Protein 2NX9 (pdb70)

Secondary structure (DSSP, 8-state):
---PPEEEE-IIIIIHHHHSTT---GGGTGGGHHHHHTS--SEEEEEETTHHHHIIIII---HHHHHHHHHHH-SSS-EEEEE-GGGTTSSS---HHHHHHHHHHHHHTT--EEEE--TT--THHHHHHHHHHHHTT-EEEEEEE----TT--HHHHHHHHHHHHHTT-SEEEEEETTS---HHHHHHHHHHHHHH--S-EEEEE--TTS-HHHHHHHHHHTT-SEEEEB-GGG-STTS--BHHHHHHHHTTSTT-----HHHHHHHHHHHHHHHHHTGGG--S--S--THHHHH---HHHHHHHHHHHHTTS-GGGHHHHHHHHHHHHHHTTT--S-TTHHHHHHHHHHHHHHTSSTTSS--HHHHHHHTTTT---SSPPPHHHHHHHHTT-PPP-S-GGGSS---HHHHHHHHHHHHHHTT-PPPSSHHHHHHHHHHHHHHHHHHHHH-/-PPP-PPEEEE-TTTHHHHHHSTT---HHHHTTTHHHHHTS--SEEEEEETTHHHHIIIII---HHHHHHHHHHH-TTS-EEEEE-GGGTTSSS---HHHHHHHHHHHHHHT--EEEE--TT--HHHHHHHHHHHHHHT-EEEEEEE----TT--HHHHHHHHHHHHHTT-SEEEEEESSS---HHHHHHHHHHHHHHS-S-EEEEE--TTS-HHHHHHHHHHTT-SEEEEB-GGG-STTS--BHHHHHHHHTTSTT-----HHHHHHHHHHHHHHHHTTGGG-----S--THHHHH---HHHHHHHHHHHHTTS-GGGHHHHHHHHHHHHHHTT---S-TTHHHHHHHHHHHHHHHSSTTSS--HHHHHHHHTSS---SS---TTTHHHHHSS-PPP-S-GGGSSPP-HHHHHHHHHHHHHHTT-PPPSSTHHHHHHHHHHTHHHHHHHHH-

Foldseek 3Di:
DFAAAAEEEAAQDQLCVQFFVLQDALVLDLVCLLLVQVFRHQAYEHDADCNCVCQLQPHLHHRLVSLLSSCVSHVRHAYEYEAAFQLGNFDAGDALVLLLLVLLSSVVSPHAEYEYEHLQLQCVSRQSNQVNCVVNVHAYEYEDADDDDPLDDLVNLLVSLAVCVVSVHQAYEYADLQQQQAQVNLLVSLLSNVVRPDHAYEYHGACQANRAVSNVVSNSVSPHRYYYAHQVLSHHHSGHHHPLVVQVVCPPHNHRNVGDSVSSVVSSVSVNVVVVVSVVRGDDDDHHDNVCNVPVLGPVLLVLLCVVCVVVPPSVCSVQLVVQLVVLCVLLQNRGCDPPVVVQSSVQSSVCRVVVHNPPDHDPSSLCSLLQQSEDHSGHHHPVVNCVSPVHPHGDHDDNSVVDDDDQVVLVVVQVVVCVVLVFDADPPNSSLSSLCVRPPPSSVVSRSVD/DADFAAAAEEAAAQAQLCVQFFVLQDDLVLCQVCLLLVLPFRHQEYAHDADCNCVCCLQPNLHHRLVSLLSSCVRRVRHAYEYEAAQQQGNFDAGAALVLLLLVLLSSVVSPHAAYAYEHQQLFCLSNLSNQLSCVVNVGAFAYEDEDDDDPLDDQVLVLVSLVVVVVSVHQAYEYEDLQQACAQVNLLVNLLSNVVRPPHAYEYEGFCQAPHAVSNVVSNSVSPHRYYYAHDALSHHHSGHHHPLVVQVVCPPPSRNNVGDSVSSVVSNVSVNVVVVVSPVRGDDDDDHDNVCVPDNQGPVLLVVLCVVCVVQHDNVCSVVLVVQLVVQCQLLQVRGCDPPVVCQSSVLSSCCSSVVHRPPDHDPSSLCSLQCVSHDHSGHHDPPVSCVRVVNDDGDHDSNSVPDDHCQVVLVVVCVVVCVVLVFDADPPNVSLSSLCVRPPPSSVVSSSVD

B-factor: mean 21.68, std 10.82, range [2.0, 74.32]

Organism: Vibrio cholerae (NCBI:txid666)

Nearest PDB structures (foldseek):
  2nx9-assembly1_A  TM=9.985E-01  e=8.413E-79  Vibrio cholerae
  5ks8-assembly1_C  TM=9.791E-01  e=1.226E-55  Methylobacillus flagellatus KT
  5ks8-assembly1_D  TM=9.120E-01  e=2.156E-54  Methylobacillus flagellatus KT
  5ks8-assembly1_E  TM=9.421E-01  e=3.683E-45  Methylobacillus flagellatus KT
  5ks8-assembly1_F  TM=9.724E-01  e=5.466E-42  Methylobacillus flagellatus KT

InterPro domains:
  IPR000089 Biotin/lipoyl attachment [PF00364] (539-598)
  IPR000089 Biotin/lipoyl attachment [PS50968] (521-599)
  IPR000891 Pyruvate carboxyltransferase [PF00682] (9-271)
  IPR000891 Pyruvate carboxyltransferase [PS50991] (8-268)
  IPR001882 Biotin-binding site [PS00188] (555-572)
  IPR003379 Carboxylase, conserved domain [PF02436] (295-506)
  IPR005776 Oxaloacetate decarboxylase, alpha subunit [TIGR01108] (10-595)
  IPR011053 Single hybrid motif [SSF51230] (524-598)
  IPR013785 Aldolase-type TIM barrel [G3DSA:3.20.20.70] (1-467)
  IPR055268 Pyruvate carboxylase-like [PTHR43778] (5-598)

Radius of gyration: 30.49 Å; Cα contacts (8 Å, |Δi|>4): 1829; chains: 2; bounding box: 54×101×72 Å

Solvent-accessible surface area: 35027 Å² total; per-residue (Å²): 145,117,110,160,4,13,5,0,0,0,0,1,8,8,0,0,54,29,2,0,45,8,49,0,104,13,100,14,1,60,88,5,1,131,83,0,4,110,18,48,9,70,0,0,1,0,1,0,20,36,1,0,28,3,0,10,128,79,14,63,21,11,1,2,90,3,0,104,56,0,63,134,25,0,98,94,6,49,0,0,0,14,0,41,0,0,8,0,22,13,141,81,22,0,1,43,39,0,0,54,25,0,0,77,33,0,31,114,8,8,3,35,5,0,1,0,10,8,6,11,16,13,11,72,0,0,71,28,0,1,76,8,0,87,161,51,73,17,44,0,0,0,0,0,0,22,7,67,17,114,46,27,72,63,111,39,12,14,75,23,0,59,92,0,29,134,57,32,13,64,0,0,0,0,6,0,54,8,0,20,0,36,0,43,34,0,58,98,5,0,30,25,4,79,169,116,7,147,22,80,2,0,0,6,0,14,12,14,0,10,0,0,26,4,0,0,0,10,0,0,48,19,31,4,6,13,0,1,0,0,0,1,1,0,2,22,35,67,0,0,5,5,0,0,3,2,0,13,3,0,80,80,38,51,26,48,6,60,11,64,18,43,117,0,27,99,0,6,45,53,0,44,98,8,10,114,132,20,133,86,86,34,39,144,24,74,18,7,6,2,84,2,14,70,65,58,16,14,14,60,5,13,87,48,0,43,53,44,0,137,160,110,120,24,82,123,66,36,95,94,0,59,97,6,3,75,108,0,26,102,27,0,0,26,0,0,18,5,83,45,5,14,107,15,0,0,33,0,0,3,38,6,20,40,71,65,97,105,3,109,72,42,23,172,72,0,16,2,2,2,63,8,69,66,7,133,10,35,18,128,21,57,98,148,14,32,55,131,35,28,89,82,68,161,38,46,117,46,33,10,6,89,118,62,85,72,28,16,87,92,26,48,97,112,0,80,112,47,2,171,108,104,169,22,120,34,36,184,62,28,40,2,0,0,0,1,2,5,3,36,67,103,54,0,10,143,11,4,63,129,114,167,63,81,111,122,157,4,17,4,0,0,0,0,0,5,8,0,0,56,28,3,0,50,9,44,0,99,16,99,17,0,61,88,4,2,137,79,0,7,114,17,54,10,66,0,0,0,0,1,0,21,38,1,1,42,5,0,14,131,94,13,64,21,16,0,0,89,3,0,92,55,0,60,141,28,0,90,111,4,52,0,0,0,16,0,53,0,2,10,1,23,12,138,72,28,0,2,43,36,0,0,59,30,0,0,82,30,0,33,142,13,6,1,42,4,0,2,0,10,11,4,8,15,10,13,70,2,0,61,36,0,2,86,10,0,83,174,58,71,15,37,0,0,0,0,0,0,22,6,72,17,107,50,28,66,62,127,36,10,14,78,21,1,61,89,0,27,142,41,30,12,64,0,0,0,2,5,1,60,12,0,18,0,38,0,42,33,0,56,104,4,0,49,22,2,30,167,105,3,148,24,70,3,0,0,6,1,13,14,15,0,9,0,1,28,2,0,0,0,10,0,1,37,6,12,8,15,12,0,1,0,0,0,1,2,0,3,17,38,68,0,0,7,7,0,1,4,4,2,14,3,0,105,72,34,47,24,38,8,51,15,69,18,52,111,0,27,105,0,1,39,53,0,49,89,9,14,108,138,15,137,88,78,24,33,134,17,75,14,13,8,4,93,2,12,72,65,65,21,15,16,56,4,17,76,36,0,56,53,30,0,154,146,102,110,32,85,124,86,44,98,84,0,59,97,2,4,78,102,0,25,96,34,2,0,27,0,0,21,8,79,46,3,6,91,12,0,0,38,0,0,2,38,4,22,56,91,70,104,106,12,136,66,38,25,183,74,0,20,1,4,2,49,10,85,65,6,142,12,44,16,123,23,50,113,139,19,47,51,141,24,30,98,67,61,145,19,58,112,45,32,12,6,86,125,55,84,70,29,16,84,91,33,71,96,178,2,83,106,58,3,174,124,100,172,21,119,36,26,189,81,30,39,2,0,1,0,1,17,8,1,29,82,99,28,0,37,130,13,6,59,127,115

Sequence (904 aa):
AIKRVGVTDVVLRDAHQSLFATRLRIDDMLPIAQQLDQIGYWSLECWGGATFDSCIRFLGEDPWQRLRLLKQAMPNTPLQMLLRGQNLLGYRHYADDVVDTFVERAVKNGMDVFRVFDAMNDVRNMQQALQAVKKMGAHAQGTLCYTTSPVHNLQTWVDVAQQLAELGVDSIALKDMAGILTPYAAEELVSTLKKQVDVELHLHCCHSTAGLADMTLLKAIEAGVDRVDTAISSMSGTYGHPATESLVATLQGTGYDTGLDIAKLEQIAAYFRDVRKKYHAFEGMMKGSDARILVAQVPGGMLTNMESQLKQQNALDKLDLVLEEIPRVREELGFLPLVTPTSQIVGTQAVINVVLGERYKTITKETSGVLKGEYGKTPAPVNTELQARVLAGAEAITCRPADLIAAEMPTLQDRVLQQAKEQHITLAENAIDDVLTIALFDQVGWKFLANRTQAIKRVGVTDVVLRDAHQSLFATRLRIDDMLPIAQQLDQIGYWSLECWGGATFDSCIRFLGEDPWQRLRLLKQAMPNTPLQMLLRGQNLLGYRHYADDVVDTFVERAVKNGMDVFRVFDAMNDVRNMQQALQAVKKMGAHAQGTLCYTTSPVHNLQTWVDVAQQLAELGVDSIALKDMAGILTPYAAEELVSTLKKQVDVELHLHCCHSTAGLADMTLLKAIEAGVDRVDTAISSMSGTYGHPATESLVATLQGTGYDTGLDIAKLEQIAAYFRDVRKKYHAFEGMMKGSDARILVAQVPGGMLTNMESQLKQQNALDKLDLVLEEIPRVREELGFLPLVTPTSQIVGTQAVINVVLGERYKTITKETSGVLKGEYGKTPAPVNTELQARVLAGAEAITCRPADLIAAEMPTLQDRVLQQAKEQHITLAENAIDDVLTIALFDQVGWKFLANR

Structure (mmCIF, N/CA/C/O backbone):
data_2NX9
#
_entry.id   2NX9
#
_cell.length_a   90.825
_cell.length_b   91.655
_cell.length_c   116.422
_cell.angle_alpha   90.00
_cell.angle_beta   90.00
_cell.angle_gamma   90.00
#
_symmetry.space_group_name_H-M   'P 21 21 21'
#
loop_
_entity.id
_entity.type
_entity.pdbx_description
1 polymer 'Oxaloacetate decarboxylase 2, subunit alpha'
2 non-polymer 'ZINC ION'
3 water water
#
loop_
_atom_site.group_PDB
_atom_site.id
_atom_site.type_symbol
_atom_site.label_atom_id
_atom_site.label_alt_id
_atom_site.label_comp_id
_atom_site.label_asym_id
_atom_site.label_entity_id
_atom_site.label_seq_id
_atom_site.pdbx_PDB_ins_code
_atom_site.Cartn_x
_atom_site.Cartn_y
_atom_site.Cartn_z
_atom_site.occupancy
_atom_site.B_iso_or_equiv
_atom_site.auth_seq_id
_atom_site.auth_comp_id
_atom_site.auth_asym_id
_atom_site.auth_atom_id
_atom_site.pdbx_PDB_model_num
ATOM 1 N N . ALA A 1 4 ? -21.844 28.704 19.413 1.00 29.96 4 ALA A N 1
ATOM 2 C CA . ALA A 1 4 ? -21.513 29.733 20.440 1.00 32.22 4 ALA A CA 1
ATOM 3 C C . ALA A 1 4 ? -20.018 30.067 20.437 1.00 32.31 4 ALA A C 1
ATOM 4 O O . ALA A 1 4 ? -19.191 29.261 20.866 1.00 32.32 4 ALA A O 1
ATOM 6 N N . ILE A 1 5 ? -19.704 31.270 19.953 1.00 31.05 5 ILE A N 1
ATOM 7 C CA . ILE A 1 5 ? -18.335 31.747 19.749 1.00 28.42 5 ILE A CA 1
ATOM 8 C C . ILE A 1 5 ? -17.559 31.847 21.054 1.00 26.98 5 ILE A C 1
ATOM 9 O O . ILE A 1 5 ? -18.029 32.461 22.022 1.00 25.53 5 ILE A O 1
ATOM 14 N N . LYS A 1 6 ? -16.372 31.236 21.088 1.00 22.74 6 LYS A N 1
ATOM 15 C CA . LYS A 1 6 ? -15.510 31.324 22.270 1.00 20.18 6 LYS A CA 1
ATOM 16 C C . LYS A 1 6 ? -14.050 31.260 21.871 1.00 17.49 6 LYS A C 1
ATOM 17 O O . LYS A 1 6 ? -13.721 30.843 20.766 1.00 9.73 6 LYS A O 1
ATOM 23 N N . ARG A 1 7 ? -13.174 31.632 22.795 1.00 14.66 7 ARG A N 1
ATOM 24 C CA . ARG A 1 7 ? -11.737 31.559 22.567 1.00 17.54 7 ARG A CA 1
ATOM 25 C C . ARG A 1 7 ? -11.296 30.224 21.962 1.00 17.51 7 ARG A C 1
ATOM 26 O O . ARG A 1 7 ? -11.566 29.158 22.515 1.00 18.49 7 ARG A O 1
ATOM 34 N N . VAL A 1 8 ? -10.618 30.311 20.823 1.00 15.92 8 VAL A N 1
ATOM 35 C CA . VAL A 1 8 ? -10.074 29.146 20.127 1.00 13.88 8 VAL A CA 1
ATOM 36 C C . VAL A 1 8 ? -8.694 28.756 20.668 1.00 16.56 8 VAL A C 1
ATOM 37 O O . VAL A 1 8 ? -7.796 29.601 20.776 1.00 14.38 8 VAL A O 1
ATOM 41 N N . GLY A 1 9 ? -8.540 27.476 21.011 1.00 14.82 9 GLY A N 1
ATOM 42 C CA . GLY A 1 9 ? -7.305 26.960 21.561 1.00 12.45 9 GLY A CA 1
ATOM 43 C C . GLY A 1 9 ? -6.308 26.559 20.503 1.00 12.44 9 GLY A C 1
ATOM 44 O O . GLY A 1 9 ? -6.690 26.040 19.446 1.00 11.75 9 GLY A O 1
ATOM 45 N N . VAL A 1 10 ? -5.027 26.821 20.777 1.00 12.64 10 VAL A N 1
ATOM 46 C CA . VAL A 1 10 ? -3.940 26.458 19.863 1.00 4.88 10 VAL A CA 1
ATOM 47 C C . VAL A 1 10 ? -2.878 25.497 20.380 1.00 3.02 10 VAL A C 1
ATOM 48 O O . VAL A 1 10 ? -2.318 25.680 21.487 1.00 7.02 10 VAL A O 1
ATOM 52 N N . THR A 1 11 ? -2.645 24.434 19.617 1.00 6.25 11 THR A N 1
ATOM 53 C CA . THR A 1 11 ? -1.537 23.495 19.819 1.00 6.09 11 THR A CA 1
ATOM 54 C C . THR A 1 11 ? -0.532 23.835 18.766 1.00 13.87 11 THR A C 1
ATOM 55 O O . THR A 1 11 ? -0.896 23.803 17.612 1.00 9.12 11 THR A O 1
ATOM 59 N N . ASP A 1 12 ? 0.726 24.099 19.118 1.00 11.96 12 ASP A N 1
ATOM 60 C CA . ASP A 1 12 ? 1.749 24.274 18.063 1.00 13.10 12 ASP A CA 1
ATOM 61 C C . ASP A 1 12 ? 2.415 22.945 17.683 1.00 10.15 12 ASP A C 1
ATOM 62 O O . ASP A 1 12 ? 2.806 22.172 18.539 1.00 8.59 12 ASP A O 1
ATOM 67 N N . VAL A 1 13 ? 2.536 22.668 16.380 1.00 7.01 13 VAL A N 1
ATOM 68 C CA . VAL A 1 13 ? 3.212 21.444 15.940 1.00 8.52 13 VAL A CA 1
ATOM 69 C C . VAL A 1 13 ? 4.732 21.578 15.613 1.00 3.93 13 VAL A C 1
ATOM 70 O O . VAL A 1 13 ? 5.378 20.593 15.325 1.00 4.18 13 VAL A O 1
ATOM 74 N N . VAL A 1 14 ? 5.274 22.786 15.669 1.00 7.45 14 VAL A N 1
ATOM 75 C CA . VAL A 1 14 ? 6.688 23.057 15.379 1.00 8.31 14 VAL A CA 1
ATOM 76 C C . VAL A 1 14 ? 7.662 21.964 15.867 1.00 11.38 14 VAL A C 1
ATOM 77 O O . VAL A 1 14 ? 8.548 21.558 15.132 1.00 14.78 14 VAL A O 1
ATOM 81 N N . LEU A 1 15 ? 7.483 21.457 17.081 1.00 5.87 15 LEU A N 1
ATOM 82 C CA . LEU A 1 15 ? 8.431 20.487 17.583 1.00 8.02 15 LEU A CA 1
ATOM 83 C C . LEU A 1 15 ? 8.164 19.032 17.201 1.00 9.98 15 LEU A C 1
ATOM 84 O O . LEU A 1 15 ? 8.845 18.140 17.741 1.00 10.41 15 LEU A O 1
ATOM 89 N N . ARG A 1 16 ? 7.235 18.776 16.279 1.00 10.11 16 ARG A N 1
ATOM 90 C CA . ARG A 1 16 ? 6.989 17.446 15.781 1.00 6.88 16 ARG A CA 1
ATOM 91 C C . ARG A 1 16 ? 6.601 17.384 14.315 1.00 8.34 16 ARG A C 1
ATOM 92 O O . ARG A 1 16 ? 7.386 16.992 13.524 1.00 9.01 16 ARG A O 1
ATOM 100 N N . ASP A 1 17 ? 5.373 17.767 14.003 1.00 9.37 17 ASP A N 1
ATOM 101 C CA . ASP A 1 17 ? 4.878 17.476 12.668 1.00 7.21 17 ASP A CA 1
ATOM 102 C C . ASP A 1 17 ? 5.448 18.497 11.685 1.00 6.15 17 ASP A C 1
ATOM 103 O O . ASP A 1 17 ? 5.494 18.279 10.414 1.00 5.39 17 ASP A O 1
ATOM 108 N N . ALA A 1 18 ? 5.911 19.622 12.153 1.00 20.00 18 ALA A N 1
ATOM 109 C CA . ALA A 1 18 ? 6.398 20.624 11.212 1.00 20.00 18 ALA A CA 1
ATOM 110 C C . ALA A 1 18 ? 7.698 20.175 10.554 1.00 20.00 18 ALA A C 1
ATOM 111 O O . ALA A 1 18 ? 7.856 20.266 9.305 1.00 4.60 18 ALA A O 1
ATOM 113 N N . HIS A 1 19 ? 8.591 19.808 11.391 1.00 8.80 19 HIS A N 1
ATOM 114 C CA . HIS A 1 19 ? 9.887 19.220 11.006 1.00 10.95 19 HIS A CA 1
ATOM 115 C C . HIS A 1 19 ? 9.763 17.856 10.345 1.00 10.94 19 HIS A C 1
ATOM 116 O O . HIS A 1 19 ? 10.451 17.567 9.379 1.00 8.52 19 HIS A O 1
ATOM 123 N N . GLN A 1 20 ? 8.816 17.045 10.800 1.00 7.71 20 GLN A N 1
ATOM 124 C CA . GLN A 1 20 ? 8.577 15.754 10.179 1.00 9.62 20 GLN A CA 1
ATOM 125 C C . GLN A 1 20 ? 8.173 16.010 8.741 1.00 7.43 20 GLN A C 1
ATOM 126 O O . GLN A 1 20 ? 8.595 15.296 7.835 1.00 7.57 20 GLN A O 1
ATOM 132 N N . SER A 1 21 ? 7.331 17.029 8.556 1.00 11.38 21 SER A N 1
ATOM 133 C CA . SER A 1 21 ? 6.778 17.370 7.249 1.00 9.16 21 SER A CA 1
ATOM 134 C C . SER A 1 21 ? 7.698 18.203 6.422 1.00 9.07 21 SER A C 1
ATOM 135 O O . SER A 1 21 ? 7.735 18.044 5.196 1.00 2.00 21 SER A O 1
ATOM 138 N N . LEU A 1 22 ? 8.466 19.068 7.070 1.00 3.52 22 LEU A N 1
ATOM 139 C CA . LEU A 1 22 ? 9.302 20.073 6.388 1.00 11.27 22 LEU A CA 1
ATOM 140 C C . LEU A 1 22 ? 10.749 19.642 6.025 1.00 10.43 22 LEU A C 1
ATOM 141 O O . LEU A 1 22 ? 11.290 19.962 4.940 1.00 9.21 22 LEU A O 1
ATOM 146 N N . PHE A 1 23 ? 11.352 18.863 6.894 1.00 7.76 23 PHE A N 1
ATOM 147 C CA . PHE A 1 23 ? 12.734 18.441 6.710 1.00 7.04 23 PHE A CA 1
ATOM 148 C C . PHE A 1 23 ? 13.037 17.138 7.472 1.00 10.74 23 PHE A C 1
ATOM 149 O O . PHE A 1 23 ? 13.902 17.069 8.329 1.00 15.47 23 PHE A O 1
ATOM 157 N N . ALA A 1 24 ? 12.311 16.106 7.054 1.00 14.53 24 ALA A N 1
ATOM 158 C CA . ALA A 1 24 ? 12.589 14.702 7.378 1.00 12.90 24 ALA A CA 1
ATOM 159 C C . ALA A 1 24 ? 12.757 14.353 8.816 1.00 11.10 24 ALA A C 1
ATOM 160 O O . ALA A 1 24 ? 13.530 13.433 9.111 1.00 9.95 24 ALA A O 1
ATOM 162 N N . THR A 1 25 ? 12.068 15.068 9.708 1.00 11.59 25 THR A N 1
ATOM 163 C CA . THR A 1 25 ? 12.102 14.783 11.161 1.00 7.58 25 THR A CA 1
ATOM 164 C C . THR A 1 25 ? 13.493 14.885 11.795 1.00 8.92 25 THR A C 1
ATOM 165 O O . THR A 1 25 ? 13.749 14.249 12.872 1.00 8.24 25 THR A O 1
ATOM 169 N N . ARG A 1 26 ? 14.361 15.700 11.189 1.00 8.91 26 ARG A N 1
ATOM 170 C CA . ARG A 1 26 ? 15.774 15.830 11.605 1.00 7.87 26 ARG A CA 1
ATOM 171 C C . ARG A 1 26 ? 16.045 16.863 12.691 1.00 8.39 26 ARG A C 1
ATOM 172 O O . ARG A 1 26 ? 17.200 17.025 13.138 1.00 10.81 26 ARG A O 1
ATOM 180 N N . LEU A 1 27 ? 15.000 17.537 13.171 1.00 9.21 27 LEU A N 1
ATOM 181 C CA . LEU A 1 27 ? 15.230 18.490 14.259 1.00 7.95 27 LEU A CA 1
ATOM 182 C C . LEU A 1 27 ? 15.778 17.788 15.495 1.00 12.29 27 LEU A C 1
ATOM 183 O O . LEU A 1 27 ? 15.141 16.882 16.056 1.00 13.58 27 LEU A O 1
ATOM 188 N N . ARG A 1 28 ? 16.985 18.200 15.903 1.00 12.99 28 ARG A N 1
ATOM 189 C CA . ARG A 1 28 ? 17.685 17.621 17.063 1.00 13.63 28 ARG A CA 1
ATOM 190 C C . ARG A 1 28 ? 17.239 18.366 18.298 1.00 12.44 28 ARG A C 1
ATOM 191 O O . ARG A 1 28 ? 16.887 19.537 18.183 1.00 14.64 28 ARG A O 1
ATOM 199 N N . ILE A 1 29 ? 17.258 17.680 19.459 1.00 13.68 29 ILE A N 1
ATOM 200 C CA . ILE A 1 29 ? 16.893 18.208 20.771 1.00 14.59 29 ILE A CA 1
ATOM 201 C C . ILE A 1 29 ? 17.635 19.484 21.194 1.00 15.53 29 ILE A C 1
ATOM 202 O O . ILE A 1 29 ? 17.092 20.300 21.920 1.00 11.80 29 ILE A O 1
ATOM 207 N N . ASP A 1 30 ? 18.865 19.657 20.719 1.00 16.91 30 ASP A N 1
ATOM 208 C CA . ASP A 1 30 ? 19.694 20.806 21.069 1.00 15.92 30 ASP A CA 1
ATOM 209 C C . ASP A 1 30 ? 19.326 22.025 20.235 1.00 16.74 30 ASP A C 1
ATOM 210 O O . ASP A 1 30 ? 19.786 23.137 20.504 1.00 18.02 30 ASP A O 1
ATOM 215 N N . ASP A 1 31 ? 18.509 21.800 19.219 1.00 15.06 31 ASP A N 1
ATOM 216 C CA . ASP A 1 31 ? 17.931 22.891 18.450 1.00 16.37 31 ASP A CA 1
ATOM 217 C C . ASP A 1 31 ? 16.583 23.339 19.009 1.00 16.06 31 ASP A C 1
ATOM 218 O O . ASP A 1 31 ? 16.071 24.382 18.608 1.00 17.04 31 ASP A O 1
ATOM 223 N N . MET A 1 32 ? 16.043 22.550 19.937 1.00 14.86 32 MET A N 1
ATOM 224 C CA . MET A 1 32 ? 14.731 22.760 20.577 1.00 15.09 32 MET A CA 1
ATOM 225 C C . MET A 1 32 ? 14.881 23.486 21.910 1.00 15.32 32 MET A C 1
ATOM 226 O O . MET A 1 32 ? 14.246 24.515 22.154 1.00 14.45 32 MET A O 1
ATOM 231 N N . LEU A 1 33 ? 15.748 22.947 22.766 1.00 16.70 33 LEU A N 1
ATOM 232 C CA . LEU A 1 33 ? 15.893 23.416 24.149 1.00 17.09 33 LEU A CA 1
ATOM 233 C C . LEU A 1 33 ? 16.222 24.892 24.382 1.00 16.82 33 LEU A C 1
ATOM 234 O O . LEU A 1 33 ? 15.773 25.463 25.385 1.00 15.14 33 LEU A O 1
ATOM 239 N N . PRO A 1 34 ? 17.003 25.519 23.487 1.00 15.74 34 PRO A N 1
ATOM 240 C CA . PRO A 1 34 ? 17.256 26.950 23.684 1.00 16.15 34 PRO A CA 1
ATOM 241 C C . PRO A 1 34 ? 16.016 27.844 23.493 1.00 16.76 34 PRO A C 1
ATOM 242 O O . PRO A 1 34 ? 16.008 28.975 23.983 1.00 13.76 34 PRO A O 1
ATOM 246 N N . ILE A 1 35 ? 15.010 27.365 22.749 1.00 15.55 35 ILE A N 1
ATOM 247 C CA . ILE A 1 35 ? 13.749 28.119 22.558 1.00 14.33 35 ILE A CA 1
ATOM 248 C C . ILE A 1 35 ? 12.562 27.563 23.346 1.00 10.77 35 ILE A C 1
ATOM 249 O O . ILE A 1 35 ? 11.450 28.038 23.179 1.00 13.49 35 ILE A O 1
ATOM 254 N N . ALA A 1 36 ? 12.818 26.581 24.209 1.00 12.44 36 ALA A N 1
ATOM 255 C CA . ALA A 1 36 ? 11.797 25.875 24.982 1.00 10.85 36 ALA A CA 1
ATOM 256 C C . ALA A 1 36 ? 11.098 26.725 26.031 1.00 13.11 36 ALA A C 1
ATOM 257 O O . ALA A 1 36 ? 9.882 26.626 26.211 1.00 15.15 36 ALA A O 1
ATOM 259 N N . GLN A 1 37 ? 11.848 27.542 26.757 1.00 15.36 37 GLN A N 1
ATOM 260 C CA . GLN A 1 37 ? 11.206 28.383 27.748 1.00 14.80 37 GLN A CA 1
ATOM 261 C C . GLN A 1 37 ? 10.235 29.371 27.082 1.00 14.16 37 GLN A C 1
ATOM 262 O O . GLN A 1 37 ? 9.215 29.708 27.676 1.00 10.12 37 GLN A O 1
ATOM 268 N N . GLN A 1 38 ? 10.508 29.777 25.830 1.00 11.09 38 GLN A N 1
ATOM 269 C CA . GLN A 1 38 ? 9.704 30.808 25.215 1.00 9.58 38 GLN A CA 1
ATOM 270 C C . GLN A 1 38 ? 8.413 30.208 24.662 1.00 12.28 38 GLN A C 1
ATOM 271 O O . GLN A 1 38 ? 7.341 30.800 24.820 1.00 10.18 38 GLN A O 1
ATOM 277 N N . LEU A 1 39 ? 8.533 29.035 24.037 1.00 10.57 39 LEU A N 1
ATOM 278 C CA . LEU A 1 39 ? 7.390 28.189 23.710 1.00 11.72 39 LEU A CA 1
ATOM 279 C C . LEU A 1 39 ? 6.449 27.893 24.888 1.00 11.13 39 LEU A C 1
ATOM 280 O O . LEU A 1 39 ? 5.239 27.754 24.706 1.00 9.57 39 LEU A O 1
ATOM 285 N N . ASP A 1 40 ? 6.984 27.785 26.100 1.00 11.84 40 ASP A N 1
ATOM 286 C CA . ASP A 1 40 ? 6.162 27.339 27.194 1.00 15.12 40 ASP A CA 1
ATOM 287 C C . ASP A 1 40 ? 5.372 28.498 27.751 1.00 17.16 40 ASP A C 1
ATOM 288 O O . ASP A 1 40 ? 4.358 28.297 28.415 1.00 17.30 40 ASP A O 1
ATOM 293 N N . GLN A 1 41 ? 5.824 29.716 27.477 1.00 17.97 41 GLN A N 1
ATOM 294 C CA . GLN A 1 41 ? 5.182 30.876 28.094 1.00 22.88 41 GLN A CA 1
ATOM 295 C C . GLN A 1 41 ? 4.089 31.481 27.201 1.00 22.06 41 GLN A C 1
ATOM 296 O O . GLN A 1 41 ? 3.412 32.427 27.622 1.00 25.43 41 GLN A O 1
ATOM 302 N N . ILE A 1 42 ? 3.912 30.918 26.001 1.00 19.81 42 ILE A N 1
ATOM 303 C CA . ILE A 1 42 ? 2.962 31.428 24.992 1.00 15.68 42 ILE A CA 1
ATOM 304 C C . ILE A 1 42 ? 1.494 31.290 25.412 1.00 13.99 42 ILE A C 1
ATOM 305 O O . ILE A 1 42 ? 0.720 32.236 25.244 1.00 14.72 42 ILE A O 1
ATOM 310 N N . GLY A 1 43 ? 1.122 30.133 25.962 1.00 9.71 43 GLY A N 1
ATOM 311 C CA . GLY A 1 43 ? -0.286 29.863 26.305 1.00 13.06 43 GLY A CA 1
ATOM 312 C C . GLY A 1 43 ? -0.991 28.942 25.320 1.00 15.99 43 GLY A C 1
ATOM 313 O O . GLY A 1 43 ? -2.229 28.956 25.200 1.00 16.05 43 GLY A O 1
ATOM 314 N N . TYR A 1 44 ? -0.195 28.139 24.616 1.00 14.12 44 TYR A N 1
ATOM 315 C CA . TYR A 1 44 ? -0.701 27.114 23.698 1.00 13.12 44 TYR A CA 1
ATOM 316 C C . TYR A 1 44 ? -1.493 26.098 24.468 1.00 14.74 44 TYR A C 1
ATOM 317 O O . TYR A 1 44 ? -1.162 25.807 25.596 1.00 9.25 44 TYR A O 1
ATOM 326 N N . TRP A 1 45 ? -2.493 25.502 23.832 1.00 13.34 45 TRP A N 1
ATOM 327 C CA . TRP A 1 45 ? -3.317 24.497 24.510 1.00 14.53 45 TRP A CA 1
ATOM 328 C C . TRP A 1 45 ? -2.428 23.300 24.831 1.00 12.66 45 TRP A C 1
ATOM 329 O O . TRP A 1 45 ? -2.423 22.778 25.941 1.00 9.39 45 TRP A O 1
ATOM 340 N N . SER A 1 46 ? -1.669 22.891 23.824 1.00 9.90 46 SER A N 1
ATOM 341 C CA . SER A 1 46 ? -0.650 21.865 23.992 1.00 14.51 46 SER A CA 1
ATOM 342 C C . SER A 1 46 ? 0.488 22.065 23.015 1.00 15.47 46 SER A C 1
ATOM 343 O O . SER A 1 46 ? 0.339 22.732 21.977 1.00 16.11 46 SER A O 1
ATOM 346 N N . LEU A 1 47 ? 1.647 21.494 23.335 1.00 18.43 47 LEU A N 1
ATOM 347 C CA . LEU A 1 47 ? 2.729 21.474 22.345 1.00 13.53 47 LEU A CA 1
ATOM 348 C C . LEU A 1 47 ? 2.945 20.054 21.852 1.00 13.79 47 LEU A C 1
ATOM 349 O O . LEU A 1 47 ? 3.248 19.173 22.619 1.00 8.37 47 LEU A O 1
ATOM 354 N N . GLU A 1 48 ? 2.769 19.833 20.560 1.00 6.27 48 GLU A N 1
ATOM 355 C CA . GLU A 1 48 ? 2.954 18.486 19.987 1.00 9.38 48 GLU A CA 1
ATOM 356 C C . GLU A 1 48 ? 4.453 18.303 19.897 1.00 12.49 48 GLU A C 1
ATOM 357 O O . GLU A 1 48 ? 5.133 19.071 19.200 1.00 11.02 48 GLU A O 1
ATOM 363 N N . CYS A 1 49 ? 5.000 17.316 20.594 1.00 10.45 49 CYS A N 1
ATOM 364 C CA . CYS A 1 49 ? 6.461 17.191 20.515 1.00 12.89 49 CYS A CA 1
ATOM 365 C C . CYS A 1 49 ? 6.982 15.769 20.594 1.00 6.45 49 CYS A C 1
ATOM 366 O O . CYS A 1 49 ? 8.153 15.555 20.816 1.00 9.77 49 CYS A O 1
ATOM 369 N N . TRP A 1 50 ? 6.112 14.801 20.324 1.00 7.34 50 TRP A N 1
ATOM 370 C CA . TRP A 1 50 ? 6.548 13.423 20.316 1.00 9.80 50 TRP A CA 1
ATOM 371 C C . TRP A 1 50 ? 5.690 12.518 19.457 1.00 8.88 50 TRP A C 1
ATOM 372 O O . TRP A 1 50 ? 4.575 12.875 19.070 1.00 9.93 50 TRP A O 1
ATOM 383 N N . GLY A 1 51 ? 6.192 11.346 19.213 1.00 5.61 51 GLY A N 1
ATOM 384 C CA . GLY A 1 51 ? 5.483 10.324 18.568 1.00 2.00 51 GLY A CA 1
ATOM 385 C C . GLY A 1 51 ? 5.591 10.604 17.093 1.00 3.69 51 GLY A C 1
ATOM 386 O O . GLY A 1 51 ? 6.474 11.273 16.696 1.00 8.06 51 GLY A O 1
ATOM 387 N N . GLY A 1 52 ? 4.683 10.072 16.321 1.00 8.68 52 GLY A N 1
ATOM 388 C CA . GLY A 1 52 ? 4.853 10.187 14.877 1.00 2.70 52 GLY A CA 1
ATOM 389 C C . GLY A 1 52 ? 6.213 9.582 14.575 1.00 5.22 52 GLY A C 1
ATOM 390 O O . GLY A 1 52 ? 6.632 8.613 15.228 1.00 11.80 52 GLY A O 1
ATOM 391 N N . ALA A 1 53 ? 6.924 10.154 13.610 1.00 8.97 53 ALA A N 1
ATOM 392 C CA . ALA A 1 53 ? 8.195 9.640 13.165 1.00 6.80 53 ALA A CA 1
ATOM 393 C C . ALA A 1 53 ? 9.377 10.065 13.998 1.00 11.99 53 ALA A C 1
ATOM 394 O O . ALA A 1 53 ? 10.459 9.791 13.670 1.00 13.09 53 ALA A O 1
ATOM 396 N N . THR A 1 54 ? 9.142 10.713 15.105 1.00 12.83 54 THR A N 1
ATOM 397 C CA . THR A 1 54 ? 10.237 11.207 15.910 1.00 13.66 54 THR A CA 1
ATOM 398 C C . THR A 1 54 ? 10.970 10.086 16.639 1.00 12.28 54 THR A C 1
ATOM 399 O O . THR A 1 54 ? 12.129 10.243 16.997 1.00 17.80 54 THR A O 1
ATOM 403 N N . PHE A 1 55 ? 10.305 8.958 16.884 1.00 14.13 55 PHE A N 1
ATOM 404 C CA . PHE A 1 55 ? 10.948 7.840 17.606 1.00 9.91 55 PHE A CA 1
ATOM 405 C C . PHE A 1 55 ? 11.941 7.191 16.654 1.00 10.06 55 PHE A C 1
ATOM 406 O O . PHE A 1 55 ? 13.130 7.111 16.961 1.00 13.60 55 PHE A O 1
ATOM 414 N N . ASP A 1 56 ? 11.460 6.788 15.470 1.00 11.05 56 ASP A N 1
ATOM 415 C CA . ASP A 1 56 ? 12.318 6.251 14.415 1.00 10.18 56 ASP A CA 1
ATOM 416 C C . ASP A 1 56 ? 13.491 7.162 14.013 1.00 15.69 56 ASP A C 1
ATOM 417 O O . ASP A 1 56 ? 14.595 6.666 13.812 1.00 14.45 56 ASP A O 1
ATOM 422 N N . SER A 1 57 ? 13.241 8.470 13.867 1.00 13.47 57 SER A N 1
ATOM 423 C CA . SER A 1 57 ? 14.300 9.449 13.612 1.00 15.86 57 SER A CA 1
ATOM 424 C C . SER A 1 57 ? 15.331 9.505 14.747 1.00 14.28 57 SER A C 1
ATOM 425 O O . SER A 1 57 ? 16.521 9.418 14.496 1.00 17.23 57 SER A O 1
ATOM 428 N N . CYS A 1 58 ? 14.866 9.683 15.978 1.00 14.74 58 CYS A N 1
ATOM 429 C CA . CYS A 1 58 ? 15.747 9.695 17.141 1.00 13.49 58 CYS A CA 1
ATOM 430 C C . CYS A 1 58 ? 16.771 8.556 17.153 1.00 14.68 58 CYS A C 1
ATOM 431 O O . CYS A 1 58 ? 17.959 8.787 17.439 1.00 14.20 58 CYS A O 1
ATOM 434 N N . ILE A 1 59 ? 16.318 7.331 16.881 1.00 13.58 59 ILE A N 1
ATOM 435 C CA . ILE A 1 59 ? 17.180 6.145 17.040 1.00 12.01 59 ILE A CA 1
ATOM 436 C C . ILE A 1 59 ? 17.935 5.756 15.795 1.00 11.88 59 ILE A C 1
ATOM 437 O O . ILE A 1 59 ? 18.951 5.035 15.861 1.00 9.93 59 ILE A O 1
ATOM 442 N N . ARG A 1 60 ? 17.448 6.239 14.661 1.00 12.38 60 ARG A N 1
ATOM 443 C CA . ARG A 1 60 ? 17.966 5.803 13.390 1.00 11.56 60 ARG A CA 1
ATOM 444 C C . ARG A 1 60 ? 18.916 6.843 12.758 1.00 8.20 60 ARG A C 1
ATOM 445 O O . ARG A 1 60 ? 19.887 6.471 12.119 1.00 10.49 60 ARG A O 1
ATOM 453 N N . PHE A 1 61 ? 18.675 8.126 13.024 1.00 8.12 61 PHE A N 1
ATOM 454 C CA . PHE A 1 61 ? 19.436 9.201 12.378 1.00 10.28 61 PHE A CA 1
ATOM 455 C C . PHE A 1 61 ? 20.102 10.128 13.382 1.00 10.30 61 PHE A C 1
ATOM 456 O O . PHE A 1 61 ? 21.154 10.697 13.080 1.00 13.77 61 PHE A O 1
ATOM 464 N N . LEU A 1 62 ? 19.509 10.296 14.560 1.00 10.76 62 LEU A N 1
ATOM 465 C CA . LEU A 1 62 ? 19.891 11.399 15.454 1.00 10.54 62 LEU A CA 1
ATOM 466 C C . LEU A 1 62 ? 20.787 11.000 16.632 1.00 11.43 62 LEU A C 1
ATOM 467 O O . LEU A 1 62 ? 21.416 11.859 17.260 1.00 11.96 62 LEU A O 1
ATOM 472 N N . GLY A 1 63 ? 20.833 9.704 16.920 1.00 11.03 63 GLY A N 1
ATOM 473 C CA . GLY A 1 63 ? 21.574 9.182 18.070 1.00 12.10 63 GLY A CA 1
ATOM 474 C C . GLY A 1 63 ? 21.006 9.636 19.403 1.00 13.17 63 GLY A C 1
ATOM 475 O O . GLY A 1 63 ? 21.740 9.734 20.395 1.00 12.50 63 GLY A O 1
ATOM 476 N N . GLU A 1 64 ? 19.693 9.897 19.434 1.00 12.05 64 GLU A N 1
ATOM 477 C CA . GLU A 1 64 ? 19.007 10.360 20.630 1.00 14.94 64 GLU A CA 1
ATOM 478 C C . GLU A 1 64 ? 18.143 9.222 21.149 1.00 14.95 64 GLU A C 1
ATOM 479 O O . GLU A 1 64 ? 17.561 8.478 20.347 1.00 15.47 64 GLU A O 1
ATOM 485 N N . ASP A 1 65 ? 18.061 9.085 22.474 1.00 17.11 65 ASP A N 1
ATOM 486 C CA . ASP A 1 65 ? 17.057 8.230 23.086 1.00 16.75 65 ASP A CA 1
ATOM 487 C C . ASP A 1 65 ? 15.745 9.012 23.065 1.00 15.40 65 ASP A C 1
ATOM 488 O O . ASP A 1 65 ? 15.673 10.110 23.615 1.00 17.10 65 ASP A O 1
ATOM 493 N N . PRO A 1 66 ? 14.700 8.449 22.438 1.00 14.06 66 PRO A N 1
ATOM 494 C CA . PRO A 1 66 ? 13.395 9.145 22.367 1.00 11.40 66 PRO A CA 1
ATOM 495 C C . PRO A 1 66 ? 12.758 9.462 23.721 1.00 11.69 66 PRO A C 1
ATOM 496 O O . PRO A 1 66 ? 12.088 10.496 23.867 1.00 9.93 66 PRO A O 1
ATOM 500 N N . TRP A 1 67 ? 12.995 8.578 24.686 1.00 9.58 67 TRP A N 1
ATOM 501 C CA . TRP A 1 67 ? 12.496 8.702 26.076 1.00 8.61 67 TRP A CA 1
ATOM 502 C C . TRP A 1 67 ? 13.258 9.760 26.896 1.00 3.65 67 TRP A C 1
ATOM 503 O O . TRP A 1 67 ? 12.668 10.506 27.656 1.00 3.56 67 TRP A O 1
ATOM 514 N N . GLN A 1 68 ? 14.563 9.844 26.700 1.00 5.48 68 GLN A N 1
ATOM 515 C CA . GLN A 1 68 ? 15.378 10.922 27.278 1.00 6.09 68 GLN A CA 1
ATOM 516 C C . GLN A 1 68 ? 15.003 12.320 26.727 1.00 12.71 68 GLN A C 1
ATOM 517 O O . GLN A 1 68 ? 15.018 13.322 27.458 1.00 13.83 68 GLN A O 1
ATOM 523 N N . ARG A 1 69 ? 14.700 12.359 25.438 1.00 8.99 69 ARG A N 1
ATOM 524 C CA . ARG A 1 69 ? 14.158 13.550 24.735 1.00 15.98 69 ARG A CA 1
ATOM 525 C C . ARG A 1 69 ? 12.881 14.080 25.383 1.00 13.59 69 ARG A C 1
ATOM 526 O O . ARG A 1 69 ? 12.785 15.262 25.747 1.00 16.27 69 ARG A O 1
ATOM 534 N N . LEU A 1 70 ? 11.900 13.198 25.489 1.00 11.78 70 LEU A N 1
ATOM 535 C CA . LEU A 1 70 ? 10.678 13.454 26.263 1.00 8.64 70 LEU A CA 1
ATOM 536 C C . LEU A 1 70 ? 10.974 14.103 27.619 1.00 8.36 70 LEU A C 1
ATOM 537 O O . LEU A 1 70 ? 10.429 15.161 27.923 1.00 6.40 70 LEU A O 1
ATOM 542 N N . ARG A 1 71 ? 11.823 13.473 28.434 1.00 14.45 71 ARG A N 1
ATOM 543 C CA . ARG A 1 71 ? 12.123 14.000 29.766 1.00 11.63 71 ARG A CA 1
ATOM 544 C C . ARG A 1 71 ? 12.834 15.339 29.704 1.00 13.44 71 ARG A C 1
ATOM 545 O O . ARG A 1 71 ? 12.678 16.178 30.591 1.00 15.50 71 ARG A O 1
ATOM 553 N N . LEU A 1 72 ? 13.623 15.538 28.660 1.00 13.51 72 LEU A N 1
ATOM 554 C CA . LEU A 1 72 ? 14.316 16.798 28.505 1.00 14.27 72 LEU A CA 1
ATOM 555 C C . LEU A 1 72 ? 13.329 17.919 28.158 1.00 13.47 72 LEU A C 1
ATOM 556 O O . LEU A 1 72 ? 13.417 19.011 28.725 1.00 11.03 72 LEU A O 1
ATOM 561 N N . LEU A 1 73 ? 12.394 17.644 27.245 1.00 14.62 73 LEU A N 1
ATOM 562 C CA . LEU A 1 73 ? 11.316 18.590 26.898 1.00 15.88 73 LEU A CA 1
ATOM 563 C C . LEU A 1 73 ? 10.399 19.016 28.053 1.00 14.76 73 LEU A C 1
ATOM 564 O O . LEU A 1 73 ? 10.041 20.189 28.190 1.00 12.23 73 LEU A O 1
ATOM 569 N N . LYS A 1 74 ? 10.005 18.032 28.851 1.00 14.44 74 LYS A N 1
ATOM 570 C CA . LYS A 1 74 ? 9.115 18.195 29.983 1.00 13.66 74 LYS A CA 1
ATOM 571 C C . LYS A 1 74 ? 9.743 19.028 31.117 1.00 14.81 74 LYS A C 1
ATOM 572 O O . LYS A 1 74 ? 9.057 19.739 31.879 1.00 11.48 74 LYS A O 1
ATOM 578 N N . GLN A 1 75 ? 11.061 18.914 31.227 1.00 15.24 75 GLN A N 1
ATOM 579 C CA . GLN A 1 75 ? 11.827 19.722 32.139 1.00 14.64 75 GLN A CA 1
ATOM 580 C C . GLN A 1 75 ? 11.994 21.114 31.544 1.00 11.13 75 GLN A C 1
ATOM 581 O O . GLN A 1 75 ? 11.850 22.106 32.238 1.00 14.43 75 GLN A O 1
ATOM 587 N N . ALA A 1 76 ? 12.227 21.196 30.238 1.00 12.39 76 ALA A N 1
ATOM 588 C CA . ALA A 1 76 ? 12.299 22.500 29.598 1.00 14.08 76 ALA A CA 1
ATOM 589 C C . ALA A 1 76 ? 10.958 23.246 29.672 1.00 17.49 76 ALA A C 1
ATOM 590 O O . ALA A 1 76 ? 10.929 24.490 29.707 1.00 18.19 76 ALA A O 1
ATOM 592 N N . MET A 1 77 ? 9.856 22.491 29.688 1.00 15.86 77 MET A N 1
ATOM 593 C CA . MET A 1 77 ? 8.518 23.084 29.510 1.00 13.17 77 MET A CA 1
ATOM 594 C C . MET A 1 77 ? 7.476 22.577 30.506 1.00 13.44 77 MET A C 1
ATOM 595 O O . MET A 1 77 ? 6.673 21.693 30.217 1.00 13.24 77 MET A O 1
ATOM 600 N N . PRO A 1 78 ? 7.519 23.140 31.724 1.00 13.23 78 PRO A N 1
ATOM 601 C CA . PRO A 1 78 ? 6.657 22.798 32.843 1.00 14.15 78 PRO A CA 1
ATOM 602 C C . PRO A 1 78 ? 5.184 23.213 32.693 1.00 16.53 78 PRO A C 1
ATOM 603 O O . PRO A 1 78 ? 4.343 22.643 33.390 1.00 19.95 78 PRO A O 1
ATOM 607 N N . ASN A 1 79 ? 4.864 24.192 31.841 1.00 15.23 79 ASN A N 1
ATOM 608 C CA . ASN A 1 79 ? 3.499 24.765 31.865 1.00 15.35 79 ASN A CA 1
ATOM 609 C C . ASN A 1 79 ? 2.537 24.251 30.813 1.00 16.69 79 ASN A C 1
ATOM 610 O O . ASN A 1 79 ? 1.320 24.266 31.026 1.00 21.34 79 ASN A O 1
ATOM 615 N N . THR A 1 80 ? 3.067 23.844 29.668 1.00 10.76 80 THR A N 1
ATOM 616 C CA . THR A 1 80 ? 2.249 23.505 28.528 1.00 13.30 80 THR A CA 1
ATOM 617 C C . THR A 1 80 ? 2.250 22.027 28.372 1.00 11.19 80 THR A C 1
ATOM 618 O O . THR A 1 80 ? 3.280 21.382 28.204 1.00 10.52 80 THR A O 1
ATOM 622 N N . PRO A 1 81 ? 1.049 21.377 28.440 1.00 11.30 81 PRO A N 1
ATOM 623 C CA . PRO A 1 81 ? 0.899 19.950 28.185 1.00 10.76 81 PRO A CA 1
ATOM 624 C C . PRO A 1 81 ? 1.491 19.570 26.860 1.00 11.94 81 PRO A C 1
ATOM 625 O O . PRO A 1 81 ? 1.444 20.261 25.848 1.00 8.55 81 PRO A O 1
ATOM 629 N N . LEU A 1 82 ? 2.195 18.407 26.869 1.00 20.00 82 LEU A N 1
ATOM 630 C CA . LEU A 1 82 ? 2.879 17.853 25.718 1.00 20.00 82 LEU A CA 1
ATOM 631 C C . LEU A 1 82 ? 1.934 16.932 25.028 1.00 20.00 82 LEU A C 1
ATOM 632 O O . LEU A 1 82 ? 1.147 16.195 25.617 1.00 12.23 82 LEU A O 1
ATOM 637 N N . GLN A 1 83 ? 1.924 16.971 23.665 1.00 5.60 83 GLN A N 1
ATOM 638 C CA . GLN A 1 83 ? 1.061 16.085 22.899 1.00 4.96 83 GLN A CA 1
ATOM 639 C C . GLN A 1 83 ? 1.890 15.169 22.075 1.00 2.79 83 GLN A C 1
ATOM 640 O O . GLN A 1 83 ? 2.946 15.530 21.556 1.00 2.00 83 GLN A O 1
ATOM 646 N N . MET A 1 84 ? 1.400 13.902 21.910 1.00 5.22 84 MET A N 1
ATOM 647 C CA . MET A 1 84 ? 1.998 12.997 20.937 1.00 3.56 84 MET A CA 1
ATOM 648 C C . MET A 1 84 ? 0.955 12.457 19.966 1.00 7.16 84 MET A C 1
ATOM 649 O O . MET A 1 84 ? -0.275 12.544 20.196 1.00 5.16 84 MET A O 1
ATOM 654 N N . LEU A 1 85 ? 1.449 11.971 18.826 1.00 6.08 85 LEU A N 1
ATOM 655 C CA . LEU A 1 85 ? 0.655 11.196 17.910 1.00 4.16 85 LEU A CA 1
ATOM 656 C C . LEU A 1 85 ? 1.019 9.718 17.924 1.00 3.80 85 LEU A C 1
ATOM 657 O O . LEU A 1 85 ? 2.171 9.326 17.626 1.00 3.40 85 LEU A O 1
ATOM 662 N N . LEU A 1 86 ? 0.017 8.908 18.269 1.00 7.58 86 LEU A N 1
ATOM 663 C CA . LEU A 1 86 ? 0.191 7.497 18.486 1.00 8.89 86 LEU A CA 1
ATOM 664 C C . LEU A 1 86 ? -0.787 6.736 17.628 1.00 4.40 86 LEU A C 1
ATOM 665 O O . LEU A 1 86 ? -1.983 7.007 17.658 1.00 9.43 86 LEU A O 1
ATOM 670 N N . ARG A 1 87 ? -0.281 5.772 16.876 1.00 3.43 87 ARG A N 1
ATOM 671 C CA . ARG A 1 87 ? -1.101 5.073 15.899 1.00 7.19 87 ARG A CA 1
ATOM 672 C C . ARG A 1 87 ? -1.835 3.874 16.428 1.00 12.21 87 ARG A C 1
ATOM 673 O O . ARG A 1 87 ? -1.767 2.792 15.819 1.00 11.82 87 ARG A O 1
ATOM 681 N N . GLY A 1 88 ? -2.500 4.068 17.570 1.00 10.47 88 GLY A N 1
ATOM 682 C CA . GLY A 1 88 ? -3.396 3.095 18.163 1.00 10.81 88 GLY A CA 1
ATOM 683 C C . GLY A 1 88 ? -2.652 1.836 18.530 1.00 12.32 88 GLY A C 1
ATOM 684 O O . GLY A 1 88 ? -1.597 1.893 19.174 1.00 10.51 88 GLY A O 1
ATOM 685 N N . GLN A 1 89 ? -3.201 0.707 18.077 1.00 12.68 89 GLN A N 1
ATOM 686 C CA . GLN A 1 89 ? -2.678 -0.619 18.393 1.00 13.97 89 GLN A CA 1
ATOM 687 C C . GLN A 1 89 ? -1.304 -0.858 17.785 1.00 12.87 89 GLN A C 1
ATOM 688 O O . GLN A 1 89 ? -0.612 -1.800 18.166 1.00 8.93 89 GLN A O 1
ATOM 694 N N . ASN A 1 90 ? -0.931 -0.031 16.811 1.00 11.40 90 ASN A N 1
ATOM 695 C CA . ASN A 1 90 ? 0.370 -0.141 16.156 1.00 15.07 90 ASN A CA 1
ATOM 696 C C . ASN A 1 90 ? 1.422 0.642 16.913 1.00 11.99 90 ASN A C 1
ATOM 697 O O . ASN A 1 90 ? 2.589 0.531 16.619 1.00 15.74 90 ASN A O 1
ATOM 702 N N . LEU A 1 91 ? 0.983 1.453 17.872 1.00 12.44 91 LEU A N 1
ATOM 703 C CA . LEU A 1 91 ? 1.867 2.332 18.647 1.00 12.70 91 LEU A CA 1
ATOM 704 C C . LEU A 1 91 ? 2.720 3.230 17.756 1.00 12.32 91 LEU A C 1
ATOM 705 O O . LEU A 1 91 ? 2.152 4.057 17.070 1.00 11.67 91 LEU A O 1
ATOM 710 N N . LEU A 1 92 ? 4.053 3.104 17.797 1.00 10.59 92 LEU A N 1
ATOM 711 C CA . LEU A 1 92 ? 4.932 3.839 16.877 1.00 11.91 92 LEU A CA 1
ATOM 712 C C . LEU A 1 92 ? 5.655 2.850 15.973 1.00 12.89 92 LEU A C 1
ATOM 713 O O . LEU A 1 92 ? 6.589 3.207 15.249 1.00 17.52 92 LEU A O 1
ATOM 718 N N . GLY A 1 93 ? 5.161 1.612 15.995 1.00 12.57 93 GLY A N 1
ATOM 719 C CA . GLY A 1 93 ? 5.774 0.472 15.337 1.00 12.60 93 GLY A CA 1
ATOM 720 C C . GLY A 1 93 ? 5.171 0.097 14.005 1.00 14.50 93 GLY A C 1
ATOM 721 O O . GLY A 1 93 ? 4.444 0.878 13.415 1.00 15.82 93 GLY A O 1
ATOM 722 N N . TYR A 1 94 ? 5.475 -1.120 13.556 1.00 16.90 94 TYR A N 1
ATOM 723 C CA . TYR A 1 94 ? 5.209 -1.593 12.200 1.00 19.85 94 TYR A CA 1
ATOM 724 C C . TYR A 1 94 ? 4.033 -2.569 12.075 1.00 21.11 94 TYR A C 1
ATOM 725 O O . TYR A 1 94 ? 3.598 -2.881 10.961 1.00 23.96 94 TYR A O 1
ATOM 734 N N . ARG A 1 95 ? 3.544 -3.066 13.206 1.00 18.86 95 ARG A N 1
ATOM 735 C CA . ARG A 1 95 ? 2.483 -4.070 13.244 1.00 17.32 95 ARG A CA 1
ATOM 736 C C . ARG A 1 95 ? 1.590 -3.851 14.462 1.00 17.56 95 ARG A C 1
ATOM 737 O O . ARG A 1 95 ? 1.930 -3.082 15.359 1.00 19.90 95 ARG A O 1
ATOM 745 N N . HIS A 1 96 ? 0.455 -4.543 14.503 1.00 16.44 96 HIS A N 1
ATOM 746 C CA . HIS A 1 96 ? -0.373 -4.601 15.695 1.00 14.94 96 HIS A CA 1
ATOM 747 C C . HIS A 1 96 ? 0.369 -5.315 16.818 1.00 13.82 96 HIS A C 1
ATOM 748 O O . HIS A 1 96 ? 0.956 -6.366 16.601 1.00 14.81 96 HIS A O 1
ATOM 755 N N . TYR A 1 97 ? 0.335 -4.730 18.011 1.00 14.22 97 TYR A N 1
ATOM 756 C CA . TYR A 1 97 ? 0.936 -5.334 19.201 1.00 14.15 97 TYR A CA 1
ATOM 757 C C . TYR A 1 97 ? -0.114 -5.789 20.191 1.00 16.66 97 TYR A C 1
ATOM 758 O O . TYR A 1 97 ? -1.210 -5.241 20.237 1.00 13.39 97 TYR A O 1
ATOM 767 N N . ALA A 1 98 ? 0.259 -6.782 20.994 1.00 15.81 98 ALA A N 1
ATOM 768 C CA . ALA A 1 98 ? -0.540 -7.243 22.113 1.00 17.15 98 ALA A CA 1
ATOM 769 C C . ALA A 1 98 ? -0.911 -6.087 23.052 1.00 16.96 98 ALA A C 1
ATOM 770 O O . ALA A 1 98 ? -0.214 -5.061 23.103 1.00 14.54 98 ALA A O 1
ATOM 772 N N . ASP A 1 99 ? -2.007 -6.271 23.783 1.00 16.65 99 ASP A N 1
ATOM 773 C CA . ASP A 1 99 ? -2.541 -5.252 24.673 1.00 17.16 99 ASP A CA 1
ATOM 774 C C . ASP A 1 99 ? -1.558 -4.854 25.761 1.00 16.21 99 ASP A C 1
ATOM 775 O O . ASP A 1 99 ? -1.487 -3.689 26.125 1.00 16.54 99 ASP A O 1
ATOM 780 N N . ASP A 1 100 ? -0.816 -5.818 26.305 1.00 15.49 100 ASP A N 1
ATOM 781 C CA . ASP A 1 100 ? 0.134 -5.483 27.369 1.00 15.99 100 ASP A CA 1
ATOM 782 C C . ASP A 1 100 ? 1.215 -4.520 26.886 1.00 14.23 100 ASP A C 1
ATOM 783 O O . ASP A 1 100 ? 1.628 -3.630 27.629 1.00 17.70 100 ASP A O 1
ATOM 788 N N . VAL A 1 101 ? 1.636 -4.671 25.633 1.00 15.34 101 VAL A N 1
ATOM 789 C CA . VAL A 1 101 ? 2.618 -3.758 25.014 1.00 12.53 101 VAL A CA 1
ATOM 790 C C . VAL A 1 101 ? 2.053 -2.330 24.929 1.00 11.52 101 VAL A C 1
ATOM 791 O O . VAL A 1 101 ? 2.717 -1.356 25.333 1.00 11.08 101 VAL A O 1
ATOM 795 N N . VAL A 1 102 ? 0.818 -2.229 24.425 1.00 11.80 102 VAL A N 1
ATOM 796 C CA . VAL A 1 102 ? 0.067 -0.974 24.391 1.00 10.61 102 VAL A CA 1
ATOM 797 C C . VAL A 1 102 ? 0.025 -0.339 25.784 1.00 12.48 102 VAL A C 1
ATOM 798 O O . VAL A 1 102 ? 0.382 0.828 25.941 1.00 12.38 102 VAL A O 1
ATOM 802 N N . ASP A 1 103 ? -0.365 -1.131 26.794 1.00 11.47 103 ASP A N 1
ATOM 803 C CA . ASP A 1 103 ? -0.557 -0.625 28.160 1.00 13.52 103 ASP A CA 1
ATOM 804 C C . ASP A 1 103 ? 0.740 -0.150 28.789 1.00 12.98 103 ASP A C 1
ATOM 805 O O . ASP A 1 103 ? 0.765 0.844 29.521 1.00 15.83 103 ASP A O 1
ATOM 810 N N . THR A 1 104 ? 1.812 -0.889 28.520 1.00 15.54 104 THR A N 1
ATOM 811 C CA . THR A 1 104 ? 3.131 -0.581 29.058 1.00 10.70 104 THR A CA 1
ATOM 812 C C . THR A 1 104 ? 3.637 0.723 28.480 1.00 11.01 104 THR A C 1
ATOM 813 O O . THR A 1 104 ? 4.213 1.555 29.193 1.00 6.96 104 THR A O 1
ATOM 817 N N . PHE A 1 105 ? 3.399 0.892 27.180 1.00 7.39 105 PHE A N 1
ATOM 818 C CA . PHE A 1 105 ? 3.854 2.048 26.436 1.00 11.02 105 PHE A CA 1
ATOM 819 C C . PHE A 1 105 ? 3.241 3.373 26.903 1.00 11.97 105 PHE A C 1
ATOM 820 O O . PHE A 1 105 ? 3.923 4.400 26.915 1.00 9.94 105 PHE A O 1
ATOM 828 N N . VAL A 1 106 ? 1.974 3.329 27.319 1.00 11.70 106 VAL A N 1
ATOM 829 C CA . VAL A 1 106 ? 1.251 4.518 27.716 1.00 10.04 106 VAL A CA 1
ATOM 830 C C . VAL A 1 106 ? 1.707 4.966 29.066 1.00 10.60 106 VAL A C 1
ATOM 831 O O . VAL A 1 106 ? 1.994 6.143 29.279 1.00 12.43 106 VAL A O 1
ATOM 835 N N . GLU A 1 107 ? 1.735 4.009 29.994 1.00 8.07 107 GLU A N 1
ATOM 836 C CA . GLU A 1 107 ? 2.326 4.208 31.304 1.00 11.00 107 GLU A CA 1
ATOM 837 C C . GLU A 1 107 ? 3.671 4.906 31.196 1.00 8.54 107 GLU A C 1
ATOM 838 O O . GLU A 1 107 ? 3.833 6.054 31.632 1.00 6.73 107 GLU A O 1
ATOM 844 N N . ARG A 1 108 ? 4.630 4.228 30.576 1.00 7.20 108 ARG A N 1
ATOM 845 C CA . ARG A 1 108 ? 5.953 4.792 30.370 1.00 9.92 108 ARG A CA 1
ATOM 846 C C . ARG A 1 108 ? 5.923 6.148 29.643 1.00 5.88 108 ARG A C 1
ATOM 847 O O . ARG A 1 108 ? 6.679 7.044 30.027 1.00 10.82 108 ARG A O 1
ATOM 855 N N . ALA A 1 109 ? 5.065 6.331 28.658 1.00 14.29 109 ALA A N 1
ATOM 856 C CA . ALA A 1 109 ? 5.036 7.634 28.015 1.00 5.98 109 ALA A CA 1
ATOM 857 C C . ALA A 1 109 ? 4.578 8.733 28.957 1.00 13.10 109 ALA A C 1
ATOM 858 O O . ALA A 1 109 ? 5.038 9.824 28.928 1.00 14.31 109 ALA A O 1
ATOM 860 N N . VAL A 1 110 ? 3.650 8.400 29.839 1.00 13.17 110 VAL A N 1
ATOM 861 C CA . VAL A 1 110 ? 3.044 9.354 30.787 1.00 11.06 110 VAL A CA 1
ATOM 862 C C . VAL A 1 110 ? 4.026 9.682 31.928 1.00 16.75 110 VAL A C 1
ATOM 863 O O . VAL A 1 110 ? 4.087 10.813 32.441 1.00 19.18 110 VAL A O 1
ATOM 867 N N . LYS A 1 111 ? 4.776 8.660 32.329 1.00 15.65 111 LYS A N 1
ATOM 868 C CA . LYS A 1 111 ? 5.785 8.750 33.374 1.00 16.32 111 LYS A CA 1
ATOM 869 C C . LYS A 1 111 ? 6.933 9.627 32.952 1.00 16.32 111 LYS A C 1
ATOM 870 O O . LYS A 1 111 ? 7.452 10.413 33.742 1.00 14.68 111 LYS A O 1
ATOM 876 N N . ASN A 1 112 ? 7.345 9.448 31.701 1.00 13.09 112 ASN A N 1
ATOM 877 C CA . ASN A 1 112 ? 8.420 10.232 31.134 1.00 14.79 112 ASN A CA 1
ATOM 878 C C . ASN A 1 112 ? 8.014 11.677 30.829 1.00 15.72 112 ASN A C 1
ATOM 879 O O . ASN A 1 112 ? 8.864 12.516 30.511 1.00 12.79 112 ASN A O 1
ATOM 884 N N . GLY A 1 113 ? 6.713 11.962 30.946 1.00 18.23 113 GLY A N 1
ATOM 885 C CA . GLY A 1 113 ? 6.228 13.343 30.954 1.00 16.44 113 GLY A CA 1
ATOM 886 C C . GLY A 1 113 ? 5.144 13.687 29.955 1.00 13.52 113 GLY A C 1
ATOM 887 O O . GLY A 1 113 ? 4.947 14.853 29.649 1.00 13.41 113 GLY A O 1
ATOM 888 N N . MET A 1 114 ? 4.431 12.680 29.463 1.00 12.90 114 MET A N 1
ATOM 889 C CA . MET A 1 114 ? 3.441 12.909 28.416 1.00 14.65 114 MET A CA 1
ATOM 890 C C . MET A 1 114 ? 1.987 13.068 28.873 1.00 11.51 114 MET A C 1
ATOM 891 O O . MET A 1 114 ? 1.449 12.261 29.618 1.00 12.44 114 MET A O 1
ATOM 896 N N . ASP A 1 115 ? 1.365 14.113 28.350 1.00 9.67 115 ASP A N 1
ATOM 897 C CA . ASP A 1 115 ? 0.086 14.615 28.817 1.00 10.24 115 ASP A CA 1
ATOM 898 C C . ASP A 1 115 ? -1.105 14.244 27.958 1.00 12.58 115 ASP A C 1
ATOM 899 O O . ASP A 1 115 ? -2.052 13.584 28.411 1.00 15.67 115 ASP A O 1
ATOM 904 N N . VAL A 1 116 ? -1.055 14.698 26.719 1.00 8.24 116 VAL A N 1
ATOM 905 C CA . VAL A 1 116 ? -2.102 14.518 25.739 1.00 10.12 116 VAL A CA 1
ATOM 906 C C . VAL A 1 116 ? -1.627 13.530 24.664 1.00 5.42 116 VAL A C 1
ATOM 907 O O . VAL A 1 116 ? -0.471 13.562 24.266 1.00 6.60 116 VAL A O 1
ATOM 911 N N . PHE A 1 117 ? -2.538 12.637 24.270 1.00 5.28 117 PHE A N 1
ATOM 912 C CA . PHE A 1 117 ? -2.310 11.483 23.440 1.00 7.25 117 PHE A CA 1
ATOM 913 C C . PHE A 1 117 ? -3.360 11.542 22.335 1.00 14.51 117 PHE A C 1
ATOM 914 O O . PHE A 1 117 ? -4.578 11.409 22.589 1.00 13.47 117 PHE A O 1
ATOM 922 N N . ARG A 1 118 ? -2.896 11.769 21.118 1.00 13.61 118 ARG A N 1
ATOM 923 C CA . ARG A 1 118 ? -3.740 11.746 19.915 1.00 11.43 118 ARG A CA 1
ATOM 924 C C . ARG A 1 118 ? -3.568 10.414 19.293 1.00 11.54 118 ARG A C 1
ATOM 925 O O . ARG A 1 118 ? -2.521 10.031 18.768 1.00 5.75 118 ARG A O 1
ATOM 933 N N . VAL A 1 119 ? -4.660 9.607 19.398 1.00 7.18 119 VAL A N 1
ATOM 934 C CA . VAL A 1 119 ? -4.608 8.194 19.069 1.00 5.87 119 VAL A CA 1
ATOM 935 C C . VAL A 1 119 ? -5.422 7.996 17.849 1.00 9.86 119 VAL A C 1
ATOM 936 O O . VAL A 1 119 ? -6.602 8.333 17.767 1.00 9.05 119 VAL A O 1
ATOM 940 N N . PHE A 1 120 ? -4.777 7.446 16.782 1.00 9.64 120 PHE A N 1
ATOM 941 C CA . PHE A 1 120 ? -5.495 7.241 15.527 1.00 11.01 120 PHE A CA 1
ATOM 942 C C . PHE A 1 120 ? -5.382 5.841 15.034 1.00 11.43 120 PHE A C 1
ATOM 943 O O . PHE A 1 120 ? -4.568 5.028 15.461 1.00 12.37 120 PHE A O 1
ATOM 951 N N . ASP A 1 121 ? -6.239 5.526 14.018 1.00 10.44 121 ASP A N 1
ATOM 952 C CA . ASP A 1 121 ? -6.176 4.297 13.241 1.00 12.82 121 ASP A CA 1
ATOM 953 C C . ASP A 1 121 ? -6.441 4.695 11.840 1.00 11.34 121 ASP A C 1
ATOM 954 O O . ASP A 1 121 ? -7.392 5.407 11.531 1.00 17.81 121 ASP A O 1
ATOM 959 N N . ALA A 1 122 ? -5.586 4.215 10.890 1.00 15.10 122 ALA A N 1
ATOM 960 C CA . ALA A 1 122 ? -5.656 4.586 9.477 1.00 16.41 122 ALA A CA 1
ATOM 961 C C . ALA A 1 122 ? -6.960 4.218 8.842 1.00 18.39 122 ALA A C 1
ATOM 962 O O . ALA A 1 122 ? -7.371 4.821 7.854 1.00 21.02 122 ALA A O 1
ATOM 964 N N . MET A 1 123 ? -7.722 3.207 9.373 1.00 18.90 123 MET A N 1
ATOM 965 C CA . MET A 1 123 ? -8.969 2.798 8.718 1.00 21.58 123 MET A CA 1
ATOM 966 C C . MET A 1 123 ? -10.171 3.381 9.443 1.00 18.14 123 MET A C 1
ATOM 967 O O . MET A 1 123 ? -11.313 3.200 9.019 1.00 21.44 123 MET A O 1
ATOM 972 N N . ASN A 1 124 ? -9.889 4.107 10.521 1.00 15.09 124 ASN A N 1
ATOM 973 C CA . ASN A 1 124 ? -10.876 4.605 11.466 1.00 14.32 124 ASN A CA 1
ATOM 974 C C . ASN A 1 124 ? -11.688 3.501 12.092 1.00 15.74 124 ASN A C 1
ATOM 975 O O . ASN A 1 124 ? -12.865 3.691 12.411 1.00 15.68 124 ASN A O 1
ATOM 980 N N . ASP A 1 125 ? -11.059 2.333 12.231 1.00 13.96 125 ASP A N 1
ATOM 981 C CA . ASP A 1 125 ? -11.687 1.227 12.902 1.00 17.27 125 ASP A CA 1
ATOM 982 C C . ASP A 1 125 ? -11.415 1.500 14.364 1.00 18.21 125 ASP A C 1
ATOM 983 O O . ASP A 1 125 ? -10.286 1.319 14.836 1.00 21.58 125 ASP A O 1
ATOM 988 N N . VAL A 1 126 ? -12.455 1.931 15.077 1.00 18.80 126 VAL A N 1
ATOM 989 C CA . VAL A 1 126 ? -12.321 2.399 16.460 1.00 14.27 126 VAL A CA 1
ATOM 990 C C . VAL A 1 126 ? -11.751 1.351 17.384 1.00 14.06 126 VAL A C 1
ATOM 991 O O . VAL A 1 126 ? -11.170 1.690 18.410 1.00 15.81 126 VAL A O 1
ATOM 995 N N . ARG A 1 127 ? -11.879 0.080 17.015 1.00 14.52 127 ARG A N 1
ATOM 996 C CA . ARG A 1 127 ? -11.395 -1.001 17.898 1.00 15.59 127 ARG A CA 1
ATOM 997 C C . ARG A 1 127 ? -9.873 -0.980 18.094 1.00 15.99 127 ARG A C 1
ATOM 998 O O . ARG A 1 127 ? -9.370 -1.292 19.177 1.00 16.66 127 ARG A O 1
ATOM 1006 N N . ASN A 1 128 ? -9.150 -0.589 17.046 1.00 14.98 128 ASN A N 1
ATOM 1007 C CA . ASN A 1 128 ? -7.698 -0.471 17.087 1.00 13.28 128 ASN A CA 1
ATOM 1008 C C . ASN A 1 128 ? -7.220 0.711 17.957 1.00 14.02 128 ASN A C 1
ATOM 1009 O O . ASN A 1 128 ? -6.043 0.777 18.311 1.00 15.33 128 ASN A O 1
ATOM 1014 N N . MET A 1 129 ? -8.149 1.594 18.348 1.00 11.67 129 MET A N 1
ATOM 1015 C CA . MET A 1 129 ? -7.857 2.812 19.138 1.00 15.40 129 MET A CA 1
ATOM 1016 C C . MET A 1 129 ? -8.200 2.633 20.616 1.00 16.07 129 MET A C 1
ATOM 1017 O O . MET A 1 129 ? -7.775 3.414 21.479 1.00 12.07 129 MET A O 1
ATOM 1022 N N . GLN A 1 130 ? -9.003 1.603 20.875 1.00 15.97 130 GLN A N 1
ATOM 1023 C CA . GLN A 1 130 ? -9.710 1.398 22.120 1.00 18.61 130 GLN A CA 1
ATOM 1024 C C . GLN A 1 130 ? -8.769 1.185 23.308 1.00 14.73 130 GLN A C 1
ATOM 1025 O O . GLN A 1 130 ? -8.828 1.915 24.309 1.00 15.15 130 GLN A O 1
ATOM 1031 N N . GLN A 1 131 ? -7.894 0.197 23.183 1.00 14.65 131 GLN A N 1
ATOM 1032 C CA . GLN A 1 131 ? -6.953 -0.141 24.260 1.00 13.60 131 GLN A CA 1
ATOM 1033 C C . GLN A 1 131 ? -6.040 1.029 24.692 1.00 13.05 131 GLN A C 1
ATOM 1034 O O . GLN A 1 131 ? -5.851 1.295 25.896 1.00 7.03 131 GLN A O 1
ATOM 1040 N N . ALA A 1 132 ? -5.471 1.712 23.704 1.00 8.72 132 ALA A N 1
ATOM 1041 C CA . ALA A 1 132 ? -4.613 2.860 23.963 1.00 10.46 132 ALA A CA 1
ATOM 1042 C C . ALA A 1 132 ? -5.342 4.050 24.604 1.00 9.29 132 ALA A C 1
ATOM 1043 O O . ALA A 1 132 ? -4.775 4.734 25.448 1.00 6.78 132 ALA A O 1
ATOM 1045 N N . LEU A 1 133 ? -6.551 4.340 24.125 1.00 6.45 133 LEU A N 1
ATOM 1046 C CA . LEU A 1 133 ? -7.423 5.352 24.715 1.00 5.70 133 LEU A CA 1
ATOM 1047 C C . LEU A 1 133 ? -7.742 4.944 26.137 1.00 9.07 133 LEU A C 1
ATOM 1048 O O . LEU A 1 133 ? -7.577 5.728 27.080 1.00 13.37 133 LEU A O 1
ATOM 1053 N N . GLN A 1 134 ? -8.150 3.692 26.300 1.00 12.22 134 GLN A N 1
ATOM 1054 C CA . GLN A 1 134 ? -8.385 3.153 27.637 1.00 14.54 134 GLN A CA 1
ATOM 1055 C C . GLN A 1 134 ? -7.218 3.377 28.587 1.00 13.99 134 GLN A C 1
ATOM 1056 O O . GLN A 1 134 ? -7.417 3.767 29.771 1.00 14.69 134 GLN A O 1
ATOM 1062 N N . ALA A 1 135 ? -6.009 3.071 28.115 1.00 7.89 135 ALA A N 1
ATOM 1063 C CA . ALA A 1 135 ? -4.851 3.170 28.982 1.00 5.41 135 ALA A CA 1
ATOM 1064 C C . ALA A 1 135 ? -4.438 4.605 29.214 1.00 6.15 135 ALA A C 1
ATOM 1065 O O . ALA A 1 135 ? -4.004 4.948 30.322 1.00 11.52 135 ALA A O 1
ATOM 1067 N N . VAL A 1 136 ? -4.620 5.453 28.194 1.00 10.75 136 VAL A N 1
ATOM 1068 C CA . VAL A 1 136 ? -4.381 6.876 28.368 1.00 12.58 136 VAL A CA 1
ATOM 1069 C C . VAL A 1 136 ? -5.281 7.439 29.471 1.00 15.52 136 VAL A C 1
ATOM 1070 O O . VAL A 1 136 ? -4.842 8.247 30.302 1.00 19.42 136 VAL A O 1
ATOM 1074 N N . LYS A 1 137 ? -6.543 7.001 29.468 1.00 15.82 137 LYS A N 1
ATOM 1075 C CA . LYS A 1 137 ? -7.527 7.444 30.442 1.00 16.05 137 LYS A CA 1
ATOM 1076 C C . LYS A 1 137 ? -7.178 6.851 31.791 1.00 13.51 137 LYS A C 1
ATOM 1077 O O . LYS A 1 137 ? -7.369 7.493 32.833 1.00 18.86 137 LYS A O 1
ATOM 1083 N N . LYS A 1 138 ? -6.658 5.622 31.757 1.00 10.06 138 LYS A N 1
ATOM 1084 C CA . LYS A 1 138 ? -6.324 4.886 32.998 1.00 8.50 138 LYS A CA 1
ATOM 1085 C C . LYS A 1 138 ? -5.105 5.554 33.633 1.00 10.39 138 LYS A C 1
ATOM 1086 O O . LYS A 1 138 ? -4.963 5.568 34.829 1.00 10.14 138 LYS A O 1
ATOM 1092 N N . MET A 1 139 ? -4.238 6.140 32.815 1.00 5.38 139 MET A N 1
ATOM 1093 C CA . MET A 1 139 ? -3.043 6.806 33.321 1.00 8.84 139 MET A CA 1
ATOM 1094 C C . MET A 1 139 ? -3.247 8.281 33.679 1.00 9.30 139 MET A C 1
ATOM 1095 O O . MET A 1 139 ? -2.266 9.041 33.771 1.00 11.05 139 MET A O 1
ATOM 1100 N N . GLY A 1 140 ? -4.499 8.693 33.845 1.00 11.30 140 GLY A N 1
ATOM 1101 C CA . GLY A 1 140 ? -4.839 10.075 34.205 1.00 13.56 140 GLY A CA 1
ATOM 1102 C C . GLY A 1 140 ? -4.551 11.057 33.074 1.00 14.56 140 GLY A C 1
ATOM 1103 O O . GLY A 1 140 ? -4.765 12.263 33.221 1.00 16.76 140 GLY A O 1
ATOM 1104 N N . ALA A 1 141 ? -4.080 10.556 31.936 1.00 17.88 141 ALA A N 1
ATOM 1105 C CA . ALA A 1 141 ? -3.702 11.445 30.849 1.00 14.23 141 ALA A CA 1
ATOM 1106 C C . ALA A 1 141 ? -4.946 11.884 30.088 1.00 18.47 141 ALA A C 1
ATOM 1107 O O . ALA A 1 141 ? -6.052 11.462 30.448 1.00 20.05 141 ALA A O 1
ATOM 1109 N N . HIS A 1 142 ? -4.759 12.749 29.083 1.00 15.42 142 HIS A N 1
ATOM 1110 C CA . HIS A 1 142 ? -5.838 13.233 28.193 1.00 13.99 142 HIS A CA 1
ATOM 1111 C C . HIS A 1 142 ? -5.947 12.511 26.844 1.00 10.04 142 HIS A C 1
ATOM 1112 O O . HIS A 1 142 ? -5.116 12.722 25.937 1.00 8.00 142 HIS A O 1
ATOM 1119 N N . ALA A 1 143 ? -7.013 11.728 26.672 1.00 6.90 143 ALA A N 1
ATOM 1120 C CA . ALA A 1 143 ? -7.214 10.957 25.415 1.00 9.39 143 ALA A CA 1
ATOM 1121 C C . ALA A 1 143 ? -7.930 11.690 24.256 1.00 6.67 143 ALA A C 1
ATOM 1122 O O . ALA A 1 143 ? -9.114 12.081 24.365 1.00 7.41 143 ALA A O 1
ATOM 1124 N N . GLN A 1 144 ? -7.241 11.862 23.130 1.00 7.99 144 GLN A N 1
ATOM 1125 C CA . GLN A 1 144 ? -7.863 12.414 21.945 1.00 10.12 144 GLN A CA 1
ATOM 1126 C C . GLN A 1 144 ? -7.969 11.392 20.844 1.00 11.72 144 GLN A C 1
ATOM 1127 O O . GLN A 1 144 ? -7.003 10.920 20.228 1.00 11.73 144 GLN A O 1
ATOM 1133 N N . GLY A 1 145 ? -9.253 10.995 20.554 1.00 20.00 145 GLY A N 1
ATOM 1134 C CA . GLY A 1 145 ? -9.541 9.913 19.606 1.00 20.00 145 GLY A CA 1
ATOM 1135 C C . GLY A 1 145 ? -9.546 10.546 18.257 1.00 20.00 145 GLY A C 1
ATOM 1136 O O . GLY A 1 145 ? -9.752 11.747 18.130 1.00 7.46 145 GLY A O 1
ATOM 1137 N N . THR A 1 146 ? -9.263 9.797 17.146 1.00 4.04 146 THR A N 1
ATOM 1138 C CA . THR A 1 146 ? -9.018 10.531 15.893 1.00 3.65 146 THR A CA 1
ATOM 1139 C C . THR A 1 146 ? -9.884 10.011 14.798 1.00 10.01 146 THR A C 1
ATOM 1140 O O . THR A 1 146 ? -10.138 8.820 14.655 1.00 10.60 146 THR A O 1
ATOM 1144 N N . LEU A 1 147 ? -10.358 10.943 13.911 1.00 11.04 147 LEU A N 1
ATOM 1145 C CA . LEU A 1 147 ? -10.949 10.569 12.631 1.00 14.05 147 LEU A CA 1
ATOM 1146 C C . LEU A 1 147 ? -9.953 10.976 11.587 1.00 13.37 147 LEU A C 1
ATOM 1147 O O . LEU A 1 147 ? -9.543 12.133 11.490 1.00 18.55 147 LEU A O 1
ATOM 1152 N N . CYS A 1 148 ? -9.475 10.014 10.740 1.00 13.93 148 CYS A N 1
ATOM 1153 C CA . CYS A 1 148 ? -8.564 10.362 9.647 1.00 14.13 148 CYS A CA 1
ATOM 1154 C C . CYS A 1 148 ? -9.404 10.701 8.414 1.00 14.93 148 CYS A C 1
ATOM 1155 O O . CYS A 1 148 ? -10.047 9.824 7.819 1.00 13.52 148 CYS A O 1
ATOM 1158 N N . TYR A 1 149 ? -9.392 11.974 8.023 1.00 12.50 149 TYR A N 1
ATOM 1159 C CA . TYR A 1 149 ? -10.334 12.424 7.046 1.00 11.80 149 TYR A CA 1
ATOM 1160 C C . TYR A 1 149 ? -9.948 11.807 5.756 1.00 12.65 149 TYR A C 1
ATOM 1161 O O . TYR A 1 149 ? -8.757 11.656 5.471 1.00 15.34 149 TYR A O 1
ATOM 1170 N N . THR A 1 150 ? -10.984 11.421 5.017 1.00 10.91 150 THR A N 1
ATOM 1171 C CA . THR A 1 150 ? -10.898 10.992 3.619 1.00 10.22 150 THR A CA 1
ATOM 1172 C C . THR A 1 150 ? -12.192 11.356 2.871 1.00 10.41 150 THR A C 1
ATOM 1173 O O . THR A 1 150 ? -13.166 11.803 3.475 1.00 11.92 150 THR A O 1
ATOM 1177 N N . THR A 1 151 ? -12.183 11.157 1.552 1.00 10.58 151 THR A N 1
ATOM 1178 C CA . THR A 1 151 ? -13.345 11.352 0.670 1.00 14.00 151 THR A CA 1
ATOM 1179 C C . THR A 1 151 ? -13.559 10.056 -0.109 1.00 12.87 151 THR A C 1
ATOM 1180 O O . THR A 1 151 ? -12.588 9.439 -0.559 1.00 12.98 151 THR A O 1
ATOM 1184 N N . SER A 1 152 ? -14.814 9.621 -0.231 1.00 10.57 152 SER A N 1
ATOM 1185 C CA . SER A 1 152 ? -15.163 8.391 -0.976 1.00 13.11 152 SER A CA 1
ATOM 1186 C C . SER A 1 152 ? -16.676 8.194 -1.068 1.00 15.40 152 SER A C 1
ATOM 1187 O O . SER A 1 152 ? -17.428 8.806 -0.300 1.00 12.52 152 SER A O 1
ATOM 1190 N N . PRO A 1 153 ? -17.116 7.367 -2.035 1.00 15.95 153 PRO A N 1
ATOM 1191 C CA . PRO A 1 153 ? -18.510 6.996 -2.253 1.00 17.97 153 PRO A CA 1
ATOM 1192 C C . PRO A 1 153 ? -19.191 6.399 -1.029 1.00 18.66 153 PRO A C 1
ATOM 1193 O O . PRO A 1 153 ? -20.421 6.395 -0.984 1.00 19.48 153 PRO A O 1
ATOM 1197 N N . VAL A 1 154 ? -18.398 5.926 -0.052 1.00 19.09 154 VAL A N 1
ATOM 1198 C CA . VAL A 1 154 ? -18.900 5.334 1.209 1.00 15.79 154 VAL A CA 1
ATOM 1199 C C . VAL A 1 154 ? -18.572 6.093 2.522 1.00 15.63 154 VAL A C 1
ATOM 1200 O O . VAL A 1 154 ? -18.836 5.584 3.621 1.00 15.90 154 VAL A O 1
ATOM 1204 N N . HIS A 1 155 ? -17.967 7.274 2.411 1.00 11.96 155 HIS A N 1
ATOM 1205 C CA . HIS A 1 155 ? -17.780 8.135 3.577 1.00 9.62 155 HIS A CA 1
ATOM 1206 C C . HIS A 1 155 ? -18.730 9.309 3.409 1.00 13.34 155 HIS A C 1
ATOM 1207 O O . HIS A 1 155 ? -18.725 9.980 2.374 1.00 13.91 155 HIS A O 1
ATOM 1214 N N . ASN A 1 156 ? -19.551 9.581 4.413 1.00 11.72 156 ASN A N 1
ATOM 1215 C CA . ASN A 1 156 ? -20.444 10.728 4.323 1.00 13.45 156 ASN A CA 1
ATOM 1216 C C . ASN A 1 156 ? -20.694 11.206 5.721 1.00 14.09 156 ASN A C 1
ATOM 1217 O O . ASN A 1 156 ? -20.122 10.660 6.624 1.00 11.62 156 ASN A O 1
ATOM 1222 N N . LEU A 1 157 ? -21.571 12.192 5.896 1.00 14.13 157 LEU A N 1
ATOM 1223 C CA . LEU A 1 157 ? -21.894 12.734 7.213 1.00 11.88 157 LEU A CA 1
ATOM 1224 C C . LEU A 1 157 ? -22.368 11.678 8.198 1.00 11.29 157 LEU A C 1
ATOM 1225 O O . LEU A 1 157 ? -22.023 11.729 9.397 1.00 14.06 157 LEU A O 1
ATOM 1230 N N . GLN A 1 158 ? -23.155 10.724 7.702 1.00 9.86 158 GLN A N 1
ATOM 1231 C CA . GLN A 1 158 ? -23.699 9.665 8.574 1.00 10.52 158 GLN A CA 1
ATOM 1232 C C . GLN A 1 158 ? -22.572 8.784 9.099 1.00 12.35 158 GLN A C 1
ATOM 1233 O O . GLN A 1 158 ? -22.518 8.539 10.288 1.00 10.79 158 GLN A O 1
ATOM 1239 N N . THR A 1 159 ? -21.674 8.318 8.226 1.00 13.37 159 THR A N 1
ATOM 1240 C CA . THR A 1 159 ? -20.516 7.528 8.691 1.00 13.23 159 THR A CA 1
ATOM 1241 C C . THR A 1 159 ? -19.601 8.284 9.686 1.00 12.63 159 THR A C 1
ATOM 1242 O O . THR A 1 159 ? -19.235 7.751 10.732 1.00 11.67 159 THR A O 1
ATOM 1246 N N . TRP A 1 160 ? -19.239 9.527 9.376 1.00 12.30 160 TRP A N 1
ATOM 1247 C CA . TRP A 1 160 ? -18.394 10.329 10.268 1.00 11.94 160 TRP A CA 1
ATOM 1248 C C . TRP A 1 160 ? -19.034 10.509 11.634 1.00 13.23 160 TRP A C 1
ATOM 1249 O O . TRP A 1 160 ? -18.380 10.349 12.651 1.00 10.44 160 TRP A O 1
ATOM 1260 N N . VAL A 1 161 ? -20.328 10.813 11.668 1.00 14.53 161 VAL A N 1
ATOM 1261 C CA . VAL A 1 161 ? -20.994 10.976 12.967 1.00 12.12 161 VAL A CA 1
ATOM 1262 C C . VAL A 1 161 ? -20.979 9.716 13.827 1.00 12.78 161 VAL A C 1
ATOM 1263 O O . VAL A 1 161 ? -20.757 9.799 15.037 1.00 10.03 161 VAL A O 1
ATOM 1267 N N . ASP A 1 162 ? -21.203 8.555 13.224 1.00 10.12 162 ASP A N 1
ATOM 1268 C CA . ASP A 1 162 ? -21.236 7.300 13.989 1.00 13.79 162 ASP A CA 1
ATOM 1269 C C . ASP A 1 162 ? -19.868 6.850 14.553 1.00 13.46 162 ASP A C 1
ATOM 1270 O O . ASP A 1 162 ? -19.823 6.188 15.589 1.00 16.47 162 ASP A O 1
ATOM 1275 N N . VAL A 1 163 ? -18.776 7.174 13.858 1.00 15.66 163 VAL A N 1
ATOM 1276 C CA . VAL A 1 163 ? -17.414 6.940 14.369 1.00 16.15 163 VAL A CA 1
ATOM 1277 C C . VAL A 1 163 ? -17.174 7.881 15.539 1.00 14.16 163 VAL A C 1
ATOM 1278 O O . VAL A 1 163 ? -16.692 7.489 16.606 1.00 17.05 163 VAL A O 1
ATOM 1282 N N . ALA A 1 164 ? -17.499 9.143 15.316 1.00 14.43 164 ALA A N 1
ATOM 1283 C CA . ALA A 1 164 ? -17.301 10.161 16.323 1.00 13.60 164 ALA A CA 1
ATOM 1284 C C . ALA A 1 164 ? -18.065 9.769 17.585 1.00 16.12 164 ALA A C 1
ATOM 1285 O O . ALA A 1 164 ? -17.502 9.841 18.689 1.00 10.91 164 ALA A O 1
ATOM 1287 N N . GLN A 1 165 ? -19.313 9.307 17.405 1.00 15.07 165 GLN A N 1
ATOM 1288 C CA . GLN A 1 165 ? -20.137 8.775 18.520 1.00 16.48 165 GLN A CA 1
ATOM 1289 C C . GLN A 1 165 ? -19.525 7.601 19.286 1.00 13.77 165 GLN A C 1
ATOM 1290 O O . GLN A 1 165 ? -19.586 7.576 20.516 1.00 17.01 165 GLN A O 1
ATOM 1296 N N . GLN A 1 166 ? -19.001 6.613 18.560 1.00 14.00 166 GLN A N 1
ATOM 1297 C CA . GLN A 1 166 ? -18.317 5.462 19.162 1.00 15.26 166 GLN A CA 1
ATOM 1298 C C . GLN A 1 166 ? -17.175 5.908 20.052 1.00 15.82 166 GLN A C 1
ATOM 1299 O O . GLN A 1 166 ? -16.952 5.328 21.111 1.00 17.62 166 GLN A O 1
ATOM 1305 N N . LEU A 1 167 ? -16.422 6.910 19.595 1.00 15.74 167 LEU A N 1
ATOM 1306 C CA . LEU A 1 167 ? -15.317 7.464 20.386 1.00 12.29 167 LEU A CA 1
ATOM 1307 C C . LEU A 1 167 ? -15.807 8.226 21.605 1.00 12.09 167 LEU A C 1
ATOM 1308 O O . LEU A 1 167 ? -15.258 8.050 22.700 1.00 12.80 167 LEU A O 1
ATOM 1313 N N . ALA A 1 168 ? -16.820 9.080 21.447 1.00 12.45 168 ALA A N 1
ATOM 1314 C CA . ALA A 1 168 ? -17.418 9.723 22.632 1.00 15.12 168 ALA A CA 1
ATOM 1315 C C . ALA A 1 168 ? -17.863 8.684 23.656 1.00 16.29 168 ALA A C 1
ATOM 1316 O O . ALA A 1 168 ? -17.733 8.907 24.862 1.00 19.41 168 ALA A O 1
ATOM 1318 N N . GLU A 1 169 ? -18.338 7.537 23.167 1.00 18.31 169 GLU A N 1
ATOM 1319 C CA . GLU A 1 169 ? -18.856 6.456 24.012 1.00 21.68 169 GLU A CA 1
ATOM 1320 C C . GLU A 1 169 ? -17.767 5.731 24.786 1.00 19.11 169 GLU A C 1
ATOM 1321 O O . GLU A 1 169 ? -18.027 5.098 25.827 1.00 17.63 169 GLU A O 1
ATOM 1327 N N . LEU A 1 170 ? -16.546 5.828 24.271 1.00 16.83 170 LEU A N 1
ATOM 1328 C CA . LEU A 1 170 ? -15.365 5.234 24.886 1.00 15.50 170 LEU A CA 1
ATOM 1329 C C . LEU A 1 170 ? -14.817 6.104 26.002 1.00 13.08 170 LEU A C 1
ATOM 1330 O O . LEU A 1 170 ? -13.852 5.742 26.657 1.00 19.99 170 LEU A O 1
ATOM 1335 N N . GLY A 1 171 ? -15.454 7.246 26.220 1.00 14.44 171 GLY A N 1
ATOM 1336 C CA . GLY A 1 171 ? -14.990 8.240 27.173 1.00 15.04 171 GLY A CA 1
ATOM 1337 C C . GLY A 1 171 ? -13.890 9.201 26.715 1.00 14.89 171 GLY A C 1
ATOM 1338 O O . GLY A 1 171 ? -13.286 9.866 27.544 1.00 15.08 171 GLY A O 1
ATOM 1339 N N . VAL A 1 172 ? -13.642 9.346 25.414 1.00 15.18 172 VAL A N 1
ATOM 1340 C CA . VAL A 1 172 ? -12.522 10.195 25.026 1.00 11.07 172 VAL A CA 1
ATOM 1341 C C . VAL A 1 172 ? -12.678 11.607 25.536 1.00 12.54 172 VAL A C 1
ATOM 1342 O O . VAL A 1 172 ? -13.752 12.075 25.930 1.00 11.46 172 VAL A O 1
ATOM 1346 N N . ASP A 1 173 ? -11.529 12.330 25.640 1.00 15.11 173 ASP A N 1
ATOM 1347 C CA . ASP A 1 173 ? -11.480 13.615 26.316 1.00 12.10 173 ASP A CA 1
ATOM 1348 C C . ASP A 1 173 ? -11.745 14.635 25.268 1.00 12.11 173 ASP A C 1
ATOM 1349 O O . ASP A 1 173 ? -12.317 15.696 25.499 1.00 15.07 173 ASP A O 1
ATOM 1354 N N . SER A 1 174 ? -11.336 14.301 24.000 1.00 6.73 174 SER A N 1
ATOM 1355 C CA . SER A 1 174 ? -11.724 15.080 22.820 1.00 12.89 174 SER A CA 1
ATOM 1356 C C . SER A 1 174 ? -11.603 14.265 21.578 1.00 4.35 174 SER A C 1
ATOM 1357 O O . SER A 1 174 ? -11.096 13.146 21.557 1.00 7.13 174 SER A O 1
ATOM 1360 N N . ILE A 1 175 ? -12.076 14.830 20.416 1.00 11.31 175 ILE A N 1
ATOM 1361 C CA . ILE A 1 175 ? -11.887 14.150 19.128 1.00 10.05 175 ILE A CA 1
ATOM 1362 C C . ILE A 1 175 ? -11.120 15.025 18.179 1.00 11.81 175 ILE A C 1
ATOM 1363 O O . ILE A 1 175 ? -11.360 16.217 18.005 1.00 12.29 175 ILE A O 1
ATOM 1368 N N . ALA A 1 176 ? -10.112 14.409 17.490 1.00 10.58 176 ALA A N 1
ATOM 1369 C CA . ALA A 1 176 ? -9.327 15.099 16.482 1.00 9.18 176 ALA A CA 1
ATOM 1370 C C . ALA A 1 176 ? -9.796 14.723 15.120 1.00 9.88 176 ALA A C 1
ATOM 1371 O O . ALA A 1 176 ? -10.044 13.572 14.781 1.00 10.74 176 ALA A O 1
ATOM 1373 N N . LEU A 1 177 ? -9.858 15.750 14.222 1.00 3.43 177 LEU A N 1
ATOM 1374 C CA . LEU A 1 177 ? -10.141 15.530 12.803 1.00 7.70 177 LEU A CA 1
ATOM 1375 C C . LEU A 1 177 ? -8.865 15.820 12.069 1.00 9.68 177 LEU A C 1
ATOM 1376 O O . LEU A 1 177 ? -8.325 16.922 12.106 1.00 13.07 177 LEU A O 1
ATOM 1381 N N . LYS A 1 178 ? -8.249 14.772 11.433 1.00 9.30 178 LYS A N 1
ATOM 1382 C CA . LYS A 1 178 ? -6.889 14.907 10.873 1.00 11.43 178 LYS A CA 1
ATOM 1383 C C . LYS A 1 178 ? -6.891 14.662 9.392 1.00 13.41 178 LYS A C 1
ATOM 1384 O O . LYS A 1 178 ? -7.323 13.598 9.019 1.00 12.93 178 LYS A O 1
ATOM 1390 N N . ASP A 1 179 ? -6.425 15.632 8.577 1.00 10.40 179 ASP A N 1
ATOM 1391 C CA . ASP A 1 179 ? -6.358 15.548 7.099 1.00 15.74 179 ASP A CA 1
ATOM 1392 C C . ASP A 1 179 ? -4.887 15.601 6.682 1.00 17.24 179 ASP A C 1
ATOM 1393 O O . ASP A 1 179 ? -4.320 16.662 6.373 1.00 12.60 179 ASP A O 1
ATOM 1398 N N . MET A 1 180 ? -4.276 14.424 6.710 1.00 17.77 180 MET A N 1
ATOM 1399 C CA . MET A 1 180 ? -2.859 14.223 6.462 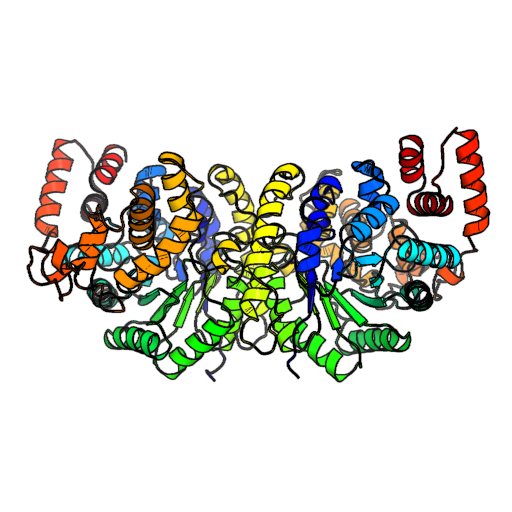1.00 19.74 180 MET A CA 1
ATOM 1400 C C . MET A 1 180 ? -2.478 14.713 5.070 1.00 17.16 180 MET A C 1
ATOM 1401 O O . MET A 1 180 ? -1.385 15.223 4.867 1.00 17.83 180 MET A O 1
ATOM 1406 N N . ALA A 1 181 ? -3.399 14.573 4.127 1.00 13.92 181 ALA A N 1
ATOM 1407 C CA . ALA A 1 181 ? -3.115 14.886 2.733 1.00 13.70 181 ALA A CA 1
ATOM 1408 C C . ALA A 1 181 ? -3.353 16.347 2.373 1.00 9.72 181 ALA A C 1
ATOM 1409 O O . ALA A 1 181 ? -2.870 16.822 1.348 1.00 13.48 181 ALA A O 1
ATOM 1411 N N . GLY A 1 182 ? -4.115 17.042 3.208 1.00 13.69 182 GLY A N 1
ATOM 1412 C CA . GLY A 1 182 ? -4.555 18.403 2.957 1.00 10.99 182 GLY A CA 1
ATOM 1413 C C . GLY A 1 182 ? -5.673 18.435 1.944 1.00 16.41 182 GLY A C 1
ATOM 1414 O O . GLY A 1 182 ? -5.726 19.340 1.146 1.00 5.01 182 GLY A O 1
ATOM 1415 N N . ILE A 1 183 ? -6.585 17.470 1.982 1.00 14.44 183 ILE A N 1
ATOM 1416 C CA . ILE A 1 183 ? -7.622 17.374 0.921 1.00 13.52 183 ILE A CA 1
ATOM 1417 C C . ILE A 1 183 ? -8.934 17.923 1.397 1.00 13.27 183 ILE A C 1
ATOM 1418 O O . ILE A 1 183 ? -9.908 18.063 0.657 1.00 13.90 183 ILE A O 1
ATOM 1423 N N . LEU A 1 184 ? -9.037 18.254 2.720 1.00 13.22 184 LEU A N 1
ATOM 1424 C CA . LEU A 1 184 ? -10.282 18.748 3.300 1.00 9.75 184 LEU A CA 1
ATOM 1425 C C . LEU A 1 184 ? -10.488 20.170 2.914 1.00 14.12 184 LEU A C 1
ATOM 1426 O O . LEU A 1 184 ? -9.788 21.093 3.324 1.00 8.29 184 LEU A O 1
ATOM 1431 N N . THR A 1 185 ? -11.523 20.394 2.047 1.00 10.08 185 THR A N 1
ATOM 1432 C CA . THR A 1 185 ? -11.868 21.747 1.618 1.00 8.32 185 THR A CA 1
ATOM 1433 C C . THR A 1 185 ? -12.542 22.506 2.712 1.00 11.50 185 THR A C 1
ATOM 1434 O O . THR A 1 185 ? -13.123 21.962 3.648 1.00 9.79 185 THR A O 1
ATOM 1438 N N . PRO A 1 186 ? -12.519 23.871 2.604 1.00 20.00 186 PRO A N 1
ATOM 1439 C CA . PRO A 1 186 ? -13.064 24.795 3.600 1.00 20.00 186 PRO A CA 1
ATOM 1440 C C . PRO A 1 186 ? -14.534 24.609 3.815 1.00 20.00 186 PRO A C 1
ATOM 1441 O O . PRO A 1 186 ? -15.026 24.576 4.938 1.00 13.87 186 PRO A O 1
ATOM 1445 N N . TYR A 1 187 ? -15.348 24.451 2.723 1.00 11.10 187 TYR A N 1
ATOM 1446 C CA . TYR A 1 187 ? -16.797 24.308 2.910 1.00 9.92 187 TYR A CA 1
ATOM 1447 C C . TYR A 1 187 ? -17.150 22.926 3.368 1.00 11.58 187 TYR A C 1
ATOM 1448 O O . TYR A 1 187 ? -18.078 22.716 4.154 1.00 10.88 187 TYR A O 1
ATOM 1457 N N . ALA A 1 188 ? -16.346 21.887 2.953 1.00 10.42 188 ALA A N 1
ATOM 1458 C CA . ALA A 1 188 ? -16.523 20.543 3.529 1.00 9.49 188 ALA A CA 1
ATOM 1459 C C . ALA A 1 188 ? -16.202 20.502 4.993 1.00 10.48 188 ALA A C 1
ATOM 1460 O O . ALA A 1 188 ? -16.864 19.779 5.723 1.00 9.63 188 ALA A O 1
ATOM 1462 N N . ALA A 1 189 ? -15.199 21.269 5.422 1.00 9.74 189 ALA A N 1
ATOM 1463 C CA . ALA A 1 189 ? -14.882 21.423 6.847 1.00 12.58 189 ALA A CA 1
ATOM 1464 C C . ALA A 1 189 ? -15.993 22.107 7.613 1.00 11.32 189 ALA A C 1
ATOM 1465 O O . ALA A 1 189 ? -16.304 21.744 8.737 1.00 13.42 189 ALA A O 1
ATOM 1467 N N . GLU A 1 190 ? -16.568 23.141 7.038 1.00 9.54 190 GLU A N 1
ATOM 1468 C CA . GLU A 1 190 ? -17.654 23.862 7.700 1.00 13.78 190 GLU A CA 1
ATOM 1469 C C . GLU A 1 190 ? -18.823 22.917 8.023 1.00 13.33 190 GLU A C 1
ATOM 1470 O O . GLU A 1 190 ? -19.375 22.933 9.120 1.00 13.55 190 GLU A O 1
ATOM 1476 N N . GLU A 1 191 ? -19.184 22.103 7.042 1.00 13.08 191 GLU A N 1
ATOM 1477 C CA . GLU A 1 191 ? -20.321 21.202 7.147 1.00 12.47 191 GLU A CA 1
ATOM 1478 C C . GLU A 1 191 ? -19.996 20.101 8.131 1.00 14.39 191 GLU A C 1
ATOM 1479 O O . GLU A 1 191 ? -20.725 19.900 9.100 1.00 14.61 191 GLU A O 1
ATOM 1485 N N . LEU A 1 192 ? -18.878 19.412 7.905 1.00 13.13 192 LEU A N 1
ATOM 1486 C CA . LEU A 1 192 ? -18.505 18.323 8.797 1.00 13.62 192 LEU A CA 1
ATOM 1487 C C . LEU A 1 192 ? -18.373 18.781 10.243 1.00 13.20 192 LEU A C 1
ATOM 1488 O O . LEU A 1 192 ? -18.874 18.100 11.142 1.00 11.54 192 LEU A O 1
ATOM 1493 N N . VAL A 1 193 ? -17.761 19.940 10.501 1.00 12.02 193 VAL A N 1
ATOM 1494 C CA . VAL A 1 193 ? -17.621 20.375 11.950 1.00 10.04 193 VAL A CA 1
ATOM 1495 C C . VAL A 1 193 ? -18.987 20.721 12.582 1.00 11.19 193 VAL A C 1
ATOM 1496 O O . VAL A 1 193 ? -19.275 20.326 13.748 1.00 7.73 193 VAL A O 1
ATOM 1500 N N . SER A 1 194 ? -19.798 21.475 11.848 1.00 12.96 194 SER A N 1
ATOM 1501 C CA . SER A 1 194 ? -21.151 21.904 12.254 1.00 15.64 194 SER A CA 1
ATOM 1502 C C . SER A 1 194 ? -21.988 20.708 12.644 1.00 13.62 194 SER A C 1
ATOM 1503 O O . SER A 1 194 ? -22.603 20.681 13.715 1.00 15.37 194 SER A O 1
ATOM 1506 N N . THR A 1 195 ? -21.979 19.726 11.748 1.00 12.44 195 THR A N 1
ATOM 1507 C CA . THR A 1 195 ? -22.662 18.461 11.896 1.00 14.58 195 THR A CA 1
ATOM 1508 C C . THR A 1 195 ? -22.191 17.711 13.141 1.00 15.87 195 THR A C 1
ATOM 1509 O O . THR A 1 195 ? -23.001 17.338 14.016 1.00 16.16 195 THR A O 1
ATOM 1513 N N . LEU A 1 196 ? -20.881 17.500 13.247 1.00 18.27 196 LEU A N 1
ATOM 1514 C CA . LEU A 1 196 ? -20.332 16.886 14.454 1.00 18.51 196 LEU A CA 1
ATOM 1515 C C . LEU A 1 196 ? -20.692 17.653 15.725 1.00 20.30 196 LEU A C 1
ATOM 1516 O O . LEU A 1 196 ? -20.904 17.044 16.773 1.00 20.15 196 LEU A O 1
ATOM 1521 N N . LYS A 1 197 ? -20.736 18.984 15.663 1.00 21.60 197 LYS A N 1
ATOM 1522 C CA . LYS A 1 197 ? -21.104 19.748 16.881 1.00 22.47 197 LYS A CA 1
ATOM 1523 C C . LYS A 1 197 ? -22.619 19.706 17.179 1.00 21.98 197 LYS A C 1
ATOM 1524 O O . LYS A 1 197 ? -23.056 20.099 18.263 1.00 22.61 197 LYS A O 1
ATOM 1530 N N . LYS A 1 198 ? -23.411 19.215 16.226 1.00 21.68 198 LYS A N 1
ATOM 1531 C CA . LYS A 1 198 ? -24.861 19.065 16.403 1.00 22.27 198 LYS A CA 1
ATOM 1532 C C . LYS A 1 198 ? -25.189 17.713 16.983 1.00 24.24 198 LYS A C 1
ATOM 1533 O O . LYS A 1 198 ? -26.111 17.583 17.794 1.00 24.89 198 LYS A O 1
ATOM 1539 N N . GLN A 1 199 ? -24.417 16.710 16.566 1.00 23.26 199 GLN A N 1
ATOM 1540 C CA . GLN A 1 199 ? -24.676 15.315 16.908 1.00 21.75 199 GLN A CA 1
ATOM 1541 C C . GLN A 1 199 ? -23.884 14.759 18.101 1.00 21.04 199 GLN A C 1
ATOM 1542 O O . GLN A 1 199 ? -24.388 13.934 18.877 1.00 17.66 199 GLN A O 1
ATOM 1548 N N . VAL A 1 200 ? -22.647 15.208 18.269 1.00 21.17 200 VAL A N 1
ATOM 1549 C CA . VAL A 1 200 ? -21.751 14.568 19.242 1.00 17.46 200 VAL A CA 1
ATOM 1550 C C . VAL A 1 200 ? -21.317 15.560 20.325 1.00 17.83 200 VAL A C 1
ATOM 1551 O O . VAL A 1 200 ? -20.915 16.684 20.026 1.00 18.08 200 VAL A O 1
ATOM 1555 N N . ASP A 1 201 ? -21.428 15.153 21.587 1.00 13.14 201 ASP A N 1
ATOM 1556 C CA . ASP A 1 201 ? -21.092 16.037 22.697 1.00 16.52 201 ASP A CA 1
ATOM 1557 C C . ASP A 1 201 ? -19.611 15.954 23.116 1.00 16.53 201 ASP A C 1
ATOM 1558 O O . ASP A 1 201 ? -19.268 15.587 24.247 1.00 10.11 201 ASP A O 1
ATOM 1563 N N . VAL A 1 202 ? -18.727 16.298 22.190 1.00 12.60 202 VAL A N 1
ATOM 1564 C CA . VAL A 1 202 ? -17.275 16.318 22.463 1.00 16.17 202 VAL A CA 1
ATOM 1565 C C . VAL A 1 202 ? -16.603 17.579 21.946 1.00 14.35 202 VAL A C 1
ATOM 1566 O O . VAL A 1 202 ? -17.066 18.186 20.975 1.00 12.31 202 VAL A O 1
ATOM 1570 N N . GLU A 1 203 ? -15.502 17.952 22.599 1.00 15.23 203 GLU A N 1
ATOM 1571 C CA . GLU A 1 203 ? -14.585 18.968 22.075 1.00 16.74 203 GLU A CA 1
ATOM 1572 C C . GLU A 1 203 ? -13.958 18.463 20.780 1.00 12.51 203 GLU A C 1
ATOM 1573 O O . GLU A 1 203 ? -13.640 17.284 20.667 1.00 11.30 203 GLU A O 1
ATOM 1579 N N . LEU A 1 204 ? -13.816 19.366 19.803 1.00 11.73 204 LEU A N 1
ATOM 1580 C CA . LEU A 1 204 ? -13.276 19.069 18.478 1.00 12.46 204 LEU A CA 1
ATOM 1581 C C . LEU A 1 204 ? -11.953 19.812 18.199 1.00 10.57 204 LEU A C 1
ATOM 1582 O O . LEU A 1 204 ? -11.774 20.982 18.553 1.00 12.43 204 LEU A O 1
ATOM 1587 N N . HIS A 1 205 ? -11.027 19.132 17.547 1.00 8.55 205 HIS A N 1
ATOM 1588 C CA . HIS A 1 205 ? -9.673 19.664 17.403 1.00 6.30 205 HIS A CA 1
ATOM 1589 C C . HIS A 1 205 ? -9.205 19.278 16.033 1.00 5.92 205 HIS A C 1
ATOM 1590 O O . HIS A 1 205 ? -9.032 18.095 15.824 1.00 5.27 205 HIS A O 1
ATOM 1597 N N . LEU A 1 206 ? -9.006 20.265 15.126 1.00 10.14 206 LEU A N 1
ATOM 1598 C CA . LEU A 1 206 ? -8.671 20.066 13.714 1.00 8.03 206 LEU A CA 1
ATOM 1599 C C . LEU A 1 206 ? -7.155 20.141 13.347 1.00 9.59 206 LEU A C 1
ATOM 1600 O O . LEU A 1 206 ? -6.421 21.014 13.836 1.00 7.41 206 LEU A O 1
ATOM 1605 N N . HIS A 1 207 ? -6.741 19.235 12.446 1.00 9.35 207 HIS A N 1
ATOM 1606 C CA . HIS A 1 207 ? -5.382 19.101 11.907 1.00 6.66 207 HIS A CA 1
ATOM 1607 C C . HIS A 1 207 ? -5.447 18.958 10.450 1.00 10.01 207 HIS A C 1
ATOM 1608 O O . HIS A 1 207 ? -5.931 17.935 9.972 1.00 11.45 207 HIS A O 1
ATOM 1615 N N . CYS A 1 208 ? -4.916 19.971 9.776 1.00 5.87 208 CYS A N 1
ATOM 1616 C CA A CYS A 1 208 ? -4.923 20.024 8.310 0.50 7.72 208 CYS A CA 1
ATOM 1617 C CA B CYS A 1 208 ? -4.921 20.076 8.305 0.50 9.04 208 CYS A CA 1
ATOM 1618 C C . CYS A 1 208 ? -3.582 20.471 7.809 1.00 7.00 208 CYS A C 1
ATOM 1619 O O . CYS A 1 208 ? -2.878 21.328 8.360 1.00 10.10 208 CYS A O 1
ATOM 1624 N N . HIS A 1 209 ? -3.158 19.826 6.676 1.00 9.34 209 HIS A N 1
ATOM 1625 C CA . HIS A 1 209 ? -1.904 20.145 5.988 1.00 5.17 209 HIS A CA 1
ATOM 1626 C C . HIS A 1 209 ? -2.135 21.068 4.838 1.00 5.73 209 HIS A C 1
ATOM 1627 O O . HIS A 1 209 ? -3.161 21.086 4.171 1.00 4.16 209 HIS A O 1
ATOM 1634 N N . SER A 1 210 ? -1.091 21.900 4.553 1.00 20.00 210 SER A N 1
ATOM 1635 C CA . SER A 1 210 ? -1.148 22.984 3.570 1.00 20.00 210 SER A CA 1
ATOM 1636 C C . SER A 1 210 ? -0.787 22.543 2.209 1.00 20.00 210 SER A C 1
ATOM 1637 O O . SER A 1 210 ? -0.723 23.338 1.278 1.00 4.98 210 SER A O 1
ATOM 1640 N N . THR A 1 211 ? -0.482 21.224 2.043 1.00 5.49 211 THR A N 1
ATOM 1641 C CA . THR A 1 211 ? 0.125 20.663 0.825 1.00 9.96 211 THR A CA 1
ATOM 1642 C C . THR A 1 211 ? -0.626 20.984 -0.441 1.00 12.14 211 THR A C 1
ATOM 1643 O O . THR A 1 211 ? -0.060 21.221 -1.506 1.00 9.40 211 THR A O 1
ATOM 1647 N N . ALA A 1 212 ? -1.989 21.097 -0.392 1.00 10.22 212 ALA A N 1
ATOM 1648 C CA . ALA A 1 212 ? -2.704 21.396 -1.630 1.00 13.12 212 ALA A CA 1
ATOM 1649 C C . ALA A 1 212 ? -3.313 22.789 -1.578 1.00 14.61 212 ALA A C 1
ATOM 1650 O O . ALA A 1 212 ? -4.080 23.140 -2.452 1.00 10.58 212 ALA A O 1
ATOM 1652 N N . GLY A 1 213 ? -2.994 23.529 -0.513 1.00 14.39 213 GLY A N 1
ATOM 1653 C CA . GLY A 1 213 ? -3.313 24.942 -0.371 1.00 14.81 213 GLY A CA 1
ATOM 1654 C C . GLY A 1 213 ? -4.656 25.292 0.244 1.00 12.91 213 GLY A C 1
ATOM 1655 O O . GLY A 1 213 ? -5.180 26.389 -0.026 1.00 14.43 213 GLY A O 1
ATOM 1656 N N . LEU A 1 214 ? -5.200 24.417 1.105 1.00 11.36 214 LEU A N 1
ATOM 1657 C CA . LEU A 1 214 ? -6.605 24.525 1.469 1.00 3.01 214 LEU A CA 1
ATOM 1658 C C . LEU A 1 214 ? -6.663 24.830 2.907 1.00 10.50 214 LEU A C 1
ATOM 1659 O O . LEU A 1 214 ? -7.693 25.321 3.362 1.00 9.02 214 LEU A O 1
ATOM 1664 N N . ALA A 1 215 ? -5.546 24.535 3.598 1.00 9.86 215 ALA A N 1
ATOM 1665 C CA . ALA A 1 215 ? -5.497 24.483 5.025 1.00 7.28 215 ALA A CA 1
ATOM 1666 C C . ALA A 1 215 ? -5.715 25.781 5.755 1.00 11.97 215 ALA A C 1
ATOM 1667 O O . ALA A 1 215 ? -6.280 25.767 6.817 1.00 7.23 215 ALA A O 1
ATOM 1669 N N . ASP A 1 216 ? -5.257 26.910 5.230 1.00 10.85 216 ASP A N 1
ATOM 1670 C CA . ASP A 1 216 ? -5.492 28.150 5.948 1.00 7.59 216 ASP A CA 1
ATOM 1671 C C . ASP A 1 216 ? -7.005 28.452 5.930 1.00 9.50 216 ASP A C 1
ATOM 1672 O O . ASP A 1 216 ? -7.632 28.735 6.974 1.00 6.65 216 ASP A O 1
ATOM 1677 N N . MET A 1 217 ? -7.586 28.408 4.732 1.00 10.24 217 MET A N 1
ATOM 1678 C CA . MET A 1 217 ? -9.031 28.637 4.572 1.00 9.67 217 MET A CA 1
ATOM 1679 C C . MET A 1 217 ? -9.882 27.653 5.346 1.00 8.07 217 MET A C 1
ATOM 1680 O O . MET A 1 217 ? -10.900 27.988 5.958 1.00 16.59 217 MET A O 1
ATOM 1685 N N . THR A 1 218 ? -9.507 26.330 5.305 1.00 4.34 218 THR A N 1
ATOM 1686 C CA . THR A 1 218 ? -10.152 25.239 6.065 1.00 8.43 218 THR A CA 1
ATOM 1687 C C . THR A 1 218 ? -10.192 25.491 7.540 1.00 10.28 218 THR A C 1
ATOM 1688 O O . THR A 1 218 ? -11.253 25.418 8.162 1.00 14.01 218 THR A O 1
ATOM 1692 N N . LEU A 1 219 ? -9.028 25.831 8.191 1.00 11.98 219 LEU A N 1
ATOM 1693 C CA . LEU A 1 219 ? -9.031 26.073 9.653 1.00 6.30 219 LEU A CA 1
ATOM 1694 C C . LEU A 1 219 ? -9.963 27.229 9.990 1.00 9.63 219 LEU A C 1
ATOM 1695 O O . LEU A 1 219 ? -10.582 27.211 11.044 1.00 10.02 219 LEU A O 1
ATOM 1700 N N . LEU A 1 220 ? -9.984 28.256 9.156 1.00 3.16 220 LEU A N 1
ATOM 1701 C CA . LEU A 1 220 ? -10.846 29.428 9.379 1.00 10.17 220 LEU A CA 1
ATOM 1702 C C . LEU A 1 220 ? -12.333 29.086 9.244 1.00 9.66 220 LEU A C 1
ATOM 1703 O O . LEU A 1 220 ? -13.109 29.460 10.099 1.00 8.24 220 LEU A O 1
ATOM 1708 N N . LYS A 1 221 ? -12.721 28.357 8.207 1.00 8.47 221 LYS A N 1
ATOM 1709 C CA . LYS A 1 221 ? -14.106 27.865 8.136 1.00 12.77 221 LYS A CA 1
ATOM 1710 C C . LYS A 1 221 ? -14.526 26.880 9.261 1.00 15.31 221 LYS A C 1
ATOM 1711 O O . LYS A 1 221 ? -15.687 26.901 9.678 1.00 18.27 221 LYS A O 1
ATOM 1717 N N . ALA A 1 222 ? -13.603 26.063 9.788 1.00 10.67 222 ALA A N 1
ATOM 1718 C CA . ALA A 1 222 ? -13.900 25.198 10.918 1.00 9.25 222 ALA A CA 1
ATOM 1719 C C . ALA A 1 222 ? -14.071 26.001 12.196 1.00 9.45 222 ALA A C 1
ATOM 1720 O O . ALA A 1 222 ? -14.911 25.684 13.057 1.00 13.51 222 ALA A O 1
ATOM 1722 N N . ILE A 1 223 ? -13.269 27.037 12.338 1.00 8.06 223 ILE A N 1
ATOM 1723 C CA . ILE A 1 223 ? -13.414 27.921 13.501 1.00 9.38 223 ILE A CA 1
ATOM 1724 C C . ILE A 1 223 ? -14.790 28.623 13.428 1.00 10.60 223 ILE A C 1
ATOM 1725 O O . ILE A 1 223 ? -15.500 28.707 14.423 1.00 12.97 223 ILE A O 1
ATOM 1730 N N . GLU A 1 224 ? -15.194 29.097 12.253 1.00 10.79 224 GLU A N 1
ATOM 1731 C CA . GLU A 1 224 ? -16.557 29.690 12.133 1.00 8.27 224 GLU A CA 1
ATOM 1732 C C . GLU A 1 224 ? -17.733 28.725 12.370 1.00 11.45 224 GLU A C 1
ATOM 1733 O O . GLU A 1 224 ? -18.809 29.167 12.768 1.00 13.71 224 GLU A O 1
ATOM 1739 N N . ALA A 1 225 ? -17.528 27.436 12.083 1.00 13.20 225 ALA A N 1
ATOM 1740 C CA . ALA A 1 225 ? -18.455 26.341 12.420 1.00 12.74 225 ALA A CA 1
ATOM 1741 C C . ALA A 1 225 ? -18.295 25.822 13.851 1.00 12.85 225 ALA A C 1
ATOM 1742 O O . ALA A 1 225 ? -18.958 24.856 14.245 1.00 12.87 225 ALA A O 1
ATOM 1744 N N . GLY A 1 226 ? -17.392 26.415 14.612 1.00 13.81 226 GLY A N 1
ATOM 1745 C CA . GLY A 1 226 ? -17.317 26.108 16.037 1.00 12.36 226 GLY A CA 1
ATOM 1746 C C . GLY A 1 226 ? -16.279 25.105 16.538 1.00 13.36 226 GLY A C 1
ATOM 1747 O O . GLY A 1 226 ? -16.347 24.668 17.699 1.00 8.25 226 GLY A O 1
ATOM 1748 N N . VAL A 1 227 ? -15.306 24.744 15.703 1.00 11.14 227 VAL A N 1
ATOM 1749 C CA . VAL A 1 227 ? -14.166 23.886 16.147 1.00 13.68 227 VAL A CA 1
ATOM 1750 C C . VAL A 1 227 ? -13.491 24.505 17.394 1.00 15.55 227 VAL A C 1
ATOM 1751 O O . VAL A 1 227 ? -13.240 25.706 17.418 1.00 18.28 227 VAL A O 1
ATOM 1755 N N . ASP A 1 228 ? -13.251 23.709 18.452 1.00 9.56 228 ASP A N 1
ATOM 1756 C CA . ASP A 1 228 ? -12.692 24.215 19.695 1.00 10.22 228 ASP A CA 1
ATOM 1757 C C . ASP A 1 228 ? -11.209 24.518 19.568 1.00 12.89 228 ASP A C 1
ATOM 1758 O O . ASP A 1 228 ? -10.701 25.400 20.246 1.00 15.85 228 ASP A O 1
ATOM 1763 N N . ARG A 1 229 ? -10.523 23.779 18.696 1.00 10.53 229 ARG A N 1
ATOM 1764 C CA . ARG A 1 229 ? -9.052 23.846 18.615 1.00 9.81 229 ARG A CA 1
ATOM 1765 C C . ARG A 1 229 ? -8.582 23.487 17.270 1.00 6.82 229 ARG A C 1
ATOM 1766 O O . ARG A 1 229 ? -9.222 22.691 16.602 1.00 6.75 229 ARG A O 1
ATOM 1774 N N . VAL A 1 230 ? -7.397 23.998 16.970 1.00 8.92 230 VAL A N 1
ATOM 1775 C CA . VAL A 1 230 ? -6.736 23.814 15.707 1.00 10.27 230 VAL A CA 1
ATOM 1776 C C . VAL A 1 230 ? -5.228 23.555 15.986 1.00 12.10 230 VAL A C 1
ATOM 1777 O O . VAL A 1 230 ? -4.703 23.967 17.007 1.00 5.50 230 VAL A O 1
ATOM 1781 N N . ASP A 1 231 ? -4.550 22.907 15.040 1.00 6.69 231 ASP A N 1
ATOM 1782 C CA . ASP A 1 231 ? -3.094 22.755 15.075 1.00 9.64 231 ASP A CA 1
ATOM 1783 C C . ASP A 1 231 ? -2.573 23.808 14.080 1.00 9.49 231 ASP A C 1
ATOM 1784 O O . ASP A 1 231 ? -3.163 23.961 13.025 1.00 8.49 231 ASP A O 1
ATOM 1789 N N . THR A 1 232 ? -1.505 24.528 14.442 1.00 10.39 232 THR A N 1
ATOM 1790 C CA . THR A 1 232 ? -0.787 25.459 13.565 1.00 10.00 232 THR A CA 1
ATOM 1791 C C . THR A 1 232 ? 0.709 25.249 13.752 1.00 12.00 232 THR A C 1
ATOM 1792 O O . THR A 1 232 ? 1.132 24.690 14.785 1.00 7.56 232 THR A O 1
ATOM 1796 N N . ALA A 1 233 ? 1.511 25.678 12.784 1.00 9.77 233 ALA A N 1
ATOM 1797 C CA . ALA A 1 233 ? 2.983 25.735 13.019 1.00 13.35 233 ALA A CA 1
ATOM 1798 C C . ALA A 1 233 ? 3.516 27.179 13.103 1.00 6.53 233 ALA A C 1
ATOM 1799 O O . ALA A 1 233 ? 2.954 28.050 12.477 1.00 10.97 233 ALA A O 1
ATOM 1801 N N . ILE A 1 234 ? 4.571 27.427 13.906 1.00 9.91 234 ILE A N 1
ATOM 1802 C CA . ILE A 1 234 ? 5.246 28.741 14.017 1.00 8.02 234 ILE A CA 1
ATOM 1803 C C . ILE A 1 234 ? 5.505 29.191 12.614 1.00 6.85 234 ILE A C 1
ATOM 1804 O O . ILE A 1 234 ? 5.865 28.348 11.827 1.00 9.08 234 ILE A O 1
ATOM 1809 N N . SER A 1 235 ? 5.306 30.477 12.302 1.00 11.67 235 SER A N 1
ATOM 1810 C CA . SER A 1 235 ? 5.377 30.972 10.905 1.00 9.23 235 SER A CA 1
ATOM 1811 C C . SER A 1 235 ? 6.542 30.449 10.077 1.00 11.69 235 SER A C 1
ATOM 1812 O O . SER A 1 235 ? 6.334 29.933 8.991 1.00 11.23 235 SER A O 1
ATOM 1815 N N . SER A 1 236 ? 7.765 30.576 10.597 1.00 11.45 236 SER A N 1
ATOM 1816 C CA . SER A 1 236 ? 8.983 30.219 9.818 1.00 10.99 236 SER A CA 1
ATOM 1817 C C . SER A 1 236 ? 9.108 28.721 9.552 1.00 13.07 236 SER A C 1
ATOM 1818 O O . SER A 1 236 ? 9.825 28.279 8.618 1.00 13.20 236 SER A O 1
ATOM 1821 N N . MET A 1 237 ? 8.332 27.961 10.327 1.00 12.41 237 MET A N 1
ATOM 1822 C CA . MET A 1 237 ? 8.246 26.518 10.219 1.00 11.13 237 MET A CA 1
ATOM 1823 C C . MET A 1 237 ? 6.911 26.028 9.682 1.00 9.25 237 MET A C 1
ATOM 1824 O O . MET A 1 237 ? 6.448 24.969 10.077 1.00 5.62 237 MET A O 1
ATOM 1829 N N . SER A 1 238 ? 6.286 26.788 8.766 1.00 13.66 238 SER A N 1
ATOM 1830 C CA . SER A 1 238 ? 4.902 26.486 8.281 1.00 10.99 238 SER A CA 1
ATOM 1831 C C . SER A 1 238 ? 4.907 26.471 6.797 1.00 11.07 238 SER A C 1
ATOM 1832 O O . SER A 1 238 ? 5.931 26.682 6.156 1.00 9.85 238 SER A O 1
ATOM 1835 N N . GLY A 1 239 ? 3.714 26.253 6.160 1.00 9.67 239 GLY A N 1
ATOM 1836 C CA . GLY A 1 239 ? 3.577 26.332 4.698 1.00 10.61 239 GLY A CA 1
ATOM 1837 C C . GLY A 1 239 ? 3.917 25.040 4.045 1.00 6.37 239 GLY A C 1
ATOM 1838 O O . GLY A 1 239 ? 4.354 24.082 4.674 1.00 12.69 239 GLY A O 1
ATOM 1839 N N . THR A 1 240 ? 3.737 24.989 2.681 1.00 4.83 240 THR A N 1
ATOM 1840 C CA . THR A 1 240 ? 4.010 23.808 1.840 1.00 7.50 240 THR A CA 1
ATOM 1841 C C . THR A 1 240 ? 3.482 22.505 2.388 1.00 10.10 240 THR A C 1
ATOM 1842 O O . THR A 1 240 ? 2.295 22.257 2.559 1.00 4.66 240 THR A O 1
ATOM 1846 N N . TYR A 1 241 ? 4.439 21.588 2.725 1.00 4.47 241 TYR A N 1
ATOM 1847 C CA . TYR A 1 241 ? 4.161 20.219 3.160 1.00 2.00 241 TYR A CA 1
ATOM 1848 C C . TYR A 1 241 ? 3.611 20.228 4.547 1.00 2.00 241 TYR A C 1
ATOM 1849 O O . TYR A 1 241 ? 3.049 19.248 5.030 1.00 8.94 241 TYR A O 1
ATOM 1858 N N . GLY A 1 242 ? 3.763 21.376 5.279 1.00 3.42 242 GLY A N 1
ATOM 1859 C CA . GLY A 1 242 ? 3.363 21.426 6.674 1.00 2.00 242 GLY A CA 1
ATOM 1860 C C . GLY A 1 242 ? 2.003 22.022 6.817 1.00 3.72 242 GLY A C 1
ATOM 1861 O O . GLY A 1 242 ? 1.007 21.494 6.334 1.00 2.00 242 GLY A O 1
ATOM 1862 N N . HIS A 1 243 ? 1.905 23.153 7.591 1.00 12.77 243 HIS A N 1
ATOM 1863 C CA . HIS A 1 243 ? 0.643 23.555 8.243 1.00 9.72 243 HIS A CA 1
ATOM 1864 C C . HIS A 1 243 ? 0.498 25.088 8.146 1.00 11.53 243 HIS A C 1
ATOM 1865 O O . HIS A 1 243 ? 1.483 25.766 7.793 1.00 11.97 243 HIS A O 1
ATOM 1872 N N . PRO A 1 244 ? -0.720 25.649 8.466 1.00 10.19 244 PRO A N 1
ATOM 1873 C CA . PRO A 1 244 ? -0.919 27.097 8.496 1.00 11.85 244 PRO A CA 1
ATOM 1874 C C . PRO A 1 244 ? -0.073 27.722 9.577 1.00 10.35 244 PRO A C 1
ATOM 1875 O O . PRO A 1 244 ? 0.177 27.082 10.599 1.00 7.69 244 PRO A O 1
ATOM 1879 N N . ALA A 1 245 ? 0.349 28.967 9.384 1.00 9.70 245 ALA A N 1
ATOM 1880 C CA . ALA A 1 245 ? 1.141 29.655 10.417 1.00 10.92 245 ALA A CA 1
ATOM 1881 C C . ALA A 1 245 ? 0.314 30.036 11.611 1.00 9.73 245 ALA A C 1
ATOM 1882 O O . ALA A 1 245 ? -0.809 30.521 11.486 1.00 12.90 245 ALA A O 1
ATOM 1884 N N . THR A 1 246 ? 0.900 29.862 12.782 1.00 12.17 246 THR A N 1
ATOM 1885 C CA . THR A 1 246 ? 0.303 30.307 14.034 1.00 10.83 246 THR A CA 1
ATOM 1886 C C . THR A 1 246 ? -0.030 31.791 14.124 1.00 12.87 246 THR A C 1
ATOM 1887 O O . THR A 1 246 ? -1.178 32.158 14.428 1.00 10.27 246 THR A O 1
ATOM 1891 N N . GLU A 1 247 ? 0.967 32.636 13.873 1.00 11.21 247 GLU A N 1
ATOM 1892 C CA . GLU A 1 247 ? 0.804 34.086 13.918 1.00 13.91 247 GLU A CA 1
ATOM 1893 C C . GLU A 1 247 ? -0.311 34.587 12.999 1.00 13.39 247 GLU A C 1
ATOM 1894 O O . GLU A 1 247 ? -1.055 35.500 13.353 1.00 15.71 247 GLU A O 1
ATOM 1900 N N . SER A 1 248 ? -0.392 33.994 11.815 1.00 15.33 248 SER A N 1
ATOM 1901 C CA . SER A 1 248 ? -1.355 34.373 10.797 1.00 14.83 248 SER A CA 1
ATOM 1902 C C . SER A 1 248 ? -2.785 34.137 11.253 1.00 13.45 248 SER A C 1
ATOM 1903 O O . SER A 1 248 ? -3.643 35.009 11.067 1.00 11.62 248 SER A O 1
ATOM 1906 N N . LEU A 1 249 ? -3.032 32.975 11.862 1.00 13.38 249 LEU A N 1
ATOM 1907 C CA . LEU A 1 249 ? -4.346 32.645 12.378 1.00 14.21 249 LEU A CA 1
ATOM 1908 C C . LEU A 1 249 ? -4.559 33.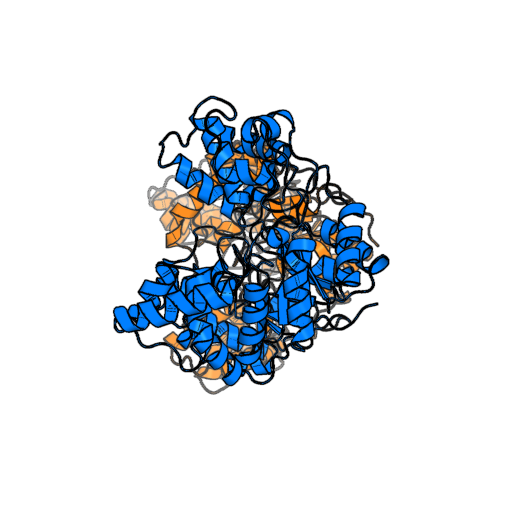367 13.727 1.00 16.32 249 LEU A C 1
ATOM 1909 O O . LEU A 1 249 ? -5.687 33.734 14.106 1.00 16.63 249 LEU A O 1
ATOM 1914 N N . VAL A 1 250 ? -3.470 33.639 14.427 1.00 17.89 250 VAL A N 1
ATOM 1915 C CA . VAL A 1 250 ? -3.572 34.493 15.605 1.00 16.63 250 VAL A CA 1
ATOM 1916 C C . VAL A 1 250 ? -3.994 35.928 15.231 1.00 16.74 250 VAL A C 1
ATOM 1917 O O . VAL A 1 250 ? -4.965 36.455 15.792 1.00 16.92 250 VAL A O 1
ATOM 1921 N N . ALA A 1 251 ? -3.281 36.544 14.290 1.00 14.91 251 ALA A N 1
ATOM 1922 C CA . ALA A 1 251 ? -3.634 37.875 13.768 1.00 16.55 251 ALA A CA 1
ATOM 1923 C C . ALA A 1 251 ? -5.102 37.972 13.305 1.00 15.64 251 ALA A C 1
ATOM 1924 O O . ALA A 1 251 ? -5.807 38.920 13.665 1.00 18.37 251 ALA A O 1
ATOM 1926 N N . THR A 1 252 ? -5.534 36.987 12.519 1.00 14.47 252 THR A N 1
ATOM 1927 C CA . THR A 1 252 ? -6.898 36.841 11.997 1.00 12.29 252 THR A CA 1
ATOM 1928 C C . THR A 1 252 ? -8.019 36.886 13.076 1.00 13.24 252 THR A C 1
ATOM 1929 O O . THR A 1 252 ? -9.044 37.577 12.901 1.00 13.16 252 THR A O 1
ATOM 1933 N N . LEU A 1 253 ? -7.821 36.173 14.177 1.00 13.09 253 LEU A N 1
ATOM 1934 C CA . LEU A 1 253 ? -8.844 36.075 15.226 1.00 16.43 253 LEU A CA 1
ATOM 1935 C C . LEU A 1 253 ? -8.796 37.169 16.276 1.00 18.73 253 LEU A C 1
ATOM 1936 O O . LEU A 1 253 ? -9.614 37.192 17.202 1.00 19.32 253 LEU A O 1
ATOM 1941 N N . GLN A 1 254 ? -7.826 38.064 16.152 1.00 21.26 254 GLN A N 1
ATOM 1942 C CA . GLN A 1 254 ? -7.682 39.155 17.109 1.00 20.49 254 GLN A CA 1
ATOM 1943 C C . GLN A 1 254 ? -8.833 40.132 16.985 1.00 20.77 254 GLN A C 1
ATOM 1944 O O . GLN A 1 254 ? -9.252 40.478 15.882 1.00 21.40 254 GLN A O 1
ATOM 1950 N N . GLY A 1 255 ? -9.361 40.544 18.134 1.00 21.01 255 GLY A N 1
ATOM 1951 C CA . GLY A 1 255 ? -10.532 41.420 18.193 1.00 22.32 255 GLY A CA 1
ATOM 1952 C C . GLY A 1 255 ? -11.831 40.822 17.678 1.00 21.84 255 GLY A C 1
ATOM 1953 O O . GLY A 1 255 ? -12.738 41.562 17.305 1.00 25.06 255 GLY A O 1
ATOM 1954 N N . THR A 1 256 ? -11.906 39.494 17.623 1.00 18.87 256 THR A N 1
ATOM 1955 C CA . THR A 1 256 ? -13.144 38.777 17.324 1.00 17.86 256 THR A CA 1
ATOM 1956 C C . THR A 1 256 ? -13.418 37.960 18.558 1.00 17.76 256 THR A C 1
ATOM 1957 O O . THR A 1 256 ? -12.566 37.873 19.430 1.00 17.71 256 THR A O 1
ATOM 1961 N N . GLY A 1 257 ? -14.576 37.312 18.610 1.00 18.37 257 GLY A N 1
ATOM 1962 C CA . GLY A 1 257 ? -14.895 36.433 19.742 1.00 18.78 257 GLY A CA 1
ATOM 1963 C C . GLY A 1 257 ? -14.038 35.176 19.829 1.00 17.14 257 GLY A C 1
ATOM 1964 O O . GLY A 1 257 ? -14.022 34.496 20.857 1.00 20.50 257 GLY A O 1
ATOM 1965 N N . TYR A 1 258 ? -13.309 34.874 18.767 1.00 15.76 258 TYR A N 1
ATOM 1966 C CA . TYR A 1 258 ? -12.478 33.683 18.742 1.00 12.30 258 TYR A CA 1
ATOM 1967 C C . TYR A 1 258 ? -11.066 33.950 19.291 1.00 13.59 258 TYR A C 1
ATOM 1968 O O . TYR A 1 258 ? -10.347 33.005 19.636 1.00 15.75 258 TYR A O 1
ATOM 1977 N N . ASP A 1 259 ? -10.678 35.228 19.356 1.00 13.71 259 ASP A N 1
ATOM 1978 C CA . ASP A 1 259 ? -9.361 35.666 19.823 1.00 12.06 259 ASP A CA 1
ATOM 1979 C C . ASP A 1 259 ? -8.640 34.679 20.748 1.00 14.22 259 ASP A C 1
ATOM 1980 O O . ASP A 1 259 ? -9.032 34.495 21.904 1.00 10.92 259 ASP A O 1
ATOM 1985 N N . THR A 1 260 ? -7.586 34.047 20.229 1.00 12.78 260 THR A N 1
ATOM 1986 C CA . THR A 1 260 ? -6.783 33.075 20.983 1.00 10.57 260 THR A CA 1
ATOM 1987 C C . THR A 1 260 ? -6.100 33.692 22.209 1.00 14.30 260 THR A C 1
ATOM 1988 O O . THR A 1 260 ? -5.824 33.010 23.201 1.00 13.28 260 THR A O 1
ATOM 1992 N N . GLY A 1 261 ? -5.848 34.997 22.135 1.00 15.14 261 GLY A N 1
ATOM 1993 C CA . GLY A 1 261 ? -5.110 35.711 23.163 1.00 14.42 261 GLY A CA 1
ATOM 1994 C C . GLY A 1 261 ? -3.612 35.477 23.084 1.00 14.83 261 GLY A C 1
ATOM 1995 O O . GLY A 1 261 ? -2.897 35.741 24.045 1.00 15.22 261 GLY A O 1
ATOM 1996 N N . LEU A 1 262 ? -3.122 34.983 21.950 1.00 10.89 262 LEU A N 1
ATOM 1997 C CA . LEU A 1 262 ? -1.684 34.737 21.815 1.00 11.56 262 LEU A CA 1
ATOM 1998 C C . LEU A 1 262 ? -1.016 36.058 21.405 1.00 10.27 262 LEU A C 1
ATOM 1999 O O . LEU A 1 262 ? -1.691 36.949 20.894 1.00 10.79 262 LEU A O 1
ATOM 2004 N N . ASP A 1 263 ? 0.282 36.208 21.659 1.00 12.99 263 ASP A N 1
ATOM 2005 C CA . ASP A 1 263 ? 0.952 37.484 21.418 1.00 15.55 263 ASP A CA 1
ATOM 2006 C C . ASP A 1 263 ? 1.841 37.400 20.206 1.00 15.02 263 ASP A C 1
ATOM 2007 O O . ASP A 1 263 ? 2.877 36.741 20.235 1.00 15.73 263 ASP A O 1
ATOM 2012 N N . ILE A 1 264 ? 1.427 38.079 19.143 1.00 14.78 264 ILE A N 1
ATOM 2013 C CA . ILE A 1 264 ? 2.158 38.085 17.888 1.00 17.73 264 ILE A CA 1
ATOM 2014 C C . ILE A 1 264 ? 3.647 38.387 18.068 1.00 18.30 264 ILE A C 1
ATOM 2015 O O . ILE A 1 264 ? 4.477 37.717 17.446 1.00 17.29 264 ILE A O 1
ATOM 2020 N N . ALA A 1 265 ? 3.965 39.382 18.908 1.00 15.85 265 ALA A N 1
ATOM 2021 C CA . ALA A 1 265 ? 5.351 39.777 19.215 1.00 14.06 265 ALA A CA 1
ATOM 2022 C C . ALA A 1 265 ? 6.156 38.675 19.916 1.00 14.61 265 ALA A C 1
ATOM 2023 O O . ALA A 1 265 ? 7.289 38.396 19.518 1.00 15.43 265 ALA A O 1
ATOM 2025 N N . LYS A 1 266 ? 5.576 38.052 20.947 1.00 11.97 266 LYS A N 1
ATOM 2026 C CA . LYS A 1 266 ? 6.228 36.938 21.632 1.00 10.07 266 LYS A CA 1
ATOM 2027 C C . LYS A 1 266 ? 6.349 35.744 20.714 1.00 8.53 266 LYS A C 1
ATOM 2028 O O . LYS A 1 266 ? 7.281 34.965 20.859 1.00 10.64 266 LYS A O 1
ATOM 2034 N N . LEU A 1 267 ? 5.455 35.624 19.726 1.00 10.85 267 LEU A N 1
ATOM 2035 C CA . LEU A 1 267 ? 5.456 34.499 18.798 1.00 10.93 267 LEU A CA 1
ATOM 2036 C C . LEU A 1 267 ? 6.469 34.696 17.694 1.00 10.54 267 LEU A C 1
ATOM 2037 O O . LEU A 1 267 ? 7.163 33.758 17.322 1.00 12.03 267 LEU A O 1
ATOM 2042 N N . GLU A 1 268 ? 6.551 35.931 17.194 1.00 12.36 268 GLU A N 1
ATOM 2043 C CA . GLU A 1 268 ? 7.508 36.329 16.178 1.00 14.00 268 GLU A CA 1
ATOM 2044 C C . GLU A 1 268 ? 8.950 36.131 16.651 1.00 12.52 268 GLU A C 1
ATOM 2045 O O . GLU A 1 268 ? 9.819 35.815 15.850 1.00 14.37 268 GLU A O 1
ATOM 2051 N N . GLN A 1 269 ? 9.220 36.332 17.938 1.00 13.71 269 GLN A N 1
ATOM 2052 C CA . GLN A 1 269 ? 10.562 36.066 18.457 1.00 15.34 269 GLN A CA 1
ATOM 2053 C C . GLN A 1 269 ? 10.971 34.599 18.274 1.00 15.92 269 GLN A C 1
ATOM 2054 O O . GLN A 1 269 ? 12.122 34.297 17.924 1.00 14.77 269 GLN A O 1
ATOM 2060 N N . ILE A 1 270 ? 10.013 33.703 18.512 1.00 14.28 270 ILE A N 1
ATOM 2061 C CA . ILE A 1 270 ? 10.224 32.271 18.399 1.00 15.61 270 ILE A CA 1
ATOM 2062 C C . ILE A 1 270 ? 10.379 31.931 16.921 1.00 16.63 270 ILE A C 1
ATOM 2063 O O . ILE A 1 270 ? 11.201 31.087 16.539 1.00 16.93 270 ILE A O 1
ATOM 2068 N N . ALA A 1 271 ? 9.605 32.613 16.085 1.00 15.25 271 ALA A N 1
ATOM 2069 C CA . ALA A 1 271 ? 9.699 32.419 14.652 1.00 14.47 271 ALA A CA 1
ATOM 2070 C C . ALA A 1 271 ? 11.087 32.813 14.142 1.00 13.75 271 ALA A C 1
ATOM 2071 O O . ALA A 1 271 ? 11.655 32.141 13.278 1.00 12.37 271 ALA A O 1
ATOM 2073 N N . ALA A 1 272 ? 11.605 33.923 14.653 1.00 12.93 272 ALA A N 1
ATOM 2074 C CA . ALA A 1 272 ? 12.925 34.403 14.283 1.00 12.59 272 ALA A CA 1
ATOM 2075 C C . ALA A 1 272 ? 13.964 33.351 14.645 1.00 12.30 272 ALA A C 1
ATOM 2076 O O . ALA A 1 272 ? 14.811 33.013 13.821 1.00 10.51 272 ALA A O 1
ATOM 2078 N N . TYR A 1 273 ? 13.882 32.819 15.867 1.00 10.20 273 TYR A N 1
ATOM 2079 C CA . TYR A 1 273 ? 14.749 31.729 16.278 1.00 11.99 273 TYR A CA 1
ATOM 2080 C C . TYR A 1 273 ? 14.709 30.562 15.295 1.00 14.36 273 TYR A C 1
ATOM 2081 O O . TYR A 1 273 ? 15.768 30.065 14.860 1.00 14.25 273 TYR A O 1
ATOM 2090 N N . PHE A 1 274 ? 13.496 30.139 14.923 1.00 13.29 274 PHE A N 1
ATOM 2091 C CA . PHE A 1 274 ? 13.342 28.973 14.059 1.00 10.02 274 PHE A CA 1
ATOM 2092 C C . PHE A 1 274 ? 13.707 29.222 12.615 1.00 14.22 274 PHE A C 1
ATOM 2093 O O . PHE A 1 274 ? 13.960 28.273 11.887 1.00 15.51 274 PHE A O 1
ATOM 2101 N N . ARG A 1 275 ? 13.719 30.485 12.197 1.00 16.46 275 ARG A N 1
ATOM 2102 C CA . ARG A 1 275 ? 14.113 30.809 10.824 1.00 17.85 275 ARG A CA 1
ATOM 2103 C C . ARG A 1 275 ? 15.600 30.506 10.634 1.00 18.57 275 ARG A C 1
ATOM 2104 O O . ARG A 1 275 ? 16.027 29.999 9.589 1.00 17.20 275 ARG A O 1
ATOM 2112 N N . ASP A 1 276 ? 16.380 30.799 11.662 1.00 18.98 276 ASP A N 1
ATOM 2113 C CA . ASP A 1 276 ? 17.807 30.538 11.620 1.00 18.17 276 ASP A CA 1
ATOM 2114 C C . ASP A 1 276 ? 18.037 29.027 11.666 1.00 16.82 276 ASP A C 1
ATOM 2115 O O . ASP A 1 276 ? 18.792 28.502 10.848 1.00 15.66 276 ASP A O 1
ATOM 2120 N N . VAL A 1 277 ? 17.331 28.340 12.576 1.00 16.46 277 VAL A N 1
ATOM 2121 C CA . VAL A 1 277 ? 17.402 26.878 12.754 1.00 14.13 277 VAL A CA 1
ATOM 2122 C C . VAL A 1 277 ? 16.994 26.130 11.501 1.00 17.35 277 VAL A C 1
ATOM 2123 O O . VAL A 1 277 ? 17.682 25.198 11.067 1.00 17.54 277 VAL A O 1
ATOM 2127 N N . ARG A 1 278 ? 15.876 26.542 10.910 1.00 14.52 278 ARG A N 1
ATOM 2128 C CA . ARG A 1 278 ? 15.432 25.912 9.675 1.00 12.75 278 ARG A CA 1
ATOM 2129 C C . ARG A 1 278 ? 16.463 25.993 8.545 1.00 14.23 278 ARG A C 1
ATOM 2130 O O . ARG A 1 278 ? 16.554 25.055 7.732 1.00 8.93 278 ARG A O 1
ATOM 2138 N N . LYS A 1 279 ? 17.240 27.084 8.498 1.00 16.31 279 LYS A N 1
ATOM 2139 C CA . LYS A 1 279 ? 18.300 27.232 7.476 1.00 20.55 279 LYS A CA 1
ATOM 2140 C C . LYS A 1 279 ? 19.309 26.097 7.522 1.00 18.77 279 LYS A C 1
ATOM 2141 O O . LYS A 1 279 ? 19.684 25.571 6.468 1.00 21.60 279 LYS A O 1
ATOM 2147 N N . LYS A 1 280 ? 19.707 25.710 8.733 1.00 19.65 280 LYS A N 1
ATOM 2148 C CA . LYS A 1 280 ? 20.653 24.610 8.963 1.00 17.70 280 LYS A CA 1
ATOM 2149 C C . LYS A 1 280 ? 20.246 23.287 8.299 1.00 18.60 280 LYS A C 1
ATOM 2150 O O . LYS A 1 280 ? 21.104 22.447 7.991 1.00 16.39 280 LYS A O 1
ATOM 2156 N N . TYR A 1 281 ? 18.941 23.118 8.065 1.00 15.64 281 TYR A N 1
ATOM 2157 C CA . TYR A 1 281 ? 18.376 21.835 7.634 1.00 16.18 281 TYR A CA 1
ATOM 2158 C C . TYR A 1 281 ? 17.959 21.809 6.194 1.00 14.74 281 TYR A C 1
ATOM 2159 O O . TYR A 1 281 ? 17.267 20.881 5.752 1.00 16.30 281 TYR A O 1
ATOM 2168 N N . HIS A 1 282 ? 18.416 22.813 5.462 1.00 16.41 282 HIS A N 1
ATOM 2169 C CA . HIS A 1 282 ? 18.021 23.005 4.092 1.00 13.92 282 HIS A CA 1
ATOM 2170 C C . HIS A 1 282 ? 18.222 21.770 3.224 1.00 16.97 282 HIS A C 1
ATOM 2171 O O . HIS A 1 282 ? 17.552 21.617 2.201 1.00 12.15 282 HIS A O 1
ATOM 2178 N N . ALA A 1 283 ? 19.149 20.898 3.620 1.00 16.85 283 ALA A N 1
ATOM 2179 C CA . ALA A 1 283 ? 19.476 19.711 2.826 1.00 15.36 283 ALA A CA 1
ATOM 2180 C C . ALA A 1 283 ? 18.324 18.687 2.814 1.00 14.37 283 ALA A C 1
ATOM 2181 O O . ALA A 1 283 ? 18.215 17.850 1.914 1.00 15.05 283 ALA A O 1
ATOM 2183 N N . PHE A 1 284 ? 17.452 18.767 3.813 1.00 9.67 284 PHE A N 1
ATOM 2184 C CA . PHE A 1 284 ? 16.308 17.865 3.876 1.00 9.61 284 PHE A CA 1
ATOM 2185 C C . PHE A 1 284 ? 14.958 18.428 3.347 1.00 12.02 284 PHE A C 1
ATOM 2186 O O . PHE A 1 284 ? 13.923 17.756 3.450 1.00 11.39 284 PHE A O 1
ATOM 2194 N N . GLU A 1 285 ? 14.957 19.635 2.771 1.00 12.65 285 GLU A N 1
ATOM 2195 C CA . GLU A 1 285 ? 13.698 20.242 2.318 1.00 10.47 285 GLU A CA 1
ATOM 2196 C C . GLU A 1 285 ? 13.234 19.647 0.996 1.00 13.67 285 GLU A C 1
ATOM 2197 O O . GLU A 1 285 ? 14.045 19.423 0.092 1.00 10.14 285 GLU A O 1
ATOM 2203 N N . GLY A 1 286 ? 11.928 19.437 0.855 1.00 9.62 286 GLY A N 1
ATOM 2204 C CA . GLY A 1 286 ? 11.393 18.956 -0.403 1.00 11.42 286 GLY A CA 1
ATOM 2205 C C . GLY A 1 286 ? 11.457 20.117 -1.354 1.00 9.89 286 GLY A C 1
ATOM 2206 O O . GLY A 1 286 ? 11.712 21.259 -0.945 1.00 12.01 286 GLY A O 1
ATOM 2207 N N . MET A 1 287 ? 11.209 19.808 -2.625 1.00 10.00 287 MET A N 1
ATOM 2208 C CA . MET A 1 287 ? 11.369 20.707 -3.732 1.00 12.58 287 MET A CA 1
ATOM 2209 C C . MET A 1 287 ? 10.110 21.473 -4.112 1.00 11.71 287 MET A C 1
ATOM 2210 O O . MET A 1 287 ? 10.122 22.292 -5.046 1.00 4.09 287 MET A O 1
ATOM 2215 N N . MET A 1 288 ? 9.006 21.216 -3.439 1.00 4.06 288 MET A N 1
ATOM 2216 C CA . MET A 1 288 ? 7.788 21.909 -3.885 1.00 9.11 288 MET A CA 1
ATOM 2217 C C . MET A 1 288 ? 7.739 23.367 -3.419 1.00 9.29 288 MET A C 1
ATOM 2218 O O . MET A 1 288 ? 8.090 23.684 -2.294 1.00 15.03 288 MET A O 1
ATOM 2223 N N . LYS A 1 289 ? 7.269 24.234 -4.313 1.00 11.32 289 LYS A N 1
ATOM 2224 C CA . LYS A 1 289 ? 7.057 25.623 -3.987 1.00 10.60 289 LYS A CA 1
ATOM 2225 C C . LYS A 1 289 ? 5.580 25.951 -4.175 1.00 12.14 289 LYS A C 1
ATOM 2226 O O . LYS A 1 289 ? 4.938 25.471 -5.129 1.00 13.02 289 LYS A O 1
ATOM 2232 N N . GLY A 1 290 ? 5.028 26.694 -3.214 1.00 11.81 290 GLY A N 1
ATOM 2233 C CA . GLY A 1 290 ? 3.625 27.067 -3.237 1.00 12.81 290 GLY A CA 1
ATOM 2234 C C . GLY A 1 290 ? 2.767 25.927 -2.735 1.00 7.53 290 GLY A C 1
ATOM 2235 O O . GLY A 1 290 ? 2.901 25.503 -1.572 1.00 13.28 290 GLY A O 1
ATOM 2236 N N . SER A 1 291 ? 1.879 25.412 -3.576 1.00 7.32 291 SER A N 1
ATOM 2237 C CA . SER A 1 291 ? 1.091 24.231 -3.214 1.00 9.47 291 SER A CA 1
ATOM 2238 C C . SER A 1 291 ? 1.066 23.325 -4.428 1.00 8.89 291 SER A C 1
ATOM 2239 O O . SER A 1 291 ? 1.417 23.732 -5.526 1.00 11.19 291 SER A O 1
ATOM 2242 N N . ASP A 1 292 ? 0.633 22.087 -4.200 1.00 11.65 292 ASP A N 1
ATOM 2243 C CA . ASP A 1 292 ? 0.647 21.078 -5.219 1.00 9.49 292 ASP A CA 1
ATOM 2244 C C . ASP A 1 292 ? -0.791 20.798 -5.599 1.00 12.13 292 ASP A C 1
ATOM 2245 O O . ASP A 1 292 ? -1.552 20.173 -4.862 1.00 7.50 292 ASP A O 1
ATOM 2250 N N . ALA A 1 293 ? -1.137 21.264 -6.779 1.00 10.98 293 ALA A N 1
ATOM 2251 C CA . ALA A 1 293 ? -2.464 21.114 -7.335 1.00 14.35 293 ALA A CA 1
ATOM 2252 C C . ALA A 1 293 ? -2.773 19.675 -7.740 1.00 12.65 293 ALA A C 1
ATOM 2253 O O . ALA A 1 293 ? -3.942 19.300 -7.814 1.00 14.90 293 ALA A O 1
ATOM 2255 N N . ARG A 1 294 ? -1.740 18.860 -7.956 1.00 8.77 294 ARG A N 1
ATOM 2256 C CA . ARG A 1 294 ? -1.955 17.479 -8.378 1.00 10.53 294 ARG A CA 1
ATOM 2257 C C . ARG A 1 294 ? -2.885 16.749 -7.434 1.00 9.35 294 ARG A C 1
ATOM 2258 O O . ARG A 1 294 ? -3.715 15.936 -7.821 1.00 12.44 294 ARG A O 1
ATOM 2266 N N . ILE A 1 295 ? -2.712 17.044 -6.164 1.00 10.70 295 ILE A N 1
ATOM 2267 C CA . ILE A 1 295 ? -3.499 16.452 -5.145 1.00 13.07 295 ILE A CA 1
ATOM 2268 C C . ILE A 1 295 ? -4.965 16.829 -5.246 1.00 15.27 295 ILE A C 1
ATOM 2269 O O . ILE A 1 295 ? -5.820 16.108 -4.726 1.00 14.05 295 ILE A O 1
ATOM 2274 N N . LEU A 1 296 ? -5.231 17.967 -5.893 1.00 12.85 296 LEU A N 1
ATOM 2275 C CA . LEU A 1 296 ? -6.571 18.547 -5.982 1.00 12.08 296 LEU A CA 1
ATOM 2276 C C . LEU A 1 296 ? -7.370 17.843 -7.032 1.00 15.16 296 LEU A C 1
ATOM 2277 O O . LEU A 1 296 ? -8.607 17.838 -6.988 1.00 19.32 296 LEU A O 1
ATOM 2282 N N . VAL A 1 297 ? -6.645 17.280 -7.990 1.00 15.87 297 VAL A N 1
ATOM 2283 C CA . VAL A 1 297 ? -7.215 16.626 -9.130 1.00 16.50 297 VAL A CA 1
ATOM 2284 C C . VAL A 1 297 ? -7.929 15.333 -8.739 1.00 18.45 297 VAL A C 1
ATOM 2285 O O . VAL A 1 297 ? -9.081 15.143 -9.128 1.00 17.87 297 VAL A O 1
ATOM 2289 N N . ALA A 1 298 ? -7.266 14.458 -7.980 1.00 16.88 298 ALA A N 1
ATOM 2290 C CA . ALA A 1 298 ? -7.875 13.168 -7.613 1.00 17.81 298 ALA A CA 1
ATOM 2291 C C . ALA A 1 298 ? -7.614 12.646 -6.202 1.00 16.88 298 ALA A C 1
ATOM 2292 O O . ALA A 1 298 ? -7.770 11.455 -5.943 1.00 19.38 298 ALA A O 1
ATOM 2294 N N . GLN A 1 299 ? -7.218 13.534 -5.302 1.00 18.82 299 GLN A N 1
ATOM 2295 C CA . GLN A 1 299 ? -7.095 13.216 -3.883 1.00 15.59 299 GLN A CA 1
ATOM 2296 C C . GLN A 1 299 ? -5.969 12.239 -3.515 1.00 15.93 299 GLN A C 1
ATOM 2297 O O . GLN A 1 299 ? -5.915 11.695 -2.383 1.00 16.57 299 GLN A O 1
ATOM 2303 N N . VAL A 1 300 ? -5.058 12.036 -4.459 1.00 12.91 300 VAL A N 1
ATOM 2304 C CA . VAL A 1 300 ? -3.828 11.301 -4.195 1.00 11.97 300 VAL A CA 1
ATOM 2305 C C . VAL A 1 300 ? -2.940 12.185 -3.336 1.00 12.65 300 VAL A C 1
ATOM 2306 O O . VAL A 1 300 ? -2.582 13.284 -3.743 1.00 9.16 300 VAL A O 1
ATOM 2310 N N . PRO A 1 301 ? -2.605 11.741 -2.109 1.00 8.29 301 PRO A N 1
ATOM 2311 C CA . PRO A 1 301 ? -1.736 12.604 -1.310 1.00 11.99 301 PRO A CA 1
ATOM 2312 C C . PRO A 1 301 ? -0.308 12.738 -1.869 1.00 11.75 301 PRO A C 1
ATOM 2313 O O . PRO A 1 301 ? 0.234 11.791 -2.452 1.00 13.07 301 PRO A O 1
ATOM 2317 N N . GLY A 1 302 ? 0.304 13.900 -1.684 1.00 13.75 302 GLY A N 1
ATOM 2318 C CA . GLY A 1 302 ? 1.585 14.173 -2.335 1.00 14.18 302 GLY A CA 1
ATOM 2319 C C . GLY A 1 302 ? 2.647 13.170 -1.913 1.00 15.81 302 GLY A C 1
ATOM 2320 O O . GLY A 1 302 ? 3.505 12.800 -2.703 1.00 15.37 302 GLY A O 1
ATOM 2321 N N . GLY A 1 303 ? 2.603 12.725 -0.659 1.00 13.76 303 GLY A N 1
ATOM 2322 C CA . GLY A 1 303 ? 3.564 11.715 -0.200 1.00 16.79 303 GLY A CA 1
ATOM 2323 C C . GLY A 1 303 ? 3.431 10.372 -0.895 1.00 19.72 303 GLY A C 1
ATOM 2324 O O . GLY A 1 303 ? 4.418 9.624 -1.032 1.00 21.09 303 GLY A O 1
ATOM 2325 N N . MET A 1 304 ? 2.204 10.062 -1.322 1.00 20.32 304 MET A N 1
ATOM 2326 C CA . MET A 1 304 ? 1.891 8.865 -2.088 1.00 19.34 304 MET A CA 1
ATOM 2327 C C . MET A 1 304 ? 2.412 8.950 -3.519 1.00 19.62 304 MET A C 1
ATOM 2328 O O . MET A 1 304 ? 3.000 7.996 -4.026 1.00 20.39 304 MET A O 1
ATOM 2333 N N . LEU A 1 305 ? 2.204 10.090 -4.173 1.00 21.62 305 LEU A N 1
ATOM 2334 C CA . LEU A 1 305 ? 2.707 10.267 -5.532 1.00 20.89 305 LEU A CA 1
ATOM 2335 C C . LEU A 1 305 ? 4.226 10.134 -5.599 1.00 21.16 305 LEU A C 1
ATOM 2336 O O . LEU A 1 305 ? 4.755 9.537 -6.538 1.00 19.15 305 LEU A O 1
ATOM 2341 N N . THR A 1 306 ? 4.911 10.703 -4.605 1.00 21.13 306 THR A N 1
ATOM 2342 C CA . THR A 1 306 ? 6.367 10.623 -4.505 1.00 24.78 306 THR A CA 1
ATOM 2343 C C . THR A 1 306 ? 6.788 9.159 -4.463 1.00 26.06 306 THR A C 1
ATOM 2344 O O . THR A 1 306 ? 7.479 8.675 -5.367 1.00 27.86 306 THR A O 1
ATOM 2348 N N . ASN A 1 307 ? 6.340 8.452 -3.434 1.00 27.43 307 ASN A N 1
ATOM 2349 C CA . ASN A 1 307 ? 6.678 7.040 -3.267 1.00 30.67 307 ASN A CA 1
ATOM 2350 C C . ASN A 1 307 ? 6.400 6.187 -4.497 1.00 31.50 307 ASN A C 1
ATOM 2351 O O . ASN A 1 307 ? 7.160 5.278 -4.800 1.00 32.43 307 ASN A O 1
ATOM 2356 N N . MET A 1 308 ? 5.312 6.488 -5.199 1.00 32.97 308 MET A N 1
ATOM 2357 C CA . MET A 1 308 ? 4.928 5.735 -6.383 1.00 33.51 308 MET A CA 1
ATOM 2358 C C . MET A 1 308 ? 5.848 6.035 -7.558 1.00 34.14 308 MET A C 1
ATOM 2359 O O . MET A 1 308 ? 6.211 5.121 -8.295 1.00 34.80 308 MET A O 1
ATOM 2364 N N . GLU A 1 309 ? 6.220 7.307 -7.730 1.00 33.67 309 GLU A N 1
ATOM 2365 C CA . GLU A 1 309 ? 7.096 7.722 -8.836 1.00 34.42 309 GLU A CA 1
ATOM 2366 C C . GLU A 1 309 ? 8.488 7.114 -8.727 1.00 34.60 309 GLU A C 1
ATOM 2367 O O . GLU A 1 309 ? 9.093 6.759 -9.745 1.00 35.81 309 GLU A O 1
ATOM 2373 N N . SER A 1 310 ? 8.991 7.027 -7.495 1.00 35.01 310 SER A N 1
ATOM 2374 C CA . SER A 1 310 ? 10.279 6.392 -7.200 1.00 35.39 310 SER A CA 1
ATOM 2375 C C . SER A 1 310 ? 10.296 4.956 -7.693 1.00 34.84 310 SER A C 1
ATOM 2376 O O . SER A 1 310 ? 11.196 4.560 -8.438 1.00 34.44 310 SER A O 1
ATOM 2379 N N . GLN A 1 311 ? 9.292 4.187 -7.284 1.00 34.11 311 GLN A N 1
ATOM 2380 C CA . GLN A 1 311 ? 9.149 2.806 -7.729 1.00 35.83 311 GLN A CA 1
ATOM 2381 C C . GLN A 1 311 ? 9.089 2.715 -9.248 1.00 36.97 311 GLN A C 1
ATOM 2382 O O . GLN A 1 311 ? 9.708 1.830 -9.828 1.00 37.67 311 GLN A O 1
ATOM 2388 N N . LEU A 1 312 ? 8.365 3.644 -9.877 1.00 38.30 312 LEU A N 1
ATOM 2389 C CA . LEU A 1 312 ? 8.280 3.744 -11.342 1.00 39.66 312 LEU A CA 1
ATOM 2390 C C . LEU A 1 312 ? 9.580 4.203 -12.016 1.00 42.20 312 LEU A C 1
ATOM 2391 O O . LEU A 1 312 ? 9.742 4.040 -13.232 1.00 42.67 312 LEU A O 1
ATOM 2396 N N . LYS A 1 313 ? 10.481 4.807 -11.234 1.00 44.55 313 LYS A N 1
ATOM 2397 C CA . LYS A 1 313 ? 11.841 5.115 -11.684 1.00 46.10 313 LYS A CA 1
ATOM 2398 C C . LYS A 1 313 ? 12.669 3.838 -11.665 1.00 46.64 313 LYS A C 1
ATOM 2399 O O . LYS A 1 313 ? 13.311 3.489 -12.654 1.00 46.06 313 LYS A O 1
ATOM 2405 N N . GLN A 1 314 ? 12.631 3.133 -10.537 1.00 47.96 314 GLN A N 1
ATOM 2406 C CA . GLN A 1 314 ? 13.489 1.967 -10.324 1.00 50.07 314 GLN A CA 1
ATOM 2407 C C . GLN A 1 314 ? 13.002 0.692 -11.033 1.00 50.51 314 GLN A C 1
ATOM 2408 O O . GLN A 1 314 ? 13.419 -0.415 -10.697 1.00 50.91 314 GLN A O 1
ATOM 2414 N N . GLN A 1 315 ? 12.124 0.868 -12.017 1.00 51.11 315 GLN A N 1
ATOM 2415 C CA . GLN A 1 315 ? 11.701 -0.201 -12.918 1.00 52.22 315 GLN A CA 1
ATOM 2416 C C . GLN A 1 315 ? 11.884 0.305 -14.341 1.00 52.62 315 GLN A C 1
ATOM 2417 O O . GLN A 1 315 ? 11.567 -0.398 -15.305 1.00 52.50 315 GLN A O 1
ATOM 2423 N N . ASN A 1 316 ? 12.399 1.529 -14.460 1.00 53.83 316 ASN A N 1
ATOM 2424 C CA . ASN A 1 316 ? 12.210 2.364 -15.650 1.00 55.11 316 ASN A CA 1
ATOM 2425 C C . ASN A 1 316 ? 10.712 2.459 -15.988 1.00 56.29 316 ASN A C 1
ATOM 2426 O O . ASN A 1 316 ? 9.864 2.071 -15.174 1.00 57.54 316 ASN A O 1
ATOM 2431 N N . ALA A 1 317 ? 10.384 2.979 -17.169 1.00 56.83 317 ALA A N 1
ATOM 2432 C CA . ALA A 1 317 ? 8.990 3.176 -17.576 1.00 56.80 317 ALA A CA 1
ATOM 2433 C C . ALA A 1 317 ? 8.236 4.105 -16.612 1.00 56.23 317 ALA A C 1
ATOM 2434 O O . ALA A 1 317 ? 7.263 3.711 -15.960 1.00 55.68 317 ALA A O 1
ATOM 2436 N N . LEU A 1 318 ? 8.722 5.341 -16.526 1.00 55.57 318 LEU A N 1
ATOM 2437 C CA . LEU A 1 318 ? 8.049 6.401 -15.790 1.00 54.48 318 LEU A CA 1
ATOM 2438 C C . LEU A 1 318 ? 6.871 6.933 -16.611 1.00 53.59 318 LEU A C 1
ATOM 2439 O O . LEU A 1 318 ? 6.019 7.660 -16.091 1.00 54.59 318 LEU A O 1
ATOM 2444 N N . ASP A 1 319 ? 6.825 6.557 -17.890 1.00 51.59 319 ASP A N 1
ATOM 2445 C CA . ASP A 1 319 ? 5.747 6.969 -18.789 1.00 49.79 319 ASP A CA 1
ATOM 2446 C C . ASP A 1 319 ? 4.424 6.280 -18.461 1.00 47.77 319 ASP A C 1
ATOM 2447 O O . ASP A 1 319 ? 3.373 6.689 -18.947 1.00 46.94 319 ASP A O 1
ATOM 2452 N N . LYS A 1 320 ? 4.483 5.246 -17.626 1.00 46.50 320 LYS A N 1
ATOM 2453 C CA . LYS A 1 320 ? 3.285 4.521 -17.203 1.00 46.01 320 LYS A CA 1
ATOM 2454 C C . LYS A 1 320 ? 2.622 5.145 -15.970 1.00 45.68 320 LYS A C 1
ATOM 2455 O O . LYS A 1 320 ? 1.697 4.563 -15.400 1.00 45.54 320 LYS A O 1
ATOM 2461 N N . LEU A 1 321 ? 3.091 6.331 -15.578 1.00 45.01 321 LEU A N 1
ATOM 2462 C CA . LEU A 1 321 ? 2.575 7.043 -14.405 1.00 44.68 321 LEU A CA 1
ATOM 2463 C C . LEU A 1 321 ? 1.066 7.273 -14.476 1.00 44.43 321 LEU A C 1
ATOM 2464 O O . LEU A 1 321 ? 0.351 7.0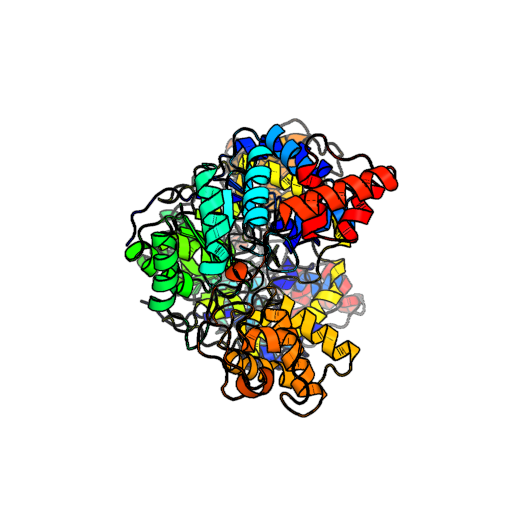07 -13.503 1.00 43.71 321 LEU A O 1
ATOM 2469 N N . ASP A 1 322 ? 0.593 7.748 -15.630 1.00 43.10 322 ASP A N 1
ATOM 2470 C CA . ASP A 1 322 ? -0.825 8.046 -15.823 1.00 43.04 322 ASP A CA 1
ATOM 2471 C C . ASP A 1 322 ? -1.712 6.813 -15.684 1.00 42.20 322 ASP A C 1
ATOM 2472 O O . ASP A 1 322 ? -2.859 6.921 -15.250 1.00 42.36 322 ASP A O 1
ATOM 2477 N N . LEU A 1 323 ? -1.181 5.650 -16.059 1.00 41.50 323 LEU A N 1
ATOM 2478 C CA . LEU A 1 323 ? -1.902 4.389 -15.897 1.00 40.93 323 LEU A CA 1
ATOM 2479 C C . LEU A 1 323 ? -2.012 4.009 -14.419 1.00 40.44 323 LEU A C 1
ATOM 2480 O O . LEU A 1 323 ? -3.065 3.544 -13.968 1.00 41.11 323 LEU A O 1
ATOM 2485 N N . VAL A 1 324 ? -0.923 4.229 -13.676 1.00 38.78 324 VAL A N 1
ATOM 2486 C CA . VAL A 1 324 ? -0.865 3.994 -12.229 1.00 35.35 324 VAL A CA 1
ATOM 2487 C C . VAL A 1 324 ? -1.875 4.877 -11.511 1.00 34.78 324 VAL A C 1
ATOM 2488 O O . VAL A 1 324 ? -2.540 4.427 -10.572 1.00 35.03 324 VAL A O 1
ATOM 2492 N N . LEU A 1 325 ? -1.993 6.125 -11.973 1.00 32.31 325 LEU A N 1
ATOM 2493 C CA . LEU A 1 325 ? -2.919 7.096 -11.376 1.00 28.97 325 LEU A CA 1
ATOM 2494 C C . LEU A 1 325 ? -4.364 6.670 -11.557 1.00 27.16 325 LEU A C 1
ATOM 2495 O O . LEU A 1 325 ? -5.185 6.880 -10.677 1.00 21.64 325 LEU A O 1
ATOM 2500 N N . GLU A 1 326 ? -4.664 6.051 -12.692 1.00 27.95 326 GLU A N 1
ATOM 2501 C CA . GLU A 1 326 ? -6.005 5.538 -12.947 1.00 29.34 326 GLU A CA 1
ATOM 2502 C C . GLU A 1 326 ? -6.221 4.220 -12.221 1.00 28.20 326 GLU A C 1
ATOM 2503 O O . GLU A 1 326 ? -7.346 3.748 -12.115 1.00 29.16 326 GLU A O 1
ATOM 2509 N N . GLU A 1 327 ? -5.139 3.626 -11.730 1.00 27.66 327 GLU A N 1
ATOM 2510 C CA . GLU A 1 327 ? -5.210 2.316 -11.104 1.00 28.15 327 GLU A CA 1
ATOM 2511 C C . GLU A 1 327 ? -5.549 2.455 -9.630 1.00 26.89 327 GLU A C 1
ATOM 2512 O O . GLU A 1 327 ? -6.265 1.620 -9.082 1.00 28.24 327 GLU A O 1
ATOM 2518 N N . ILE A 1 328 ? -5.047 3.523 -9.009 1.00 25.89 328 ILE A N 1
ATOM 2519 C CA . ILE A 1 328 ? -5.274 3.800 -7.587 1.00 25.65 328 ILE A CA 1
ATOM 2520 C C . ILE A 1 328 ? -6.746 3.763 -7.180 1.00 25.90 328 ILE A C 1
ATOM 2521 O O . ILE A 1 328 ? -7.070 3.118 -6.174 1.00 26.35 328 ILE A O 1
ATOM 2526 N N . PRO A 1 329 ? -7.635 4.485 -7.909 1.00 25.50 329 PRO A N 1
ATOM 2527 C CA . PRO A 1 329 ? -9.043 4.372 -7.539 1.00 26.23 329 PRO A CA 1
ATOM 2528 C C . PRO A 1 329 ? -9.590 2.952 -7.621 1.00 27.20 329 PRO A C 1
ATOM 2529 O O . PRO A 1 329 ? -10.324 2.545 -6.719 1.00 27.71 329 PRO A O 1
ATOM 2533 N N . ARG A 1 330 ? -9.216 2.204 -8.663 1.00 28.93 330 ARG A N 1
ATOM 2534 C CA . ARG A 1 330 ? -9.641 0.800 -8.814 1.00 29.57 330 ARG A CA 1
ATOM 2535 C C . ARG A 1 330 ? -9.183 -0.061 -7.628 1.00 28.23 330 ARG A C 1
ATOM 2536 O O . ARG A 1 330 ? -9.997 -0.714 -6.962 1.00 27.81 330 ARG A O 1
ATOM 2544 N N . VAL A 1 331 ? -7.879 -0.037 -7.367 1.00 26.38 331 VAL A N 1
ATOM 2545 C CA . VAL A 1 331 ? -7.285 -0.752 -6.239 1.00 25.71 331 VAL A CA 1
ATOM 2546 C C . VAL A 1 331 ? -7.884 -0.314 -4.899 1.00 25.97 331 VAL A C 1
ATOM 2547 O O . VAL A 1 331 ? -8.083 -1.145 -4.009 1.00 26.72 331 VAL A O 1
ATOM 2551 N N . ARG A 1 332 ? -8.171 0.986 -4.758 1.00 27.07 332 ARG A N 1
ATOM 2552 C CA . ARG A 1 332 ? -8.743 1.527 -3.501 1.00 23.87 332 ARG A CA 1
ATOM 2553 C C . ARG A 1 332 ? -10.149 0.977 -3.233 1.00 24.74 332 ARG A C 1
ATOM 2554 O O . ARG A 1 332 ? -10.480 0.625 -2.101 1.00 23.61 332 ARG A O 1
ATOM 2562 N N . GLU A 1 333 ? -10.978 0.940 -4.271 1.00 25.92 333 GLU A N 1
ATOM 2563 C CA . GLU A 1 333 ? -12.314 0.385 -4.144 1.00 27.37 333 GLU A CA 1
ATOM 2564 C C . GLU A 1 333 ? -12.245 -1.082 -3.740 1.00 27.30 333 GLU A C 1
ATOM 2565 O O . GLU A 1 333 ? -12.942 -1.509 -2.821 1.00 27.62 333 GLU A O 1
ATOM 2571 N N . GLU A 1 334 ? -11.392 -1.840 -4.425 1.00 27.16 334 GLU A N 1
ATOM 2572 C CA . GLU A 1 334 ? -11.269 -3.273 -4.194 1.00 27.38 334 GLU A CA 1
ATOM 2573 C C . GLU A 1 334 ? -10.890 -3.576 -2.745 1.00 27.04 334 GLU A C 1
ATOM 2574 O O . GLU A 1 334 ? -11.269 -4.615 -2.199 1.00 26.77 334 GLU A O 1
ATOM 2580 N N . LEU A 1 335 ? -10.175 -2.641 -2.126 1.00 26.23 335 LEU A N 1
ATOM 2581 C CA . LEU A 1 335 ? -9.754 -2.762 -0.735 1.00 23.82 335 LEU A CA 1
ATOM 2582 C C . LEU A 1 335 ? -10.663 -1.966 0.210 1.00 23.75 335 LEU A C 1
ATOM 2583 O O . LEU A 1 335 ? -10.246 -1.545 1.293 1.00 23.33 335 LEU A O 1
ATOM 2588 N N . GLY A 1 336 ? -11.906 -1.760 -0.218 1.00 23.63 336 GLY A N 1
ATOM 2589 C CA . GLY A 1 336 ? -12.958 -1.232 0.645 1.00 22.29 336 GLY A CA 1
ATOM 2590 C C . GLY A 1 336 ? -12.816 0.215 1.045 1.00 24.43 336 GLY A C 1
ATOM 2591 O O . GLY A 1 336 ? -13.117 0.580 2.189 1.00 25.35 336 GLY A O 1
ATOM 2592 N N . PHE A 1 337 ? -12.352 1.032 0.093 1.00 21.05 337 PHE A N 1
ATOM 2593 C CA . PHE A 1 337 ? -12.243 2.480 0.235 1.00 21.26 337 PHE A CA 1
ATOM 2594 C C . PHE A 1 337 ? -11.487 2.969 1.482 1.00 20.69 337 PHE A C 1
ATOM 2595 O O . PHE A 1 337 ? -11.790 4.025 2.038 1.00 20.93 337 PHE A O 1
ATOM 2603 N N . LEU A 1 338 ? -10.486 2.199 1.913 1.00 22.04 338 LEU A N 1
ATOM 2604 C CA . LEU A 1 338 ? -9.602 2.635 3.009 1.00 23.90 338 LEU A CA 1
ATOM 2605 C C . LEU A 1 338 ? -9.040 4.036 2.758 1.00 20.38 338 LEU A C 1
ATOM 2606 O O . LEU A 1 338 ? -8.716 4.389 1.612 1.00 21.89 338 LEU A O 1
ATOM 2611 N N . PRO A 1 339 ? -8.987 4.882 3.807 1.00 21.61 339 PRO A N 1
ATOM 2612 C CA . PRO A 1 339 ? -8.385 6.202 3.577 1.00 21.64 339 PRO A CA 1
ATOM 2613 C C . PRO A 1 339 ? -6.961 6.071 3.027 1.00 23.40 339 PRO A C 1
ATOM 2614 O O . PRO A 1 339 ? -6.251 5.142 3.396 1.00 24.47 339 PRO A O 1
ATOM 2618 N N . LEU A 1 340 ? -6.561 6.973 2.132 1.00 24.55 340 LEU A N 1
ATOM 2619 C CA . LEU A 1 340 ? -5.176 7.022 1.670 1.00 25.73 340 LEU A CA 1
ATOM 2620 C C . LEU A 1 340 ? -4.360 7.862 2.648 1.00 28.02 340 LEU A C 1
ATOM 2621 O O . LEU A 1 340 ? -4.197 9.076 2.506 1.00 27.25 340 LEU A O 1
ATOM 2626 N N . VAL A 1 341 ? -3.888 7.167 3.672 1.00 29.55 341 VAL A N 1
ATOM 2627 C CA . VAL A 1 341 ? -3.255 7.749 4.829 1.00 30.13 341 VAL A CA 1
ATOM 2628 C C . VAL A 1 341 ? -2.127 6.774 5.153 1.00 28.94 341 VAL A C 1
ATOM 2629 O O . VAL A 1 341 ? -2.245 5.592 4.862 1.00 31.03 341 VAL A O 1
ATOM 2633 N N . THR A 1 342 ? -1.020 7.282 5.687 1.00 27.93 342 THR A N 1
ATOM 2634 C CA . THR A 1 342 ? 0.115 6.466 6.115 1.00 31.80 342 THR A CA 1
ATOM 2635 C C . THR A 1 342 ? -0.386 5.490 7.152 1.00 29.29 342 THR A C 1
ATOM 2636 O O . THR A 1 342 ? -1.115 5.896 8.038 1.00 32.92 342 THR A O 1
ATOM 2640 N N . PRO A 1 343 ? -0.144 4.216 7.036 1.00 20.00 343 PRO A N 1
ATOM 2641 C CA . PRO A 1 343 ? 0.773 3.587 6.080 1.00 20.00 343 PRO A CA 1
ATOM 2642 C C . PRO A 1 343 ? 0.026 2.831 4.988 1.00 20.00 343 PRO A C 1
ATOM 2643 O O . PRO A 1 343 ? 0.651 2.109 4.249 1.00 32.04 343 PRO A O 1
ATOM 2647 N N . THR A 1 344 ? -1.243 3.032 4.910 1.00 33.19 344 THR A N 1
ATOM 2648 C CA . THR A 1 344 ? -2.146 2.345 3.983 1.00 31.84 344 THR A CA 1
ATOM 2649 C C . THR A 1 344 ? -1.985 2.812 2.553 1.00 31.90 344 THR A C 1
ATOM 2650 O O . THR A 1 344 ? -2.163 2.029 1.616 1.00 31.03 344 THR A O 1
ATOM 2654 N N . SER A 1 345 ? -1.672 4.098 2.395 1.00 29.56 345 SER A N 1
ATOM 2655 C CA . SER A 1 345 ? -1.559 4.700 1.081 1.00 29.27 345 SER A CA 1
ATOM 2656 C C . SER A 1 345 ? -0.491 3.986 0.239 1.00 30.04 345 SER A C 1
ATOM 2657 O O . SER A 1 345 ? -0.705 3.736 -0.942 1.00 30.33 345 SER A O 1
ATOM 2660 N N . GLN A 1 346 ? 0.633 3.650 0.878 1.00 32.02 346 GLN A N 1
ATOM 2661 C CA . GLN A 1 346 ? 1.741 2.882 0.296 1.00 32.75 346 GLN A CA 1
ATOM 2662 C C . GLN A 1 346 ? 1.333 1.467 -0.138 1.00 31.58 346 GLN A C 1
ATOM 2663 O O . GLN A 1 346 ? 1.861 0.951 -1.123 1.00 31.62 346 GLN A O 1
ATOM 2669 N N . ILE A 1 347 ? 0.406 0.846 0.596 1.00 29.54 347 ILE A N 1
ATOM 2670 C CA . ILE A 1 347 ? -0.145 -0.461 0.204 1.00 28.37 347 ILE A CA 1
ATOM 2671 C C . ILE A 1 347 ? -0.869 -0.347 -1.136 1.00 29.25 347 ILE A C 1
ATOM 2672 O O . ILE A 1 347 ? -0.612 -1.132 -2.047 1.00 28.99 347 ILE A O 1
ATOM 2677 N N . VAL A 1 348 ? -1.758 0.641 -1.254 1.00 29.14 348 VAL A N 1
ATOM 2678 C CA . VAL A 1 348 ? -2.539 0.848 -2.481 1.00 28.76 348 VAL A CA 1
ATOM 2679 C C . VAL A 1 348 ? -1.618 1.251 -3.619 1.00 28.32 348 VAL A C 1
ATOM 2680 O O . VAL A 1 348 ? -1.784 0.797 -4.743 1.00 32.12 348 VAL A O 1
ATOM 2684 N N . GLY A 1 349 ? -0.644 2.103 -3.317 1.00 28.02 349 GLY A N 1
ATOM 2685 C CA . GLY A 1 349 ? 0.274 2.626 -4.325 1.00 27.30 349 GLY A CA 1
ATOM 2686 C C . GLY A 1 349 ? 1.221 1.595 -4.896 1.00 27.16 349 GLY A C 1
ATOM 2687 O O . GLY A 1 349 ? 1.396 1.517 -6.108 1.00 28.38 349 GLY A O 1
ATOM 2688 N N . THR A 1 350 ? 1.836 0.806 -4.021 1.00 26.89 350 THR A N 1
ATOM 2689 C CA . THR A 1 350 ? 2.734 -0.262 -4.451 1.00 27.16 350 THR A CA 1
ATOM 2690 C C . THR A 1 350 ? 1.999 -1.268 -5.354 1.00 27.92 350 THR A C 1
ATOM 2691 O O . THR A 1 350 ? 2.484 -1.610 -6.443 1.00 27.76 350 THR A O 1
ATOM 2695 N N . GLN A 1 351 ? 0.819 -1.704 -4.907 1.00 27.93 351 GLN A N 1
ATOM 2696 C CA . GLN A 1 351 ? 0.012 -2.684 -5.628 1.00 28.79 351 GLN A CA 1
ATOM 2697 C C . GLN A 1 351 ? -0.443 -2.157 -6.986 1.00 31.19 351 GLN A C 1
ATOM 2698 O O . GLN A 1 351 ? -0.411 -2.882 -7.984 1.00 33.11 351 GLN A O 1
ATOM 2704 N N . ALA A 1 352 ? -0.862 -0.892 -7.025 1.00 32.15 352 ALA A N 1
ATOM 2705 C CA . ALA A 1 352 ? -1.314 -0.269 -8.268 1.00 31.22 352 ALA A CA 1
ATOM 2706 C C . ALA A 1 352 ? -0.177 -0.174 -9.283 1.00 30.91 352 ALA A C 1
ATOM 2707 O O . ALA A 1 352 ? -0.399 -0.336 -10.484 1.00 32.18 352 ALA A O 1
ATOM 2709 N N . VAL A 1 353 ? 1.033 0.087 -8.787 1.00 30.51 353 VAL A N 1
ATOM 2710 C CA . VAL A 1 353 ? 2.234 0.160 -9.615 1.00 29.55 353 VAL A CA 1
ATOM 2711 C C . VAL A 1 353 ? 2.573 -1.218 -10.176 1.00 29.72 353 VAL A C 1
ATOM 2712 O O . VAL A 1 353 ? 2.992 -1.346 -11.324 1.00 29.70 353 VAL A O 1
ATOM 2716 N N . ILE A 1 354 ? 2.387 -2.243 -9.350 1.00 29.88 354 ILE A N 1
ATOM 2717 C CA . ILE A 1 354 ? 2.573 -3.631 -9.760 1.00 29.97 354 ILE A CA 1
ATOM 2718 C C . ILE A 1 354 ? 1.544 -4.046 -10.814 1.00 30.70 354 ILE A C 1
ATOM 2719 O O . ILE A 1 354 ? 1.907 -4.669 -11.816 1.00 30.82 354 ILE A O 1
ATOM 2724 N N . ASN A 1 355 ? 0.277 -3.688 -10.598 1.00 31.81 355 ASN A N 1
ATOM 2725 C CA . ASN A 1 355 ? -0.803 -4.005 -11.547 1.00 33.19 355 ASN A CA 1
ATOM 2726 C C . ASN A 1 355 ? -0.577 -3.428 -12.946 1.00 33.54 355 ASN A C 1
ATOM 2727 O O . ASN A 1 355 ? -0.939 -4.046 -13.954 1.00 33.57 355 ASN A O 1
ATOM 2732 N N . VAL A 1 356 ? 0.026 -2.243 -12.988 1.00 33.76 356 VAL A N 1
ATOM 2733 C CA . VAL A 1 356 ? 0.339 -1.556 -14.239 1.00 33.55 356 VAL A CA 1
ATOM 2734 C C . VAL A 1 356 ? 1.616 -2.097 -14.899 1.00 33.61 356 VAL A C 1
ATOM 2735 O O . VAL A 1 356 ? 1.606 -2.434 -16.087 1.00 33.31 356 VAL A O 1
ATOM 2739 N N . VAL A 1 357 ? 2.700 -2.177 -14.127 1.00 34.12 357 VAL A N 1
ATOM 2740 C CA . VAL A 1 357 ? 3.990 -2.668 -14.631 1.00 35.10 357 VAL A CA 1
ATOM 2741 C C . VAL A 1 357 ? 3.906 -4.109 -15.160 1.00 35.56 357 VAL A C 1
ATOM 2742 O O . VAL A 1 357 ? 4.382 -4.400 -16.261 1.00 36.67 357 VAL A O 1
ATOM 2746 N N . LEU A 1 358 ? 3.287 -5.001 -14.391 1.00 34.90 358 LEU A N 1
ATOM 2747 C CA . LEU A 1 358 ? 3.224 -6.414 -14.773 1.00 34.80 358 LEU A CA 1
ATOM 2748 C C . LEU A 1 358 ? 2.181 -6.714 -15.860 1.00 35.07 358 LEU A C 1
ATOM 2749 O O . LEU A 1 358 ? 2.111 -7.835 -16.366 1.00 34.41 358 LEU A O 1
ATOM 2754 N N . GLY A 1 359 ? 1.376 -5.714 -16.213 1.00 35.34 359 GLY A N 1
ATOM 2755 C CA . GLY A 1 359 ? 0.400 -5.848 -17.295 1.00 35.33 359 GLY A CA 1
ATOM 2756 C C . GLY A 1 359 ? -0.790 -6.734 -16.970 1.00 35.11 359 GLY A C 1
ATOM 2757 O O . GLY A 1 359 ? -1.651 -6.956 -17.818 1.00 34.59 359 GLY A O 1
ATOM 2758 N N . GLU A 1 360 ? -0.840 -7.232 -15.738 1.00 35.53 360 GLU A N 1
ATOM 2759 C CA . GLU A 1 360 ? -1.928 -8.098 -15.295 1.00 35.96 360 GLU A CA 1
ATOM 2760 C C . GLU A 1 360 ? -2.501 -7.635 -13.965 1.00 35.61 360 GLU A C 1
ATOM 2761 O O . GLU A 1 360 ? -1.768 -7.462 -12.987 1.00 35.42 360 GLU A O 1
ATOM 2767 N N . ARG A 1 361 ? -3.815 -7.449 -13.929 1.00 35.80 361 ARG A N 1
ATOM 2768 C CA . ARG A 1 361 ? -4.465 -7.005 -12.706 1.00 36.55 361 ARG A CA 1
ATOM 2769 C C . ARG A 1 361 ? -4.396 -8.079 -11.631 1.00 37.12 361 ARG A C 1
ATOM 2770 O O . ARG A 1 361 ? -5.056 -9.118 -11.729 1.00 37.97 361 ARG A O 1
ATOM 2778 N N . TYR A 1 362 ? -3.546 -7.819 -10.637 1.00 36.62 362 TYR A N 1
ATOM 2779 C CA . TYR A 1 362 ? -3.348 -8.675 -9.461 1.00 35.38 362 TYR A CA 1
ATOM 2780 C C . TYR A 1 362 ? -2.629 -9.991 -9.733 1.00 34.98 362 TYR A C 1
ATOM 2781 O O . TYR A 1 362 ? -2.929 -11.003 -9.091 1.00 35.21 362 TYR A O 1
ATOM 2790 N N . LYS A 1 363 ? -1.672 -9.977 -10.665 1.00 34.96 363 LYS A N 1
ATOM 2791 C CA . LYS A 1 363 ? -0.859 -11.168 -10.941 1.00 34.27 363 LYS A CA 1
ATOM 2792 C C . LYS A 1 363 ? 0.028 -11.481 -9.741 1.00 34.73 363 LYS A C 1
ATOM 2793 O O . LYS A 1 363 ? 0.097 -12.625 -9.288 1.00 33.51 363 LYS A O 1
ATOM 2799 N N . THR A 1 364 ? 0.696 -10.452 -9.229 1.00 35.64 364 THR A N 1
ATOM 2800 C CA . THR A 1 364 ? 1.514 -10.577 -8.033 1.00 37.23 364 THR A CA 1
ATOM 2801 C C . THR A 1 364 ? 0.885 -9.706 -6.948 1.00 37.56 364 THR A C 1
ATOM 2802 O O . THR A 1 364 ? 0.887 -8.479 -7.053 1.00 39.45 364 THR A O 1
ATOM 2806 N N . ILE A 1 365 ? 0.328 -10.353 -5.924 1.00 36.34 365 ILE A N 1
ATOM 2807 C CA . ILE A 1 365 ? -0.326 -9.663 -4.809 1.00 33.55 365 ILE A CA 1
ATOM 2808 C C . ILE A 1 365 ? 0.624 -9.560 -3.613 1.00 31.59 365 ILE A C 1
ATOM 2809 O O . ILE A 1 365 ? 1.150 -10.561 -3.135 1.00 30.64 365 ILE A O 1
ATOM 2814 N N . THR A 1 366 ? 0.830 -8.332 -3.144 1.00 30.46 366 THR A N 1
ATOM 2815 C CA . THR A 1 366 ? 1.730 -8.035 -2.021 1.00 28.21 366 THR A CA 1
ATOM 2816 C C . THR A 1 366 ? 1.234 -8.618 -0.701 1.00 26.21 366 THR A C 1
ATOM 2817 O O . THR A 1 366 ? 0.035 -8.844 -0.522 1.00 24.94 366 THR A O 1
ATOM 2821 N N . LYS A 1 367 ? 2.163 -8.840 0.224 1.00 24.83 367 LYS A N 1
ATOM 2822 C CA . LYS A 1 367 ? 1.816 -9.314 1.550 1.00 25.00 367 LYS A CA 1
ATOM 2823 C C . LYS A 1 367 ? 0.816 -8.369 2.217 1.00 25.98 367 LYS A C 1
ATOM 2824 O O . LYS A 1 367 ? -0.030 -8.802 2.998 1.00 26.26 367 LYS A O 1
ATOM 2830 N N . GLU A 1 368 ? 0.910 -7.084 1.877 1.00 26.04 368 GLU A N 1
ATOM 2831 C CA . GLU A 1 368 ? 0.107 -6.041 2.503 1.00 26.36 368 GLU A CA 1
ATOM 2832 C C . GLU A 1 368 ? -1.305 -5.974 1.929 1.00 26.36 368 GLU A C 1
ATOM 2833 O O . GLU A 1 368 ? -2.262 -5.771 2.684 1.00 27.29 368 GLU A O 1
ATOM 2839 N N . THR A 1 369 ? -1.433 -6.138 0.609 1.00 25.36 369 THR A N 1
ATOM 2840 C CA . THR A 1 369 ? -2.746 -6.174 -0.035 1.00 25.46 369 THR A CA 1
ATOM 2841 C C . THR A 1 369 ? -3.527 -7.371 0.488 1.00 25.82 369 THR A C 1
ATOM 2842 O O . THR A 1 369 ? -4.704 -7.247 0.816 1.00 27.64 369 THR A O 1
ATOM 2846 N N . SER A 1 370 ? -2.855 -8.516 0.583 1.00 24.10 370 SER A N 1
ATOM 2847 C CA . SER A 1 370 ? -3.454 -9.734 1.123 1.00 25.96 370 SER A CA 1
ATOM 2848 C C . SER A 1 370 ? -3.994 -9.529 2.542 1.00 25.65 370 SER A C 1
ATOM 2849 O O . SER A 1 370 ? -5.147 -9.849 2.817 1.00 26.77 370 SER A O 1
ATOM 2852 N N . GLY A 1 371 ? -3.163 -8.976 3.425 1.00 26.43 371 GLY A N 1
ATOM 2853 C CA . GLY A 1 371 ? -3.539 -8.715 4.822 1.00 25.56 371 GLY A CA 1
ATOM 2854 C C . GLY A 1 371 ? -4.738 -7.794 5.007 1.00 26.91 371 GLY A C 1
ATOM 2855 O O . GLY A 1 371 ? -5.529 -7.984 5.934 1.00 27.03 371 GLY A O 1
ATOM 2856 N N . VAL A 1 372 ? -4.869 -6.788 4.138 1.00 24.98 372 VAL A N 1
ATOM 2857 C CA . VAL A 1 372 ? -6.048 -5.920 4.148 1.00 25.36 372 VAL A CA 1
ATOM 2858 C C . VAL A 1 372 ? -7.304 -6.765 3.908 1.00 24.96 372 VAL A C 1
ATOM 2859 O O . VAL A 1 372 ? -8.275 -6.663 4.655 1.00 25.16 372 VAL A O 1
ATOM 2863 N N . LEU A 1 373 ? -7.258 -7.602 2.873 1.00 24.95 373 LEU A N 1
ATOM 2864 C CA . LEU A 1 373 ? -8.374 -8.462 2.491 1.00 25.66 373 LEU A CA 1
ATOM 2865 C C . LEU A 1 373 ? -8.733 -9.469 3.583 1.00 28.12 373 LEU A C 1
ATOM 2866 O O . LEU A 1 373 ? -9.911 -9.680 3.883 1.00 30.59 373 LEU A O 1
ATOM 2871 N N . LYS A 1 374 ? -7.716 -10.086 4.176 1.00 28.63 374 LYS A N 1
ATOM 2872 C CA . LYS A 1 374 ? -7.914 -11.128 5.183 1.00 30.70 374 LYS A CA 1
ATOM 2873 C C . LYS A 1 374 ? -8.365 -10.567 6.538 1.00 31.73 374 LYS A C 1
ATOM 2874 O O . LYS A 1 374 ? -8.536 -11.323 7.496 1.00 33.38 374 LYS A O 1
ATOM 2880 N N . GLY A 1 375 ? -8.539 -9.248 6.614 1.00 32.32 375 GLY A N 1
ATOM 2881 C CA . GLY A 1 375 ? -9.017 -8.580 7.829 1.00 31.70 375 GLY A CA 1
ATOM 2882 C C . GLY A 1 375 ? -7.968 -8.339 8.903 1.00 30.90 375 GLY A C 1
ATOM 2883 O O . GLY A 1 375 ? -8.313 -8.041 10.045 1.00 28.91 375 GLY A O 1
ATOM 2884 N N . GLU A 1 376 ? -6.691 -8.443 8.529 1.00 32.14 376 GLU A N 1
ATOM 2885 C CA . GLU A 1 376 ? -5.556 -8.364 9.479 1.00 33.59 376 GLU A CA 1
ATOM 2886 C C . GLU A 1 376 ? -5.297 -6.974 10.052 1.00 32.65 376 GLU A C 1
ATOM 2887 O O . GLU A 1 376 ? -4.586 -6.832 11.053 1.00 32.82 376 GLU A O 1
ATOM 2893 N N . TYR A 1 377 ? -5.876 -5.960 9.411 1.00 32.18 377 TYR A N 1
ATOM 2894 C CA . TYR A 1 377 ? -5.703 -4.562 9.798 1.00 32.58 377 TYR A CA 1
ATOM 2895 C C . TYR A 1 377 ? -6.948 -4.011 10.481 1.00 30.70 377 TYR A C 1
ATOM 2896 O O . TYR A 1 377 ? -6.938 -2.897 11.000 1.00 29.34 377 TYR A O 1
ATOM 2905 N N . GLY A 1 378 ? -8.016 -4.799 10.473 1.00 29.64 378 GLY A N 1
ATOM 2906 C CA . GLY A 1 378 ? -9.298 -4.363 10.994 1.00 27.67 378 GLY A CA 1
ATOM 2907 C C . GLY A 1 378 ? -10.320 -4.249 9.881 1.00 25.24 378 GLY A C 1
ATOM 2908 O O . GLY A 1 378 ? -10.128 -4.785 8.784 1.00 25.54 378 GLY A O 1
ATOM 2909 N N . LYS A 1 379 ? -11.408 -3.544 10.172 1.00 24.83 379 LYS A N 1
ATOM 2910 C CA . LYS A 1 379 ? -12.508 -3.402 9.244 1.00 24.84 379 LYS A CA 1
ATOM 2911 C C . LYS A 1 379 ? -12.245 -2.241 8.303 1.00 24.14 379 LYS A C 1
ATOM 2912 O O . LYS A 1 379 ? -12.022 -1.096 8.733 1.00 23.01 379 LYS A O 1
ATOM 2918 N N . THR A 1 380 ? -12.249 -2.558 7.016 1.00 23.63 380 THR A N 1
ATOM 2919 C CA . THR A 1 380 ? -12.258 -1.554 5.976 1.00 23.37 380 THR A CA 1
ATOM 2920 C C . THR A 1 380 ? -13.625 -0.818 6.002 1.00 24.45 380 THR A C 1
ATOM 2921 O O . THR A 1 380 ? -14.612 -1.392 6.471 1.00 27.32 380 THR A O 1
ATOM 2925 N N . PRO A 1 381 ? -13.685 0.454 5.533 1.00 23.85 381 PRO A N 1
ATOM 2926 C CA . PRO A 1 381 ? -14.944 1.217 5.576 1.00 23.32 381 PRO A CA 1
ATOM 2927 C C . PRO A 1 381 ? -16.125 0.556 4.864 1.00 23.84 381 PRO A C 1
ATOM 2928 O O . PRO A 1 381 ? -17.261 0.626 5.353 1.00 25.83 381 PRO A O 1
ATOM 2932 N N . ALA A 1 382 ? -15.864 -0.035 3.702 1.00 23.57 382 ALA A N 1
ATOM 2933 C CA . ALA A 1 382 ? -16.854 -0.824 2.988 1.00 22.82 382 ALA A CA 1
ATOM 2934 C C . ALA A 1 382 ? -16.257 -2.217 2.791 1.00 25.37 382 ALA A C 1
ATOM 2935 O O . ALA A 1 382 ? -15.030 -2.340 2.708 1.00 27.68 382 ALA A O 1
ATOM 2937 N N . PRO A 1 383 ? -17.101 -3.273 2.742 1.00 25.36 383 PRO A N 1
ATOM 2938 C CA . PRO A 1 383 ? -16.551 -4.616 2.524 1.00 25.87 383 PRO A CA 1
ATOM 2939 C C . PRO A 1 383 ? -15.596 -4.668 1.324 1.00 25.88 383 PRO A C 1
ATOM 2940 O O . PRO A 1 383 ? -15.916 -4.125 0.251 1.00 25.93 383 PRO A O 1
ATOM 2944 N N . VAL A 1 384 ? -14.435 -5.296 1.520 1.00 24.76 384 VAL A N 1
ATOM 2945 C CA . VAL A 1 384 ? -13.467 -5.519 0.436 1.00 25.16 384 VAL A CA 1
ATOM 2946 C C . VAL A 1 384 ? -14.060 -6.358 -0.705 1.00 25.55 384 VAL A C 1
ATOM 2947 O O . VAL A 1 384 ? -15.124 -6.961 -0.546 1.00 28.01 384 VAL A O 1
ATOM 2951 N N . ASN A 1 385 ? -13.378 -6.393 -1.848 1.00 25.82 385 ASN A N 1
ATOM 2952 C CA . ASN A 1 385 ? -13.773 -7.266 -2.960 1.00 25.76 385 ASN A CA 1
ATOM 2953 C C . ASN A 1 385 ? -13.689 -8.754 -2.591 1.00 27.29 385 ASN A C 1
ATOM 2954 O O . ASN A 1 385 ? -12.647 -9.218 -2.127 1.00 28.05 385 ASN A O 1
ATOM 2959 N N . THR A 1 386 ? -14.782 -9.493 -2.795 1.00 28.91 386 THR A N 1
ATOM 2960 C CA . THR A 1 386 ? -14.850 -10.919 -2.412 1.00 30.80 386 THR A CA 1
ATOM 2961 C C . THR A 1 386 ? -14.066 -11.822 -3.363 1.00 30.99 386 THR A C 1
ATOM 2962 O O . THR A 1 386 ? -13.496 -12.836 -2.940 1.00 32.10 386 THR A O 1
ATOM 2966 N N . GLU A 1 387 ? -14.035 -11.441 -4.640 1.00 32.39 387 GLU A N 1
ATOM 2967 C CA . GLU A 1 387 ? -13.312 -12.190 -5.682 1.00 34.07 387 GLU A CA 1
ATOM 2968 C C . GLU A 1 387 ? -11.787 -12.261 -5.451 1.00 34.29 387 GLU A C 1
ATOM 2969 O O . GLU A 1 387 ? -11.128 -13.204 -5.902 1.00 35.24 387 GLU A O 1
ATOM 2975 N N . LEU A 1 388 ? -11.238 -11.262 -4.758 1.00 33.56 388 LEU A N 1
ATOM 2976 C CA . LEU A 1 388 ? -9.812 -11.218 -4.432 1.00 31.96 388 LEU A CA 1
ATOM 2977 C C . LEU A 1 388 ? -9.526 -11.734 -3.033 1.00 31.46 388 LEU A C 1
ATOM 2978 O O . LEU A 1 388 ? -8.467 -12.308 -2.783 1.00 31.64 388 LEU A O 1
ATOM 2983 N N . GLN A 1 389 ? -10.466 -11.510 -2.119 1.00 31.16 389 GLN A N 1
ATOM 2984 C CA . GLN A 1 389 ? -10.310 -11.947 -0.738 1.00 31.34 389 GLN A CA 1
ATOM 2985 C C . GLN A 1 389 ? -10.207 -13.464 -0.667 1.00 33.23 389 GLN A C 1
ATOM 2986 O O . GLN A 1 389 ? -9.229 -13.999 -0.141 1.00 32.88 389 GLN A O 1
ATOM 2992 N N . ALA A 1 390 ? -11.221 -14.142 -1.209 1.00 34.08 390 ALA A N 1
ATOM 2993 C CA . ALA A 1 390 ? -11.267 -15.606 -1.258 1.00 35.00 390 ALA A CA 1
ATOM 2994 C C 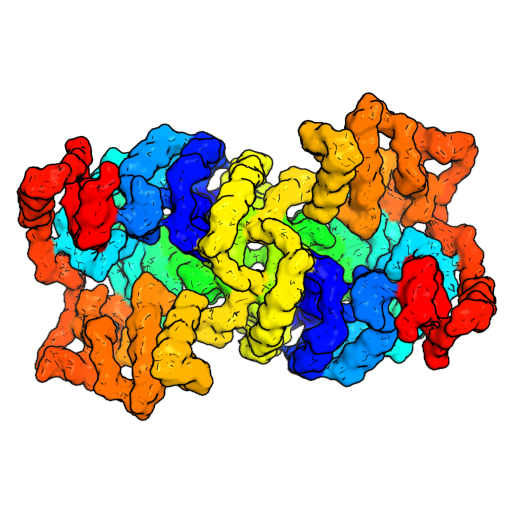. ALA A 1 390 ? -10.064 -16.198 -1.999 1.00 35.24 390 ALA A C 1
ATOM 2995 O O . ALA A 1 390 ? -9.634 -17.319 -1.710 1.00 35.52 390 ALA A O 1
ATOM 2997 N N . ARG A 1 391 ? -9.526 -15.422 -2.939 1.00 35.55 391 ARG A N 1
ATOM 2998 C CA . ARG A 1 391 ? -8.380 -15.817 -3.750 1.00 35.55 391 ARG A CA 1
ATOM 2999 C C . ARG A 1 391 ? -7.072 -15.832 -2.947 1.00 35.23 391 ARG A C 1
ATOM 3000 O O . ARG A 1 391 ? -6.138 -16.553 -3.297 1.00 35.31 391 ARG A O 1
ATOM 3008 N N . VAL A 1 392 ? -7.001 -15.033 -1.880 1.00 34.89 392 VAL A N 1
ATOM 3009 C CA . VAL A 1 392 ? -5.856 -15.086 -0.958 1.00 33.61 392 VAL A CA 1
ATOM 3010 C C . VAL A 1 392 ? -6.169 -15.843 0.298 1.00 32.87 392 VAL A C 1
ATOM 3011 O O . VAL A 1 392 ? -5.326 -16.045 1.182 1.00 30.82 392 VAL A O 1
ATOM 3015 N N . LEU A 1 393 ? -7.455 -16.305 0.436 1.00 33.55 393 LEU A N 1
ATOM 3016 C CA . LEU A 1 393 ? -7.863 -17.074 1.620 1.00 35.06 393 LEU A CA 1
ATOM 3017 C C . LEU A 1 393 ? -7.686 -18.530 1.335 1.00 35.29 393 LEU A C 1
ATOM 3018 O O . LEU A 1 393 ? -7.132 -19.285 2.137 1.00 34.57 393 LEU A O 1
ATOM 3023 N N . ALA A 1 394 ? -8.216 -18.936 0.122 1.00 20.00 394 ALA A N 1
ATOM 3024 C CA . ALA A 1 394 ? -8.244 -20.277 -0.527 1.00 20.00 394 ALA A CA 1
ATOM 3025 C C . ALA A 1 394 ? -7.889 -21.466 0.335 1.00 20.00 394 ALA A C 1
ATOM 3026 O O . ALA A 1 394 ? -6.814 -22.066 0.218 1.00 39.17 394 ALA A O 1
ATOM 3028 N N . GLY A 1 395 ? -8.790 -21.907 1.281 1.00 38.21 395 GLY A N 1
ATOM 3029 C CA . GLY A 1 395 ? -10.084 -21.267 1.559 1.00 37.31 395 GLY A CA 1
ATOM 3030 C C . GLY A 1 395 ? -10.260 -21.139 3.036 1.00 36.80 395 GLY A C 1
ATOM 3031 O O . GLY A 1 395 ? -11.070 -21.817 3.674 1.00 34.68 395 GLY A O 1
ATOM 3032 N N . ALA A 1 396 ? -9.456 -20.235 3.689 1.00 36.56 396 ALA A N 1
ATOM 3033 C CA . ALA A 1 396 ? -9.571 -20.009 5.139 1.00 37.09 396 ALA A CA 1
ATOM 3034 C C . ALA A 1 396 ? -10.666 -19.026 5.440 1.00 37.64 396 ALA A C 1
ATOM 3035 O O . ALA A 1 396 ? -11.391 -18.547 4.565 1.00 38.34 396 ALA A O 1
ATOM 3037 N N . GLU A 1 397 ? -10.854 -18.652 6.750 1.00 37.49 397 GLU A N 1
ATOM 3038 C CA . GLU A 1 397 ? -11.881 -17.650 7.083 1.00 36.78 397 GLU A CA 1
ATOM 3039 C C . GLU A 1 397 ? -11.253 -16.269 7.196 1.00 35.67 397 GLU A C 1
ATOM 3040 O O . GLU A 1 397 ? -10.041 -16.137 7.370 1.00 35.17 397 GLU A O 1
ATOM 3046 N N . ALA A 1 398 ? -12.093 -15.245 7.098 1.00 34.18 398 ALA A N 1
ATOM 3047 C CA . ALA A 1 398 ? -11.661 -13.875 7.314 1.00 33.58 398 ALA A CA 1
ATOM 3048 C C . ALA A 1 398 ? -11.566 -13.581 8.806 1.00 32.34 398 ALA A C 1
ATOM 3049 O O . ALA A 1 398 ? -12.308 -14.151 9.611 1.00 30.81 398 ALA A O 1
ATOM 3051 N N . ILE A 1 399 ? -10.628 -12.710 9.165 1.00 31.46 399 ILE A N 1
ATOM 3052 C CA . ILE A 1 399 ? -10.575 -12.141 10.501 1.00 30.61 399 ILE A CA 1
ATOM 3053 C C . ILE A 1 399 ? -11.594 -11.012 10.509 1.00 30.44 399 ILE A C 1
ATOM 3054 O O . ILE A 1 399 ? -11.514 -10.094 9.698 1.00 30.07 399 ILE A O 1
ATOM 3059 N N . THR A 1 400 ? -12.582 -11.103 11.387 1.00 28.21 400 THR A N 1
ATOM 3060 C CA . THR A 1 400 ? -13.571 -10.043 11.485 1.00 28.63 400 THR A CA 1
ATOM 3061 C C . THR A 1 400 ? -13.554 -9.427 12.875 1.00 28.20 400 THR A C 1
ATOM 3062 O O . THR A 1 400 ? -14.304 -8.501 13.161 1.00 31.65 400 THR A O 1
ATOM 3066 N N . CYS A 1 401 ? -12.695 -9.942 13.743 1.00 28.36 401 CYS A N 1
ATOM 3067 C CA . CYS A 1 401 ? -12.551 -9.383 15.080 1.00 28.53 401 CYS A CA 1
ATOM 3068 C C . CYS A 1 401 ? -11.429 -8.348 15.079 1.00 27.98 401 CYS A C 1
ATOM 3069 O O . CYS A 1 401 ? -10.747 -8.176 14.067 1.00 29.42 401 CYS A O 1
ATOM 3072 N N . ARG A 1 402 ? -11.254 -7.659 16.207 1.00 27.38 402 ARG A N 1
ATOM 3073 C CA . ARG A 1 402 ? -10.106 -6.793 16.431 1.00 25.60 402 ARG A CA 1
ATOM 3074 C C . ARG A 1 402 ? -8.851 -7.668 16.425 1.00 25.17 402 ARG A C 1
ATOM 3075 O O . ARG A 1 402 ? -8.667 -8.487 17.319 1.00 28.13 402 ARG A O 1
ATOM 3083 N N . PRO A 1 403 ? -7.980 -7.510 15.415 1.00 23.32 403 PRO A N 1
ATOM 3084 C CA . PRO A 1 403 ? -6.800 -8.365 15.222 1.00 24.67 403 PRO A CA 1
ATOM 3085 C C . PRO A 1 403 ? -5.999 -8.660 16.494 1.00 25.50 403 PRO A C 1
ATOM 3086 O O . PRO A 1 403 ? -5.404 -9.733 16.614 1.00 25.34 403 PRO A O 1
ATOM 3090 N N . ALA A 1 404 ? -6.019 -7.720 17.440 1.00 27.57 404 ALA A N 1
ATOM 3091 C CA . ALA A 1 404 ? -5.293 -7.844 18.708 1.00 26.10 404 ALA A CA 1
ATOM 3092 C C . ALA A 1 404 ? -5.911 -8.846 19.679 1.00 25.80 404 ALA A C 1
ATOM 3093 O O . ALA A 1 404 ? -5.276 -9.202 20.678 1.00 28.28 404 ALA A O 1
ATOM 3095 N N . ASP A 1 405 ? -7.141 -9.280 19.406 1.00 26.14 405 ASP A N 1
ATOM 3096 C CA . ASP A 1 405 ? -7.729 -10.404 20.137 1.00 28.39 405 ASP A CA 1
ATOM 3097 C C . ASP A 1 405 ? -6.999 -11.731 19.843 1.00 27.07 405 ASP A C 1
ATOM 3098 O O . ASP A 1 405 ? -7.025 -12.654 20.661 1.00 27.87 405 ASP A O 1
ATOM 3103 N N . LEU A 1 406 ? -6.364 -11.802 18.674 1.00 27.79 406 LEU A N 1
ATOM 3104 C CA . LEU A 1 406 ? -5.681 -12.998 18.181 1.00 28.79 406 LEU A CA 1
ATOM 3105 C C . LEU A 1 406 ? -4.180 -13.075 18.512 1.00 30.98 406 LEU A C 1
ATOM 3106 O O . LEU A 1 406 ? -3.523 -14.085 18.220 1.00 29.90 406 LEU A O 1
ATOM 3111 N N . ILE A 1 407 ? -3.628 -12.022 19.106 1.00 32.74 407 ILE A N 1
ATOM 3112 C CA . ILE A 1 407 ? -2.198 -12.028 19.412 1.00 33.76 407 ILE A CA 1
ATOM 3113 C C . ILE A 1 407 ? -1.914 -12.142 20.910 1.00 34.19 407 ILE A C 1
ATOM 3114 O O . ILE A 1 407 ? -2.486 -11.417 21.729 1.00 35.27 407 ILE A O 1
ATOM 3119 N N . ALA A 1 408 ? -1.036 -13.085 21.243 1.00 34.76 408 ALA A N 1
ATOM 3120 C CA . ALA A 1 408 ? -0.722 -13.416 22.625 1.00 34.67 408 ALA A CA 1
ATOM 3121 C C . ALA A 1 408 ? 0.161 -12.362 23.279 1.00 34.29 408 ALA A C 1
ATOM 3122 O O . ALA A 1 408 ? 0.948 -11.685 22.601 1.00 33.99 408 ALA A O 1
ATOM 3124 N N . ALA A 1 409 ? -0.010 -12.216 24.593 1.00 32.93 409 ALA A N 1
ATOM 3125 C CA . ALA A 1 409 ? 0.797 -11.315 25.421 1.00 33.46 409 ALA A CA 1
ATOM 3126 C C . ALA A 1 409 ? 2.292 -11.370 25.070 1.00 33.56 409 ALA A C 1
ATOM 3127 O O . ALA A 1 409 ? 2.867 -12.449 24.886 1.00 33.28 409 ALA A O 1
ATOM 3129 N N . GLU A 1 410 ? 2.911 -10.199 24.978 1.00 32.57 410 GLU A N 1
ATOM 3130 C CA . GLU A 1 410 ? 4.294 -10.110 24.521 1.00 31.19 410 GLU A CA 1
ATOM 3131 C C . GLU A 1 410 ? 5.292 -9.704 25.608 1.00 29.89 410 GLU A C 1
ATOM 3132 O O . GLU A 1 410 ? 6.443 -10.115 25.558 1.00 28.69 410 GLU A O 1
ATOM 3138 N N . MET A 1 411 ? 4.855 -8.910 26.587 1.00 30.86 411 MET A N 1
ATOM 3139 C CA . MET A 1 411 ? 5.798 -8.206 27.481 1.00 31.06 411 MET A CA 1
ATOM 3140 C C . MET A 1 411 ? 6.769 -9.038 28.325 1.00 32.07 411 MET A C 1
ATOM 3141 O O . MET A 1 411 ? 7.925 -8.639 28.488 1.00 35.30 411 MET A O 1
ATOM 3146 N N . PRO A 1 412 ? 6.316 -10.178 28.882 1.00 31.71 412 PRO A N 1
ATOM 3147 C CA . PRO A 1 412 ? 7.269 -10.991 29.650 1.00 31.54 412 PRO A CA 1
ATOM 3148 C C . PRO A 1 412 ? 8.283 -11.779 28.799 1.00 30.52 412 PRO A C 1
ATOM 3149 O O . PRO A 1 412 ? 9.436 -11.898 29.204 1.00 29.90 412 PRO A O 1
ATOM 3153 N N . THR A 1 413 ? 7.853 -12.289 27.641 1.00 30.56 413 THR A N 1
ATOM 3154 C CA . THR A 1 413 ? 8.699 -13.062 26.716 1.00 31.05 413 THR A CA 1
ATOM 3155 C C . THR A 1 413 ? 9.686 -12.139 26.006 1.00 31.49 413 THR A C 1
ATOM 3156 O O . THR A 1 413 ? 10.806 -12.537 25.657 1.00 30.08 413 THR A O 1
ATOM 3160 N N . LEU A 1 414 ? 9.250 -10.903 25.785 1.00 32.80 414 LEU A N 1
ATOM 3161 C CA . LEU A 1 414 ? 10.092 -9.901 25.159 1.00 33.52 414 LEU A CA 1
ATOM 3162 C C . LEU A 1 414 ? 11.113 -9.388 26.174 1.00 31.77 414 LEU A C 1
ATOM 3163 O O . LEU A 1 414 ? 12.315 -9.350 25.885 1.00 29.91 414 LEU A O 1
ATOM 3168 N N . GLN A 1 415 ? 10.627 -9.013 27.361 1.00 31.34 415 GLN A N 1
ATOM 3169 C CA . GLN A 1 415 ? 11.475 -8.587 28.475 1.00 30.95 415 GLN A CA 1
ATOM 3170 C C . GLN A 1 415 ? 12.563 -9.625 28.734 1.00 31.42 415 GLN A C 1
ATOM 3171 O O . GLN A 1 415 ? 13.686 -9.271 29.103 1.00 31.55 415 GLN A O 1
ATOM 3177 N N . ASP A 1 416 ? 12.219 -10.865 28.419 1.00 31.95 416 ASP A N 1
ATOM 3178 C CA . ASP A 1 416 ? 13.108 -11.994 28.594 1.00 32.91 416 ASP A CA 1
ATOM 3179 C C . ASP A 1 416 ? 14.274 -11.866 27.624 1.00 32.34 416 ASP A C 1
ATOM 3180 O O . ASP A 1 416 ? 15.429 -11.784 28.029 1.00 31.91 416 ASP A O 1
ATOM 3185 N N . ARG A 1 417 ? 13.938 -11.853 26.358 1.00 31.87 417 ARG A N 1
ATOM 3186 C CA . ARG A 1 417 ? 14.901 -11.804 25.263 1.00 33.58 417 ARG A CA 1
ATOM 3187 C C . ARG A 1 417 ? 15.845 -10.612 25.364 1.00 32.74 417 ARG A C 1
ATOM 3188 O O . ARG A 1 417 ? 17.041 -10.735 25.091 1.00 31.54 417 ARG A O 1
ATOM 3196 N N . VAL A 1 418 ? 15.293 -9.460 25.740 1.00 32.87 418 VAL A N 1
ATOM 3197 C CA . VAL A 1 418 ? 16.045 -8.204 25.719 1.00 31.32 418 VAL A CA 1
ATOM 3198 C C . VAL A 1 418 ? 17.134 -8.145 26.783 1.00 30.72 418 VAL A C 1
ATOM 3199 O O . VAL A 1 418 ? 18.261 -7.787 26.475 1.00 30.41 418 VAL A O 1
ATOM 3203 N N . LEU A 1 419 ? 16.807 -8.522 28.019 1.00 32.38 419 LEU A N 1
ATOM 3204 C CA . LEU A 1 419 ? 17.774 -8.479 29.124 1.00 33.64 419 LEU A CA 1
ATOM 3205 C C . LEU A 1 419 ? 18.930 -9.445 28.883 1.00 33.17 419 LEU A C 1
ATOM 3206 O O . LEU A 1 419 ? 20.088 -9.146 29.203 1.00 30.80 419 LEU A O 1
ATOM 3211 N N . GLN A 1 420 ? 18.606 -10.594 28.292 1.00 33.92 420 GLN A N 1
ATOM 3212 C CA . GLN A 1 420 ? 19.608 -11.618 28.028 1.00 35.03 420 GLN A CA 1
ATOM 3213 C C . GLN A 1 420 ? 20.536 -11.185 26.916 1.00 35.40 420 GLN A C 1
ATOM 3214 O O . GLN A 1 420 ? 21.752 -11.206 27.096 1.00 36.56 420 GLN A O 1
ATOM 3220 N N . GLN A 1 421 ? 19.964 -10.794 25.775 1.00 34.64 421 GLN A N 1
ATOM 3221 C CA . GLN A 1 421 ? 20.759 -10.362 24.621 1.00 33.31 421 GLN A CA 1
ATOM 3222 C C . GLN A 1 421 ? 21.660 -9.184 24.984 1.00 32.08 421 GLN A C 1
ATOM 3223 O O . GLN A 1 421 ? 22.850 -9.188 24.662 1.00 31.03 421 GLN A O 1
ATOM 3229 N N . ALA A 1 422 ? 21.090 -8.198 25.674 1.00 30.79 422 ALA A N 1
ATOM 3230 C CA . ALA A 1 422 ? 21.832 -7.029 26.142 1.00 30.46 422 ALA A CA 1
ATOM 3231 C C . ALA A 1 422 ? 23.076 -7.426 26.930 1.00 31.76 422 ALA A C 1
ATOM 3232 O O . ALA A 1 422 ? 24.160 -6.915 26.667 1.00 29.28 422 ALA A O 1
ATOM 3234 N N . LYS A 1 423 ? 22.909 -8.341 27.891 1.00 34.00 423 LYS A N 1
ATOM 3235 C CA . LYS A 1 423 ? 24.034 -8.882 28.657 1.00 35.97 423 LYS A CA 1
ATOM 3236 C C . LYS A 1 423 ? 25.008 -9.662 27.776 1.00 35.60 423 LYS A C 1
ATOM 3237 O O . LYS A 1 423 ? 26.222 -9.491 27.893 1.00 36.04 423 LYS A O 1
ATOM 3243 N N . GLU A 1 424 ? 24.468 -10.507 26.899 1.00 35.46 424 GLU A N 1
ATOM 3244 C CA . GLU A 1 424 ? 25.268 -11.281 25.948 1.00 36.24 424 GLU A CA 1
ATOM 3245 C C . GLU A 1 424 ? 26.065 -10.383 24.998 1.00 35.89 424 GLU A C 1
ATOM 3246 O O . GLU A 1 424 ? 27.201 -10.703 24.638 1.00 35.59 424 GLU A O 1
ATOM 3252 N N . GLN A 1 425 ? 25.470 -9.257 24.607 1.00 34.84 425 GLN A N 1
ATOM 3253 C CA . GLN A 1 425 ? 26.105 -8.329 23.672 1.00 33.87 425 GLN A CA 1
ATOM 3254 C C . GLN A 1 425 ? 26.849 -7.199 24.373 1.00 31.22 425 GLN A C 1
ATOM 3255 O O . GLN A 1 425 ? 27.379 -6.299 23.717 1.00 27.79 425 GLN A O 1
ATOM 3261 N N . HIS A 1 426 ? 26.882 -7.257 25.702 1.00 30.43 426 HIS A N 1
ATOM 3262 C CA . HIS A 1 426 ? 27.527 -6.234 26.521 1.00 31.63 426 HIS A CA 1
ATOM 3263 C C . HIS A 1 426 ? 26.921 -4.853 26.265 1.00 30.22 426 HIS A C 1
ATOM 3264 O O . HIS A 1 426 ? 27.648 -3.878 26.094 1.00 28.71 426 HIS A O 1
ATOM 3271 N N . ILE A 1 427 ? 25.590 -4.782 26.235 1.00 30.87 427 ILE A N 1
ATOM 3272 C CA . ILE A 1 427 ? 24.874 -3.505 26.062 1.00 30.90 427 ILE A CA 1
ATOM 3273 C C . ILE A 1 427 ? 24.254 -3.053 27.382 1.00 30.54 427 ILE A C 1
ATOM 3274 O O . ILE A 1 427 ? 23.533 -3.821 28.029 1.00 32.48 427 ILE A O 1
ATOM 3279 N N . THR A 1 428 ? 24.540 -1.815 27.781 1.00 30.28 428 THR A N 1
ATOM 3280 C CA . THR A 1 428 ? 23.983 -1.262 29.012 1.00 31.62 428 THR A CA 1
ATOM 3281 C C . THR A 1 428 ? 22.578 -0.711 28.777 1.00 32.74 428 THR A C 1
ATOM 3282 O O . THR A 1 428 ? 22.370 0.151 27.912 1.00 33.39 428 THR A O 1
ATOM 3286 N N . LEU A 1 429 ? 21.619 -1.221 29.548 1.00 31.54 429 LEU A N 1
ATOM 3287 C CA . LEU A 1 429 ? 20.243 -0.787 29.423 1.00 29.94 429 LEU A CA 1
ATOM 3288 C C . LEU A 1 429 ? 19.970 0.411 30.324 1.00 30.44 429 LEU A C 1
ATOM 3289 O O . LEU A 1 429 ? 20.750 0.699 31.243 1.00 30.84 429 LEU A O 1
ATOM 3294 N N . ALA A 1 430 ? 18.864 1.104 30.034 1.00 31.26 430 ALA A N 1
ATOM 3295 C CA . ALA A 1 430 ? 18.470 2.326 30.724 1.00 29.82 430 ALA A CA 1
ATOM 3296 C C . ALA A 1 430 ? 18.131 2.058 32.182 1.00 31.69 430 ALA A C 1
ATOM 3297 O O . ALA A 1 430 ? 17.849 0.921 32.563 1.00 32.06 430 ALA A O 1
ATOM 3299 N N . GLU A 1 431 ? 18.172 3.124 32.980 1.00 32.55 431 GLU A N 1
ATOM 3300 C CA . GLU A 1 431 ? 17.751 3.123 34.377 1.00 34.77 431 GLU A CA 1
ATOM 3301 C C . GLU A 1 431 ? 16.368 2.483 34.549 1.00 34.73 431 GLU A C 1
ATOM 3302 O O . GLU A 1 431 ? 16.115 1.790 35.536 1.00 36.55 431 GLU A O 1
ATOM 3308 N N . ASN A 1 432 ? 15.474 2.739 33.593 1.00 32.67 432 ASN A N 1
ATOM 3309 C CA . ASN A 1 432 ? 14.209 2.028 33.498 1.00 32.75 432 ASN A CA 1
ATOM 3310 C C . ASN A 1 432 ? 14.274 1.091 32.305 1.00 31.82 432 ASN A C 1
ATOM 3311 O O . ASN A 1 432 ? 13.946 1.485 31.186 1.00 33.04 432 ASN A O 1
ATOM 3316 N N . ALA A 1 433 ? 14.695 -0.144 32.543 1.00 29.77 433 ALA A N 1
ATOM 3317 C CA . ALA A 1 433 ? 15.008 -1.094 31.467 1.00 29.86 433 ALA A CA 1
ATOM 3318 C C . ALA A 1 433 ? 13.843 -1.321 30.501 1.00 29.65 433 ALA A C 1
ATOM 3319 O O . ALA A 1 433 ? 14.048 -1.599 29.312 1.00 29.41 433 ALA A O 1
ATOM 3321 N N . ILE A 1 434 ? 12.629 -1.172 31.018 1.00 28.05 434 ILE A N 1
ATOM 3322 C CA . ILE A 1 434 ? 11.412 -1.429 30.248 1.00 24.28 434 ILE A CA 1
ATOM 3323 C C . ILE A 1 434 ? 11.307 -0.521 29.006 1.00 24.42 434 ILE A C 1
ATOM 3324 O O . ILE A 1 434 ? 10.806 -0.948 27.960 1.00 23.09 434 ILE A O 1
ATOM 3329 N N . ASP A 1 435 ? 11.812 0.710 29.127 1.00 23.46 435 ASP A N 1
ATOM 3330 C CA . ASP A 1 435 ? 11.789 1.694 28.017 1.00 21.61 435 ASP A CA 1
ATOM 3331 C C . ASP A 1 435 ? 12.583 1.189 26.813 1.00 21.61 435 ASP A C 1
ATOM 3332 O O . ASP A 1 435 ? 12.142 1.325 25.669 1.00 22.62 435 ASP A O 1
ATOM 3337 N N . ASP A 1 436 ? 13.747 0.599 27.083 1.00 23.42 436 ASP A N 1
ATOM 3338 C CA . ASP A 1 436 ? 14.586 -0.034 26.059 1.00 22.58 436 ASP A CA 1
ATOM 3339 C C . ASP A 1 436 ? 13.925 -1.286 25.476 1.00 22.27 436 ASP A C 1
ATOM 3340 O O . ASP A 1 436 ? 14.052 -1.564 24.287 1.00 21.95 436 ASP A O 1
ATOM 3345 N N . VAL A 1 437 ? 13.276 -2.074 26.332 1.00 22.30 437 VAL A N 1
ATOM 3346 C CA . VAL A 1 437 ? 12.471 -3.226 25.892 1.00 22.65 437 VAL A CA 1
ATOM 3347 C C . VAL A 1 437 ? 11.399 -2.792 24.879 1.00 21.46 437 VAL A C 1
ATOM 3348 O O . VAL A 1 437 ? 11.210 -3.432 23.836 1.00 21.43 437 VAL A O 1
ATOM 3352 N N . LEU A 1 438 ? 10.730 -1.688 25.193 1.00 23.61 438 LEU A N 1
ATOM 3353 C CA . LEU A 1 438 ? 9.729 -1.057 24.306 1.00 22.23 438 LEU A CA 1
ATOM 3354 C C . LEU A 1 438 ? 10.299 -0.590 22.952 1.00 22.80 438 LEU A C 1
ATOM 3355 O O . LEU A 1 438 ? 9.697 -0.818 21.902 1.00 23.70 438 LEU A O 1
ATOM 3360 N N . THR A 1 439 ? 11.472 0.035 22.984 1.00 21.91 439 THR A N 1
ATOM 3361 C CA . THR A 1 439 ? 12.202 0.407 21.760 1.00 19.86 439 THR A CA 1
ATOM 3362 C C . THR A 1 439 ? 12.458 -0.801 20.857 1.00 21.28 439 THR A C 1
ATOM 3363 O O . THR A 1 439 ? 12.288 -0.723 19.646 1.00 21.32 439 THR A O 1
ATOM 3367 N N . ILE A 1 440 ? 12.854 -1.921 21.456 1.00 23.08 440 ILE A N 1
ATOM 3368 C CA . ILE A 1 440 ? 13.157 -3.134 20.696 1.00 24.15 440 ILE A CA 1
ATOM 3369 C C . ILE A 1 440 ? 11.882 -3.766 20.126 1.00 26.44 440 ILE A C 1
ATOM 3370 O O . ILE A 1 440 ? 11.886 -4.305 19.012 1.00 29.24 440 ILE A O 1
ATOM 3375 N N . ALA A 1 441 ? 10.800 -3.694 20.894 1.00 26.96 441 ALA A N 1
ATOM 3376 C CA . ALA A 1 441 ? 9.502 -4.156 20.451 1.00 26.75 441 ALA A CA 1
ATOM 3377 C C . ALA A 1 441 ? 9.111 -3.449 19.164 1.00 25.95 441 ALA A C 1
ATOM 3378 O O . ALA A 1 441 ? 8.680 -4.088 18.200 1.00 26.73 441 ALA A O 1
ATOM 3380 N N . LEU A 1 442 ? 9.315 -2.133 19.143 1.00 23.81 442 LEU A N 1
ATOM 3381 C CA . LEU A 1 442 ? 8.806 -1.282 18.075 1.00 24.68 442 LEU A CA 1
ATOM 3382 C C . LEU A 1 442 ? 9.703 -1.249 16.842 1.00 24.18 442 LEU A C 1
ATOM 3383 O O . LEU A 1 442 ? 9.210 -1.069 15.718 1.00 27.11 442 LEU A O 1
ATOM 3388 N N . PHE A 1 443 ? 11.010 -1.396 17.051 1.00 22.57 443 PHE A N 1
ATOM 3389 C CA . PHE A 1 443 ? 11.988 -1.152 15.986 1.00 25.06 443 PHE A CA 1
ATOM 3390 C C . PHE A 1 443 ? 13.031 -2.233 15.819 1.00 25.28 443 PHE A C 1
ATOM 3391 O O . PHE A 1 443 ? 13.871 -2.146 14.929 1.00 26.07 443 PHE A O 1
ATOM 3399 N N . ASP A 1 444 ? 12.970 -3.251 16.676 1.00 25.25 444 ASP A N 1
ATOM 3400 C CA . ASP A 1 444 ? 13.734 -4.481 16.471 1.00 25.45 444 ASP A CA 1
ATOM 3401 C C . ASP A 1 444 ? 15.228 -4.206 16.221 1.00 24.80 444 ASP A C 1
ATOM 3402 O O . ASP A 1 444 ? 15.883 -3.574 17.046 1.00 24.85 444 ASP A O 1
ATOM 3407 N N . GLN A 1 445 ? 15.763 -4.669 15.094 1.00 25.13 445 GLN A N 1
ATOM 3408 C CA . GLN A 1 445 ? 17.182 -4.491 14.800 1.00 27.42 445 GLN A CA 1
ATOM 3409 C C . GLN A 1 445 ? 17.636 -3.031 14.818 1.00 29.58 445 GLN A C 1
ATOM 3410 O O . GLN A 1 445 ? 18.709 -2.719 15.343 1.00 30.86 445 GLN A O 1
ATOM 3416 N N . VAL A 1 446 ? 16.822 -2.138 14.257 1.00 27.34 446 VAL A N 1
ATOM 3417 C CA . VAL A 1 446 ? 17.123 -0.716 14.296 1.00 26.54 446 VAL A CA 1
ATOM 3418 C C . VAL A 1 446 ? 17.299 -0.263 15.744 1.00 26.10 446 VAL A C 1
ATOM 3419 O O . VAL A 1 446 ? 18.211 0.502 16.058 1.00 27.36 446 VAL A O 1
ATOM 3423 N N . GLY A 1 447 ? 16.436 -0.757 16.625 1.00 24.69 447 GLY A N 1
ATOM 3424 C CA . GLY A 1 447 ? 16.540 -0.439 18.043 1.00 24.45 447 GLY A CA 1
ATOM 3425 C C . GLY A 1 447 ? 17.787 -1.041 18.677 1.00 24.84 447 GLY A C 1
ATOM 3426 O O . GLY A 1 447 ? 18.389 -0.427 19.566 1.00 23.30 447 GLY A O 1
ATOM 3427 N N . TRP A 1 448 ? 18.178 -2.238 18.227 1.00 24.73 448 TRP A N 1
ATOM 3428 C CA . TRP A 1 448 ? 19.349 -2.920 18.783 1.00 24.99 448 TRP A CA 1
ATOM 3429 C C . TRP A 1 448 ? 20.623 -2.192 18.389 1.00 25.82 448 TRP A C 1
ATOM 3430 O O . TRP A 1 448 ? 21.534 -2.038 19.205 1.00 26.91 448 TRP A O 1
ATOM 3441 N N . LYS A 1 449 ? 20.673 -1.719 17.142 1.00 27.02 449 LYS A N 1
ATOM 3442 C CA . LYS A 1 449 ? 21.824 -0.944 16.659 1.00 25.73 449 LYS A CA 1
ATOM 3443 C C . LYS A 1 449 ? 21.958 0.363 17.429 1.00 24.79 449 LYS A C 1
ATOM 3444 O O . LYS A 1 449 ? 23.056 0.731 17.819 1.00 24.75 449 LYS A O 1
ATOM 3450 N N . PHE A 1 450 ? 20.834 1.039 17.671 1.00 25.29 450 PHE A N 1
ATOM 3451 C CA . PHE A 1 450 ? 20.821 2.232 18.516 1.00 24.23 450 PHE A CA 1
ATOM 3452 C C . PHE A 1 450 ? 21.313 1.957 19.945 1.00 24.98 450 PHE A C 1
ATOM 3453 O O . PHE A 1 450 ? 22.123 2.716 20.477 1.00 27.20 450 PHE A O 1
ATOM 3461 N N . LEU A 1 451 ? 20.828 0.888 20.576 1.00 25.50 451 LEU A N 1
ATOM 3462 C CA . LEU A 1 451 ? 21.199 0.628 21.971 1.00 22.83 451 LEU A CA 1
ATOM 3463 C C . LEU A 1 451 ? 22.676 0.270 22.128 1.00 23.80 451 LEU A C 1
ATOM 3464 O O . LEU A 1 451 ? 23.322 0.683 23.093 1.00 22.31 451 LEU A O 1
ATOM 3469 N N . ALA A 1 452 ? 23.190 -0.509 21.179 1.00 23.43 452 ALA A N 1
ATOM 3470 C CA . ALA A 1 452 ? 24.602 -0.869 21.131 1.00 24.45 452 ALA A CA 1
ATOM 3471 C C . ALA A 1 452 ? 25.510 0.363 20.965 1.00 23.71 452 ALA A C 1
ATOM 3472 O O . ALA A 1 452 ? 26.627 0.373 21.468 1.00 25.57 452 ALA A O 1
ATOM 3474 N N . ASN A 1 453 ? 25.022 1.402 20.286 1.00 25.30 453 ASN A N 1
ATOM 3475 C CA . ASN A 1 453 ? 25.809 2.614 20.060 1.00 24.87 453 ASN A CA 1
ATOM 3476 C C . ASN A 1 453 ? 25.558 3.737 21.054 1.00 24.79 453 ASN A C 1
ATOM 3477 O O . ASN A 1 453 ? 26.261 4.735 21.026 1.00 25.71 453 ASN A O 1
ATOM 3482 N N . ARG A 1 454 ? 24.559 3.590 21.917 1.00 25.94 454 ARG A N 1
ATOM 3483 C CA . ARG A 1 454 ? 24.152 4.676 22.821 1.00 27.92 454 ARG A CA 1
ATOM 3484 C C . ARG A 1 454 ? 25.294 5.097 23.741 1.00 27.50 454 ARG A C 1
ATOM 3485 O O . ARG A 1 454 ? 26.067 4.251 24.194 1.00 30.42 454 ARG A O 1
ATOM 3493 N N . THR B 1 2 ? -26.649 41.799 2.820 1.00 34.76 2 THR B N 1
ATOM 3494 C CA . THR B 1 2 ? -25.581 41.013 2.138 1.00 34.58 2 THR B CA 1
ATOM 3495 C C . THR B 1 2 ? -25.681 41.168 0.625 1.00 32.84 2 THR B C 1
ATOM 3496 O O . THR B 1 2 ? -26.781 41.307 0.067 1.00 33.03 2 THR B O 1
ATOM 3500 N N . GLN B 1 3 ? -24.527 41.132 -0.033 1.00 28.20 3 GLN B N 1
ATOM 3501 C CA . GLN B 1 3 ? -24.465 41.136 -1.486 1.00 25.91 3 GLN B CA 1
ATOM 3502 C C . GLN B 1 3 ? -24.985 39.788 -2.033 1.00 24.39 3 GLN B C 1
ATOM 3503 O O . GLN B 1 3 ? -24.803 38.733 -1.407 1.00 22.61 3 GLN B O 1
ATOM 3509 N N . ALA B 1 4 ? -25.673 39.850 -3.172 1.00 22.48 4 ALA B N 1
ATOM 3510 C CA . ALA B 1 4 ? -26.092 38.664 -3.917 1.00 21.88 4 ALA B CA 1
ATOM 3511 C C . ALA B 1 4 ? -24.903 37.768 -4.281 1.00 19.94 4 ALA B C 1
ATOM 3512 O O . ALA B 1 4 ? -23.830 38.253 -4.652 1.00 19.80 4 ALA B O 1
ATOM 3514 N N . ILE B 1 5 ? -25.125 36.462 -4.181 1.00 17.47 5 ILE B N 1
ATOM 3515 C CA . ILE B 1 5 ? -24.111 35.453 -4.444 1.00 14.07 5 ILE B CA 1
ATOM 3516 C C . ILE B 1 5 ? -24.042 35.129 -5.931 1.00 16.06 5 ILE B C 1
ATOM 3517 O O . ILE B 1 5 ? -25.064 34.905 -6.597 1.00 13.34 5 ILE B O 1
ATOM 3522 N N . LYS B 1 6 ? -22.829 35.165 -6.473 1.00 13.73 6 LYS B N 1
ATOM 3523 C CA . LYS B 1 6 ? -22.631 34.819 -7.865 1.00 15.89 6 LYS B CA 1
ATOM 3524 C C . LYS B 1 6 ? -21.202 34.395 -8.147 1.00 15.29 6 LYS B C 1
ATOM 3525 O O . LYS B 1 6 ? -20.322 34.611 -7.330 1.00 16.83 6 LYS B O 1
ATOM 3531 N N . ARG B 1 7 ? -21.012 33.776 -9.305 1.00 13.21 7 ARG B N 1
ATOM 3532 C CA . ARG B 1 7 ? -19.706 33.376 -9.788 1.00 10.30 7 ARG B CA 1
ATOM 3533 C C . ARG B 1 7 ? -18.664 34.457 -9.661 1.00 10.75 7 ARG B C 1
ATOM 3534 O O . ARG B 1 7 ? -18.824 35.577 -10.187 1.00 8.04 7 ARG B O 1
ATOM 3542 N N . VAL B 1 8 ? -17.583 34.076 -8.989 1.00 12.18 8 VAL B N 1
ATOM 3543 C CA . VAL B 1 8 ? -16.376 34.885 -8.838 1.00 13.30 8 VAL B CA 1
ATOM 3544 C C . VAL B 1 8 ? -15.501 34.855 -10.106 1.00 13.30 8 VAL B C 1
ATOM 3545 O O . VAL B 1 8 ? -15.249 33.781 -10.676 1.00 10.88 8 VAL B O 1
ATOM 3549 N N . GLY B 1 9 ? -15.076 36.038 -10.559 1.00 13.10 9 GLY B N 1
ATOM 3550 C CA . GLY B 1 9 ? -14.118 36.147 -11.648 1.00 11.50 9 GLY B CA 1
ATOM 3551 C C . GLY B 1 9 ? -12.698 35.965 -11.135 1.00 13.93 9 GLY B C 1
ATOM 3552 O O . GLY B 1 9 ? -12.402 36.350 -10.005 1.00 15.62 9 GLY B O 1
ATOM 3553 N N . VAL B 1 10 ? -11.838 35.342 -11.945 1.00 12.94 10 VAL B N 1
ATOM 3554 C CA . VAL B 1 10 ? -10.433 35.125 -11.546 1.00 12.76 10 VAL B CA 1
ATOM 3555 C C . VAL B 1 10 ? -9.433 35.796 -12.487 1.00 12.91 10 VAL B C 1
ATOM 3556 O O . VAL B 1 10 ? -9.487 35.621 -13.717 1.00 12.15 10 VAL B O 1
ATOM 3560 N N . THR B 1 11 ? -8.532 36.591 -11.918 1.00 10.24 11 THR B N 1
ATOM 3561 C CA . THR B 1 11 ? -7.383 37.065 -12.690 1.00 14.57 11 THR B CA 1
ATOM 3562 C C . THR B 1 11 ? -6.150 36.313 -12.206 1.00 13.61 11 THR B C 1
ATOM 3563 O O . THR B 1 11 ? -5.805 36.375 -11.028 1.00 12.27 11 THR B O 1
ATOM 3567 N N . ASP B 1 12 ? -5.506 35.598 -13.120 1.00 13.67 12 ASP B N 1
ATOM 3568 C CA . ASP B 1 12 ? -4.234 34.956 -12.828 1.00 14.08 12 ASP B CA 1
ATOM 3569 C C . ASP B 1 12 ? -3.032 35.891 -13.085 1.00 12.66 12 ASP B C 1
ATOM 3570 O O . ASP B 1 12 ? -2.883 36.463 -14.161 1.00 12.55 12 ASP B O 1
ATOM 3575 N N . VAL B 1 13 ? -2.181 36.083 -12.077 1.00 10.97 13 VAL B N 1
ATOM 3576 C CA . VAL B 1 13 ? -1.037 37.012 -12.226 1.00 12.27 13 VAL B CA 1
ATOM 3577 C C . VAL B 1 13 ? 0.303 36.288 -12.526 1.00 14.04 13 VAL B C 1
ATOM 3578 O O . VAL B 1 13 ? 1.389 36.860 -12.326 1.00 14.56 13 VAL B O 1
ATOM 3582 N N . VAL B 1 14 ? 0.232 35.066 -13.054 1.00 14.20 14 VAL B N 1
ATOM 3583 C CA . VAL B 1 14 ? 1.438 34.231 -13.253 1.00 11.21 14 VAL B CA 1
ATOM 3584 C C . VAL B 1 14 ? 2.455 34.872 -14.237 1.00 11.79 14 VAL B C 1
ATOM 3585 O O . VAL B 1 14 ? 3.679 34.643 -14.158 1.00 15.03 14 VAL B O 1
ATOM 3589 N N . LEU B 1 15 ? 1.945 35.650 -15.179 1.00 12.48 15 LEU B N 1
ATOM 3590 C CA . LEU B 1 15 ? 2.814 36.277 -16.151 1.00 12.50 15 LEU B CA 1
ATOM 3591 C C . LEU B 1 15 ? 3.292 37.638 -15.727 1.00 10.50 15 LEU B C 1
ATOM 3592 O O . LEU B 1 15 ? 3.961 38.335 -16.471 1.00 9.11 15 LEU B O 1
ATOM 3597 N N . ARG B 1 16 ? 2.986 38.107 -14.484 1.00 12.66 16 ARG B N 1
ATOM 3598 C CA . ARG B 1 16 ? 3.505 39.425 -14.085 1.00 9.97 16 ARG B CA 1
ATOM 3599 C C . ARG B 1 16 ? 3.902 39.441 -12.649 1.00 13.38 16 ARG B C 1
ATOM 3600 O O . ARG B 1 16 ? 5.083 39.398 -12.271 1.00 11.91 16 ARG B O 1
ATOM 3608 N N . ASP B 1 17 ? 2.883 39.544 -11.756 1.00 9.00 17 ASP B N 1
ATOM 3609 C CA . ASP B 1 17 ? 3.147 39.771 -10.345 1.00 12.50 17 ASP B CA 1
ATOM 3610 C C . ASP B 1 17 ? 3.678 38.562 -9.703 1.00 11.62 17 ASP B C 1
ATOM 3611 O O . ASP B 1 17 ? 4.420 38.670 -8.711 1.00 13.83 17 ASP B O 1
ATOM 3616 N N . ALA B 1 18 ? 3.330 37.350 -10.157 1.00 15.24 18 ALA B N 1
ATOM 3617 C CA . ALA B 1 18 ? 3.879 36.168 -9.502 1.00 9.77 18 ALA B CA 1
ATOM 3618 C C . ALA B 1 18 ? 5.405 36.130 -9.559 1.00 10.82 18 ALA B C 1
ATOM 3619 O O . ALA B 1 18 ? 6.057 35.982 -8.543 1.00 14.27 18 ALA B O 1
ATOM 3621 N N . HIS B 1 19 ? 5.962 36.229 -10.759 1.00 12.82 19 HIS B N 1
ATOM 3622 C CA . HIS B 1 19 ? 7.406 36.124 -10.905 1.00 13.91 19 HIS B CA 1
ATOM 3623 C C . HIS B 1 19 ? 8.110 37.442 -10.587 1.00 12.43 19 HIS B C 1
ATOM 3624 O O . HIS B 1 19 ? 9.289 37.435 -10.305 1.00 15.98 19 HIS B O 1
ATOM 3631 N N . GLN B 1 20 ? 7.391 38.569 -10.626 1.00 13.45 20 GLN B N 1
ATOM 3632 C CA . GLN B 1 20 ? 7.949 39.810 -10.082 1.00 11.55 20 GLN B CA 1
ATOM 3633 C C . GLN B 1 20 ? 8.218 39.635 -8.604 1.00 12.60 20 GLN B C 1
ATOM 3634 O O . GLN B 1 20 ? 9.265 40.043 -8.078 1.00 8.80 20 GLN B O 1
ATOM 3640 N N . SER B 1 21 ? 7.290 38.954 -7.964 1.00 9.70 21 SER B N 1
ATOM 3641 C CA . SER B 1 21 ? 7.293 38.775 -6.522 1.00 10.11 21 SER B CA 1
ATOM 3642 C C . SER B 1 21 ? 8.226 37.652 -6.115 1.00 10.23 21 SER B C 1
ATOM 3643 O O . SER B 1 21 ? 8.806 37.646 -4.996 1.00 6.98 21 SER B O 1
ATOM 3646 N N . LEU B 1 22 ? 8.388 36.675 -7.001 1.00 9.60 22 LEU B N 1
ATOM 3647 C CA . LEU B 1 22 ? 9.020 35.425 -6.563 1.00 11.25 22 LEU B CA 1
ATOM 3648 C C . LEU B 1 22 ? 10.440 35.205 -7.082 1.00 13.56 22 LEU B C 1
ATOM 3649 O O . LEU B 1 22 ? 11.251 34.592 -6.394 1.00 14.11 22 LEU B O 1
ATOM 3654 N N . PHE B 1 23 ? 10.718 35.683 -8.298 1.00 13.75 23 PHE B N 1
ATOM 3655 C CA . PHE B 1 23 ? 12.071 35.622 -8.849 1.00 13.73 23 PHE B CA 1
ATOM 3656 C C . PHE B 1 23 ? 12.455 36.846 -9.676 1.00 11.58 23 PHE B C 1
ATOM 3657 O O . PHE B 1 23 ? 12.712 36.733 -10.852 1.00 14.98 23 PHE B O 1
ATOM 3665 N N . ALA B 1 24 ? 12.459 38.005 -9.019 1.00 12.46 24 ALA B N 1
ATOM 3666 C CA . ALA B 1 24 ? 13.092 39.229 -9.540 1.00 14.21 24 ALA B CA 1
ATOM 3667 C C . ALA B 1 24 ? 12.618 39.636 -10.928 1.00 15.27 24 ALA B C 1
ATOM 3668 O O . ALA B 1 24 ? 13.345 40.293 -11.697 1.00 14.69 24 ALA B O 1
ATOM 3670 N N . THR B 1 25 ? 11.387 39.255 -11.254 1.00 16.62 25 THR B N 1
ATOM 3671 C CA . THR B 1 25 ? 10.752 39.652 -12.513 1.00 13.19 25 THR B CA 1
ATOM 3672 C C . THR B 1 25 ? 11.522 39.140 -13.727 1.00 13.25 25 THR B C 1
ATOM 3673 O O . THR B 1 25 ? 11.552 39.816 -14.740 1.00 10.60 25 THR B O 1
ATOM 3677 N N . ARG B 1 26 ? 12.167 37.978 -13.621 1.00 12.34 26 ARG B N 1
ATOM 3678 C CA . ARG B 1 26 ? 13.023 37.492 -14.704 1.00 11.85 26 ARG B CA 1
ATOM 3679 C C . ARG B 1 26 ? 12.390 36.565 -15.751 1.00 12.31 26 ARG B C 1
ATOM 3680 O O . ARG B 1 26 ? 13.067 36.157 -16.695 1.00 13.77 26 ARG B O 1
ATOM 3688 N N . LEU B 1 27 ? 11.118 36.217 -15.601 1.00 14.07 27 LEU B N 1
ATOM 3689 C CA . LEU B 1 27 ? 10.510 35.280 -16.544 1.00 12.22 27 LEU B CA 1
ATOM 3690 C C . LEU B 1 27 ? 10.586 35.781 -17.989 1.00 15.12 27 LEU B C 1
ATOM 3691 O O . LEU B 1 27 ? 10.100 36.877 -18.318 1.00 14.65 27 LEU B O 1
ATOM 3696 N N . ARG B 1 28 ? 11.218 34.976 -18.843 1.00 15.68 28 ARG B N 1
ATOM 3697 C CA . ARG B 1 28 ? 11.407 35.347 -20.244 1.00 17.79 28 ARG B CA 1
ATOM 3698 C C . ARG B 1 28 ? 10.188 34.978 -21.062 1.00 17.12 28 ARG B C 1
ATOM 3699 O O . ARG B 1 28 ? 9.459 34.061 -20.704 1.00 17.61 28 ARG B O 1
ATOM 3707 N N . ILE B 1 29 ? 10.011 35.686 -22.177 1.00 15.93 29 ILE B N 1
ATOM 3708 C CA . ILE B 1 29 ? 8.942 35.432 -23.155 1.00 17.27 29 ILE B CA 1
ATOM 3709 C C . ILE B 1 29 ? 8.927 34.002 -23.716 1.00 17.47 29 ILE B C 1
ATOM 3710 O O . ILE B 1 29 ? 7.870 33.455 -24.031 1.00 20.06 29 ILE B O 1
ATOM 3715 N N . ASP B 1 30 ? 10.108 33.408 -23.835 1.00 17.90 30 ASP B N 1
ATOM 3716 C CA . ASP B 1 30 ? 10.289 32.102 -24.451 1.00 17.63 30 ASP B CA 1
ATOM 3717 C C . ASP B 1 30 ? 9.785 31.027 -23.521 1.00 19.31 30 ASP B C 1
ATOM 3718 O O . ASP B 1 30 ? 9.485 29.911 -23.955 1.00 19.67 30 ASP B O 1
ATOM 3723 N N . ASP B 1 31 ? 9.702 31.380 -22.242 1.00 15.19 31 ASP B N 1
ATOM 3724 C CA . ASP B 1 31 ? 9.116 30.506 -21.239 1.00 15.02 31 ASP B CA 1
ATOM 3725 C C . ASP B 1 31 ? 7.613 30.747 -21.065 1.00 15.48 31 ASP B C 1
ATOM 3726 O O . ASP B 1 31 ? 6.920 29.924 -20.446 1.00 14.01 31 ASP B O 1
ATOM 3731 N N . MET B 1 32 ? 7.112 31.860 -21.613 1.00 16.21 32 MET B N 1
ATOM 3732 C CA . MET B 1 32 ? 5.685 32.242 -21.519 1.00 16.31 32 MET B CA 1
ATOM 3733 C C . MET B 1 32 ? 4.875 31.653 -22.674 1.00 14.79 32 MET B C 1
ATOM 3734 O O . MET B 1 32 ? 3.841 31.026 -22.471 1.00 10.15 32 MET B O 1
ATOM 3739 N N . LEU B 1 33 ? 5.388 31.816 -23.887 1.00 15.95 33 LEU B N 1
ATOM 3740 C CA . LEU B 1 33 ? 4.675 31.432 -25.094 1.00 19.82 33 LEU B CA 1
ATOM 3741 C C . LEU B 1 33 ? 4.279 29.945 -25.267 1.00 21.89 33 LEU B C 1
ATOM 3742 O O . LEU B 1 33 ? 3.247 29.670 -25.885 1.00 20.50 33 LEU B O 1
ATOM 3747 N N . PRO B 1 34 ? 5.089 28.982 -24.764 1.00 21.99 34 PRO B N 1
ATOM 3748 C CA . PRO B 1 34 ? 4.618 27.599 -24.940 1.00 22.24 34 PRO B CA 1
ATOM 3749 C C . PRO B 1 34 ? 3.455 27.167 -24.022 1.00 20.28 34 PRO B C 1
ATOM 3750 O O . PRO B 1 34 ? 2.900 26.089 -24.213 1.00 19.81 34 PRO B O 1
ATOM 3754 N N . ILE B 1 35 ? 3.093 27.979 -23.034 1.00 20.18 35 ILE B N 1
ATOM 3755 C CA . ILE B 1 35 ? 1.933 27.655 -22.207 1.00 19.45 35 ILE B CA 1
ATOM 3756 C C . ILE B 1 35 ? 0.774 28.614 -22.548 1.00 18.81 35 ILE B C 1
ATOM 3757 O O . ILE B 1 35 ? -0.332 28.482 -22.038 1.00 15.69 35 ILE B O 1
ATOM 3762 N N . ALA B 1 36 ? 1.017 29.541 -23.466 1.00 18.06 36 ALA B N 1
ATOM 3763 C CA . ALA B 1 36 ? 0.083 30.628 -23.668 1.00 16.72 36 ALA B CA 1
ATOM 3764 C C . ALA B 1 36 ? -1.317 30.191 -24.138 1.00 18.49 36 ALA B C 1
ATOM 3765 O O . ALA B 1 36 ? -2.324 30.719 -23.662 1.00 18.05 36 ALA B O 1
ATOM 3767 N N . GLN B 1 37 ? -1.394 29.236 -25.059 1.00 17.19 37 GLN B N 1
ATOM 3768 C CA . GLN B 1 37 ? -2.694 28.777 -25.556 1.00 20.47 37 GLN B CA 1
ATOM 3769 C C . GLN B 1 37 ? -3.525 28.094 -24.454 1.00 21.18 37 GLN B C 1
ATOM 3770 O O . GLN B 1 37 ? -4.734 28.346 -24.315 1.00 21.89 37 GLN B O 1
ATOM 3776 N N . GLN B 1 38 ? -2.872 27.250 -23.660 1.00 18.10 38 GLN B N 1
ATOM 3777 C CA . GLN B 1 38 ? -3.510 26.674 -22.477 1.00 19.10 38 GLN B CA 1
ATOM 3778 C C . GLN B 1 38 ? -4.049 27.706 -21.484 1.00 14.50 38 GLN B C 1
ATOM 3779 O O . GLN B 1 38 ? -5.171 27.551 -21.003 1.00 10.69 38 GLN B O 1
ATOM 3785 N N . LEU B 1 39 ? -3.277 28.762 -21.197 1.00 15.20 39 LEU B N 1
ATOM 3786 C CA . LEU B 1 39 ? -3.743 29.866 -20.330 1.00 12.52 39 LEU B CA 1
ATOM 3787 C C . LEU B 1 39 ? -4.964 30.552 -20.915 1.00 15.07 39 LEU B C 1
ATOM 3788 O O . LEU B 1 39 ? -5.907 30.854 -20.200 1.00 15.55 39 LEU B O 1
ATOM 3793 N N . ASP B 1 40 ? -4.925 30.801 -22.227 1.00 13.14 40 ASP B N 1
ATOM 3794 C CA . ASP B 1 40 ? -6.029 31.432 -22.937 1.00 16.47 40 ASP B CA 1
ATOM 3795 C C . ASP B 1 40 ? -7.328 30.598 -22.964 1.00 16.97 40 ASP B C 1
ATOM 3796 O O . ASP B 1 40 ? -8.423 31.145 -23.085 1.00 18.81 40 ASP B O 1
ATOM 3801 N N . GLN B 1 41 ? -7.210 29.283 -22.825 1.00 19.26 41 GLN B N 1
ATOM 3802 C CA . GLN B 1 41 ? -8.387 28.416 -22.832 1.00 17.83 41 GLN B CA 1
ATOM 3803 C C . GLN B 1 41 ? -9.049 28.229 -21.462 1.00 17.72 41 GLN B C 1
ATOM 3804 O O . GLN B 1 41 ? -10.097 27.583 -21.388 1.00 18.56 41 GLN B O 1
ATOM 3810 N N . ILE B 1 42 ? -8.457 28.791 -20.404 1.00 19.02 42 ILE B N 1
ATOM 3811 C CA . ILE B 1 42 ? -8.991 28.644 -19.029 1.00 14.30 42 ILE B CA 1
ATOM 3812 C C . ILE B 1 42 ? -10.335 29.354 -18.796 1.00 14.63 42 ILE B C 1
ATOM 3813 O O . ILE B 1 42 ? -11.223 28.814 -18.126 1.00 18.87 42 ILE B O 1
ATOM 3818 N N . GLY B 1 43 ? -10.489 30.565 -19.330 1.00 14.07 43 GLY B N 1
ATOM 3819 C CA . GLY B 1 43 ? -11.676 31.370 -19.028 1.00 14.94 43 GLY B CA 1
ATOM 3820 C C . GLY B 1 43 ? -11.431 32.320 -17.862 1.00 16.26 43 GLY B C 1
ATOM 3821 O O . GLY B 1 43 ? -12.329 32.647 -17.099 1.00 15.47 43 GLY B O 1
ATOM 3822 N N . TYR B 1 44 ? -10.187 32.748 -17.717 1.00 15.88 44 TYR B N 1
ATOM 3823 C CA . TYR B 1 44 ? -9.868 33.810 -16.786 1.00 13.36 44 TYR B CA 1
ATOM 3824 C C . TYR B 1 44 ? -10.586 35.087 -17.209 1.00 14.67 44 TYR B C 1
ATOM 3825 O O . TYR B 1 44 ? -10.771 35.361 -18.407 1.00 17.36 44 TYR B O 1
ATOM 3834 N N . TRP B 1 45 ? -10.921 35.888 -16.207 1.00 14.34 45 TRP B N 1
ATOM 3835 C CA . TRP B 1 45 ? -11.485 37.185 -16.429 1.00 12.87 45 TRP B CA 1
ATOM 3836 C C . TRP B 1 45 ? -10.467 38.089 -17.113 1.00 10.63 45 TRP B C 1
ATOM 3837 O O . TRP B 1 45 ? -10.837 38.912 -17.913 1.00 10.67 45 TRP B O 1
ATOM 3848 N N . SER B 1 46 ? -9.187 37.919 -16.784 1.00 7.99 46 SER B N 1
ATOM 3849 C CA . SER B 1 46 ? -8.055 38.617 -17.431 1.00 8.02 46 SER B CA 1
ATOM 3850 C C . SER B 1 46 ? -6.760 37.906 -17.001 1.00 10.14 46 SER B C 1
ATOM 3851 O O . SER B 1 46 ? -6.759 37.183 -16.006 1.00 6.83 46 SER B O 1
ATOM 3854 N N . LEU B 1 47 ? -5.681 38.101 -17.754 1.00 10.19 47 LEU B N 1
ATOM 3855 C CA . LEU B 1 47 ? -4.329 37.647 -17.392 1.00 11.46 47 LEU B CA 1
ATOM 3856 C C . LEU B 1 47 ? -3.397 38.845 -17.294 1.00 13.13 47 LEU B C 1
ATOM 3857 O O . LEU B 1 47 ? -3.123 39.555 -18.270 1.00 12.79 47 LEU B O 1
ATOM 3862 N N . GLU B 1 48 ? -2.869 39.086 -16.033 1.00 13.80 48 GLU B N 1
ATOM 3863 C CA . GLU B 1 48 ? -1.954 40.218 -15.738 1.00 12.56 48 GLU B CA 1
ATOM 3864 C C . GLU B 1 48 ? -0.626 39.839 -16.318 1.00 13.25 48 GLU B C 1
ATOM 3865 O O . GLU B 1 48 ? -0.005 38.825 -15.936 1.00 10.06 48 GLU B O 1
ATOM 3871 N N . CYS B 1 49 ? -0.157 40.567 -17.365 1.00 13.22 49 CYS B N 1
ATOM 3872 C CA . CYS B 1 49 ? 0.993 40.085 -18.155 1.00 15.93 49 CYS B CA 1
ATOM 3873 C C . CYS B 1 49 ? 1.904 41.230 -18.560 1.00 17.39 49 CYS B C 1
ATOM 3874 O O . CYS B 1 49 ? 2.777 41.037 -19.425 1.00 19.00 49 CYS B O 1
ATOM 3877 N N . TRP B 1 50 ? 1.712 42.407 -17.949 1.00 16.47 50 TRP B N 1
ATOM 3878 C CA . TRP B 1 50 ? 2.449 43.623 -18.359 1.00 14.47 50 TRP B CA 1
ATOM 3879 C C . TRP B 1 50 ? 2.409 44.709 -17.307 1.00 13.36 50 TRP B C 1
ATOM 3880 O O . TRP B 1 50 ? 1.583 44.686 -16.403 1.00 14.25 50 TRP B O 1
ATOM 3891 N N . GLY B 1 51 ? 3.282 45.700 -17.455 1.00 15.12 51 GLY B N 1
ATOM 3892 C CA . GLY B 1 51 ? 3.396 46.718 -16.434 1.00 14.94 51 GLY B CA 1
ATOM 3893 C C . GLY B 1 51 ? 4.103 46.216 -15.201 1.00 14.01 51 GLY B C 1
ATOM 3894 O O . GLY B 1 51 ? 4.822 45.199 -15.230 1.00 12.12 51 GLY B O 1
ATOM 3895 N N . GLY B 1 52 ? 3.914 46.932 -14.101 1.00 14.81 52 GLY B N 1
ATOM 3896 C CA . GLY B 1 52 ? 4.761 46.708 -12.954 1.00 15.22 52 GLY B CA 1
ATOM 3897 C C . GLY B 1 52 ? 6.208 46.911 -13.373 1.00 16.09 52 GLY B C 1
ATOM 3898 O O . GLY B 1 52 ? 6.540 47.863 -14.103 1.00 17.52 52 GLY B O 1
ATOM 3899 N N . ALA B 1 53 ? 7.065 45.994 -12.943 1.00 16.80 53 ALA B N 1
ATOM 3900 C CA . ALA B 1 53 ? 8.498 46.097 -13.193 1.00 16.29 53 ALA B CA 1
ATOM 3901 C C . ALA B 1 53 ? 8.975 45.337 -14.435 1.00 15.98 53 ALA B C 1
ATOM 3902 O O . ALA B 1 53 ? 10.183 45.312 -14.714 1.00 16.18 53 ALA B O 1
ATOM 3904 N N . THR B 1 54 ? 8.042 44.723 -15.168 1.00 14.61 54 THR B N 1
ATOM 3905 C CA . THR B 1 54 ? 8.379 43.944 -16.368 1.00 15.30 54 THR B CA 1
ATOM 3906 C C . THR B 1 54 ? 9.059 44.766 -17.481 1.00 15.19 54 THR B C 1
ATOM 3907 O O . THR B 1 54 ? 9.989 44.283 -18.129 1.00 19.16 54 THR B O 1
ATOM 3911 N N . PHE B 1 55 ? 8.565 45.983 -17.725 1.00 16.16 55 PHE B N 1
ATOM 3912 C CA . PHE B 1 55 ? 9.106 46.900 -18.746 1.00 14.70 55 PHE B CA 1
ATOM 3913 C C . PHE B 1 55 ? 10.593 47.112 -18.442 1.00 15.65 55 PHE B C 1
ATOM 3914 O O . PHE B 1 55 ? 11.453 46.792 -19.246 1.00 14.33 55 PHE B O 1
ATOM 3922 N N . ASP B 1 56 ? 10.876 47.590 -17.237 1.00 15.14 56 ASP B N 1
ATOM 3923 C CA . ASP B 1 56 ? 12.228 47.703 -16.723 1.00 14.32 56 ASP B CA 1
ATOM 3924 C C . ASP B 1 56 ? 13.054 46.404 -16.892 1.00 16.35 56 ASP B C 1
ATOM 3925 O O . ASP B 1 56 ? 14.131 46.414 -17.496 1.00 12.74 56 ASP B O 1
ATOM 3930 N N . SER B 1 57 ? 12.550 45.289 -16.352 1.00 16.05 57 SER B N 1
ATOM 3931 C CA . SER B 1 57 ? 13.236 43.997 -16.459 1.00 15.88 57 SER B CA 1
ATOM 3932 C C . SER B 1 57 ? 13.500 43.602 -17.917 1.00 16.77 57 SER B C 1
ATOM 3933 O O . SER B 1 57 ? 14.591 43.142 -18.253 1.00 18.37 57 SER B O 1
ATOM 3936 N N . CYS B 1 58 ? 12.511 43.777 -18.788 1.00 14.06 58 CYS B N 1
ATOM 3937 C CA . CYS B 1 58 ? 12.722 43.520 -20.216 1.00 15.68 58 CYS B CA 1
ATOM 3938 C C . CYS B 1 58 ? 13.974 44.221 -20.747 1.00 16.02 58 CYS B C 1
ATOM 3939 O O . CYS B 1 58 ? 14.841 43.574 -21.337 1.00 16.85 58 CYS B O 1
ATOM 3942 N N . ILE B 1 59 ? 14.067 45.531 -20.531 1.00 17.16 59 ILE B N 1
ATOM 3943 C CA . ILE B 1 59 ? 15.134 46.336 -21.161 1.00 18.77 59 ILE B CA 1
ATOM 3944 C C . ILE B 1 59 ? 16.441 46.334 -20.366 1.00 19.10 59 ILE B C 1
ATOM 3945 O O . ILE B 1 59 ? 17.521 46.476 -20.939 1.00 21.35 59 ILE B O 1
ATOM 3950 N N . ARG B 1 60 ? 16.335 46.173 -19.053 1.00 19.37 60 ARG B N 1
ATOM 3951 C CA . ARG B 1 60 ? 17.492 46.246 -18.160 1.00 18.60 60 ARG B CA 1
ATOM 3952 C C . ARG B 1 60 ? 18.179 44.897 -17.930 1.00 17.97 60 ARG B C 1
ATOM 3953 O O . ARG B 1 60 ? 19.373 44.876 -17.646 1.00 18.84 60 ARG B O 1
ATOM 3961 N N . PHE B 1 61 ? 17.445 43.784 -18.054 1.00 16.60 61 PHE B N 1
ATOM 3962 C CA . PHE B 1 61 ? 18.032 42.460 -17.820 1.00 17.08 61 PHE B CA 1
ATOM 3963 C C . PHE B 1 61 ? 17.859 41.393 -18.902 1.00 18.68 61 PHE B C 1
ATOM 3964 O O . PHE B 1 61 ? 18.692 40.481 -18.986 1.00 21.41 61 PHE B O 1
ATOM 3972 N N . LEU B 1 62 ? 16.795 41.475 -19.704 1.00 16.41 62 LEU B N 1
ATOM 3973 C CA . LEU B 1 62 ? 16.387 40.327 -20.521 1.00 14.53 62 LEU B CA 1
ATOM 3974 C C . LEU B 1 62 ? 16.656 40.446 -22.003 1.00 16.12 62 LEU B C 1
ATOM 3975 O O . LEU B 1 62 ? 16.537 39.457 -22.737 1.00 17.55 62 LEU B O 1
ATOM 3980 N N . GLY B 1 63 ? 17.015 41.651 -22.435 1.00 13.91 63 GLY B N 1
ATOM 3981 C CA . GLY B 1 63 ? 17.170 41.953 -23.854 1.00 15.89 63 GLY B CA 1
ATOM 3982 C C . GLY B 1 63 ? 15.910 41.714 -24.660 1.00 16.70 63 GLY B C 1
ATOM 3983 O O . GLY B 1 63 ? 15.995 41.267 -25.813 1.00 17.25 63 GLY B O 1
ATOM 3984 N N . GLU B 1 64 ? 14.748 41.997 -24.048 1.00 16.60 64 GLU B N 1
ATOM 3985 C CA . GLU B 1 64 ? 13.445 41.973 -24.734 1.00 17.64 64 GLU B CA 1
ATOM 3986 C C . GLU B 1 64 ? 12.883 43.377 -24.920 1.00 18.46 64 GLU B C 1
ATOM 3987 O O . GLU B 1 64 ? 13.016 44.227 -24.037 1.00 18.95 64 GLU B O 1
ATOM 3993 N N . ASP B 1 65 ? 12.240 43.605 -26.062 1.00 17.76 65 ASP B N 1
ATOM 3994 C CA . ASP B 1 65 ? 11.433 44.806 -26.258 1.00 18.05 65 ASP B CA 1
ATOM 3995 C C . ASP B 1 65 ? 10.055 44.625 -25.590 1.00 18.67 65 ASP B C 1
ATOM 3996 O O . ASP B 1 65 ? 9.312 43.717 -25.976 1.00 19.78 65 ASP B O 1
ATOM 4001 N N . PRO B 1 66 ? 9.731 45.449 -24.559 1.00 16.64 66 PRO B N 1
ATOM 4002 C CA . PRO B 1 66 ? 8.465 45.321 -23.806 1.00 14.83 66 PRO B CA 1
ATOM 4003 C C . PRO B 1 66 ? 7.236 45.444 -24.702 1.00 17.71 66 PRO B C 1
ATOM 4004 O O . PRO B 1 66 ? 6.301 44.657 -24.600 1.00 18.78 66 PRO B O 1
ATOM 4008 N N . TRP B 1 67 ? 7.250 46.418 -25.596 1.00 15.55 67 TRP B N 1
ATOM 4009 C CA . TRP B 1 67 ? 6.193 46.515 -26.557 1.00 15.34 67 TRP B CA 1
ATOM 4010 C C . TRP B 1 67 ? 6.078 45.215 -27.351 1.00 14.42 67 TRP B C 1
ATOM 4011 O O . TRP B 1 67 ? 4.971 44.734 -27.544 1.00 16.31 67 TRP B O 1
ATOM 4022 N N . GLN B 1 68 ? 7.199 44.647 -27.802 1.00 16.91 68 GLN B N 1
ATOM 4023 C CA . GLN B 1 68 ? 7.139 43.423 -28.616 1.00 20.09 68 GLN B CA 1
ATOM 4024 C C . GLN B 1 68 ? 6.624 42.215 -27.832 1.00 22.38 68 GLN B C 1
ATOM 4025 O O . GLN B 1 68 ? 5.967 41.340 -28.403 1.00 25.05 68 GLN B O 1
ATOM 4031 N N . ARG B 1 69 ? 6.923 42.165 -26.539 1.00 22.73 69 ARG B N 1
ATOM 4032 C CA . ARG B 1 69 ? 6.427 41.080 -25.688 1.00 22.05 69 ARG B CA 1
ATOM 4033 C C . ARG B 1 69 ? 4.911 41.076 -25.751 1.00 21.58 69 ARG B C 1
ATOM 4034 O O . ARG B 1 69 ? 4.303 40.077 -26.131 1.00 22.82 69 ARG B O 1
ATOM 4042 N N . LEU B 1 70 ? 4.324 42.218 -25.402 1.00 19.89 70 LEU B N 1
ATOM 4043 C CA . LEU B 1 70 ? 2.880 42.453 -25.479 1.00 18.79 70 LEU B CA 1
ATOM 4044 C C . LEU B 1 70 ? 2.237 41.957 -26.779 1.00 18.12 70 LEU B C 1
ATOM 4045 O O . LEU B 1 70 ? 1.214 41.275 -26.740 1.00 19.12 70 LEU B O 1
ATOM 4050 N N . ARG B 1 71 ? 2.831 42.304 -27.919 1.00 17.70 71 ARG B N 1
ATOM 4051 C CA . ARG B 1 71 ? 2.313 41.862 -29.220 1.00 16.33 71 ARG B CA 1
ATOM 4052 C C . ARG B 1 71 ? 2.339 40.343 -29.373 1.00 16.40 71 ARG B C 1
ATOM 4053 O O . ARG B 1 71 ? 1.395 39.752 -29.895 1.00 15.30 71 ARG B O 1
ATOM 4061 N N . LEU B 1 72 ? 3.395 39.709 -28.870 1.00 16.14 72 LEU B N 1
ATOM 4062 C CA . LEU B 1 72 ? 3.538 38.256 -28.929 1.00 11.14 72 LEU B CA 1
ATOM 4063 C C . LEU B 1 72 ? 2.550 37.566 -28.004 1.00 13.05 72 LEU B C 1
ATOM 4064 O O . LEU B 1 72 ? 1.999 36.518 -28.343 1.00 11.57 72 LEU B O 1
ATOM 4069 N N . LEU B 1 73 ? 2.329 38.180 -26.844 1.00 2.00 73 LEU B N 1
ATOM 4070 C CA . LEU B 1 73 ? 1.375 37.689 -25.872 1.00 10.15 73 LEU B CA 1
ATOM 4071 C C . LEU B 1 73 ? -0.055 37.833 -26.400 1.00 9.33 73 LEU B C 1
ATOM 4072 O O . LEU B 1 73 ? -0.883 36.937 -26.216 1.00 13.49 73 LEU B O 1
ATOM 4077 N N . LYS B 1 74 ? -0.331 38.926 -27.116 1.00 7.37 74 LYS B N 1
ATOM 4078 C CA . LYS B 1 74 ? -1.669 39.172 -27.595 1.00 11.55 74 LYS B CA 1
ATOM 4079 C C . LYS B 1 74 ? -1.939 38.216 -28.748 1.00 13.62 74 LYS B C 1
ATOM 4080 O O . LYS B 1 74 ? -2.995 37.581 -28.785 1.00 14.51 74 LYS B O 1
ATOM 4086 N N . GLN B 1 75 ? -0.973 38.101 -29.663 1.00 13.98 75 GLN B N 1
ATOM 4087 C CA . GLN B 1 75 ? -1.007 37.085 -30.708 1.00 20.74 75 GLN B CA 1
ATOM 4088 C C . GLN B 1 75 ? -1.310 35.701 -30.158 1.00 20.89 75 GLN B C 1
ATOM 4089 O O . GLN B 1 75 ? -2.162 34.991 -30.699 1.00 23.75 75 GLN B O 1
ATOM 4095 N N . ALA B 1 76 ? -0.601 35.316 -29.097 1.00 22.57 76 ALA B N 1
ATOM 4096 C CA . ALA B 1 76 ? -0.678 33.960 -28.582 1.00 22.39 76 ALA B CA 1
ATOM 4097 C C . ALA B 1 76 ? -1.900 33.727 -27.713 1.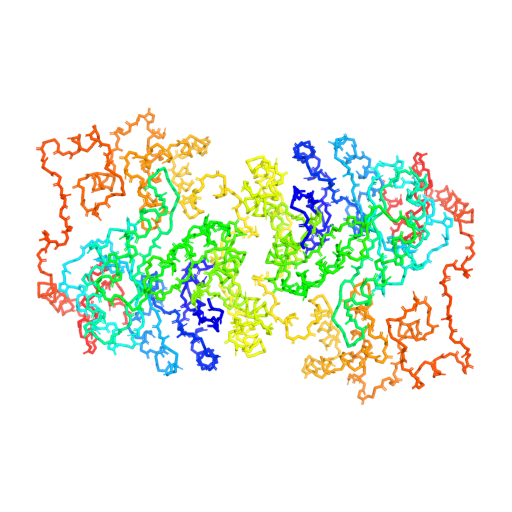00 23.31 76 ALA B C 1
ATOM 4098 O O . ALA B 1 76 ? -2.321 32.577 -27.531 1.00 25.22 76 ALA B O 1
ATOM 4100 N N . MET B 1 77 ? -2.463 34.803 -27.164 1.00 21.83 77 MET B N 1
ATOM 4101 C CA . MET B 1 77 ? -3.648 34.687 -26.316 1.00 18.02 77 MET B CA 1
ATOM 4102 C C . MET B 1 77 ? -4.810 35.573 -26.782 1.00 20.04 77 MET B C 1
ATOM 4103 O O . MET B 1 77 ? -5.116 36.584 -26.148 1.00 22.38 77 MET B O 1
ATOM 4108 N N . PRO B 1 78 ? -5.439 35.200 -27.920 1.00 19.65 78 PRO B N 1
ATOM 4109 C CA . PRO B 1 78 ? -6.511 35.967 -28.557 1.00 17.15 78 PRO B CA 1
ATOM 4110 C C . PRO B 1 78 ? -7.820 36.129 -27.778 1.00 18.31 78 PRO B C 1
ATOM 4111 O O . PRO B 1 78 ? -8.510 37.135 -27.970 1.00 16.59 78 PRO B O 1
ATOM 4115 N N . ASN B 1 79 ? -8.151 35.172 -26.908 1.00 16.39 79 ASN B N 1
ATOM 4116 C CA . ASN B 1 79 ? -9.475 35.107 -26.267 1.00 17.24 79 ASN B CA 1
ATOM 4117 C C . ASN B 1 79 ? -9.571 35.638 -24.834 1.00 16.56 79 ASN B C 1
ATOM 4118 O O . ASN B 1 79 ? -10.668 35.719 -24.282 1.00 18.30 79 ASN B O 1
ATOM 4123 N N . THR B 1 80 ? -8.444 35.975 -24.221 1.00 15.16 80 THR B N 1
ATOM 4124 C CA . THR B 1 80 ? -8.458 36.468 -22.836 1.00 16.25 80 THR B CA 1
ATOM 4125 C C . THR B 1 80 ? -7.955 37.917 -22.789 1.00 17.45 80 THR B C 1
ATOM 4126 O O . THR B 1 80 ? -6.904 38.232 -23.366 1.00 20.55 80 THR B O 1
ATOM 4130 N N . PRO B 1 81 ? -8.727 38.812 -22.144 1.00 17.51 81 PRO B N 1
ATOM 4131 C CA . PRO B 1 81 ? -8.294 40.191 -21.918 1.00 15.72 81 PRO B CA 1
ATOM 4132 C C . PRO B 1 81 ? -6.923 40.235 -21.244 1.00 17.00 81 PRO B C 1
ATOM 4133 O O . PRO B 1 81 ? -6.699 39.525 -20.268 1.00 13.21 81 PRO B O 1
ATOM 4137 N N . LEU B 1 82 ? -6.015 41.053 -21.762 1.00 15.47 82 LEU B N 1
ATOM 4138 C CA . LEU B 1 82 ? -4.720 41.222 -21.116 1.00 14.42 82 LEU B CA 1
ATOM 4139 C C . LEU B 1 82 ? -4.815 42.379 -20.143 1.00 13.87 82 LEU B C 1
ATOM 4140 O O . LEU B 1 82 ? -5.592 43.307 -20.351 1.00 17.21 82 LEU B O 1
ATOM 4145 N N . GLN B 1 83 ? -4.034 42.310 -19.080 1.00 12.54 83 GLN B N 1
ATOM 4146 C CA . GLN B 1 83 ? -4.131 43.245 -17.980 1.00 11.77 83 GLN B CA 1
ATOM 4147 C C . GLN B 1 83 ? -2.728 43.713 -17.588 1.00 12.70 83 GLN B C 1
ATOM 4148 O O . GLN B 1 83 ? -1.758 42.946 -17.658 1.00 8.79 83 GLN B O 1
ATOM 4154 N N . MET B 1 84 ? -2.637 44.979 -17.175 1.00 15.08 84 MET B N 1
ATOM 4155 C CA . MET B 1 84 ? -1.379 45.561 -16.718 1.00 15.06 84 MET B CA 1
ATOM 4156 C C . MET B 1 84 ? -1.550 46.368 -15.444 1.00 16.16 84 MET B C 1
ATOM 4157 O O . MET B 1 84 ? -2.659 46.745 -15.084 1.00 15.92 84 MET B O 1
ATOM 4162 N N . LEU B 1 85 ? -0.432 46.619 -14.767 1.00 14.67 85 LEU B N 1
ATOM 4163 C CA . LEU B 1 85 ? -0.394 47.512 -13.620 1.00 14.02 85 LEU B CA 1
ATOM 4164 C C . LEU B 1 85 ? 0.247 48.803 -14.077 1.00 14.66 85 LEU B C 1
ATOM 4165 O O . LEU B 1 85 ? 1.321 48.773 -14.677 1.00 16.55 85 LEU B O 1
ATOM 4170 N N . LEU B 1 86 ? -0.422 49.927 -13.820 1.00 13.31 86 LEU B N 1
ATOM 4171 C CA . LEU B 1 86 ? 0.059 51.255 -14.248 1.00 15.37 86 LEU B CA 1
ATOM 4172 C C . LEU B 1 86 ? -0.024 52.286 -13.107 1.00 15.68 86 LEU B C 1
ATOM 4173 O O . LEU B 1 86 ? -1.094 52.518 -12.553 1.00 16.68 86 LEU B O 1
ATOM 4178 N N . ARG B 1 87 ? 1.101 52.918 -12.771 1.00 17.04 87 ARG B N 1
ATOM 4179 C CA . ARG B 1 87 ? 1.146 53.865 -11.645 1.00 17.69 87 ARG B CA 1
ATOM 4180 C C . ARG B 1 87 ? 0.641 55.295 -11.945 1.00 19.54 87 ARG B C 1
ATOM 4181 O O . ARG B 1 87 ? 1.292 56.289 -11.595 1.00 17.89 87 ARG B O 1
ATOM 4189 N N . GLY B 1 88 ? -0.538 55.396 -12.560 1.00 18.71 88 GLY B N 1
ATOM 4190 C CA . GLY B 1 88 ? -1.138 56.691 -12.855 1.00 18.67 88 GLY B CA 1
ATOM 4191 C C . GLY B 1 88 ? -0.234 57.586 -13.682 1.00 19.88 88 GLY B C 1
ATOM 4192 O O . GLY B 1 88 ? 0.231 57.189 -14.757 1.00 19.73 88 GLY B O 1
ATOM 4193 N N . GLN B 1 89 ? 0.020 58.791 -13.171 1.00 19.55 89 GLN B N 1
ATOM 4194 C CA . GLN B 1 89 ? 0.773 59.801 -13.905 1.00 20.60 89 GLN B CA 1
ATOM 4195 C C . GLN B 1 89 ? 2.230 59.403 -14.111 1.00 20.98 89 GLN B C 1
ATOM 4196 O O . GLN B 1 89 ? 2.912 59.926 -15.004 1.00 19.99 89 GLN B O 1
ATOM 4202 N N . ASN B 1 90 ? 2.688 58.475 -13.277 1.00 19.69 90 ASN B N 1
ATOM 4203 C CA . ASN B 1 90 ? 4.058 58.032 -13.285 1.00 19.30 90 ASN B CA 1
ATOM 4204 C C . ASN B 1 90 ? 4.272 56.975 -14.333 1.00 18.01 90 ASN B C 1
ATOM 4205 O O . ASN B 1 90 ? 5.398 56.537 -14.549 1.00 19.73 90 ASN B O 1
ATOM 4210 N N . LEU B 1 91 ? 3.186 56.591 -14.996 1.00 16.85 91 LEU B N 1
ATOM 4211 C CA . LEU B 1 91 ? 3.164 55.435 -15.890 1.00 15.78 91 LEU B CA 1
ATOM 4212 C C . LEU B 1 91 ? 4.016 54.284 -15.314 1.00 16.21 91 LEU B C 1
ATOM 4213 O O . LEU B 1 91 ? 3.771 53.840 -14.189 1.00 15.59 91 LEU B O 1
ATOM 4218 N N . LEU B 1 92 ? 5.007 53.824 -16.077 1.00 15.70 92 LEU B N 1
ATOM 4219 C CA . LEU B 1 92 ? 5.970 52.823 -15.597 1.00 14.20 92 LEU B CA 1
ATOM 4220 C C . LEU B 1 92 ? 7.316 53.468 -15.306 1.00 14.73 92 LEU B C 1
ATOM 4221 O O . LEU B 1 92 ? 8.330 52.772 -15.162 1.00 13.73 92 LEU B O 1
ATOM 4226 N N . GLY B 1 93 ? 7.313 54.800 -15.213 1.00 15.62 93 GLY B N 1
ATOM 4227 C CA . GLY B 1 93 ? 8.528 55.582 -15.055 1.00 17.80 93 GLY B CA 1
ATOM 4228 C C . GLY B 1 93 ? 8.844 56.140 -13.681 1.00 20.24 93 GLY B C 1
ATOM 4229 O O . GLY B 1 93 ? 8.231 55.781 -12.677 1.00 21.39 93 GLY B O 1
ATOM 4230 N N . TYR B 1 94 ? 9.807 57.057 -13.673 1.00 23.74 94 TYR B N 1
ATOM 4231 C CA . TYR B 1 94 ? 10.486 57.535 -12.470 1.00 26.88 94 TYR B CA 1
ATOM 4232 C C . TYR B 1 94 ? 9.970 58.882 -11.922 1.00 27.97 94 TYR B C 1
ATOM 4233 O O . TYR B 1 94 ? 10.499 59.400 -10.930 1.00 29.93 94 TYR B O 1
ATOM 4242 N N . ARG B 1 95 ? 8.960 59.455 -12.576 1.00 25.99 95 ARG B N 1
ATOM 4243 C CA . ARG B 1 95 ? 8.443 60.771 -12.204 1.00 24.15 95 ARG B CA 1
ATOM 4244 C C . ARG B 1 95 ? 7.063 60.959 -12.808 1.00 23.42 95 ARG B C 1
ATOM 4245 O O . ARG B 1 95 ? 6.616 60.133 -13.600 1.00 20.85 95 ARG B O 1
ATOM 4253 N N . HIS B 1 96 ? 6.410 62.063 -12.449 1.00 23.38 96 HIS B N 1
ATOM 4254 C CA . HIS B 1 96 ? 5.182 62.498 -13.105 1.00 22.09 96 HIS B CA 1
ATOM 4255 C C . HIS B 1 96 ? 5.500 62.900 -14.549 1.00 22.08 96 HIS B C 1
ATOM 4256 O O . HIS B 1 96 ? 6.479 63.610 -14.793 1.00 22.38 96 HIS B O 1
ATOM 4263 N N . TYR B 1 97 ? 4.698 62.420 -15.501 1.00 19.96 97 TYR B N 1
ATOM 4264 C CA . TYR B 1 97 ? 4.865 62.786 -16.912 1.00 19.47 97 TYR B CA 1
ATOM 4265 C C . TYR B 1 97 ? 3.749 63.724 -17.340 1.00 17.80 97 TYR B C 1
ATOM 4266 O O . TYR B 1 97 ? 2.762 63.878 -16.620 1.00 18.24 97 TYR B O 1
ATOM 4275 N N . ALA B 1 98 ? 3.914 64.374 -18.492 1.00 18.24 98 ALA B N 1
ATOM 4276 C CA . ALA B 1 98 ? 2.883 65.270 -19.009 1.00 16.94 98 ALA B CA 1
ATOM 4277 C C . ALA B 1 98 ? 1.712 64.483 -19.586 1.00 16.81 98 ALA B C 1
ATOM 4278 O O . ALA B 1 98 ? 1.903 63.404 -20.145 1.00 18.33 98 ALA B O 1
ATOM 4280 N N . ASP B 1 99 ? 0.508 65.035 -19.451 1.00 15.60 99 ASP B N 1
ATOM 4281 C CA . ASP B 1 99 ? -0.706 64.424 -19.985 1.00 15.69 99 ASP B CA 1
ATOM 4282 C C . ASP B 1 99 ? -0.570 63.814 -21.379 1.00 16.19 99 ASP B C 1
ATOM 4283 O O . ASP B 1 99 ? -1.102 62.743 -21.633 1.00 17.05 99 ASP B O 1
ATOM 4288 N N . ASP B 1 100 ? 0.129 64.489 -22.285 1.00 18.09 100 ASP B N 1
ATOM 4289 C CA . ASP B 1 100 ? 0.241 63.989 -23.660 1.00 20.04 100 ASP B CA 1
ATOM 4290 C C . ASP B 1 100 ? 1.012 62.663 -23.742 1.00 20.05 100 ASP B C 1
ATOM 4291 O O . ASP B 1 100 ? 0.730 61.824 -24.601 1.00 20.05 100 ASP B O 1
ATOM 4296 N N . VAL B 1 101 ? 1.970 62.494 -22.831 1.00 18.91 101 VAL B N 1
ATOM 4297 C CA . VAL B 1 101 ? 2.728 61.254 -22.655 1.00 17.26 101 VAL B CA 1
ATOM 4298 C C . VAL B 1 101 ? 1.817 60.126 -22.126 1.00 16.66 101 VAL B C 1
ATOM 4299 O O . VAL B 1 101 ? 1.816 58.995 -22.656 1.00 14.83 101 VAL B O 1
ATOM 4303 N N . VAL B 1 102 ? 1.037 60.448 -21.091 1.00 15.11 102 VAL B N 1
ATOM 4304 C CA . VAL B 1 102 ? 0.070 59.519 -20.518 1.00 14.70 102 VAL B CA 1
ATOM 4305 C C . VAL B 1 102 ? -0.905 59.074 -21.613 1.00 15.40 102 VAL B C 1
ATOM 4306 O O . VAL B 1 102 ? -1.096 57.881 -21.847 1.00 15.77 102 VAL B O 1
ATOM 4310 N N . ASP B 1 103 ? -1.485 60.038 -22.314 1.00 14.11 103 ASP B N 1
ATOM 4311 C CA . ASP B 1 103 ? -2.437 59.717 -23.367 1.00 15.78 103 ASP B CA 1
ATOM 4312 C C . ASP B 1 103 ? -1.808 58.824 -24.427 1.00 15.45 103 ASP B C 1
ATOM 4313 O O . ASP B 1 103 ? -2.450 57.904 -24.932 1.00 13.37 103 ASP B O 1
ATOM 4318 N N . THR B 1 104 ? -0.555 59.125 -24.759 1.00 16.69 104 THR B N 1
ATOM 4319 C CA . THR B 1 104 ? 0.173 58.468 -25.844 1.00 18.29 104 THR B CA 1
ATOM 4320 C C . THR B 1 104 ? 0.524 57.038 -25.444 1.00 19.01 104 THR B C 1
ATOM 4321 O O . THR B 1 104 ? 0.395 56.097 -26.236 1.00 19.93 104 THR B O 1
ATOM 4325 N N . PHE B 1 105 ? 0.960 56.885 -24.204 1.00 18.38 105 PHE B N 1
ATOM 4326 C CA . PHE B 1 105 ? 1.292 55.569 -23.692 1.00 18.44 105 PHE B CA 1
ATOM 4327 C C . PHE B 1 105 ? 0.081 54.640 -23.743 1.00 20.21 105 PHE B C 1
ATOM 4328 O O . PHE B 1 105 ? 0.178 53.492 -24.213 1.00 19.83 105 PHE B O 1
ATOM 4336 N N . VAL B 1 106 ? -1.052 55.141 -23.248 1.00 19.56 106 VAL B N 1
ATOM 4337 C CA . VAL B 1 106 ? -2.256 54.334 -23.111 1.00 16.89 106 VAL B CA 1
ATOM 4338 C C . VAL B 1 106 ? -2.724 53.896 -24.491 1.00 15.98 106 VAL B C 1
ATOM 4339 O O . VAL B 1 106 ? -3.059 52.737 -24.696 1.00 16.98 106 VAL B O 1
ATOM 4343 N N . GLU B 1 107 ? -2.697 54.818 -25.448 1.00 14.07 107 GLU B N 1
ATOM 4344 C CA . GLU B 1 107 ? -3.100 54.501 -26.816 1.00 15.92 107 GLU B CA 1
ATOM 4345 C C . GLU B 1 107 ? -2.182 53.450 -27.422 1.00 14.23 107 GLU B C 1
ATOM 4346 O O . GLU B 1 107 ? -2.625 52.565 -28.167 1.00 14.51 107 GLU B O 1
ATOM 4352 N N . ARG B 1 108 ? -0.900 53.565 -27.114 1.00 11.26 108 ARG B N 1
ATOM 4353 C CA . ARG B 1 108 ? 0.072 52.616 -27.620 1.00 12.60 108 ARG B CA 1
ATOM 4354 C C . ARG B 1 108 ? -0.036 51.252 -26.941 1.00 15.17 108 ARG B C 1
ATOM 4355 O O . ARG B 1 108 ? 0.079 50.217 -27.606 1.00 15.76 108 ARG B O 1
ATOM 4363 N N . ALA B 1 109 ? -0.297 51.260 -25.639 1.00 15.83 109 ALA B N 1
ATOM 4364 C CA . ALA B 1 109 ? -0.548 50.023 -24.909 1.00 15.77 109 ALA B CA 1
ATOM 4365 C C . ALA B 1 109 ? -1.731 49.250 -25.506 1.00 15.56 109 ALA B C 1
ATOM 4366 O O . ALA B 1 109 ? -1.651 48.029 -25.696 1.00 15.40 109 ALA B O 1
ATOM 4368 N N . VAL B 1 110 ? -2.809 49.970 -25.817 1.00 14.52 110 VAL B N 1
ATOM 4369 C CA . VAL B 1 110 ? -4.050 49.382 -26.347 1.00 12.64 110 VAL B CA 1
ATOM 4370 C C . VAL B 1 110 ? -3.867 48.851 -27.780 1.00 15.88 110 VAL B C 1
ATOM 4371 O O . VAL B 1 110 ? -4.350 47.757 -28.128 1.00 12.41 110 VAL B O 1
ATOM 4375 N N . LYS B 1 111 ? -3.172 49.631 -28.608 1.00 14.99 111 LYS B N 1
ATOM 4376 C CA . LYS B 1 111 ? -2.928 49.240 -29.990 1.00 16.93 111 LYS B CA 1
ATOM 4377 C C . LYS B 1 111 ? -1.940 48.075 -30.090 1.00 16.68 111 LYS B C 1
ATOM 4378 O O . LYS B 1 111 ? -1.882 47.375 -31.103 1.00 20.15 111 LYS B O 1
ATOM 4384 N N . ASN B 1 112 ? -1.148 47.870 -29.051 1.00 16.26 112 ASN B N 1
ATOM 4385 C CA . ASN B 1 112 ? -0.274 46.710 -29.022 1.00 15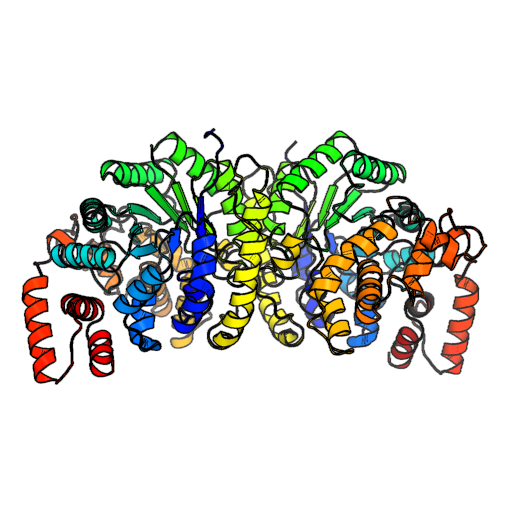.28 112 ASN B CA 1
ATOM 4386 C C . ASN B 1 112 ? -1.007 45.472 -28.485 1.00 14.39 112 ASN B C 1
ATOM 4387 O O . ASN B 1 112 ? -0.644 44.334 -28.805 1.00 12.86 112 ASN B O 1
ATOM 4392 N N . GLY B 1 113 ? -2.054 45.707 -27.695 1.00 13.39 113 GLY B N 1
ATOM 4393 C CA . GLY B 1 113 ? -2.962 44.629 -27.295 1.00 14.06 113 GLY B CA 1
ATOM 4394 C C . GLY B 1 113 ? -3.408 44.646 -25.845 1.00 16.42 113 GLY B C 1
ATOM 4395 O O . GLY B 1 113 ? -3.972 43.658 -25.354 1.00 19.96 113 GLY B O 1
ATOM 4396 N N . MET B 1 114 ? -3.156 45.749 -25.146 1.00 15.34 114 MET B N 1
ATOM 4397 C CA . MET B 1 114 ? -3.604 45.865 -23.767 1.00 18.25 114 MET B CA 1
ATOM 4398 C C . MET B 1 114 ? -5.110 46.114 -23.679 1.00 18.20 114 MET B C 1
ATOM 4399 O O . MET B 1 114 ? -5.663 46.931 -24.411 1.00 17.25 114 MET B O 1
ATOM 4404 N N . ASP B 1 115 ? -5.768 45.379 -22.789 1.00 17.47 115 ASP B N 1
ATOM 4405 C CA . ASP B 1 115 ? -7.225 45.458 -22.654 1.00 19.65 115 ASP B CA 1
ATOM 4406 C C . ASP B 1 115 ? -7.688 46.040 -21.306 1.00 18.57 115 ASP B C 1
ATOM 4407 O O . ASP B 1 115 ? -8.674 46.772 -21.260 1.00 18.06 115 ASP B O 1
ATOM 4412 N N . VAL B 1 116 ? -6.991 45.713 -20.222 1.00 15.92 116 VAL B N 1
ATOM 4413 C CA . VAL B 1 116 ? -7.401 46.144 -18.881 1.00 15.67 116 VAL B CA 1
ATOM 4414 C C . VAL B 1 116 ? -6.257 46.879 -18.181 1.00 17.64 116 VAL B C 1
ATOM 4415 O O . VAL B 1 116 ? -5.121 46.389 -18.144 1.00 16.88 116 VAL B O 1
ATOM 4419 N N . PHE B 1 117 ? -6.552 48.044 -17.608 1.00 16.02 117 PHE B N 1
ATOM 4420 C CA . PHE B 1 117 ? -5.521 48.853 -16.955 1.00 14.90 117 PHE B CA 1
ATOM 4421 C C . PHE B 1 117 ? -5.859 49.043 -15.495 1.00 14.51 117 PHE B C 1
ATOM 4422 O O . PHE B 1 117 ? -6.798 49.765 -15.166 1.00 15.72 117 PHE B O 1
ATOM 4430 N N . ARG B 1 118 ? -5.128 48.361 -14.617 1.00 14.26 118 ARG B N 1
ATOM 4431 C CA . ARG B 1 118 ? -5.239 48.604 -13.182 1.00 12.58 118 ARG B CA 1
ATOM 4432 C C . ARG B 1 118 ? -4.385 49.810 -12.874 1.00 12.97 118 ARG B C 1
ATOM 4433 O O . ARG B 1 118 ? -3.168 49.692 -12.788 1.00 14.06 118 ARG B O 1
ATOM 4441 N N . VAL B 1 119 ? -5.024 50.953 -12.681 1.00 14.02 119 VAL B N 1
ATOM 4442 C CA . VAL B 1 119 ? -4.317 52.223 -12.528 1.00 12.73 119 VAL B CA 1
ATOM 4443 C C . VAL B 1 119 ? -4.282 52.589 -11.047 1.00 13.19 119 VAL B C 1
ATOM 4444 O O . VAL B 1 119 ? -5.306 52.545 -10.366 1.00 12.46 119 VAL B O 1
ATOM 4448 N N . PHE B 1 120 ? -3.101 52.910 -10.527 1.00 12.93 120 PHE B N 1
ATOM 4449 C CA . PHE B 1 120 ? -3.005 53.197 -9.100 1.00 13.68 120 PHE B CA 1
ATOM 4450 C C . PHE B 1 120 ? -2.151 54.401 -8.758 1.00 16.00 120 PHE B C 1
ATOM 4451 O O . PHE B 1 120 ? -1.411 54.916 -9.591 1.00 14.22 120 PHE B O 1
ATOM 4459 N N . ASP B 1 121 ? -2.295 54.860 -7.523 1.00 17.32 121 ASP B N 1
ATOM 4460 C CA . ASP B 1 121 ? -1.414 55.866 -6.963 1.00 18.25 121 ASP B CA 1
ATOM 4461 C C . ASP B 1 121 ? -1.126 55.518 -5.512 1.00 18.91 121 ASP B C 1
ATOM 4462 O O . ASP B 1 121 ? -2.044 55.240 -4.726 1.00 16.32 121 ASP B O 1
ATOM 4467 N N . ALA B 1 122 ? 0.160 55.567 -5.167 1.00 19.40 122 ALA B N 1
ATOM 4468 C CA . ALA B 1 122 ? 0.658 55.130 -3.871 1.00 20.20 122 ALA B CA 1
ATOM 4469 C C . ALA B 1 122 ? 0.052 55.884 -2.684 1.00 21.96 122 ALA B C 1
ATOM 4470 O O . ALA B 1 122 ? 0.095 55.401 -1.553 1.00 23.64 122 ALA B O 1
ATOM 4472 N N . MET B 1 123 ? -0.504 57.065 -2.937 1.00 23.71 123 MET B N 1
ATOM 4473 C CA . MET B 1 123 ? -1.057 57.887 -1.863 1.00 25.58 123 MET B CA 1
ATOM 4474 C C . MET B 1 123 ? -2.576 57.853 -1.865 1.00 24.68 123 MET B C 1
ATOM 4475 O O . MET B 1 123 ? -3.223 58.381 -0.946 1.00 24.20 123 MET B O 1
ATOM 4480 N N . ASN B 1 124 ? -3.135 57.221 -2.899 1.00 23.29 124 ASN B N 1
ATOM 4481 C CA . ASN B 1 124 ? -4.583 57.195 -3.127 1.00 21.22 124 ASN B CA 1
ATOM 4482 C C . ASN B 1 124 ? -5.140 58.585 -3.465 1.00 21.25 124 ASN B C 1
ATOM 4483 O O . ASN B 1 124 ? -6.290 58.915 -3.150 1.00 19.86 124 ASN B O 1
ATOM 4488 N N . ASP B 1 125 ? -4.293 59.389 -4.102 1.00 19.38 125 ASP B N 1
ATOM 4489 C CA . ASP B 1 125 ? -4.692 60.668 -4.657 1.00 18.95 125 ASP B CA 1
ATOM 4490 C C . ASP B 1 125 ? -5.232 60.436 -6.066 1.00 16.97 125 ASP B C 1
ATOM 4491 O O . ASP B 1 125 ? -4.478 60.173 -7.007 1.00 16.62 125 ASP B O 1
ATOM 4496 N N . VAL B 1 126 ? -6.551 60.549 -6.185 1.00 18.00 126 VAL B N 1
ATOM 4497 C CA . VAL B 1 126 ? -7.303 60.215 -7.395 1.00 16.78 126 VAL B CA 1
ATOM 4498 C C . VAL B 1 126 ? -6.925 61.057 -8.629 1.00 16.96 126 VAL B C 1
ATOM 4499 O O . VAL B 1 126 ? -7.040 60.598 -9.766 1.00 16.45 126 VAL B O 1
ATOM 4503 N N . ARG B 1 127 ? -6.450 62.273 -8.387 1.00 18.35 127 ARG B N 1
ATOM 4504 C CA . ARG B 1 127 ? -6.060 63.219 -9.443 1.00 18.47 127 ARG B CA 1
ATOM 4505 C C . ARG B 1 127 ? -4.835 62.748 -10.237 1.00 18.84 127 ARG B C 1
ATOM 4506 O O . ARG B 1 127 ? -4.638 63.148 -11.396 1.00 16.42 127 ARG B O 1
ATOM 4514 N N . ASN B 1 128 ? -4.008 61.921 -9.593 1.00 18.79 128 ASN B N 1
ATOM 4515 C CA . ASN B 1 128 ? -2.852 61.276 -10.226 1.00 19.32 128 ASN B CA 1
ATOM 4516 C C . ASN B 1 128 ? -3.257 60.124 -11.144 1.00 18.83 128 ASN B C 1
ATOM 4517 O O . ASN B 1 128 ? -2.546 59.793 -12.101 1.00 19.30 128 ASN B O 1
ATOM 4522 N N . MET B 1 129 ? -4.413 59.534 -10.843 1.00 18.43 129 MET B N 1
ATOM 4523 C CA . MET B 1 129 ? -4.974 58.410 -11.589 1.00 17.47 129 MET B CA 1
ATOM 4524 C C . MET B 1 129 ? -5.876 58.862 -12.748 1.00 18.91 129 MET B C 1
ATOM 4525 O O . MET B 1 129 ? -6.042 58.135 -13.741 1.00 18.74 129 MET B O 1
ATOM 4530 N N . GLN B 1 130 ? -6.439 60.066 -12.599 1.00 18.25 130 GLN B N 1
ATOM 4531 C CA . GLN B 1 130 ? -7.457 60.643 -13.493 1.00 19.28 130 GLN B CA 1
ATOM 4532 C C . GLN B 1 130 ? -7.132 60.609 -14.990 1.00 16.96 130 GLN B C 1
ATOM 4533 O O . GLN B 1 130 ? -7.918 60.089 -15.769 1.00 16.94 130 GLN B O 1
ATOM 4539 N N . GLN B 1 131 ? -5.986 61.150 -15.389 1.00 16.15 131 GLN B N 1
ATOM 4540 C CA . GLN B 1 131 ? -5.632 61.203 -16.810 1.00 17.36 131 GLN B CA 1
ATOM 4541 C C . GLN B 1 131 ? -5.515 59.836 -17.472 1.00 16.68 131 GLN B C 1
ATOM 4542 O O . GLN B 1 131 ? -6.058 59.624 -18.559 1.00 16.81 131 GLN B O 1
ATOM 4548 N N . ALA B 1 132 ? -4.815 58.910 -16.821 1.00 17.15 132 ALA B N 1
ATOM 4549 C CA . ALA B 1 132 ? -4.686 57.556 -17.357 1.00 18.15 132 ALA B CA 1
ATOM 4550 C C . ALA B 1 132 ? -6.058 56.871 -17.461 1.00 18.03 132 ALA B C 1
ATOM 4551 O O . ALA B 1 132 ? -6.406 56.336 -18.518 1.00 18.14 132 ALA B O 1
ATOM 4553 N N . LEU B 1 133 ? -6.851 56.939 -16.391 1.00 17.13 133 LEU B N 1
ATOM 4554 C CA . LEU B 1 133 ? -8.198 56.344 -16.395 1.00 18.10 133 LEU B CA 1
ATOM 4555 C C . LEU B 1 133 ? -9.035 56.891 -17.554 1.00 18.63 133 LEU B C 1
ATOM 4556 O O . LEU B 1 133 ? -9.607 56.132 -18.336 1.00 18.38 133 LEU B O 1
ATOM 4561 N N . GLN B 1 134 ? -9.048 58.212 -17.680 1.00 20.54 134 GLN B N 1
ATOM 4562 C CA . GLN B 1 134 ? -9.790 58.913 -18.720 1.00 20.89 134 GLN B CA 1
ATOM 4563 C C . GLN B 1 134 ? -9.319 58.465 -20.099 1.00 19.51 134 GLN B C 1
ATOM 4564 O O . GLN B 1 134 ? -10.138 58.217 -20.987 1.00 16.93 134 GLN B O 1
ATOM 4570 N N . ALA B 1 135 ? -8.002 58.320 -20.256 1.00 17.89 135 ALA B N 1
ATOM 4571 C CA . ALA B 1 135 ? -7.419 57.901 -21.530 1.00 17.06 135 ALA B CA 1
ATOM 4572 C C . ALA B 1 135 ? -7.751 56.449 -21.868 1.00 16.29 135 ALA B C 1
ATOM 4573 O O . ALA B 1 135 ? -7.967 56.110 -23.040 1.00 15.09 135 ALA B O 1
ATOM 4575 N N . VAL B 1 136 ? -7.783 55.604 -20.834 1.00 16.96 136 VAL B N 1
ATOM 4576 C CA . VAL B 1 136 ? -8.170 54.191 -20.964 1.00 18.15 136 VAL B CA 1
ATOM 4577 C C . VAL B 1 136 ? -9.592 54.103 -21.528 1.00 16.94 136 VAL B C 1
ATOM 4578 O O . VAL B 1 136 ? -9.829 53.441 -22.545 1.00 15.12 136 VAL B O 1
ATOM 4582 N N . LYS B 1 137 ? -10.513 54.801 -20.868 1.00 17.90 137 LYS B N 1
ATOM 4583 C CA . LYS B 1 137 ? -11.909 54.897 -21.293 1.00 18.64 137 LYS B CA 1
ATOM 4584 C C . LYS B 1 137 ? -12.065 55.309 -22.758 1.00 19.57 137 LYS B C 1
ATOM 4585 O O . LYS B 1 137 ? -12.807 54.674 -23.503 1.00 21.02 137 LYS B O 1
ATOM 4591 N N . LYS B 1 138 ? -11.357 56.367 -23.155 1.00 18.38 138 LYS B N 1
ATOM 4592 C CA . LYS B 1 138 ? -11.384 56.891 -24.532 1.00 18.45 138 LYS B CA 1
ATOM 4593 C C . LYS B 1 138 ? -11.019 55.832 -25.585 1.00 18.24 138 LYS B C 1
ATOM 4594 O O . LYS B 1 138 ? -11.580 55.811 -26.683 1.00 17.04 138 LYS B O 1
ATOM 4600 N N . MET B 1 139 ? -10.073 54.959 -25.235 1.00 18.70 139 MET B N 1
ATOM 4601 C CA . MET B 1 139 ? -9.626 53.884 -26.116 1.00 17.52 139 MET B CA 1
ATOM 4602 C C . MET B 1 139 ? -10.602 52.701 -26.162 1.00 19.47 139 MET B C 1
ATOM 4603 O O . MET B 1 139 ? -10.448 51.803 -26.998 1.00 21.52 139 MET B O 1
ATOM 4608 N N . GLY B 1 140 ? -11.594 52.698 -25.269 1.00 18.24 140 GLY B N 1
ATOM 4609 C CA . GLY B 1 140 ? -12.569 51.604 -25.183 1.00 16.18 140 GLY B CA 1
ATOM 4610 C C . GLY B 1 140 ? -12.032 50.423 -24.410 1.00 17.91 140 GLY B C 1
ATOM 4611 O O . GLY B 1 140 ? -12.560 49.309 -24.503 1.00 20.07 140 GLY B O 1
ATOM 4612 N N . ALA B 1 141 ? -10.976 50.667 -23.644 1.00 16.04 141 ALA B N 1
ATOM 4613 C CA . ALA B 1 141 ? -10.371 49.642 -22.805 1.00 13.63 141 ALA B CA 1
ATOM 4614 C C . ALA B 1 141 ? -10.970 49.727 -21.415 1.00 12.24 141 ALA B C 1
ATOM 4615 O O . ALA B 1 141 ? -11.726 50.650 -21.122 1.00 12.39 141 ALA B O 1
ATOM 4617 N N . HIS B 1 142 ? -10.624 48.765 -20.557 1.00 13.00 142 HIS B N 1
ATOM 4618 C CA . HIS B 1 142 ? -11.173 48.698 -19.207 1.00 12.71 142 HIS B CA 1
ATOM 4619 C C . HIS B 1 142 ? -10.325 49.426 -18.160 1.00 13.88 142 HIS B C 1
ATOM 4620 O O . HIS B 1 142 ? -9.143 49.100 -17.953 1.00 14.43 142 HIS B O 1
ATOM 4627 N N . ALA B 1 143 ? -10.959 50.373 -17.469 1.00 15.81 143 ALA B N 1
ATOM 4628 C CA . ALA B 1 143 ? -10.298 51.220 -16.471 1.00 15.80 143 ALA B CA 1
ATOM 4629 C C . ALA B 1 143 ? -10.618 50.795 -15.047 1.00 15.40 143 ALA B C 1
ATOM 4630 O O . ALA B 1 143 ? -11.713 51.027 -14.539 1.00 14.46 143 ALA B O 1
ATOM 4632 N N . GLN B 1 144 ? -9.649 50.150 -14.411 1.00 12.98 144 GLN B N 1
ATOM 4633 C CA . GLN B 1 144 ? -9.796 49.725 -13.039 1.00 14.13 144 GLN B CA 1
ATOM 4634 C C . GLN B 1 144 ? -8.970 50.677 -12.205 1.00 15.25 144 GLN B C 1
ATOM 4635 O O . GLN B 1 144 ? -7.745 50.615 -12.245 1.00 16.90 144 GLN B O 1
ATOM 4641 N N . GLY B 1 145 ? -9.641 51.558 -11.474 1.00 13.42 145 GLY B N 1
ATOM 4642 C CA . GLY B 1 145 ? -8.980 52.469 -10.552 1.00 13.08 145 GLY B CA 1
ATOM 4643 C C . GLY B 1 145 ? -8.681 51.655 -9.322 1.00 12.09 145 GLY B C 1
ATOM 4644 O O . GLY B 1 145 ? -9.286 50.608 -9.118 1.00 16.22 145 GLY B O 1
ATOM 4645 N N . THR B 1 146 ? -7.763 52.126 -8.492 1.00 12.01 146 THR B N 1
ATOM 4646 C CA . THR B 1 146 ? -7.222 51.281 -7.435 1.00 14.27 146 THR B CA 1
ATOM 4647 C C . THR B 1 146 ? -7.215 51.999 -6.101 1.00 14.50 146 THR B C 1
ATOM 4648 O O . THR B 1 146 ? -6.968 53.206 -6.039 1.00 15.06 146 THR B O 1
ATOM 4652 N N . LEU B 1 147 ? -7.528 51.252 -5.044 1.00 14.66 147 LEU B N 1
ATOM 4653 C CA . LEU B 1 147 ? -7.313 51.686 -3.674 1.00 14.86 147 LEU B CA 1
ATOM 4654 C C . LEU B 1 147 ? -6.136 50.876 -3.154 1.00 15.65 147 LEU B C 1
ATOM 4655 O O . LEU B 1 147 ? -6.189 49.646 -3.166 1.00 16.24 147 LEU B O 1
ATOM 4660 N N . CYS B 1 148 ? -5.079 51.559 -2.716 1.00 15.63 148 CYS B N 1
ATOM 4661 C CA . CYS B 1 148 ? -3.942 50.905 -2.073 1.00 14.68 148 CYS B CA 1
ATOM 4662 C C . CYS B 1 148 ? -4.198 50.822 -0.589 1.00 15.45 148 CYS B C 1
ATOM 4663 O O . CYS B 1 148 ? -4.166 51.835 0.104 1.00 14.74 148 CYS B O 1
ATOM 4666 N N . TYR B 1 149 ? -4.444 49.612 -0.101 1.00 13.88 149 TYR B N 1
ATOM 4667 C CA . TYR B 1 149 ? -4.822 49.411 1.293 1.00 15.10 149 TYR B CA 1
ATOM 4668 C C . TYR B 1 149 ? -3.731 49.742 2.319 1.00 16.48 149 TYR B C 1
ATOM 4669 O O . TYR B 1 149 ? -2.549 49.489 2.087 1.00 19.13 149 TYR B O 1
ATOM 4678 N N . THR B 1 150 ? -4.154 50.294 3.454 1.00 17.56 150 THR B N 1
ATOM 4679 C CA . THR B 1 150 ? -3.280 50.594 4.585 1.00 19.37 150 THR B CA 1
ATOM 4680 C C . THR B 1 150 ? -4.104 50.667 5.881 1.00 21.02 150 THR B C 1
ATOM 4681 O O . THR B 1 150 ? -5.339 50.731 5.840 1.00 22.46 150 THR B O 1
ATOM 4685 N N . THR B 1 151 ? -3.423 50.623 7.023 1.00 22.71 151 THR B N 1
ATOM 4686 C CA . THR B 1 151 ? -4.062 50.790 8.328 1.00 23.45 151 THR B CA 1
ATOM 4687 C C . THR B 1 151 ? -3.463 52.037 8.981 1.00 23.59 151 THR B C 1
ATOM 4688 O O . THR B 1 151 ? -2.242 52.160 9.084 1.00 24.38 151 THR B O 1
ATOM 4692 N N . SER B 1 152 ? -4.320 52.963 9.404 1.00 23.82 152 SER B N 1
ATOM 4693 C CA . SER B 1 152 ? -3.868 54.188 10.074 1.00 24.70 152 SER B CA 1
ATOM 4694 C C . SER B 1 152 ? -4.973 54.821 10.938 1.00 24.21 152 SER B C 1
ATOM 4695 O O . SER B 1 152 ? -6.147 54.433 10.838 1.00 24.80 152 SER B O 1
ATOM 4698 N N . PRO B 1 153 ? -4.603 55.786 11.804 1.00 22.70 153 PRO B N 1
ATOM 4699 C CA . PRO B 1 153 ? -5.618 56.441 12.630 1.00 22.34 153 PRO B CA 1
ATOM 4700 C C . PRO B 1 153 ? -6.547 57.350 11.831 1.00 22.01 153 PRO B C 1
ATOM 4701 O O . PRO B 1 153 ? -7.606 57.722 12.331 1.00 22.77 153 PRO B O 1
ATOM 4705 N N . VAL B 1 154 ? -6.165 57.684 10.600 1.00 22.09 154 VAL B N 1
ATOM 4706 C CA . VAL B 1 154 ? -6.999 58.511 9.719 1.00 21.42 154 VAL B CA 1
ATOM 4707 C C . VAL B 1 154 ? -7.647 57.735 8.551 1.00 22.29 154 VAL B C 1
ATOM 4708 O O . VAL B 1 154 ? -8.341 58.329 7.717 1.00 22.55 154 VAL B O 1
ATOM 4712 N N . HIS B 1 155 ? -7.419 56.418 8.506 1.00 21.55 155 HIS B N 1
ATOM 4713 C CA . HIS B 1 155 ? -8.049 55.531 7.515 1.00 20.98 155 HIS B CA 1
ATOM 4714 C C . HIS B 1 155 ? -9.156 54.709 8.165 1.00 22.16 155 HIS B C 1
ATOM 4715 O O . HIS B 1 155 ? -8.986 54.183 9.270 1.00 22.02 155 HIS B O 1
ATOM 4722 N N . ASN B 1 156 ? -10.288 54.610 7.467 1.00 23.89 156 ASN B N 1
ATOM 4723 C CA . ASN B 1 156 ? -11.487 53.924 7.959 1.00 22.65 156 ASN B CA 1
ATOM 4724 C C . ASN B 1 156 ? -12.507 53.686 6.846 1.00 23.70 156 ASN B C 1
ATOM 4725 O O . ASN B 1 156 ? -12.299 54.091 5.697 1.00 23.98 156 ASN B O 1
ATOM 4730 N N . LEU B 1 157 ? -13.614 53.036 7.190 1.00 24.05 157 LEU B N 1
ATOM 4731 C CA . LEU B 1 157 ? -14.616 52.650 6.200 1.00 22.71 157 LEU B CA 1
ATOM 4732 C C . LEU B 1 157 ? -15.155 53.813 5.371 1.00 24.58 157 LEU B C 1
ATOM 4733 O O . LEU B 1 157 ? -15.211 53.716 4.144 1.00 24.57 157 LEU B O 1
ATOM 4738 N N . GLN B 1 158 ? -15.521 54.914 6.034 1.00 25.13 158 GLN B N 1
ATOM 4739 C CA . GLN B 1 158 ? -16.037 56.099 5.341 1.00 26.47 158 GLN B CA 1
ATOM 4740 C C . GLN B 1 158 ? -14.978 56.693 4.418 1.00 23.81 158 GLN B C 1
ATOM 4741 O O . GLN B 1 158 ? -15.298 57.164 3.329 1.00 23.08 158 GLN B O 1
ATOM 4747 N N . THR B 1 159 ? -13.719 56.654 4.852 1.00 23.31 159 THR B N 1
ATOM 4748 C CA . THR B 1 159 ? -12.614 57.183 4.052 1.00 22.93 159 THR B CA 1
ATOM 4749 C C . THR B 1 159 ? -12.334 56.347 2.796 1.00 20.73 159 THR B C 1
ATOM 4750 O O . THR B 1 159 ? -12.061 56.902 1.733 1.00 20.47 159 THR B O 1
ATOM 4754 N N . TRP B 1 160 ? -12.415 55.023 2.916 1.00 18.48 160 TRP B N 1
ATOM 4755 C CA . TRP B 1 160 ? -12.284 54.147 1.753 1.00 17.35 160 TRP B CA 1
ATOM 4756 C C . TRP B 1 160 ? -13.490 54.316 0.846 1.00 16.64 160 TRP B C 1
ATOM 4757 O O . TRP B 1 160 ? -13.352 54.313 -0.374 1.00 18.15 160 TRP B O 1
ATOM 4768 N N . VAL B 1 161 ? -14.667 54.473 1.443 1.00 16.82 161 VAL B N 1
ATOM 4769 C CA . VAL B 1 161 ? -15.885 54.751 0.681 1.00 17.94 161 VAL B CA 1
ATOM 4770 C C . VAL B 1 161 ? -15.711 56.016 -0.160 1.00 19.23 161 VAL B C 1
ATOM 4771 O O . VAL B 1 161 ? -15.965 56.004 -1.368 1.00 19.64 161 VAL B O 1
ATOM 4775 N N . ASP B 1 162 ? -15.245 57.084 0.490 1.00 20.20 162 ASP B N 1
ATOM 4776 C CA . ASP B 1 162 ? -14.934 58.363 -0.159 1.00 21.03 162 ASP B CA 1
ATOM 4777 C C . ASP B 1 162 ? -14.049 58.211 -1.388 1.00 20.37 162 ASP B C 1
ATOM 4778 O O . ASP B 1 162 ? -14.397 58.707 -2.458 1.00 19.47 162 ASP B O 1
ATOM 4783 N N . VAL B 1 163 ? -12.919 57.521 -1.232 1.00 19.31 163 VAL B N 1
ATOM 4784 C CA . VAL B 1 163 ? -11.986 57.324 -2.335 1.00 19.84 163 VAL B CA 1
ATOM 4785 C C . VAL B 1 163 ? -12.650 56.544 -3.459 1.00 19.08 163 VAL B C 1
ATOM 4786 O O . VAL B 1 163 ? -12.585 56.953 -4.621 1.00 19.30 163 VAL B O 1
ATOM 4790 N N . ALA B 1 164 ? -13.288 55.429 -3.104 1.00 19.09 164 ALA B N 1
ATOM 4791 C CA . ALA B 1 164 ? -14.016 54.595 -4.058 1.00 19.25 164 ALA B CA 1
ATOM 4792 C C . ALA B 1 164 ? -15.109 55.394 -4.768 1.00 20.72 164 ALA B C 1
ATOM 4793 O O . ALA B 1 164 ? -15.293 55.267 -5.984 1.00 20.82 164 ALA B O 1
ATOM 4795 N N . GLN B 1 165 ? -15.819 56.221 -4.002 1.00 21.22 165 GLN B N 1
ATOM 4796 C CA . GLN B 1 165 ? -16.818 57.133 -4.559 1.00 22.50 165 GLN B CA 1
ATOM 4797 C C . GLN B 1 165 ? -16.221 58.159 -5.521 1.00 22.41 165 GLN B C 1
ATOM 4798 O O . GLN B 1 165 ? -16.803 58.433 -6.577 1.00 22.62 165 GLN B O 1
ATOM 4804 N N . GLN B 1 166 ? -15.058 58.708 -5.163 1.00 22.20 166 GLN B N 1
ATOM 4805 C CA . GLN B 1 166 ? -14.329 59.629 -6.036 1.00 22.30 166 GLN B CA 1
ATOM 4806 C C . GLN B 1 166 ? -14.020 58.963 -7.375 1.00 21.41 166 GLN B C 1
ATOM 4807 O O . GLN B 1 166 ? -14.135 59.594 -8.427 1.00 22.22 166 GLN B O 1
ATOM 4813 N N . LEU B 1 167 ? -13.635 57.687 -7.325 1.00 19.09 167 LEU B N 1
ATOM 4814 C CA . LEU B 1 167 ? -13.286 56.929 -8.522 1.00 18.01 167 LEU B CA 1
ATOM 4815 C C . LEU B 1 167 ? -14.526 56.594 -9.345 1.00 17.25 167 LEU B C 1
ATOM 4816 O O . LEU B 1 167 ? -14.496 56.618 -10.581 1.00 16.95 167 LEU B O 1
ATOM 4821 N N . ALA B 1 168 ? -15.603 56.266 -8.640 1.00 15.86 168 ALA B N 1
ATOM 4822 C CA . ALA B 1 168 ? -16.897 55.982 -9.237 1.00 16.71 168 ALA B CA 1
ATOM 4823 C C . ALA B 1 168 ? -17.350 57.189 -10.051 1.00 18.82 168 ALA B C 1
ATOM 4824 O O . ALA B 1 168 ? -17.773 57.049 -11.200 1.00 18.88 168 ALA B O 1
ATOM 4826 N N . GLU B 1 169 ? -17.203 58.377 -9.467 1.00 20.70 169 GLU B N 1
ATOM 4827 C CA . GLU B 1 169 ? -17.552 59.631 -10.149 1.00 21.59 169 GLU B CA 1
ATOM 4828 C C . GLU B 1 169 ? -16.750 59.881 -11.436 1.00 21.24 169 GLU B C 1
ATOM 4829 O O . GLU B 1 169 ? -17.263 60.503 -12.366 1.00 19.04 169 GLU B O 1
ATOM 4835 N N . LEU B 1 170 ? -15.523 59.363 -11.504 1.00 20.15 170 LEU B N 1
ATOM 4836 C CA . LEU B 1 170 ? -14.727 59.408 -12.738 1.00 20.48 170 LEU B CA 1
ATOM 4837 C C . LEU B 1 170 ? -15.203 58.413 -13.797 1.00 20.19 170 LEU B C 1
ATOM 4838 O O . LEU B 1 170 ? -14.747 58.448 -14.941 1.00 21.97 170 LEU B O 1
ATOM 4843 N N . GLY B 1 171 ? -16.107 57.520 -13.416 1.00 18.33 171 GLY B N 1
ATOM 4844 C CA . GLY B 1 171 ? -16.637 56.529 -14.351 1.00 20.61 171 GLY B CA 1
ATOM 4845 C C . GLY B 1 171 ? -15.760 55.304 -14.583 1.00 19.94 171 GLY B C 1
ATOM 4846 O O . GLY B 1 171 ? -15.787 54.718 -15.668 1.00 22.28 171 GLY B O 1
ATOM 4847 N N . VAL B 1 172 ? -14.994 54.903 -13.571 1.00 17.66 172 VAL B N 1
ATOM 4848 C CA . VAL B 1 172 ? -14.179 53.690 -13.681 1.00 17.11 172 VAL B CA 1
ATOM 4849 C C . VAL B 1 172 ? -15.083 52.496 -13.946 1.00 16.86 172 VAL B C 1
ATOM 4850 O O . VAL B 1 172 ? -16.270 52.512 -13.592 1.00 18.79 172 VAL B O 1
ATOM 4854 N N . ASP B 1 173 ? -14.519 51.473 -14.573 1.00 13.58 173 ASP B N 1
ATOM 4855 C CA . ASP B 1 173 ? -15.263 50.316 -14.992 1.00 11.61 173 ASP B CA 1
ATOM 4856 C C . ASP B 1 173 ? -15.322 49.315 -13.842 1.00 11.13 173 ASP B C 1
ATOM 4857 O O . ASP B 1 173 ? -16.214 48.474 -13.769 1.00 14.11 173 ASP B O 1
ATOM 4862 N N . SER B 1 174 ? -14.361 49.431 -12.937 1.00 14.17 174 SER B N 1
ATOM 4863 C CA . SER B 1 174 ? -14.291 48.600 -11.738 1.00 14.32 174 SER B CA 1
ATOM 4864 C C . SER B 1 174 ? -13.262 49.240 -10.816 1.00 14.46 174 SER B C 1
ATOM 4865 O O . SER B 1 174 ? -12.570 50.184 -11.209 1.00 14.54 174 SER B O 1
ATOM 4868 N N . ILE B 1 175 ? -13.181 48.742 -9.594 1.00 12.15 175 ILE B N 1
ATOM 4869 C CA . ILE B 1 175 ? -12.247 49.266 -8.609 1.00 13.46 175 ILE B CA 1
ATOM 4870 C C . ILE B 1 175 ? -11.477 48.100 -7.996 1.00 15.62 175 ILE B C 1
ATOM 4871 O O . ILE B 1 175 ? -12.092 47.146 -7.476 1.00 16.85 175 ILE B O 1
ATOM 4876 N N . ALA B 1 176 ? -10.144 48.162 -8.076 1.00 14.27 176 ALA B N 1
ATOM 4877 C CA . ALA B 1 176 ? -9.303 47.180 -7.396 1.00 13.09 176 ALA B CA 1
ATOM 4878 C C . ALA B 1 176 ? -8.995 47.599 -5.975 1.00 13.73 176 ALA B C 1
ATOM 4879 O O . ALA B 1 176 ? -8.734 48.765 -5.718 1.00 14.05 176 ALA B O 1
ATOM 4881 N N . LEU B 1 177 ? -9.035 46.641 -5.051 1.00 14.28 177 LEU B N 1
ATOM 4882 C CA . LEU B 1 177 ? -8.470 46.834 -3.716 1.00 13.32 177 LEU B CA 1
ATOM 4883 C C . LEU B 1 177 ? -7.120 46.097 -3.689 1.00 14.50 177 LEU B C 1
ATOM 4884 O O . LEU B 1 177 ? -7.045 44.916 -4.016 1.00 12.42 177 LEU B O 1
ATOM 4889 N N . LYS B 1 178 ? -6.054 46.801 -3.329 1.00 14.27 178 LYS B N 1
ATOM 4890 C CA . LYS B 1 178 ? -4.703 46.258 -3.520 1.00 16.29 178 LYS B CA 1
ATOM 4891 C C . LYS B 1 178 ? -3.891 46.258 -2.240 1.00 15.88 178 LYS B C 1
ATOM 4892 O O . LYS B 1 178 ? -3.572 47.312 -1.717 1.00 14.74 178 LYS B O 1
ATOM 4898 N N . ASP B 1 179 ? -3.583 45.060 -1.745 1.00 14.74 179 ASP B N 1
ATOM 4899 C CA . ASP B 1 179 ? -2.770 44.888 -0.556 1.00 18.50 179 ASP B CA 1
ATOM 4900 C C . ASP B 1 179 ? -1.420 44.295 -0.968 1.00 20.22 179 ASP B C 1
ATOM 4901 O O . ASP B 1 179 ? -1.237 43.076 -1.057 1.00 14.04 179 ASP B O 1
ATOM 4906 N N . MET B 1 180 ? -0.496 45.200 -1.251 1.00 20.75 180 MET B N 1
ATOM 4907 C CA . MET B 1 180 ? 0.852 44.869 -1.687 1.00 24.53 180 MET B CA 1
ATOM 4908 C C . MET B 1 180 ? 1.672 44.240 -0.542 1.00 21.33 180 MET B C 1
ATOM 4909 O O . MET B 1 180 ? 2.516 43.381 -0.778 1.00 20.95 180 MET B O 1
ATOM 4914 N N . ALA B 1 181 ? 1.392 44.649 0.694 1.00 17.67 181 ALA B N 1
ATOM 4915 C CA . ALA B 1 181 ? 2.181 44.227 1.846 1.00 17.67 181 ALA B CA 1
ATOM 4916 C C . ALA B 1 181 ? 1.736 42.908 2.464 1.00 15.61 181 ALA B C 1
ATOM 4917 O O . ALA B 1 181 ? 2.535 42.207 3.086 1.00 15.54 181 ALA B O 1
ATOM 4919 N N . GLY B 1 182 ? 0.459 42.575 2.303 1.00 16.83 182 GLY B N 1
ATOM 4920 C CA . GLY B 1 182 ? -0.114 41.360 2.891 1.00 10.92 182 GLY B CA 1
ATOM 4921 C C . GLY B 1 182 ? -0.661 41.565 4.288 1.00 14.16 182 GLY B C 1
ATOM 4922 O O . GLY B 1 182 ? -0.744 40.608 5.057 1.00 12.43 182 GLY B O 1
ATOM 4923 N N . ILE B 1 183 ? -1.039 42.809 4.609 1.00 12.65 183 ILE B N 1
ATOM 4924 C CA . ILE B 1 183 ? -1.475 43.192 5.957 1.00 10.64 183 ILE B CA 1
ATOM 4925 C C . ILE B 1 183 ? -2.997 43.184 6.152 1.00 14.25 183 ILE B C 1
ATOM 4926 O O . ILE B 1 183 ? -3.481 43.356 7.291 1.00 14.24 183 ILE B O 1
ATOM 4931 N N . LEU B 1 184 ? -3.738 43.058 5.052 1.00 13.87 184 LEU B N 1
ATOM 4932 C CA . LEU B 1 184 ? -5.215 43.009 5.076 1.00 14.41 184 LEU B CA 1
ATOM 4933 C C . LEU B 1 184 ? -5.667 41.699 5.689 1.00 15.14 184 LEU B C 1
ATOM 4934 O O . LEU B 1 184 ? -5.518 40.634 5.079 1.00 12.64 184 LEU B O 1
ATOM 4939 N N . THR B 1 185 ? -6.153 41.780 6.924 1.00 13.06 185 THR B N 1
ATOM 4940 C CA . THR B 1 185 ? -6.685 40.620 7.638 1.00 12.69 185 THR B CA 1
ATOM 4941 C C . THR B 1 185 ? -8.011 40.187 6.996 1.00 14.60 185 THR B C 1
ATOM 4942 O O . THR B 1 185 ? -8.666 40.993 6.299 1.00 12.85 185 THR B O 1
ATOM 4946 N N . PRO B 1 186 ? -8.375 38.901 7.155 1.00 13.52 186 PRO B N 1
ATOM 4947 C CA . PRO B 1 186 ? -9.662 38.381 6.646 1.00 13.90 186 PRO B CA 1
ATOM 4948 C C . PRO B 1 186 ? -10.906 39.150 7.116 1.00 13.94 186 PRO B C 1
ATOM 4949 O O . PRO B 1 186 ? -11.785 39.424 6.307 1.00 13.68 186 PRO B O 1
ATOM 4953 N N . TYR B 1 187 ? -10.978 39.517 8.396 1.00 11.76 187 TYR B N 1
ATOM 4954 C CA . TYR B 1 187 ? -12.193 40.172 8.878 1.00 14.72 187 TYR B CA 1
ATOM 4955 C C . TYR B 1 187 ? -12.258 41.648 8.555 1.00 16.11 187 TYR B C 1
ATOM 4956 O O . TYR B 1 187 ? -13.354 42.188 8.383 1.00 18.77 187 TYR B O 1
ATOM 4965 N N . ALA B 1 188 ? -11.100 42.292 8.441 1.00 14.02 188 ALA B N 1
ATOM 4966 C CA . ALA B 1 188 ? -11.060 43.670 7.999 1.00 14.06 188 ALA B CA 1
ATOM 4967 C C . ALA B 1 188 ? -11.506 43.713 6.562 1.00 16.39 188 ALA B C 1
ATOM 4968 O O . ALA B 1 188 ? -12.253 44.610 6.178 1.00 17.90 188 ALA B O 1
ATOM 4970 N N . ALA B 1 189 ? -11.077 42.723 5.779 1.00 14.65 189 ALA B N 1
ATOM 4971 C CA . ALA B 1 189 ? -11.495 42.577 4.389 1.00 14.33 189 ALA B CA 1
ATOM 4972 C C . ALA B 1 189 ? -12.997 42.300 4.287 1.00 16.01 189 ALA B C 1
ATOM 4973 O O . ALA B 1 189 ? -13.666 42.795 3.382 1.00 15.67 189 ALA B O 1
ATOM 4975 N N . GLU B 1 190 ? -13.532 41.542 5.236 1.00 16.27 190 GLU B N 1
ATOM 4976 C CA . GLU B 1 190 ? -14.962 41.236 5.234 1.00 17.26 190 GLU B CA 1
ATOM 4977 C C . GLU B 1 190 ? -15.758 42.527 5.426 1.00 17.29 190 GLU B C 1
ATOM 4978 O O . GLU B 1 190 ? -16.637 42.858 4.621 1.00 15.50 190 GLU B O 1
ATOM 4984 N N . GLU B 1 191 ? -15.416 43.247 6.489 1.00 17.41 191 GLU B N 1
ATOM 4985 C CA . GLU B 1 191 ? -15.968 44.566 6.803 1.00 17.32 191 GLU B CA 1
ATOM 4986 C C . GLU B 1 191 ? -15.848 45.559 5.646 1.00 17.37 191 GLU B C 1
ATOM 4987 O O . GLU B 1 191 ? -16.834 46.178 5.263 1.00 18.05 191 GLU B O 1
ATOM 4993 N N . LEU B 1 192 ? -14.648 45.703 5.088 1.00 14.64 192 LEU B N 1
ATOM 4994 C CA . LEU B 1 192 ? -14.386 46.678 4.033 1.00 15.38 192 LEU B CA 1
ATOM 4995 C C . LEU B 1 192 ? -15.113 46.378 2.731 1.00 14.84 192 LEU B C 1
ATOM 4996 O O . LEU B 1 192 ? -15.687 47.268 2.121 1.00 15.26 192 LEU B O 1
ATOM 5001 N N . VAL B 1 193 ? -15.058 45.126 2.304 1.00 14.36 193 VAL B N 1
ATOM 5002 C CA . VAL B 1 193 ? -15.744 44.669 1.096 1.00 14.72 193 VAL B CA 1
ATOM 5003 C C . VAL B 1 193 ? -17.271 44.809 1.265 1.00 15.20 193 VAL B C 1
ATOM 5004 O O . VAL B 1 193 ? -17.944 45.340 0.385 1.00 14.48 193 VAL B O 1
ATOM 5008 N N . SER B 1 194 ? -17.799 44.370 2.406 1.00 14.94 194 SER B N 1
ATOM 5009 C CA . SER B 1 194 ? -19.218 44.569 2.729 1.00 17.80 194 SER B CA 1
ATOM 5010 C C . SER B 1 194 ? -19.652 46.021 2.564 1.00 17.54 194 SER B C 1
ATOM 5011 O O . SER B 1 194 ? -20.688 46.298 1.946 1.00 17.63 194 SER B O 1
ATOM 5014 N N . THR B 1 195 ? -18.859 46.935 3.124 1.00 17.64 195 THR B N 1
ATOM 5015 C CA . THR B 1 195 ? -19.163 48.359 3.085 1.00 18.06 195 THR B CA 1
ATOM 5016 C C . THR B 1 195 ? -19.115 48.941 1.678 1.00 18.96 195 THR B C 1
ATOM 5017 O O . THR B 1 195 ? -19.997 49.722 1.309 1.00 20.23 195 THR B O 1
ATOM 5021 N N . LEU B 1 196 ? -18.111 48.544 0.898 1.00 17.03 196 LEU B N 1
ATOM 5022 C CA . LEU B 1 196 ? -17.925 49.053 -0.462 1.00 16.38 196 LEU B CA 1
ATOM 5023 C C . LEU B 1 196 ? -18.983 48.541 -1.435 1.00 17.62 196 LEU B C 1
ATOM 5024 O O . LEU B 1 196 ? -19.491 49.308 -2.256 1.00 19.09 196 LEU B O 1
ATOM 5029 N N . LYS B 1 197 ? -19.328 47.259 -1.334 1.00 19.27 197 LYS B N 1
ATOM 5030 C CA . LYS B 1 197 ? -20.369 46.670 -2.188 1.00 20.09 197 LYS B CA 1
ATOM 5031 C C . LYS B 1 197 ? -21.734 47.279 -1.892 1.00 22.31 197 LYS B C 1
ATOM 5032 O O . LYS B 1 197 ? -22.592 47.351 -2.778 1.00 24.92 197 LYS B O 1
ATOM 5038 N N . LYS B 1 198 ? -21.940 47.704 -0.648 1.00 22.30 198 LYS B N 1
ATOM 5039 C CA . LYS B 1 198 ? -23.222 48.294 -0.251 1.00 22.83 198 LYS B CA 1
ATOM 5040 C C . LYS B 1 198 ? -23.311 49.784 -0.600 1.00 21.09 198 LYS B C 1
ATOM 5041 O O . LYS B 1 198 ? -24.377 50.271 -0.972 1.00 22.96 198 LYS B O 1
ATOM 5047 N N . GLN B 1 199 ? -22.194 50.496 -0.514 1.00 19.20 199 GLN B N 1
ATOM 5048 C CA . GLN B 1 199 ? -22.219 51.953 -0.642 1.00 19.16 199 GLN B CA 1
ATOM 5049 C C . GLN B 1 199 ? -21.763 52.513 -1.995 1.00 20.12 199 GLN B C 1
ATOM 5050 O O . GLN B 1 199 ? -22.133 53.635 -2.365 1.00 18.88 199 GLN B O 1
ATOM 5056 N N . VAL B 1 200 ? -20.982 51.734 -2.740 1.00 19.00 200 VAL B N 1
ATOM 5057 C CA . VAL B 1 200 ? -20.479 52.177 -4.041 1.00 20.04 200 VAL B CA 1
ATOM 5058 C C . VAL B 1 200 ? -20.884 51.169 -5.112 1.00 20.27 200 VAL B C 1
ATOM 5059 O O . VAL B 1 200 ? -20.690 49.962 -4.943 1.00 21.08 200 VAL B O 1
ATOM 5063 N N . ASP B 1 201 ? -21.435 51.676 -6.212 1.00 20.66 201 ASP B N 1
ATOM 5064 C CA . ASP B 1 201 ? -22.049 50.851 -7.251 1.00 20.68 201 ASP B CA 1
ATOM 5065 C C . ASP B 1 201 ? -21.071 50.442 -8.364 1.00 21.67 201 ASP B C 1
ATOM 5066 O O . ASP B 1 201 ? -21.241 50.812 -9.523 1.00 22.59 201 ASP B O 1
ATOM 5071 N N . VAL B 1 202 ? -20.044 49.677 -8.007 1.00 19.50 202 VAL B N 1
ATOM 5072 C CA . VAL B 1 202 ? -19.035 49.225 -8.971 1.00 20.49 202 VAL B CA 1
ATOM 5073 C C . VAL B 1 202 ? -18.574 47.814 -8.622 1.00 18.28 202 VAL B C 1
ATOM 5074 O O . VAL B 1 202 ? -18.669 47.386 -7.463 1.00 17.96 202 VAL B O 1
ATOM 5078 N N . GLU B 1 203 ? -18.084 47.098 -9.631 1.00 17.10 203 GLU B N 1
ATOM 5079 C CA . GLU B 1 203 ? -17.401 45.832 -9.420 1.00 18.03 203 GLU B CA 1
ATOM 5080 C C . GLU B 1 203 ? -16.151 46.052 -8.573 1.00 16.68 203 GLU B C 1
ATOM 5081 O O . GLU B 1 203 ? -15.426 47.028 -8.788 1.00 19.34 203 GLU B O 1
ATOM 5087 N N . LEU B 1 204 ? -15.932 45.152 -7.609 1.00 15.03 204 LEU B N 1
ATOM 5088 C CA . LEU B 1 204 ? -14.756 45.157 -6.750 1.00 16.37 204 LEU B CA 1
ATOM 5089 C C . LEU B 1 204 ? -13.853 43.963 -7.083 1.00 15.58 204 LEU B C 1
ATOM 5090 O O . LEU B 1 204 ? -14.339 42.841 -7.298 1.00 13.70 204 LEU B O 1
ATOM 5095 N N . HIS B 1 205 ? -12.545 44.224 -7.101 1.00 14.56 205 HIS B N 1
ATOM 5096 C CA . HIS B 1 205 ? -11.518 43.263 -7.509 1.00 13.44 205 HIS B CA 1
ATOM 5097 C C . HIS B 1 205 ? -10.428 43.270 -6.438 1.00 14.02 205 HIS B C 1
ATOM 5098 O O . HIS B 1 205 ? -9.877 44.324 -6.144 1.00 16.06 205 HIS B O 1
ATOM 5105 N N . LEU B 1 206 ? -10.130 42.114 -5.841 1.00 16.61 206 LEU B N 1
ATOM 5106 C CA . LEU B 1 206 ? -9.132 42.060 -4.777 1.00 14.76 206 LEU B CA 1
ATOM 5107 C C . LEU B 1 206 ? -7.839 41.477 -5.258 1.00 13.58 206 LEU B C 1
ATOM 5108 O O . LEU B 1 206 ? -7.747 40.503 -6.008 1.00 12.45 206 LEU B O 1
ATOM 5113 N N . HIS B 1 207 ? -6.742 42.145 -4.771 1.00 14.03 207 HIS B N 1
ATOM 5114 C CA . HIS B 1 207 ? -5.356 41.653 -4.843 1.00 13.06 207 HIS B CA 1
ATOM 5115 C C . HIS B 1 207 ? -4.724 41.677 -3.488 1.00 12.29 207 HIS B C 1
ATOM 5116 O O . HIS B 1 207 ? -4.580 42.738 -2.844 1.00 11.69 207 HIS B O 1
ATOM 5123 N N . CYS B 1 208 ? -4.247 40.517 -2.995 1.00 12.82 208 CYS B N 1
ATOM 5124 C CA A CYS B 1 208 ? -3.609 40.391 -1.688 0.50 13.34 208 CYS B CA 1
ATOM 5125 C CA B CYS B 1 208 ? -3.573 40.358 -1.683 0.50 13.49 208 CYS B CA 1
ATOM 5126 C C . CYS B 1 208 ? -2.372 39.547 -1.835 1.00 13.11 208 CYS B C 1
ATOM 5127 O O . CYS B 1 208 ? -2.332 38.566 -2.584 1.00 13.03 208 CYS B O 1
ATOM 5132 N N . HIS B 1 209 ? -1.255 39.923 -1.160 1.00 10.83 209 HIS B N 1
ATOM 5133 C CA . HIS B 1 209 ? -0.036 39.111 -1.123 1.00 9.68 209 HIS B CA 1
ATOM 5134 C C . HIS B 1 209 ? -0.018 38.176 0.057 1.00 11.85 209 HIS B C 1
ATOM 5135 O O . HIS B 1 209 ? -0.500 38.449 1.155 1.00 13.50 209 HIS B O 1
ATOM 5142 N N . SER B 1 210 ? 0.597 36.981 -0.138 1.00 9.94 210 SER B N 1
ATOM 5143 C CA . SER B 1 210 ? 0.636 35.907 0.852 1.00 13.23 210 SER B CA 1
ATOM 5144 C C . SER B 1 210 ? 1.690 36.126 1.856 1.00 13.14 210 SER B C 1
ATOM 5145 O O . SER B 1 210 ? 1.835 35.268 2.764 1.00 10.31 210 SER B O 1
ATOM 5148 N N . THR B 1 211 ? 2.502 37.196 1.719 1.00 11.12 211 THR B N 1
ATOM 5149 C CA . THR B 1 211 ? 3.748 37.395 2.470 1.00 10.13 211 THR B CA 1
ATOM 5150 C C . THR B 1 211 ? 3.629 37.156 3.989 1.00 12.55 211 THR B C 1
ATOM 5151 O O . THR B 1 211 ? 4.480 36.474 4.566 1.00 16.22 211 THR B O 1
ATOM 5155 N N . ALA B 1 212 ? 2.568 37.676 4.610 1.00 9.67 212 ALA B N 1
ATOM 5156 C CA . ALA B 1 212 ? 2.322 37.530 6.052 1.00 11.26 212 ALA B CA 1
ATOM 5157 C C . ALA B 1 212 ? 1.364 36.389 6.435 1.00 9.99 212 ALA B C 1
ATOM 5158 O O . ALA B 1 212 ? 0.951 36.270 7.579 1.00 8.79 212 ALA B O 1
ATOM 5160 N N . GLY B 1 213 ? 1.039 35.521 5.483 1.00 10.06 213 GLY B N 1
ATOM 5161 C CA . GLY B 1 213 ? 0.169 34.381 5.747 1.00 11.08 213 GLY B CA 1
ATOM 5162 C C . GLY B 1 213 ? -1.334 34.634 5.782 1.00 11.58 213 GLY B C 1
ATOM 5163 O O . GLY B 1 213 ? -2.090 33.778 6.237 1.00 12.95 213 GLY B O 1
ATOM 5164 N N . LEU B 1 214 ? -1.781 35.794 5.305 1.00 10.87 214 LEU B N 1
ATOM 5165 C CA . LEU B 1 214 ? -3.197 36.176 5.493 1.00 12.42 214 LEU B CA 1
ATOM 5166 C C . LEU B 1 214 ? -4.034 36.012 4.233 1.00 12.82 214 LEU B C 1
ATOM 5167 O O . LEU B 1 214 ? -5.255 35.895 4.314 1.00 13.29 214 LEU B O 1
ATOM 5172 N N . ALA B 1 215 ? -3.379 35.988 3.084 1.00 14.69 215 ALA B N 1
ATOM 5173 C CA . ALA B 1 215 ? -4.062 36.168 1.806 1.00 13.73 215 ALA B CA 1
ATOM 5174 C C . ALA B 1 215 ? -5.119 35.121 1.426 1.00 16.46 215 ALA B C 1
ATOM 5175 O O . ALA B 1 215 ? -6.155 35.480 0.846 1.00 15.93 215 ALA B O 1
ATOM 5177 N N . ASP B 1 216 ? -4.844 33.841 1.691 1.00 14.15 216 ASP B N 1
ATOM 5178 C CA . ASP B 1 216 ? -5.793 32.754 1.416 1.00 12.88 216 ASP B CA 1
ATOM 5179 C C . ASP B 1 216 ? -7.115 32.991 2.146 1.00 13.79 216 ASP B C 1
ATOM 5180 O O . ASP B 1 216 ? -8.195 32.960 1.557 1.00 15.48 216 ASP B O 1
ATOM 5185 N N . MET B 1 217 ? -7.005 33.202 3.450 1.00 14.85 217 MET B N 1
ATOM 5186 C CA . MET B 1 217 ? -8.159 33.466 4.315 1.00 13.55 217 MET B CA 1
ATOM 5187 C C . MET B 1 217 ? -8.860 34.786 3.924 1.00 16.37 217 MET B C 1
ATOM 5188 O O . MET B 1 217 ? -10.098 34.845 3.834 1.00 11.30 217 MET B O 1
ATOM 5193 N N . THR B 1 218 ? -8.056 35.813 3.634 1.00 14.92 218 THR B N 1
ATOM 5194 C CA . THR B 1 218 ? -8.551 37.116 3.197 1.00 11.42 218 THR B CA 1
ATOM 5195 C C . THR B 1 218 ? -9.356 37.035 1.914 1.00 11.13 218 THR B C 1
ATOM 5196 O O . THR B 1 218 ? -10.435 37.611 1.856 1.00 12.64 218 THR B O 1
ATOM 5200 N N . LEU B 1 219 ? -8.863 36.302 0.920 1.00 11.05 219 LEU B N 1
ATOM 5201 C CA . LEU B 1 219 ? -9.606 36.144 -0.329 1.00 12.48 219 LEU B CA 1
ATOM 5202 C C . LEU B 1 219 ? -10.964 35.466 -0.119 1.00 13.56 219 LEU B C 1
ATOM 5203 O O . LEU B 1 219 ? -11.953 35.872 -0.719 1.00 14.73 219 LEU B O 1
ATOM 5208 N N . LEU B 1 220 ? -11.009 34.472 0.769 1.00 12.25 220 LEU B N 1
ATOM 5209 C CA . LEU B 1 220 ? -12.240 33.727 1.062 1.00 9.27 220 LEU B CA 1
ATOM 5210 C C . LEU B 1 220 ? -13.274 34.601 1.793 1.00 9.62 220 LEU B C 1
ATOM 5211 O O . LEU B 1 220 ? -14.451 34.642 1.415 1.00 12.81 220 LEU B O 1
ATOM 5216 N N . LYS B 1 221 ? -12.837 35.281 2.841 1.00 5.52 221 LYS B N 1
ATOM 5217 C CA . LYS B 1 221 ? -13.718 36.177 3.579 1.00 8.74 221 LYS B CA 1
ATOM 5218 C C . LYS B 1 221 ? -14.206 37.354 2.690 1.00 11.30 221 LYS B C 1
ATOM 5219 O O . LYS B 1 221 ? -15.367 37.768 2.800 1.00 14.83 221 LYS B O 1
ATOM 5225 N N . ALA B 1 222 ? -13.339 37.875 1.817 1.00 14.09 222 ALA B N 1
ATOM 5226 C CA . ALA B 1 222 ? -13.743 38.880 0.827 1.00 14.26 222 ALA B CA 1
ATOM 5227 C C . ALA B 1 222 ? -14.791 38.350 -0.126 1.00 15.46 222 ALA B C 1
ATOM 5228 O O . ALA B 1 222 ? -15.731 39.057 -0.432 1.00 15.64 222 ALA B O 1
ATOM 5230 N N . ILE B 1 223 ? -14.614 37.112 -0.597 1.00 18.77 223 ILE B N 1
ATOM 5231 C CA . ILE B 1 223 ? -15.576 36.459 -1.487 1.00 15.63 223 ILE B CA 1
ATOM 5232 C C . ILE B 1 223 ? -16.950 36.323 -0.802 1.00 14.43 223 ILE B C 1
ATOM 5233 O O . ILE B 1 223 ? -17.981 36.619 -1.428 1.00 13.04 223 ILE B O 1
ATOM 5238 N N . GLU B 1 224 ? -16.945 35.918 0.469 1.00 12.88 224 GLU B N 1
ATOM 5239 C CA . GLU B 1 224 ? -18.171 35.776 1.258 1.00 12.81 224 GLU B CA 1
ATOM 5240 C C . GLU B 1 224 ? -18.876 37.104 1.460 1.00 13.70 224 GLU B C 1
ATOM 5241 O O . GLU B 1 224 ? -20.073 37.132 1.735 1.00 12.67 224 GLU B O 1
ATOM 5247 N N . ALA B 1 225 ? -18.121 38.196 1.333 1.00 13.99 225 ALA B N 1
ATOM 5248 C CA . ALA B 1 225 ? -18.645 39.545 1.572 1.00 14.42 225 ALA B CA 1
ATOM 5249 C C . ALA B 1 225 ? -19.091 40.198 0.275 1.00 12.55 225 ALA B C 1
ATOM 5250 O O . ALA B 1 225 ? -19.616 41.303 0.271 1.00 16.17 225 ALA B O 1
ATOM 5252 N N . GLY B 1 226 ? -18.900 39.490 -0.823 1.00 12.69 226 GLY B N 1
ATOM 5253 C CA . GLY B 1 226 ? -19.467 39.881 -2.089 1.00 12.21 226 GLY B CA 1
ATOM 5254 C C . GLY B 1 226 ? -18.506 40.406 -3.120 1.00 13.66 226 GLY B C 1
ATOM 5255 O O . GLY B 1 226 ? -18.947 40.950 -4.118 1.00 14.66 226 GLY B O 1
ATOM 5256 N N . VAL B 1 227 ? -17.195 40.252 -2.908 1.00 14.05 227 VAL B N 1
ATOM 5257 C CA . VAL B 1 227 ? -16.221 40.765 -3.862 1.00 12.60 227 VAL B CA 1
ATOM 5258 C C . VAL B 1 227 ? -16.475 40.125 -5.238 1.00 10.47 227 VAL B C 1
ATOM 5259 O O . VAL B 1 227 ? -16.844 38.960 -5.325 1.00 13.59 227 VAL B O 1
ATOM 5263 N N . ASP B 1 228 ? -16.316 40.884 -6.310 1.00 12.13 228 ASP B N 1
ATOM 5264 C CA . ASP B 1 228 ? -16.636 40.348 -7.641 1.00 11.14 228 ASP B CA 1
ATOM 5265 C C . ASP B 1 228 ? -15.508 39.503 -8.230 1.00 13.84 228 ASP B C 1
ATOM 5266 O O . ASP B 1 228 ? -15.758 38.509 -8.931 1.00 10.19 228 ASP B O 1
ATOM 5271 N N . ARG B 1 229 ? -14.265 39.913 -7.960 1.00 15.50 229 ARG B N 1
ATOM 5272 C CA . ARG B 1 229 ? -13.101 39.263 -8.550 1.00 13.11 229 ARG B CA 1
ATOM 5273 C C . ARG B 1 229 ? -11.932 39.201 -7.585 1.00 13.70 229 ARG B C 1
ATOM 5274 O O . ARG B 1 229 ? -11.827 40.027 -6.669 1.00 12.07 229 ARG B O 1
ATOM 5282 N N . VAL B 1 230 ? -11.074 38.194 -7.789 1.00 15.25 230 VAL B N 1
ATOM 5283 C CA . VAL B 1 230 ? -9.810 38.063 -7.072 1.00 14.43 230 VAL B CA 1
ATOM 5284 C C . VAL B 1 230 ? -8.682 37.814 -8.069 1.00 15.62 230 VAL B C 1
ATOM 5285 O O . VAL B 1 230 ? -8.908 37.370 -9.202 1.00 15.87 230 VAL B O 1
ATOM 5289 N N . ASP B 1 231 ? -7.468 38.148 -7.641 1.00 16.23 231 ASP B N 1
ATOM 5290 C CA . ASP B 1 231 ? -6.230 37.828 -8.356 1.00 14.24 231 ASP B CA 1
ATOM 5291 C C . ASP B 1 231 ? -5.644 36.589 -7.707 1.00 16.01 231 ASP B C 1
ATOM 5292 O O . ASP B 1 231 ? -5.579 36.526 -6.502 1.00 10.26 231 ASP B O 1
ATOM 5297 N N . THR B 1 232 ? -5.202 35.619 -8.504 1.00 14.27 232 THR B N 1
ATOM 5298 C CA . THR B 1 232 ? -4.501 34.459 -7.932 1.00 14.93 232 THR B CA 1
ATOM 5299 C C . THR B 1 232 ? -3.310 34.120 -8.811 1.00 12.36 232 THR B C 1
ATOM 5300 O O . THR B 1 232 ? -3.158 34.636 -9.903 1.00 12.61 232 THR B O 1
ATOM 5304 N N . ALA B 1 233 ? -2.468 33.205 -8.345 1.00 12.70 233 ALA B N 1
ATOM 5305 C CA . ALA B 1 233 ? -1.324 32.752 -9.137 1.00 11.29 233 ALA B CA 1
ATOM 5306 C C . ALA B 1 233 ? -1.383 31.244 -9.270 1.00 10.42 233 ALA B C 1
ATOM 5307 O O . ALA B 1 233 ? -1.647 30.540 -8.285 1.00 11.79 233 ALA B O 1
ATOM 5309 N N . ILE B 1 234 ? -1.184 30.745 -10.488 1.00 11.58 234 ILE B N 1
ATOM 5310 C CA . ILE B 1 234 ? -0.958 29.324 -10.744 1.00 14.04 234 ILE B CA 1
ATOM 5311 C C . ILE B 1 234 ? -0.106 28.719 -9.621 1.00 15.27 234 ILE B C 1
ATOM 5312 O O . ILE B 1 234 ? 0.923 29.282 -9.230 1.00 10.15 234 ILE B O 1
ATOM 5317 N N . SER B 1 235 ? -0.557 27.585 -9.089 1.00 10.45 235 SER B N 1
ATOM 5318 C CA . SER B 1 235 ? -0.061 27.066 -7.814 1.00 14.31 235 SER B CA 1
ATOM 5319 C C . SER B 1 235 ? 1.454 26.965 -7.679 1.00 13.58 235 SER B C 1
ATOM 5320 O O . SER B 1 235 ? 1.983 27.416 -6.690 1.00 12.24 235 SER B O 1
ATOM 5323 N N . SER B 1 236 ? 2.132 26.423 -8.685 1.00 13.39 236 SER B N 1
ATOM 5324 C CA . SER B 1 236 ? 3.594 26.267 -8.643 1.00 8.16 236 SER B CA 1
ATOM 5325 C C . SER B 1 236 ? 4.296 27.610 -8.638 1.00 5.98 236 SER B C 1
ATOM 5326 O O . SER B 1 236 ? 5.474 27.693 -8.308 1.00 14.93 236 SER B O 1
ATOM 5329 N N . MET B 1 237 ? 3.545 28.667 -8.992 1.00 10.00 237 MET B N 1
ATOM 5330 C CA . MET B 1 237 ? 4.002 30.052 -8.952 1.00 9.34 237 MET B CA 1
ATOM 5331 C C . MET B 1 237 ? 3.337 30.867 -7.870 1.00 7.17 237 MET B C 1
ATOM 5332 O O . MET B 1 237 ? 3.173 32.074 -8.014 1.00 11.29 237 MET B O 1
ATOM 5337 N N . SER B 1 238 ? 2.984 30.215 -6.763 1.00 7.12 238 SER B N 1
ATOM 5338 C CA . SER B 1 238 ? 2.206 30.911 -5.779 1.00 2.00 238 SER B CA 1
ATOM 5339 C C . SER B 1 238 ? 2.945 30.856 -4.451 1.00 5.31 238 SER B C 1
ATOM 5340 O O . SER B 1 238 ? 3.963 30.193 -4.350 1.00 9.02 238 SER B O 1
ATOM 5343 N N . GLY B 1 239 ? 2.415 31.577 -3.480 1.00 9.44 239 GLY B N 1
ATOM 5344 C CA . GLY B 1 239 ? 2.881 31.428 -2.111 1.00 9.05 239 GLY B CA 1
ATOM 5345 C C . GLY B 1 239 ? 3.921 32.479 -1.760 1.00 14.92 239 GLY B C 1
ATOM 5346 O O . GLY B 1 239 ? 4.283 33.340 -2.614 1.00 7.91 239 GLY B O 1
ATOM 5347 N N . THR B 1 240 ? 4.371 32.386 -0.505 1.00 13.89 240 THR B N 1
ATOM 5348 C CA . THR B 1 240 ? 5.387 33.265 0.149 1.00 18.47 240 THR B CA 1
ATOM 5349 C C . THR B 1 240 ? 5.187 34.715 -0.308 1.00 17.74 240 THR B C 1
ATOM 5350 O O . THR B 1 240 ? 4.115 35.265 -0.136 1.00 22.07 240 THR B O 1
ATOM 5354 N N . TYR B 1 241 ? 6.203 35.322 -0.904 1.00 17.25 241 TYR B N 1
ATOM 5355 C CA . TYR B 1 241 ? 6.114 36.708 -1.337 1.00 14.06 241 TYR B CA 1
ATOM 5356 C C . TYR B 1 241 ? 4.998 37.023 -2.324 1.00 14.28 241 TYR B C 1
ATOM 5357 O O . TYR B 1 241 ? 4.720 38.185 -2.624 1.00 16.17 241 TYR B O 1
ATOM 5366 N N . GLY B 1 242 ? 4.392 35.989 -2.883 1.00 15.10 242 GLY B N 1
ATOM 5367 C CA . GLY B 1 242 ? 3.435 36.214 -3.944 1.00 14.84 242 GLY B CA 1
ATOM 5368 C C . GLY B 1 242 ? 2.045 36.158 -3.390 1.00 7.84 242 GLY B C 1
ATOM 5369 O O . GLY B 1 242 ? 1.596 36.996 -2.616 1.00 12.94 242 GLY B O 1
ATOM 5370 N N . HIS B 1 243 ? 1.267 35.135 -3.865 1.00 7.97 243 HIS B N 1
ATOM 5371 C CA . HIS B 1 243 ? -0.210 35.235 -3.874 1.00 10.67 243 HIS B CA 1
ATOM 5372 C C . HIS B 1 243 ? -0.800 33.905 -3.657 1.00 14.95 243 HIS B C 1
ATOM 5373 O O . HIS B 1 243 ? -0.116 32.885 -3.876 1.00 14.75 243 HIS B O 1
ATOM 5380 N N . PRO B 1 244 ? -2.100 33.822 -3.257 1.00 13.47 244 PRO B N 1
ATOM 5381 C CA . PRO B 1 244 ? -2.832 32.555 -3.114 1.00 12.14 244 PRO B CA 1
ATOM 5382 C C . PRO B 1 244 ? -2.867 31.787 -4.457 1.00 7.70 244 PRO B C 1
ATOM 5383 O O . PRO B 1 244 ? -2.817 32.373 -5.549 1.00 12.21 244 PRO B O 1
ATOM 5387 N N . ALA B 1 245 ? -2.943 30.471 -4.347 1.00 8.92 245 ALA B N 1
ATOM 5388 C CA . ALA B 1 245 ? -2.870 29.578 -5.473 1.00 10.19 245 ALA B CA 1
ATOM 5389 C C . ALA B 1 245 ? -4.195 29.537 -6.236 1.00 11.06 245 ALA B C 1
ATOM 5390 O O . ALA B 1 245 ? -5.287 29.425 -5.635 1.00 14.89 245 ALA B O 1
ATOM 5392 N N . THR B 1 246 ? -4.113 29.535 -7.553 1.00 12.88 246 THR B N 1
ATOM 5393 C CA . THR B 1 246 ? -5.334 29.570 -8.384 1.00 12.82 246 THR B CA 1
ATOM 5394 C C . THR B 1 246 ? -6.231 28.336 -8.104 1.00 14.48 246 THR B C 1
ATOM 5395 O O . THR B 1 246 ? -7.422 28.472 -7.834 1.00 14.46 246 THR B O 1
ATOM 5399 N N . GLU B 1 247 ? -5.656 27.132 -8.191 1.00 14.51 247 GLU B N 1
ATOM 5400 C CA . GLU B 1 247 ? -6.407 25.882 -8.045 1.00 12.23 247 GLU B CA 1
ATOM 5401 C C . GLU B 1 247 ? -7.006 25.699 -6.651 1.00 14.79 247 GLU B C 1
ATOM 5402 O O . GLU B 1 247 ? -8.100 25.171 -6.492 1.00 15.35 247 GLU B O 1
ATOM 5408 N N . SER B 1 248 ? -6.286 26.158 -5.651 1.00 13.37 248 SER B N 1
ATOM 5409 C CA . SER B 1 248 ? -6.752 26.074 -4.259 1.00 14.46 248 SER B CA 1
ATOM 5410 C C . SER B 1 248 ? -8.073 26.842 -4.030 1.00 13.35 248 SER B C 1
ATOM 5411 O O . SER B 1 248 ? -9.051 26.319 -3.476 1.00 7.51 248 SER B O 1
ATOM 5414 N N . LEU B 1 249 ? -8.109 28.069 -4.516 1.00 9.84 249 LEU B N 1
ATOM 5415 C CA . LEU B 1 249 ? -9.327 28.871 -4.529 1.00 11.51 249 LEU B CA 1
ATOM 5416 C C . LEU B 1 249 ? -10.441 28.251 -5.426 1.00 9.17 249 LEU B C 1
ATOM 5417 O O . LEU B 1 249 ? -11.598 28.160 -5.013 1.00 9.35 249 LEU B O 1
ATOM 5422 N N . VAL B 1 250 ? -10.104 27.836 -6.647 1.00 8.18 250 VAL B N 1
ATOM 5423 C CA . VAL B 1 250 ? -11.062 27.150 -7.502 1.00 8.80 250 VAL B CA 1
ATOM 5424 C C . VAL B 1 250 ? -11.755 25.920 -6.897 1.00 13.32 250 VAL B C 1
ATOM 5425 O O . VAL B 1 250 ? -12.995 25.809 -6.979 1.00 12.29 250 VAL B O 1
ATOM 5429 N N . ALA B 1 251 ? -10.965 25.024 -6.288 1.00 7.97 251 ALA B N 1
ATOM 5430 C CA . ALA B 1 251 ? -11.449 23.883 -5.522 1.00 13.08 251 ALA B CA 1
ATOM 5431 C C . ALA B 1 251 ? -12.308 24.291 -4.354 1.00 11.47 251 ALA B C 1
ATOM 5432 O O . ALA B 1 251 ? -13.311 23.617 -4.065 1.00 14.11 251 ALA B O 1
ATOM 5434 N N . THR B 1 252 ? -11.908 25.355 -3.655 1.00 8.94 252 THR B N 1
ATOM 5435 C CA . THR B 1 252 ? -12.673 25.835 -2.510 1.00 6.84 252 THR B CA 1
ATOM 5436 C C . THR B 1 252 ? -14.070 26.346 -2.887 1.00 6.93 252 THR B C 1
ATOM 5437 O O . THR B 1 252 ? -15.039 26.133 -2.149 1.00 10.34 252 THR B O 1
ATOM 5441 N N . LEU B 1 253 ? -14.166 26.993 -4.052 1.00 10.22 253 LEU B N 1
ATOM 5442 C CA . LEU B 1 253 ? -15.412 27.552 -4.568 1.00 12.86 253 LEU B CA 1
ATOM 5443 C C . LEU B 1 253 ? -16.248 26.556 -5.380 1.00 14.40 253 LEU B C 1
ATOM 5444 O O . LEU B 1 253 ? -17.390 26.867 -5.703 1.00 16.20 253 LEU B O 1
ATOM 5449 N N . GLN B 1 254 ? -15.697 25.383 -5.717 1.00 9.99 254 GLN B N 1
ATOM 5450 C CA . GLN B 1 254 ? -16.368 24.474 -6.668 1.00 15.07 254 GLN B CA 1
ATOM 5451 C C . GLN B 1 254 ? -17.642 23.982 -6.041 1.00 14.70 254 GLN B C 1
ATOM 5452 O O . GLN B 1 254 ? -17.632 23.559 -4.882 1.00 17.78 254 GLN B O 1
ATOM 5458 N N . GLY B 1 255 ? -18.748 24.130 -6.771 1.00 16.88 255 GLY B N 1
ATOM 5459 C CA . GLY B 1 255 ? -20.055 23.726 -6.272 1.00 15.80 255 GLY B CA 1
ATOM 5460 C C . GLY B 1 255 ? -20.637 24.619 -5.180 1.00 16.27 255 GLY B C 1
ATOM 5461 O O . GLY B 1 255 ? -21.632 24.250 -4.568 1.00 12.62 255 GLY B O 1
ATOM 5462 N N . THR B 1 256 ? -20.035 25.785 -4.928 1.00 15.20 256 THR B N 1
ATOM 5463 C CA . THR B 1 256 ? -20.632 26.778 -4.018 1.00 9.55 256 THR B CA 1
ATOM 5464 C C . THR B 1 256 ? -21.355 27.790 -4.888 1.00 9.56 256 THR B C 1
ATOM 5465 O O . THR B 1 256 ? -21.322 27.679 -6.124 1.00 7.78 256 THR B O 1
ATOM 5469 N N . GLY B 1 257 ? -22.010 28.766 -4.267 1.00 9.23 257 GLY B N 1
ATOM 5470 C CA . GLY B 1 257 ? -22.625 29.846 -5.045 1.00 9.91 257 GLY B CA 1
ATOM 5471 C C . GLY B 1 257 ? -21.627 30.684 -5.825 1.00 11.67 257 GLY B C 1
ATOM 5472 O O . GLY B 1 257 ? -21.989 31.323 -6.831 1.00 9.95 257 GLY B O 1
ATOM 5473 N N . TYR B 1 258 ? -20.359 30.654 -5.407 1.00 9.77 258 TYR B N 1
ATOM 5474 C CA . TYR B 1 258 ? -19.288 31.390 -6.080 1.00 8.73 258 TYR B CA 1
ATOM 5475 C C . TYR B 1 258 ? -18.570 30.633 -7.191 1.00 9.43 258 TYR B C 1
ATOM 5476 O O . TYR B 1 258 ? -17.710 31.208 -7.880 1.00 9.13 258 TYR B O 1
ATOM 5485 N N . ASP B 1 259 ? -18.908 29.352 -7.357 1.00 13.38 259 ASP B N 1
ATOM 5486 C CA . ASP B 1 259 ? -18.266 28.472 -8.325 1.00 14.20 259 ASP B CA 1
ATOM 5487 C C . ASP B 1 259 ? -17.709 29.227 -9.542 1.00 13.46 259 ASP B C 1
ATOM 5488 O O . ASP B 1 259 ? -18.455 29.767 -10.335 1.00 12.96 259 ASP B O 1
ATOM 5493 N N . THR B 1 260 ? -16.387 29.282 -9.657 1.00 12.93 260 THR B N 1
ATOM 5494 C CA . THR B 1 260 ? -15.728 29.986 -10.771 1.00 12.57 260 THR B CA 1
ATOM 5495 C C . THR B 1 260 ? -15.916 29.314 -12.114 1.00 12.62 260 THR B C 1
ATOM 5496 O O . THR B 1 260 ? -15.789 29.955 -13.178 1.00 8.10 260 THR B O 1
ATOM 5500 N N . GLY B 1 261 ? -16.189 28.022 -12.093 1.00 14.78 261 GLY B N 1
ATOM 5501 C CA . GLY B 1 261 ? -16.431 27.268 -13.325 1.00 15.66 261 GLY B CA 1
ATOM 5502 C C . GLY B 1 261 ? -15.152 26.917 -14.065 1.00 15.80 261 GLY B C 1
ATOM 5503 O O . GLY B 1 261 ? -15.196 26.467 -15.222 1.00 18.87 261 GLY B O 1
ATOM 5504 N N . LEU B 1 262 ? -14.021 27.122 -13.394 1.00 13.55 262 LEU B N 1
ATOM 5505 C CA . LEU B 1 262 ? -12.709 26.859 -13.964 1.00 14.10 262 LEU B CA 1
ATOM 5506 C C . LEU B 1 262 ? -12.287 25.402 -13.779 1.00 13.44 262 LEU B C 1
ATOM 5507 O O . LEU B 1 262 ? -12.507 24.803 -12.715 1.00 15.18 262 LEU B O 1
ATOM 5512 N N . ASP B 1 263 ? -11.693 24.811 -14.818 1.00 10.91 263 ASP B N 1
ATOM 5513 C CA . ASP B 1 263 ? -11.316 23.408 -14.752 1.00 11.70 263 ASP B CA 1
ATOM 5514 C C . ASP B 1 263 ? -10.013 23.146 -13.973 1.00 9.00 263 ASP B C 1
ATOM 5515 O O . ASP B 1 263 ? -8.942 23.498 -14.447 1.00 12.24 263 ASP B O 1
ATOM 5520 N N . ILE B 1 264 ? -10.090 22.478 -12.813 1.00 10.90 264 ILE B N 1
ATOM 5521 C CA . ILE B 1 264 ? -8.883 22.201 -12.047 1.00 11.28 264 ILE B CA 1
ATOM 5522 C C . ILE B 1 264 ? -7.867 21.328 -12.785 1.00 11.66 264 ILE B C 1
ATOM 5523 O O . ILE B 1 264 ? -6.663 21.523 -12.642 1.00 17.00 264 ILE B O 1
ATOM 5528 N N . ALA B 1 265 ? -8.320 20.347 -13.549 1.00 9.95 265 ALA B N 1
ATOM 5529 C CA . ALA B 1 265 ? -7.373 19.480 -14.264 1.00 11.41 265 ALA B CA 1
ATOM 5530 C C . ALA B 1 265 ? -6.605 20.262 -15.345 1.00 11.96 265 ALA B C 1
ATOM 5531 O O . ALA B 1 265 ? -5.422 20.025 -15.588 1.00 12.92 265 ALA B O 1
ATOM 5533 N N . LYS B 1 266 ? -7.291 21.191 -15.990 1.00 12.73 266 LYS B N 1
ATOM 5534 C CA . LYS B 1 266 ? -6.656 22.069 -16.970 1.00 12.25 266 LYS B CA 1
ATOM 5535 C C . LYS B 1 266 ? -5.653 23.027 -16.315 1.00 16.49 266 LYS B C 1
ATOM 5536 O O . LYS B 1 266 ? -4.580 23.277 -16.870 1.00 20.02 266 LYS B O 1
ATOM 5542 N N . LEU B 1 267 ? -6.007 23.546 -15.142 1.00 12.65 267 LEU B N 1
ATOM 5543 C CA . LEU B 1 267 ? -5.148 24.452 -14.402 1.00 13.09 267 LEU B CA 1
ATOM 5544 C C . LEU B 1 267 ? -3.882 23.724 -13.941 1.00 14.55 267 LEU B C 1
ATOM 5545 O O . LEU B 1 267 ? -2.779 24.215 -14.148 1.00 15.62 267 LEU B O 1
ATOM 5550 N N . GLU B 1 268 ? -4.043 22.539 -13.353 1.00 14.77 268 GLU B N 1
ATOM 5551 C CA . GLU B 1 268 ? -2.897 21.725 -12.913 1.00 15.68 268 GLU B CA 1
ATOM 5552 C C . GLU B 1 268 ? -1.874 21.459 -14.031 1.00 16.57 268 GLU B C 1
ATOM 5553 O O . GLU B 1 268 ? -0.678 21.422 -13.782 1.00 18.91 268 GLU B O 1
ATOM 5559 N N . GLN B 1 269 ? -2.338 21.251 -15.252 1.00 14.96 269 GLN B N 1
ATOM 5560 C CA . GLN B 1 269 ? -1.413 21.064 -16.385 1.00 17.85 269 GLN B CA 1
ATOM 5561 C C . GLN B 1 269 ? -0.497 22.265 -16.585 1.00 17.05 269 GLN B C 1
ATOM 5562 O O . GLN B 1 269 ? 0.698 22.110 -16.798 1.00 15.60 269 GLN B O 1
ATOM 5568 N N . ILE B 1 270 ? -1.081 23.458 -16.522 1.00 15.54 270 ILE B N 1
ATOM 5569 C CA . ILE B 1 270 ? -0.344 24.712 -16.644 1.00 12.75 270 ILE B CA 1
ATOM 5570 C C . ILE B 1 270 ? 0.650 24.792 -15.464 1.00 13.64 270 ILE B C 1
ATOM 5571 O O . ILE B 1 270 ? 1.778 25.262 -15.605 1.00 9.70 270 ILE B O 1
ATOM 5576 N N . ALA B 1 271 ? 0.234 24.298 -14.306 1.00 14.26 271 ALA B N 1
ATOM 5577 C CA . ALA B 1 271 ? 1.056 24.372 -13.103 1.00 20.23 271 ALA B CA 1
ATOM 5578 C C . ALA B 1 271 ? 2.246 23.441 -13.160 1.00 19.38 271 ALA B C 1
ATOM 5579 O O . ALA B 1 271 ? 3.310 23.777 -12.663 1.00 21.38 271 ALA B O 1
ATOM 5581 N N . ALA B 1 272 ? 2.047 22.271 -13.762 1.00 20.94 272 ALA B N 1
ATOM 5582 C CA . ALA B 1 272 ? 3.104 21.277 -13.912 1.00 19.43 272 ALA B CA 1
ATOM 5583 C C . ALA B 1 272 ? 4.160 21.871 -14.827 1.00 18.85 272 ALA B C 1
ATOM 5584 O O . ALA B 1 272 ? 5.363 21.684 -14.626 1.00 20.96 272 ALA B O 1
ATOM 5586 N N . TYR B 1 273 ? 3.691 22.616 -15.821 1.00 15.31 273 TYR B N 1
ATOM 5587 C CA . TYR B 1 273 ? 4.565 23.343 -16.716 1.00 15.13 273 TYR B CA 1
ATOM 5588 C C . TYR B 1 273 ? 5.417 24.346 -15.965 1.00 11.82 273 TYR B C 1
ATOM 5589 O O . TYR B 1 273 ? 6.632 24.379 -16.151 1.00 15.84 273 TYR B O 1
ATOM 5598 N N . PHE B 1 274 ? 4.784 25.160 -15.121 1.00 13.85 274 PHE B N 1
ATOM 5599 C CA . PHE B 1 274 ? 5.484 26.254 -14.443 1.00 15.06 274 PHE B CA 1
ATOM 5600 C C . PHE B 1 274 ? 6.405 25.769 -13.337 1.00 16.14 274 PHE B C 1
ATOM 5601 O O . PHE B 1 274 ? 7.354 26.456 -12.987 1.00 18.64 274 PHE B O 1
ATOM 5609 N N . ARG B 1 275 ? 6.116 24.582 -12.796 1.00 18.21 275 ARG B N 1
ATOM 5610 C CA . ARG B 1 275 ? 6.967 23.951 -11.802 1.00 18.68 275 ARG B CA 1
ATOM 5611 C C . ARG B 1 275 ? 8.365 23.758 -12.369 1.00 17.76 275 ARG B C 1
ATOM 5612 O O . ARG B 1 275 ? 9.335 24.178 -11.758 1.00 20.00 275 ARG B O 1
ATOM 5620 N N . ASP B 1 276 ? 8.461 23.113 -13.530 1.00 18.28 276 ASP B N 1
ATOM 5621 C CA . ASP B 1 276 ? 9.731 23.006 -14.246 1.00 20.45 276 ASP B CA 1
ATOM 5622 C C . ASP B 1 276 ? 10.369 24.378 -14.516 1.00 19.06 276 ASP B C 1
ATOM 5623 O O . ASP B 1 276 ? 11.523 24.607 -14.187 1.00 17.68 276 ASP B O 1
ATOM 5628 N N . VAL B 1 277 ? 9.594 25.291 -15.090 1.00 20.53 277 VAL B N 1
ATOM 5629 C CA . VAL B 1 277 ? 10.102 26.611 -15.484 1.00 16.75 277 VAL B CA 1
ATOM 5630 C C . VAL B 1 277 ? 10.670 27.383 -14.297 1.00 17.93 277 VAL B C 1
ATOM 5631 O O . VAL B 1 277 ? 11.731 27.999 -14.417 1.00 23.00 277 VAL B O 1
ATOM 5635 N N . ARG B 1 278 ? 9.971 27.343 -13.170 1.00 17.38 278 ARG B N 1
ATOM 5636 C CA . ARG B 1 278 ? 10.410 28.030 -11.950 1.00 12.34 278 ARG B CA 1
ATOM 5637 C C . ARG B 1 278 ? 11.754 27.455 -11.437 1.00 17.54 278 ARG B C 1
ATOM 5638 O O . ARG B 1 278 ? 12.543 28.191 -10.850 1.00 17.47 278 ARG B O 1
ATOM 5646 N N . LYS B 1 279 ? 12.006 26.161 -11.678 1.00 17.11 279 LYS B N 1
ATOM 5647 C CA . LYS B 1 279 ? 13.301 25.511 -11.352 1.00 21.47 279 LYS B CA 1
ATOM 5648 C C . LYS B 1 279 ? 14.477 26.256 -11.955 1.00 18.99 279 LYS B C 1
ATOM 5649 O O . LYS B 1 279 ? 15.456 26.532 -11.260 1.00 17.22 279 LYS B O 1
ATOM 5655 N N . LYS B 1 280 ? 14.360 26.564 -13.254 1.00 16.39 280 LYS B N 1
ATOM 5656 C CA . LYS B 1 280 ? 15.350 27.333 -14.001 1.00 15.50 280 LYS B CA 1
ATOM 5657 C C . LYS B 1 280 ? 15.678 28.713 -13.447 1.00 15.02 280 LYS B C 1
ATOM 5658 O O . LYS B 1 280 ? 16.675 29.308 -13.856 1.00 17.21 280 LYS B O 1
ATOM 5664 N N . TYR B 1 281 ? 14.834 29.244 -12.566 1.00 14.44 281 TYR B N 1
ATOM 5665 C CA . TYR B 1 281 ? 15.021 30.596 -12.030 1.00 13.68 281 TYR B CA 1
ATOM 5666 C C . TYR B 1 281 ? 15.370 30.604 -10.556 1.00 13.71 281 TYR B C 1
ATOM 5667 O O . TYR B 1 281 ? 15.263 31.619 -9.880 1.00 14.26 281 TYR B O 1
ATOM 5676 N N . HIS B 1 282 ? 15.822 29.455 -10.063 1.00 15.90 282 HIS B N 1
ATOM 5677 C CA . HIS B 1 282 ? 16.270 29.282 -8.671 1.00 15.94 282 HIS B CA 1
ATOM 5678 C C . HIS B 1 282 ? 17.231 30.388 -8.188 1.00 13.52 282 HIS B C 1
ATOM 5679 O O . HIS B 1 282 ? 17.149 30.838 -7.034 1.00 14.14 282 HIS B O 1
ATOM 5686 N N . ALA B 1 283 ? 18.111 30.830 -9.085 1.00 13.97 283 ALA B N 1
ATOM 5687 C CA . ALA B 1 283 ? 19.082 31.897 -8.835 1.00 12.48 283 ALA B CA 1
ATOM 5688 C C . ALA B 1 283 ? 18.467 33.146 -8.205 1.00 13.40 283 ALA B C 1
ATOM 5689 O O . ALA B 1 283 ? 19.087 33.802 -7.360 1.00 11.22 283 ALA B O 1
ATOM 5691 N N . PHE B 1 284 ? 17.244 33.473 -8.625 1.00 12.80 284 PHE B N 1
ATOM 5692 C CA . PHE B 1 284 ? 16.594 34.732 -8.257 1.00 13.68 284 PHE B CA 1
ATOM 5693 C C . PHE B 1 284 ? 15.553 34.660 -7.146 1.00 14.94 284 PHE B C 1
ATOM 5694 O O . PHE B 1 284 ? 14.942 35.685 -6.825 1.00 14.06 284 PHE B O 1
ATOM 5702 N N . GLU B 1 285 ? 15.380 33.463 -6.571 1.00 14.73 285 GLU B N 1
ATOM 5703 C CA . GLU B 1 285 ? 14.440 33.198 -5.483 1.00 14.92 285 GLU B CA 1
ATOM 5704 C C . GLU B 1 285 ? 14.883 33.869 -4.185 1.00 14.60 285 GLU B C 1
ATOM 5705 O O . GLU B 1 285 ? 16.065 33.955 -3.899 1.00 14.71 285 GLU B O 1
ATOM 5711 N N . GLY B 1 286 ? 13.927 34.344 -3.404 1.00 13.08 286 GLY B N 1
ATOM 5712 C CA . GLY B 1 286 ? 14.229 34.910 -2.092 1.00 13.40 286 GLY B CA 1
ATOM 5713 C C . GLY B 1 286 ? 14.406 33.808 -1.060 1.00 14.59 286 GLY B C 1
ATOM 5714 O O . GLY B 1 286 ? 14.229 32.639 -1.372 1.00 16.69 286 GLY B O 1
ATOM 5715 N N . MET B 1 287 ? 14.719 34.177 0.178 1.00 16.80 287 MET B N 1
ATOM 5716 C CA . MET B 1 287 ? 15.130 33.187 1.186 1.00 19.28 287 MET B CA 1
ATOM 5717 C C . MET B 1 287 ? 14.030 32.859 2.189 1.00 21.56 287 MET B C 1
ATOM 5718 O O . MET B 1 287 ? 14.228 32.070 3.124 1.00 21.66 287 MET B O 1
ATOM 5723 N N . MET B 1 288 ? 12.880 33.495 2.040 1.00 22.04 288 MET B N 1
ATOM 5724 C CA . MET B 1 288 ? 11.842 33.299 3.026 1.00 20.29 288 MET B CA 1
ATOM 5725 C C . MET B 1 288 ? 11.177 31.947 2.819 1.00 18.50 288 MET B C 1
ATOM 5726 O O . MET B 1 288 ? 10.860 31.548 1.686 1.00 15.97 288 MET B O 1
ATOM 5731 N N . LYS B 1 289 ? 10.978 31.261 3.935 1.00 15.22 289 LYS B N 1
ATOM 5732 C CA . LYS B 1 289 ? 10.238 30.005 3.984 1.00 16.73 289 LYS B CA 1
ATOM 5733 C C . LYS B 1 289 ? 9.084 30.184 4.962 1.00 20.27 289 LYS B C 1
ATOM 5734 O O . LYS B 1 289 ? 9.282 30.725 6.042 1.00 21.81 289 LYS B O 1
ATOM 5740 N N . GLY B 1 290 ? 7.882 29.760 4.564 1.00 21.46 290 GLY B N 1
ATOM 5741 C CA . GLY B 1 290 ? 6.689 29.922 5.382 1.00 19.59 290 GLY B CA 1
ATOM 5742 C C . GLY B 1 290 ? 6.003 31.251 5.161 1.00 19.45 290 GLY B C 1
ATOM 5743 O O . GLY B 1 290 ? 5.736 31.642 4.019 1.00 23.50 290 GLY B O 1
ATOM 5744 N N . SER B 1 291 ? 5.686 31.932 6.251 1.00 15.38 291 SER B N 1
ATOM 5745 C CA . SER B 1 291 ? 5.127 33.273 6.238 1.00 12.78 291 SER B CA 1
ATOM 5746 C C . SER B 1 291 ? 6.037 34.159 7.059 1.00 10.77 291 SER B C 1
ATOM 5747 O O . SER B 1 291 ? 6.811 33.656 7.895 1.00 7.88 291 SER B O 1
ATOM 5750 N N . ASP B 1 292 ? 5.929 35.471 6.824 1.00 12.05 292 ASP B N 1
ATOM 5751 C CA . ASP B 1 292 ? 6.719 36.484 7.532 1.00 9.99 292 ASP B CA 1
ATOM 5752 C C . ASP B 1 292 ? 5.873 37.157 8.612 1.00 13.59 292 ASP B C 1
ATOM 5753 O O . ASP B 1 292 ? 5.047 38.033 8.322 1.00 14.30 292 ASP B O 1
ATOM 5758 N N . ALA B 1 293 ? 6.079 36.731 9.856 1.00 6.30 293 ALA B N 1
ATOM 5759 C CA . ALA B 1 293 ? 5.285 37.198 10.996 1.00 12.57 293 ALA B CA 1
ATOM 5760 C C . ALA B 1 293 ? 5.748 38.537 11.520 1.00 12.45 293 ALA B C 1
ATOM 5761 O O . ALA B 1 293 ? 5.066 39.125 12.355 1.00 13.42 293 ALA B O 1
ATOM 5763 N N . ARG B 1 294 ? 6.889 39.016 11.030 1.00 11.44 294 ARG B N 1
ATOM 5764 C CA . ARG B 1 294 ? 7.358 40.352 11.367 1.00 11.10 294 ARG B CA 1
ATOM 5765 C C . ARG B 1 294 ? 6.414 41.398 10.770 1.00 9.53 294 ARG B C 1
ATOM 5766 O O . ARG B 1 294 ? 6.179 42.445 11.356 1.00 11.83 294 ARG B O 1
ATOM 5774 N N . ILE B 1 295 ? 5.872 41.138 9.598 1.00 11.74 295 ILE B N 1
ATOM 5775 C CA . ILE B 1 295 ? 4.891 42.050 9.033 1.00 10.74 295 ILE B CA 1
ATOM 5776 C C . ILE B 1 295 ? 3.675 42.243 9.985 1.00 12.13 295 ILE B C 1
ATOM 5777 O O . ILE B 1 295 ? 3.114 43.334 10.067 1.00 11.08 295 ILE B O 1
ATOM 5782 N N . LEU B 1 296 ? 3.335 41.208 10.756 1.00 10.76 296 LEU B N 1
ATOM 5783 C CA . LEU B 1 296 ? 2.127 41.197 11.583 1.00 10.76 296 LEU B CA 1
ATOM 5784 C C . LEU B 1 296 ? 2.270 41.990 12.876 1.00 11.02 296 LEU B C 1
ATOM 5785 O O . LEU B 1 296 ? 1.270 42.346 13.503 1.00 15.11 296 LEU B O 1
ATOM 5790 N N . VAL B 1 297 ? 3.504 42.263 13.273 1.00 13.23 297 VAL B N 1
ATOM 5791 C CA . VAL B 1 297 ? 3.768 42.941 14.547 1.00 13.79 297 VAL B CA 1
ATOM 5792 C C . VAL B 1 297 ? 3.256 44.373 14.541 1.00 16.18 297 VAL B C 1
ATOM 5793 O O . VAL B 1 297 ? 2.651 44.817 15.529 1.00 16.28 297 VAL B O 1
ATOM 5797 N N . ALA B 1 298 ? 3.483 45.085 13.436 1.00 14.86 298 ALA B N 1
ATOM 5798 C CA . ALA B 1 298 ? 3.153 46.512 13.345 1.00 16.30 298 ALA B CA 1
ATOM 5799 C C . ALA B 1 298 ? 2.968 47.079 11.940 1.00 16.38 298 ALA B C 1
ATOM 5800 O O . ALA B 1 298 ? 2.990 48.292 11.751 1.00 18.95 298 ALA B O 1
ATOM 5802 N N . GLN B 1 299 ? 2.801 46.185 10.971 1.00 16.91 299 GLN B N 1
ATOM 5803 C CA . GLN B 1 299 ? 2.376 46.526 9.601 1.00 17.82 299 GLN B CA 1
ATOM 5804 C C . GLN B 1 299 ? 3.502 47.133 8.756 1.00 17.76 299 GLN B C 1
ATOM 5805 O O . GLN B 1 299 ? 3.242 47.881 7.808 1.00 16.97 299 GLN B O 1
ATOM 5811 N N . VAL B 1 300 ? 4.746 46.818 9.091 1.00 18.03 300 VAL B N 1
ATOM 5812 C CA . VAL B 1 300 ? 5.868 47.251 8.269 1.00 16.96 300 VAL B CA 1
ATOM 5813 C C . VAL B 1 300 ? 5.985 46.235 7.142 1.00 16.51 300 VAL B C 1
ATOM 5814 O O . VAL B 1 300 ? 6.187 45.053 7.414 1.00 17.40 300 VAL B O 1
ATOM 5818 N N . PRO B 1 301 ? 5.822 46.670 5.875 1.00 15.50 301 PRO B N 1
ATOM 5819 C CA . PRO B 1 301 ? 5.994 45.719 4.776 1.00 15.38 301 PRO B CA 1
ATOM 5820 C C . PRO B 1 301 ? 7.383 45.072 4.729 1.00 15.98 301 PRO B C 1
ATOM 5821 O O . PRO B 1 301 ? 8.374 45.704 5.113 1.00 16.85 301 PRO B O 1
ATOM 5825 N N . GLY B 1 302 ? 7.444 43.835 4.243 1.00 14.29 302 GLY B N 1
ATOM 5826 C CA . GLY B 1 302 ? 8.690 43.065 4.193 1.00 17.27 302 GLY B CA 1
ATOM 5827 C C . GLY B 1 302 ? 9.799 43.755 3.424 1.00 17.98 302 GLY B C 1
ATOM 5828 O O . GLY B 1 302 ? 10.944 43.794 3.882 1.00 17.98 302 GLY B O 1
ATOM 5829 N N . GLY B 1 303 ? 9.445 44.295 2.255 1.00 19.30 303 GLY B N 1
ATOM 5830 C CA . GLY B 1 303 ? 10.375 45.034 1.404 1.00 19.02 303 GLY B CA 1
ATOM 5831 C C . GLY B 1 303 ? 10.980 46.213 2.143 1.00 20.55 303 GLY B C 1
ATOM 5832 O O . GLY B 1 303 ? 12.191 46.419 2.110 1.00 21.74 303 GLY B O 1
ATOM 5833 N N . MET B 1 304 ? 10.126 46.976 2.821 1.00 20.32 304 MET B N 1
ATOM 5834 C CA . MET B 1 304 ? 10.551 48.118 3.628 1.00 19.93 304 MET B CA 1
ATOM 5835 C C . MET B 1 304 ? 11.584 47.727 4.693 1.00 21.48 304 MET B C 1
ATOM 5836 O O . MET B 1 304 ? 12.645 48.358 4.775 1.00 23.62 304 MET B O 1
ATOM 5841 N N . LEU B 1 305 ? 11.279 46.704 5.502 1.00 21.27 305 LEU B N 1
ATOM 5842 C CA . LEU B 1 305 ? 12.222 46.205 6.520 1.00 21.90 305 LEU B CA 1
ATOM 5843 C C . LEU B 1 305 ? 13.545 45.788 5.887 1.00 23.01 305 LEU B C 1
ATOM 5844 O O . LEU B 1 305 ? 14.597 46.276 6.268 1.00 23.84 305 LEU B O 1
ATOM 5849 N N . THR B 1 306 ? 13.474 44.883 4.916 1.00 25.00 306 THR B N 1
ATOM 5850 C CA . THR B 1 306 ? 14.653 44.458 4.168 1.00 26.52 306 THR B CA 1
ATOM 5851 C C . THR B 1 306 ? 15.523 45.656 3.794 1.00 26.54 306 THR B C 1
ATOM 5852 O O . THR B 1 306 ? 16.733 45.648 4.027 1.00 24.56 306 THR B O 1
ATOM 5856 N N . ASN B 1 307 ? 14.893 46.693 3.247 1.00 28.76 307 ASN B N 1
ATOM 5857 C CA . ASN B 1 307 ? 15.612 47.880 2.806 1.00 31.35 307 ASN B CA 1
ATOM 5858 C C . ASN B 1 307 ? 16.169 48.709 3.959 1.00 31.77 307 ASN B C 1
ATOM 5859 O O . ASN B 1 307 ? 17.259 49.260 3.847 1.00 33.97 307 ASN B O 1
ATOM 5864 N N . MET B 1 308 ? 15.444 48.794 5.069 1.00 31.07 308 MET B N 1
ATOM 5865 C CA . MET B 1 308 ? 15.956 49.546 6.211 1.00 31.36 308 MET B CA 1
ATOM 5866 C C . MET B 1 308 ? 17.137 48.827 6.857 1.00 32.24 308 MET B C 1
ATOM 5867 O O . MET B 1 308 ? 18.085 49.464 7.313 1.00 30.58 308 MET B O 1
ATOM 5872 N N . GLU B 1 309 ? 17.089 47.498 6.882 1.00 33.19 309 GLU B N 1
ATOM 5873 C CA . GLU B 1 309 ? 18.183 46.734 7.471 1.00 33.92 309 GLU B CA 1
ATOM 5874 C C . GLU B 1 309 ? 19.458 46.774 6.622 1.00 32.31 309 GLU B C 1
ATOM 5875 O O . GLU B 1 309 ? 20.557 46.794 7.177 1.00 31.82 309 GLU B O 1
ATOM 5881 N N . SER B 1 310 ? 19.309 46.810 5.296 1.00 30.74 310 SER B N 1
ATOM 5882 C CA . SER B 1 310 ? 20.437 47.066 4.391 1.00 31.84 310 SER B CA 1
ATOM 5883 C C . SER B 1 310 ? 21.122 48.380 4.769 1.00 31.60 310 SER B C 1
ATOM 5884 O O . SER B 1 310 ? 22.314 48.400 5.087 1.00 32.62 310 SER B O 1
ATOM 5887 N N . GLN B 1 311 ? 20.347 49.465 4.737 1.00 30.43 311 GLN B N 1
ATOM 5888 C CA . GLN B 1 311 ? 20.832 50.802 5.072 1.00 30.11 311 GLN B CA 1
ATOM 5889 C C . GLN B 1 311 ? 21.547 50.845 6.423 1.00 29.42 311 GLN B C 1
ATOM 5890 O O . GLN B 1 311 ? 22.600 51.465 6.549 1.00 28.55 311 GLN B O 1
ATOM 5896 N N . LEU B 1 312 ? 20.979 50.171 7.421 1.00 29.83 312 LEU B N 1
ATOM 5897 C CA . LEU B 1 312 ? 21.555 50.161 8.768 1.00 30.11 312 LEU B CA 1
ATOM 5898 C C . LEU B 1 312 ? 22.886 49.406 8.865 1.00 30.39 312 LEU B C 1
ATOM 5899 O O . LEU B 1 312 ? 23.790 49.831 9.587 1.00 28.35 312 LEU B O 1
ATOM 5904 N N . LYS B 1 313 ? 22.991 48.290 8.144 1.00 32.00 313 LYS B N 1
ATOM 5905 C CA . LYS B 1 313 ? 24.200 47.460 8.132 1.00 33.52 313 LYS B CA 1
ATOM 5906 C C . LYS B 1 313 ? 25.315 48.170 7.357 1.00 34.64 313 LYS B C 1
ATOM 5907 O O . LYS B 1 313 ? 26.481 48.151 7.766 1.00 33.81 313 LYS B O 1
ATOM 5913 N N . GLN B 1 314 ? 24.937 48.815 6.253 1.00 36.48 314 GLN B N 1
ATOM 5914 C CA . GLN B 1 314 ? 25.850 49.636 5.444 1.00 40.39 314 GLN B CA 1
ATOM 5915 C C . GLN B 1 314 ? 26.449 50.839 6.189 1.00 40.69 314 GLN B C 1
ATOM 5916 O O . GLN B 1 314 ? 27.365 51.492 5.686 1.00 40.21 314 GLN B O 1
ATOM 5922 N N . GLN B 1 315 ? 25.935 51.129 7.380 1.00 42.96 315 GLN B N 1
ATOM 5923 C CA . GLN B 1 315 ? 26.166 52.429 7.998 1.00 45.31 315 GLN B CA 1
ATOM 5924 C C . GLN B 1 315 ? 27.413 52.524 8.909 1.00 46.78 315 GLN B C 1
ATOM 5925 O O . GLN B 1 315 ? 28.334 53.282 8.583 1.00 48.18 315 GLN B O 1
ATOM 5931 N N . ASN B 1 316 ? 27.490 51.795 10.029 1.00 47.63 316 ASN B N 1
ATOM 5932 C CA . ASN B 1 316 ? 26.446 50.947 10.601 1.00 48.11 316 ASN B CA 1
ATOM 5933 C C . ASN B 1 316 ? 25.664 51.757 11.668 1.00 49.27 316 ASN B C 1
ATOM 5934 O O . ASN B 1 316 ? 25.811 52.984 11.700 1.00 50.94 316 ASN B O 1
ATOM 5939 N N . ALA B 1 317 ? 24.868 51.143 12.555 1.00 48.45 317 ALA B N 1
ATOM 5940 C CA . ALA B 1 317 ? 24.833 49.708 12.827 1.00 47.06 317 ALA B CA 1
ATOM 5941 C C . ALA B 1 317 ? 23.426 49.120 12.815 1.00 45.51 317 ALA B C 1
ATOM 5942 O O . ALA B 1 317 ? 22.426 49.842 12.755 1.00 45.31 317 ALA B O 1
ATOM 5944 N N . LEU B 1 318 ? 23.379 47.794 12.896 1.00 43.43 318 LEU B N 1
ATOM 5945 C CA . LEU B 1 318 ? 22.145 47.027 12.844 1.00 41.82 318 LEU B CA 1
ATOM 5946 C C . LEU B 1 318 ? 21.446 46.967 14.204 1.00 40.63 318 LEU B C 1
ATOM 5947 O O . LEU B 1 318 ? 20.245 46.674 14.283 1.00 39.79 318 LEU B O 1
ATOM 5952 N N . ASP B 1 319 ? 22.195 47.250 15.268 1.00 38.92 319 ASP B N 1
ATOM 5953 C CA . ASP B 1 319 ? 21.649 47.214 16.621 1.00 38.47 319 ASP B CA 1
ATOM 5954 C C . ASP B 1 319 ? 20.834 48.464 16.959 1.00 36.79 319 ASP B C 1
ATOM 5955 O O . ASP B 1 319 ? 20.433 48.661 18.105 1.00 37.53 319 ASP B O 1
ATOM 5960 N N . LYS B 1 320 ? 20.594 49.308 15.959 1.00 34.93 320 LYS B N 1
ATOM 5961 C CA . LYS B 1 320 ? 19.701 50.458 16.119 1.00 33.62 320 LYS B CA 1
ATOM 5962 C C . LYS B 1 320 ? 18.369 50.208 15.408 1.00 33.84 320 LYS B C 1
ATOM 5963 O O . LYS B 1 320 ? 17.596 51.144 15.183 1.00 34.51 320 LYS B O 1
ATOM 5969 N N . LEU B 1 321 ? 18.117 48.944 15.056 1.00 32.37 321 LEU B N 1
ATOM 5970 C CA . LEU B 1 321 ? 16.920 48.537 14.311 1.00 31.90 321 LEU B CA 1
ATOM 5971 C C . LEU B 1 321 ? 15.623 48.832 15.056 1.00 31.80 321 LEU B C 1
ATOM 5972 O O . LEU B 1 321 ? 14.707 49.411 14.482 1.00 32.20 321 LEU B O 1
ATOM 5977 N N . ASP B 1 322 ? 15.548 48.435 16.326 1.00 33.61 322 ASP B N 1
ATOM 5978 C CA . ASP B 1 322 ? 14.362 48.714 17.146 1.00 35.07 322 ASP B CA 1
ATOM 5979 C C . ASP B 1 322 ? 14.041 50.213 17.197 1.00 34.79 322 ASP B C 1
ATOM 5980 O O . ASP B 1 322 ? 12.874 50.605 17.085 1.00 35.88 322 ASP B O 1
ATOM 5985 N N . LEU B 1 323 ? 15.076 51.041 17.341 1.00 33.03 323 LEU B N 1
ATOM 5986 C CA . LEU B 1 323 ? 14.907 52.499 17.353 1.00 32.19 323 LEU B CA 1
ATOM 5987 C C . LEU B 1 323 ? 14.368 53.035 16.026 1.00 31.83 323 LEU B C 1
ATOM 5988 O O . LEU B 1 323 ? 13.468 53.875 16.014 1.00 32.39 323 LEU B O 1
ATOM 5993 N N . VAL B 1 324 ? 14.914 52.542 14.916 1.00 30.75 324 VAL B N 1
ATOM 5994 C CA . VAL B 1 324 ? 14.392 52.857 13.584 1.00 29.42 324 VAL B CA 1
ATOM 5995 C C . VAL B 1 324 ? 12.937 52.389 13.428 1.00 28.98 324 VAL B C 1
ATOM 5996 O O . VAL B 1 324 ? 12.131 53.088 12.820 1.00 29.24 324 VAL B O 1
ATOM 6000 N N . LEU B 1 325 ? 12.613 51.218 13.983 1.00 28.36 325 LEU B N 1
ATOM 6001 C CA . LEU B 1 325 ? 11.245 50.680 13.943 1.00 28.19 325 LEU B CA 1
ATOM 6002 C C . LEU B 1 325 ? 10.289 51.543 14.772 1.00 28.20 325 LEU B C 1
ATOM 6003 O O . LEU B 1 325 ? 9.145 51.770 14.368 1.00 26.10 325 LEU B O 1
ATOM 6008 N N . GLU B 1 326 ? 10.773 52.031 15.917 1.00 29.29 326 GLU B N 1
ATOM 6009 C CA . GLU B 1 326 ? 10.012 52.957 16.763 1.00 31.43 326 GLU B CA 1
ATOM 6010 C C . GLU B 1 326 ? 9.848 54.315 16.079 1.00 30.28 326 GLU B C 1
ATOM 6011 O O . GLU B 1 326 ? 8.866 55.020 16.299 1.00 30.78 326 GLU B O 1
ATOM 6017 N N . GLU B 1 327 ? 10.820 54.654 15.238 1.00 30.30 327 GLU B N 1
ATOM 6018 C CA . GLU B 1 327 ? 10.857 55.918 14.498 1.00 29.44 327 GLU B CA 1
ATOM 6019 C C . GLU B 1 327 ? 9.834 56.020 13.348 1.00 28.06 327 GLU B C 1
ATOM 6020 O O . GLU B 1 327 ? 9.269 57.094 13.123 1.00 28.88 327 GLU B O 1
ATOM 6026 N N . ILE B 1 328 ? 9.605 54.917 12.632 1.00 27.23 328 ILE B N 1
ATOM 6027 C CA . ILE B 1 328 ? 8.645 54.881 11.511 1.00 26.65 328 ILE B CA 1
ATOM 6028 C C . ILE B 1 328 ? 7.246 55.440 11.863 1.00 26.94 328 ILE B C 1
ATOM 6029 O O . ILE B 1 328 ? 6.774 56.353 11.184 1.00 27.74 328 ILE B O 1
ATOM 6034 N N . PRO B 1 329 ? 6.580 54.893 12.909 1.00 27.41 329 PRO B N 1
ATOM 6035 C CA . PRO B 1 329 ? 5.258 55.380 13.307 1.00 27.90 329 PRO B CA 1
ATOM 6036 C C . PRO B 1 329 ? 5.189 56.896 13.478 1.00 28.48 329 PRO B C 1
ATOM 6037 O O . PRO B 1 329 ? 4.193 57.519 13.101 1.00 28.66 329 PRO B O 1
ATOM 6041 N N . ARG B 1 330 ? 6.251 57.471 14.038 1.00 29.73 330 ARG B N 1
ATOM 6042 C CA . ARG B 1 330 ? 6.326 58.904 14.316 1.00 31.01 330 ARG B CA 1
ATOM 6043 C C . ARG B 1 330 ? 6.479 59.707 13.022 1.00 30.36 330 ARG B C 1
ATOM 6044 O O . ARG B 1 330 ? 5.802 60.711 12.821 1.00 30.61 330 ARG B O 1
ATOM 6052 N N . VAL B 1 331 ? 7.365 59.237 12.150 1.00 29.81 331 VAL B N 1
ATOM 6053 C CA . VAL B 1 331 ? 7.627 59.853 10.849 1.00 28.16 331 VAL B CA 1
ATOM 6054 C C . VAL B 1 331 ? 6.403 59.771 9.920 1.00 29.01 331 VAL B C 1
ATOM 6055 O O . VAL B 1 331 ? 6.053 60.743 9.245 1.00 28.97 331 VAL B O 1
ATOM 6059 N N . ARG B 1 332 ? 5.750 58.612 9.899 1.00 29.52 332 ARG B N 1
ATOM 6060 C CA . ARG B 1 332 ? 4.601 58.396 9.025 1.00 29.40 332 ARG B CA 1
ATOM 6061 C C . ARG B 1 332 ? 3.472 59.386 9.342 1.00 30.49 332 ARG B C 1
ATOM 6062 O O . ARG B 1 332 ? 2.877 59.962 8.427 1.00 30.28 332 ARG B O 1
ATOM 6070 N N . GLU B 1 333 ? 3.198 59.592 10.633 1.00 31.44 333 GLU B N 1
ATOM 6071 C CA . GLU B 1 333 ? 2.237 60.602 11.079 1.00 32.94 333 GLU B CA 1
ATOM 6072 C C . GLU B 1 333 ? 2.634 62.003 10.611 1.00 33.65 333 GLU B C 1
ATOM 6073 O O . GLU B 1 333 ? 1.839 62.724 10.002 1.00 33.11 333 GLU B O 1
ATOM 6079 N N . GLU B 1 334 ? 3.877 62.370 10.898 1.00 34.43 334 GLU B N 1
ATOM 6080 C CA . GLU B 1 334 ? 4.399 63.682 10.551 1.00 35.59 334 GLU B CA 1
ATOM 6081 C C . GLU B 1 334 ? 4.450 63.902 9.035 1.00 35.65 334 GLU B C 1
ATOM 6082 O O . GLU B 1 334 ? 4.660 65.026 8.570 1.00 36.52 334 GLU B O 1
ATOM 6088 N N . LEU B 1 335 ? 4.225 62.821 8.283 1.00 35.96 335 LEU B N 1
ATOM 6089 C CA . LEU B 1 335 ? 4.139 62.859 6.816 1.00 35.05 335 LEU B CA 1
ATOM 6090 C C . LEU B 1 335 ? 2.731 62.552 6.303 1.00 33.78 335 LEU B C 1
ATOM 6091 O O . LEU B 1 335 ? 2.549 62.191 5.139 1.00 33.26 335 LEU B O 1
ATOM 6096 N N . GLY B 1 336 ? 1.744 62.702 7.181 1.00 33.58 336 GLY B N 1
ATOM 6097 C CA . GLY B 1 336 ? 0.336 62.624 6.791 1.00 33.45 336 GLY B CA 1
ATOM 6098 C C . GLY B 1 336 ? -0.238 61.229 6.606 1.00 34.20 336 GLY B C 1
ATOM 6099 O O . GLY B 1 336 ? -1.221 61.043 5.871 1.00 34.05 336 GLY B O 1
ATOM 6100 N N . PHE B 1 337 ? 0.370 60.252 7.282 1.00 31.98 337 PHE B N 1
ATOM 6101 C CA . PHE B 1 337 ? -0.066 58.860 7.221 1.00 31.56 337 PHE B CA 1
ATOM 6102 C C . PHE B 1 337 ? -0.143 58.304 5.793 1.00 30.47 337 PHE B C 1
ATOM 6103 O O . PHE B 1 337 ? -1.111 57.638 5.420 1.00 29.21 337 PHE B O 1
ATOM 6111 N N . LEU B 1 338 ? 0.890 58.604 5.009 1.00 30.10 338 LEU B N 1
ATOM 6112 C CA . LEU B 1 338 ? 1.072 58.053 3.672 1.00 30.75 338 LEU B CA 1
ATOM 6113 C C . LEU B 1 338 ? 1.144 56.522 3.716 1.00 30.86 338 LEU B C 1
ATOM 6114 O O . LEU B 1 338 ? 1.876 55.968 4.535 1.00 31.72 338 LEU B O 1
ATOM 6119 N N . PRO B 1 339 ? 0.357 55.832 2.860 1.00 30.81 339 PRO B N 1
ATOM 6120 C CA . PRO B 1 339 ? 0.415 54.364 2.832 1.00 30.30 339 PRO B CA 1
ATOM 6121 C C . PRO B 1 339 ? 1.852 53.865 2.740 1.00 28.51 339 PRO B C 1
ATOM 6122 O O . PRO B 1 339 ? 2.676 54.493 2.075 1.00 27.67 339 PRO B O 1
ATOM 6126 N N . LEU B 1 340 ? 2.149 52.760 3.422 1.00 28.76 340 LEU B N 1
ATOM 6127 C CA . LEU B 1 340 ? 3.465 52.121 3.308 1.00 28.31 340 LEU B CA 1
ATOM 6128 C C . LEU B 1 340 ? 3.450 51.169 2.113 1.00 30.02 340 LEU B C 1
ATOM 6129 O O . LEU B 1 340 ? 3.204 49.966 2.233 1.00 31.24 340 LEU B O 1
ATOM 6134 N N . VAL B 1 341 ? 3.694 51.762 0.953 1.00 31.29 341 VAL B N 1
ATOM 6135 C CA . VAL B 1 341 ? 3.531 51.137 -0.348 1.00 33.98 341 VAL B CA 1
ATOM 6136 C C . VAL B 1 341 ? 4.639 51.733 -1.216 1.00 34.39 341 VAL B C 1
ATOM 6137 O O . VAL B 1 341 ? 5.018 52.887 -1.035 1.00 34.51 341 VAL B O 1
ATOM 6141 N N . THR B 1 342 ? 5.155 50.938 -2.146 1.00 34.85 342 THR B N 1
ATOM 6142 C CA . THR B 1 342 ? 6.221 51.366 -3.043 1.00 36.56 342 THR B CA 1
ATOM 6143 C C . THR B 1 342 ? 5.694 52.421 -4.037 1.00 37.45 342 THR B C 1
ATOM 6144 O O . THR B 1 342 ? 4.621 52.238 -4.634 1.00 38.56 342 THR B O 1
ATOM 6148 N N . PRO B 1 343 ? 6.443 53.524 -4.228 1.00 36.57 343 PRO B N 1
ATOM 6149 C CA . PRO B 1 343 ? 7.763 53.852 -3.690 1.00 36.26 343 PRO B CA 1
ATOM 6150 C C . PRO B 1 343 ? 7.783 54.726 -2.423 1.00 36.43 343 PRO B C 1
ATOM 6151 O O . PRO B 1 343 ? 8.862 55.143 -1.987 1.00 38.19 343 PRO B O 1
ATOM 6155 N N . THR B 1 344 ? 6.622 54.989 -1.832 1.00 35.24 344 THR B N 1
ATOM 6156 C CA . THR B 1 344 ? 6.546 55.876 -0.664 1.00 35.58 344 THR B CA 1
ATOM 6157 C C . THR B 1 344 ? 7.084 55.272 0.641 1.00 34.58 344 THR B C 1
ATOM 6158 O O . THR B 1 344 ? 7.369 56.004 1.599 1.00 34.47 344 THR B O 1
ATOM 6162 N N . SER B 1 345 ? 7.220 53.948 0.684 1.00 32.07 345 SER B N 1
ATOM 6163 C CA . SER B 1 345 ? 7.722 53.276 1.880 1.00 31.15 345 SER B CA 1
ATOM 6164 C C . SER B 1 345 ? 9.219 53.544 2.079 1.00 31.95 345 SER B C 1
ATOM 6165 O O . SER B 1 345 ? 9.671 53.795 3.200 1.00 32.46 345 SER B O 1
ATOM 6168 N N . GLN B 1 346 ? 9.979 53.522 0.986 1.00 30.98 346 GLN B N 1
ATOM 6169 C CA . GLN B 1 346 ? 11.400 53.834 1.048 1.00 30.77 346 GLN B CA 1
ATOM 6170 C C . GLN B 1 346 ? 11.661 55.314 1.361 1.00 30.79 346 GLN B C 1
ATOM 6171 O O . GLN B 1 346 ? 12.746 55.660 1.829 1.00 31.75 346 GLN B O 1
ATOM 6177 N N . ILE B 1 347 ? 10.673 56.177 1.109 1.00 28.72 347 ILE B N 1
ATOM 6178 C CA . ILE B 1 347 ? 10.753 57.583 1.525 1.00 29.06 347 ILE B CA 1
ATOM 6179 C C . ILE B 1 347 ? 10.687 57.673 3.056 1.00 27.45 347 ILE B C 1
ATOM 6180 O O . ILE B 1 347 ? 11.476 58.385 3.677 1.00 27.29 347 ILE B O 1
ATOM 6185 N N . VAL B 1 348 ? 9.762 56.924 3.654 1.00 27.03 348 VAL B N 1
ATOM 6186 C CA . VAL B 1 348 ? 9.584 56.906 5.111 1.00 24.94 348 VAL B CA 1
ATOM 6187 C C . VAL B 1 348 ? 10.740 56.177 5.783 1.00 22.80 348 VAL B C 1
ATOM 6188 O O . VAL B 1 348 ? 11.355 56.701 6.721 1.00 21.64 348 VAL B O 1
ATOM 6192 N N . GLY B 1 349 ? 11.036 54.982 5.279 1.00 21.10 349 GLY B N 1
ATOM 6193 C CA . GLY B 1 349 ? 12.120 54.151 5.805 1.00 21.50 349 GLY B CA 1
ATOM 6194 C C . GLY B 1 349 ? 13.471 54.846 5.847 1.00 21.48 349 GLY B C 1
ATOM 6195 O O . GLY B 1 349 ? 14.139 54.833 6.880 1.00 22.29 349 GLY B O 1
ATOM 6196 N N . THR B 1 350 ? 13.867 55.450 4.727 1.00 21.07 350 THR B N 1
ATOM 6197 C CA . THR B 1 350 ? 15.139 56.183 4.620 1.00 23.61 350 THR B CA 1
ATOM 6198 C C . THR B 1 350 ? 15.238 57.366 5.594 1.00 24.31 350 THR B C 1
ATOM 6199 O O . THR B 1 350 ? 16.192 57.457 6.363 1.00 25.59 350 THR B O 1
ATOM 6203 N N . GLN B 1 351 ? 14.245 58.253 5.567 1.00 25.13 351 GLN B N 1
ATOM 6204 C CA . GLN B 1 351 ? 14.174 59.378 6.500 1.00 25.76 351 GLN B CA 1
ATOM 6205 C C . GLN B 1 351 ? 14.272 58.920 7.965 1.00 25.65 351 GLN B C 1
ATOM 6206 O O . GLN B 1 351 ? 14.926 59.561 8.781 1.00 27.18 351 GLN B O 1
ATOM 6212 N N . ALA B 1 352 ? 13.617 57.810 8.289 1.00 25.10 352 ALA B N 1
ATOM 6213 C CA . ALA B 1 352 ? 13.624 57.284 9.651 1.00 24.10 352 ALA B CA 1
ATOM 6214 C C . ALA B 1 352 ? 14.998 56.757 10.063 1.00 23.60 352 ALA B C 1
ATOM 6215 O O . ALA B 1 352 ? 15.440 57.001 11.184 1.00 23.33 352 ALA B O 1
ATOM 6217 N N . VAL B 1 353 ? 15.653 56.037 9.148 1.00 23.96 353 VAL B N 1
ATOM 6218 C CA . VAL B 1 353 ? 16.994 55.484 9.365 1.00 23.50 353 VAL B CA 1
ATOM 6219 C C . VAL B 1 353 ? 17.985 56.627 9.642 1.00 25.30 353 VAL B C 1
ATOM 6220 O O . VAL B 1 353 ? 18.785 56.552 10.579 1.00 24.64 353 VAL B O 1
ATOM 6224 N N . ILE B 1 354 ? 17.907 57.680 8.823 1.00 26.66 354 ILE B N 1
ATOM 6225 C CA . ILE B 1 354 ? 18.704 58.901 8.993 1.00 26.75 354 ILE B CA 1
ATOM 6226 C C . ILE B 1 354 ? 18.498 59.516 10.376 1.00 27.14 354 ILE B C 1
ATOM 6227 O O . ILE B 1 354 ? 19.458 59.728 11.106 1.00 27.68 354 ILE B O 1
ATOM 6232 N N . ASN B 1 355 ? 17.240 59.784 10.725 1.00 28.44 355 ASN B N 1
ATOM 6233 C CA . ASN B 1 355 ? 16.876 60.402 12.002 1.00 29.29 355 ASN B CA 1
ATOM 6234 C C . ASN B 1 355 ? 17.525 59.734 13.209 1.00 29.86 355 ASN B C 1
ATOM 6235 O O . ASN B 1 355 ? 17.957 60.407 14.148 1.00 31.26 355 ASN B O 1
ATOM 6240 N N . VAL B 1 356 ? 17.594 58.408 13.165 1.00 30.66 356 VAL B N 1
ATOM 6241 C CA . VAL B 1 356 ? 18.162 57.605 14.242 1.00 31.28 356 VAL B CA 1
ATOM 6242 C C . VAL B 1 356 ? 19.695 57.607 14.202 1.00 31.72 356 VAL B C 1
ATOM 6243 O O . VAL B 1 356 ? 20.349 57.833 15.227 1.00 31.90 356 VAL B O 1
ATOM 6247 N N . VAL B 1 357 ? 20.262 57.370 13.020 1.00 32.37 357 VAL B N 1
ATOM 6248 C CA . VAL B 1 357 ? 21.722 57.302 12.857 1.00 32.54 357 VAL B CA 1
ATOM 6249 C C . VAL B 1 357 ? 22.413 58.629 13.210 1.00 33.31 357 VAL B C 1
ATOM 6250 O O . VAL B 1 357 ? 23.486 58.629 13.822 1.00 33.41 357 VAL B O 1
ATOM 6254 N N . LEU B 1 358 ? 21.793 59.748 12.837 1.00 33.83 358 LEU B N 1
ATOM 6255 C CA . LEU B 1 358 ? 22.352 61.070 13.134 1.00 34.71 358 LEU B CA 1
ATOM 6256 C C . LEU B 1 358 ? 22.232 61.424 14.613 1.00 35.31 358 LEU B C 1
ATOM 6257 O O . LEU B 1 358 ? 23.078 62.130 15.156 1.00 36.91 358 LEU B O 1
ATOM 6262 N N . GLY B 1 359 ? 21.186 60.919 15.259 1.00 35.33 359 GLY B N 1
ATOM 6263 C CA . GLY B 1 359 ? 20.931 61.216 16.662 1.00 35.77 359 GLY B CA 1
ATOM 6264 C C . GLY B 1 359 ? 20.044 62.430 16.851 1.00 35.99 359 GLY B C 1
ATOM 6265 O O . GLY B 1 359 ? 19.701 62.776 17.983 1.00 36.36 359 GLY B O 1
ATOM 6266 N N . GLU B 1 360 ? 19.690 63.082 15.742 1.00 36.50 360 GLU B N 1
ATOM 6267 C CA . GLU B 1 360 ? 18.749 64.211 15.743 1.00 37.09 360 GLU B CA 1
ATOM 6268 C C . GLU B 1 360 ? 17.678 64.034 14.662 1.00 36.92 360 GLU B C 1
ATOM 6269 O O . GLU B 1 360 ? 17.991 63.812 13.483 1.00 36.11 360 GLU B O 1
ATOM 6275 N N . ARG B 1 361 ? 16.420 64.136 15.091 1.00 37.17 361 ARG B N 1
ATOM 6276 C CA . ARG B 1 361 ? 15.262 63.967 14.220 1.00 37.10 361 ARG B CA 1
ATOM 6277 C C . ARG B 1 361 ? 15.163 65.147 13.265 1.00 36.68 361 ARG B C 1
ATOM 6278 O O . ARG B 1 361 ? 15.040 66.296 13.695 1.00 37.35 361 ARG B O 1
ATOM 6286 N N . TYR B 1 362 ? 15.229 64.846 11.971 1.00 36.63 362 TYR B N 1
ATOM 6287 C CA . TYR B 1 362 ? 15.194 65.847 10.897 1.00 36.75 362 TYR B CA 1
ATOM 6288 C C . TYR B 1 362 ? 16.355 66.842 10.950 1.00 37.17 362 TYR B C 1
ATOM 6289 O O . TYR B 1 362 ? 16.193 68.024 10.614 1.00 37.53 362 TYR B O 1
ATOM 6298 N N . LYS B 1 363 ? 17.520 66.357 11.382 1.00 37.43 363 LYS B N 1
ATOM 6299 C CA . LYS B 1 363 ? 18.780 67.081 11.223 1.00 37.07 363 LYS B CA 1
ATOM 6300 C C . LYS B 1 363 ? 18.962 67.264 9.716 1.00 36.54 363 LYS B C 1
ATOM 6301 O O . LYS B 1 363 ? 19.316 68.345 9.243 1.00 35.37 363 LYS B O 1
ATOM 6307 N N . THR B 1 364 ? 18.685 66.186 8.978 1.00 35.77 364 THR B N 1
ATOM 6308 C CA . THR B 1 364 ? 18.693 66.181 7.520 1.00 35.96 364 THR B CA 1
ATOM 6309 C C . THR B 1 364 ? 17.327 65.729 6.978 1.00 35.89 364 THR B C 1
ATOM 6310 O O . THR B 1 364 ? 16.816 64.662 7.348 1.00 34.64 364 THR B O 1
ATOM 6314 N N . ILE B 1 365 ? 16.739 66.565 6.122 1.00 35.99 365 ILE B N 1
ATOM 6315 C CA . ILE B 1 365 ? 15.510 66.225 5.414 1.00 36.26 365 ILE B CA 1
ATOM 6316 C C . ILE B 1 365 ? 15.861 65.846 3.978 1.00 36.72 365 ILE B C 1
ATOM 6317 O O . ILE B 1 365 ? 16.555 66.597 3.289 1.00 36.33 365 ILE B O 1
ATOM 6322 N N . THR B 1 366 ? 15.380 64.683 3.536 1.00 37.77 366 THR B N 1
ATOM 6323 C CA . THR B 1 366 ? 15.668 64.192 2.186 1.00 38.57 366 THR B CA 1
ATOM 6324 C C . THR B 1 366 ? 14.856 64.897 1.103 1.00 38.66 366 THR B C 1
ATOM 6325 O O . THR B 1 366 ? 13.807 65.488 1.370 1.00 37.51 366 THR B O 1
ATOM 6329 N N . LYS B 1 367 ? 15.379 64.814 -0.118 1.00 40.38 367 LYS B N 1
ATOM 6330 C CA . LYS B 1 367 ? 14.752 65.348 -1.317 1.00 41.82 367 LYS B CA 1
ATOM 6331 C C . LYS B 1 367 ? 13.324 64.811 -1.463 1.00 41.09 367 LYS B C 1
ATOM 6332 O O . LYS B 1 367 ? 12.425 65.528 -1.920 1.00 40.71 367 LYS B O 1
ATOM 6338 N N . GLU B 1 368 ? 13.128 63.556 -1.059 1.00 39.18 368 GLU B N 1
ATOM 6339 C CA . GLU B 1 368 ? 11.831 62.895 -1.165 1.00 37.73 368 GLU B CA 1
ATOM 6340 C C . GLU B 1 368 ? 10.879 63.271 -0.033 1.00 36.47 368 GLU B C 1
ATOM 6341 O O . GLU B 1 368 ? 9.668 63.349 -0.246 1.00 35.46 368 GLU B O 1
ATOM 6347 N N . THR B 1 369 ? 11.422 63.487 1.165 1.00 35.79 369 THR B N 1
ATOM 6348 C CA . THR B 1 369 ? 10.621 63.956 2.298 1.00 35.55 369 THR B CA 1
ATOM 6349 C C . THR B 1 369 ? 10.158 65.396 2.053 1.00 36.54 369 THR B C 1
ATOM 6350 O O . THR B 1 369 ? 9.020 65.750 2.372 1.00 36.06 369 THR B O 1
ATOM 6354 N N . SER B 1 370 ? 11.044 66.208 1.478 1.00 37.30 370 SER B N 1
ATOM 6355 C CA . SER B 1 370 ? 10.719 67.579 1.077 1.00 38.09 370 SER B CA 1
ATOM 6356 C C . SER B 1 370 ? 9.563 67.599 0.087 1.00 37.21 370 SER B C 1
ATOM 6357 O O . SER B 1 370 ? 8.623 68.385 0.238 1.00 36.02 370 SER B O 1
ATOM 6360 N N . GLY B 1 371 ? 9.641 66.719 -0.910 1.00 37.15 371 GLY B N 1
ATOM 6361 C CA . GLY B 1 371 ? 8.599 66.576 -1.928 1.00 36.97 371 GLY B CA 1
ATOM 6362 C C . GLY B 1 371 ? 7.239 66.211 -1.363 1.00 36.47 371 GLY B C 1
ATOM 6363 O O . GLY B 1 371 ? 6.211 66.676 -1.865 1.00 37.36 371 GLY B O 1
ATOM 6364 N N . VAL B 1 372 ? 7.237 65.377 -0.321 1.00 35.40 372 VAL B N 1
ATOM 6365 C CA . VAL B 1 372 ? 6.006 64.972 0.366 1.00 34.98 372 VAL B CA 1
ATOM 6366 C C . VAL B 1 372 ? 5.445 66.140 1.191 1.00 35.22 372 VAL B C 1
ATOM 6367 O O . VAL B 1 372 ? 4.227 66.368 1.220 1.00 35.04 372 VAL B O 1
ATOM 6371 N N . LEU B 1 373 ? 6.343 66.881 1.839 1.00 35.32 373 LEU B N 1
ATOM 6372 C CA . LEU B 1 373 ? 5.963 68.060 2.617 1.00 33.93 373 LEU B CA 1
ATOM 6373 C C . LEU B 1 373 ? 5.456 69.186 1.709 1.00 34.68 373 LEU B C 1
ATOM 6374 O O . LEU B 1 373 ? 4.515 69.896 2.063 1.00 35.21 373 LEU B O 1
ATOM 6379 N N . LYS B 1 374 ? 6.060 69.321 0.529 1.00 34.66 374 LYS B N 1
ATOM 6380 C CA . LYS B 1 374 ? 5.705 70.384 -0.421 1.00 34.32 374 LYS B CA 1
ATOM 6381 C C . LYS B 1 374 ? 4.419 70.123 -1.217 1.00 34.12 374 LYS B C 1
ATOM 6382 O O . LYS B 1 374 ? 3.877 71.039 -1.838 1.00 35.39 374 LYS B O 1
ATOM 6388 N N . GLY B 1 375 ? 3.934 68.886 -1.191 1.00 33.48 375 GLY B N 1
ATOM 6389 C CA . GLY B 1 375 ? 2.754 68.494 -1.954 1.00 33.56 375 GLY B CA 1
ATOM 6390 C C . GLY B 1 375 ? 3.085 68.150 -3.393 1.00 33.84 375 GLY B C 1
ATOM 6391 O O . GLY B 1 375 ? 2.207 68.144 -4.260 1.00 33.04 375 GLY B O 1
ATOM 6392 N N . GLU B 1 376 ? 4.357 67.856 -3.640 1.00 35.07 376 GLU B N 1
ATOM 6393 C CA . GLU B 1 376 ? 4.852 67.570 -4.986 1.00 37.25 376 GLU B CA 1
ATOM 6394 C C . GLU B 1 376 ? 4.437 66.192 -5.501 1.00 37.80 376 GLU B C 1
ATOM 6395 O O . GLU B 1 376 ? 4.440 65.953 -6.711 1.00 38.33 376 GLU B O 1
ATOM 6401 N N . TYR B 1 377 ? 4.089 65.296 -4.577 1.00 38.21 377 TYR B N 1
ATOM 6402 C CA . TYR B 1 377 ? 3.594 63.963 -4.918 1.00 38.51 377 TYR B CA 1
ATOM 6403 C C . TYR B 1 377 ? 2.067 63.969 -5.002 1.00 37.98 377 TYR B C 1
ATOM 6404 O O . TYR B 1 377 ? 1.476 63.184 -5.753 1.00 37.27 377 TYR B O 1
ATOM 6413 N N . GLY B 1 378 ? 1.447 64.858 -4.222 1.00 36.30 378 GLY B N 1
ATOM 6414 C CA . GLY B 1 378 ? -0.009 64.958 -4.114 1.00 33.94 378 GLY B CA 1
ATOM 6415 C C . GLY B 1 378 ? -0.488 65.121 -2.679 1.00 32.26 378 GLY B C 1
ATOM 6416 O O . GLY B 1 378 ? 0.285 65.483 -1.787 1.00 32.40 378 GLY B O 1
ATOM 6417 N N . LYS B 1 379 ? -1.771 64.848 -2.460 1.00 31.02 379 LYS B N 1
ATOM 6418 C CA . LYS B 1 379 ? -2.396 65.013 -1.152 1.00 30.31 379 LYS B CA 1
ATOM 6419 C C . LYS B 1 379 ? -2.156 63.798 -0.256 1.00 30.73 379 LYS B C 1
ATOM 6420 O O . LYS B 1 379 ? -2.407 62.663 -0.662 1.00 30.72 379 LYS B O 1
ATOM 6426 N N . THR B 1 380 ? -1.656 64.044 0.955 1.00 30.34 380 THR B N 1
ATOM 6427 C CA . THR B 1 380 ? -1.534 62.998 1.971 1.00 28.58 380 THR B CA 1
ATOM 6428 C C . THR B 1 380 ? -2.910 62.764 2.623 1.00 29.75 380 THR B C 1
ATOM 6429 O O . THR B 1 380 ? -3.737 63.685 2.650 1.00 29.80 380 THR B O 1
ATOM 6433 N N . PRO B 1 381 ? -3.184 61.526 3.108 1.00 29.46 381 PRO B N 1
ATOM 6434 C CA . PRO B 1 381 ? -4.469 61.244 3.772 1.00 28.62 381 PRO B CA 1
ATOM 6435 C C . PRO B 1 381 ? -4.828 62.240 4.881 1.00 28.63 381 PRO B C 1
ATOM 6436 O O . PRO B 1 381 ? -5.986 62.631 5.002 1.00 28.66 381 PRO B O 1
ATOM 6440 N N . ALA B 1 382 ? -3.844 62.641 5.679 1.00 28.70 382 ALA B N 1
ATOM 6441 C CA . ALA B 1 382 ? -4.040 63.705 6.663 1.00 28.74 382 ALA B CA 1
ATOM 6442 C C . ALA B 1 382 ? -2.959 64.782 6.490 1.00 29.01 382 ALA B C 1
ATOM 6443 O O . ALA B 1 382 ? -1.865 64.473 6.015 1.00 27.98 382 ALA B O 1
ATOM 6445 N N . PRO B 1 383 ? -3.280 66.055 6.827 1.00 29.56 383 PRO B N 1
ATOM 6446 C CA . PRO B 1 383 ? -2.286 67.137 6.898 1.00 30.00 383 PRO B CA 1
ATOM 6447 C C . PRO B 1 383 ? -0.944 66.693 7.483 1.00 30.62 383 PRO B C 1
ATOM 6448 O O . PRO B 1 383 ? -0.905 66.090 8.558 1.00 31.25 383 PRO B O 1
ATOM 6452 N N . VAL B 1 384 ? 0.141 66.989 6.773 1.00 31.02 384 VAL B N 1
ATOM 6453 C CA . VAL B 1 384 ? 1.495 66.698 7.260 1.00 32.99 384 VAL B CA 1
ATOM 6454 C C . VAL B 1 384 ? 1.818 67.551 8.497 1.00 33.77 384 VAL B C 1
ATOM 6455 O O . VAL B 1 384 ? 0.983 68.348 8.943 1.00 33.64 384 VAL B O 1
ATOM 6459 N N . ASN B 1 385 ? 3.019 67.384 9.049 1.00 34.09 385 ASN B N 1
ATOM 6460 C CA . ASN B 1 385 ? 3.454 68.181 10.196 1.00 35.58 385 ASN B CA 1
ATOM 6461 C C . ASN B 1 385 ? 3.725 69.639 9.830 1.00 36.83 385 ASN B C 1
ATOM 6462 O O . ASN B 1 385 ? 4.456 69.940 8.879 1.00 37.53 385 ASN B O 1
ATOM 6467 N N . THR B 1 386 ? 3.100 70.532 10.588 1.00 38.12 386 THR B N 1
ATOM 6468 C CA . THR B 1 386 ? 3.464 71.944 10.613 1.00 39.23 386 THR B CA 1
ATOM 6469 C C . THR B 1 386 ? 4.105 72.213 11.994 1.00 39.10 386 THR B C 1
ATOM 6470 O O . THR B 1 386 ? 3.576 71.768 13.013 1.00 39.66 386 THR B O 1
ATOM 6474 N N . GLU B 1 387 ? 5.254 72.888 12.047 1.00 39.35 387 GLU B N 1
ATOM 6475 C CA . GLU B 1 387 ? 5.922 73.458 10.881 1.00 39.30 387 GLU B CA 1
ATOM 6476 C C . GLU B 1 387 ? 7.226 72.738 10.499 1.00 37.49 387 GLU B C 1
ATOM 6477 O O . GLU B 1 387 ? 8.319 73.300 10.592 1.00 36.29 387 GLU B O 1
ATOM 6483 N N . LEU B 1 388 ? 7.095 71.482 10.078 1.00 36.63 388 LEU B N 1
ATOM 6484 C CA . LEU B 1 388 ? 8.160 70.818 9.329 1.00 34.95 388 LEU B CA 1
ATOM 6485 C C . LEU B 1 388 ? 7.998 71.180 7.858 1.00 34.06 388 LEU B C 1
ATOM 6486 O O . LEU B 1 388 ? 8.984 71.384 7.143 1.00 33.42 388 LEU B O 1
ATOM 6491 N N . GLN B 1 389 ? 6.739 71.260 7.426 1.00 32.98 389 GLN B N 1
ATOM 6492 C CA . GLN B 1 389 ? 6.374 71.685 6.076 1.00 33.34 389 GLN B CA 1
ATOM 6493 C C . GLN B 1 389 ? 6.894 73.097 5.757 1.00 34.37 389 GLN B C 1
ATOM 6494 O O . GLN B 1 389 ? 7.439 73.339 4.675 1.00 34.77 389 GLN B O 1
ATOM 6500 N N . ALA B 1 390 ? 6.726 74.014 6.709 1.00 34.84 390 ALA B N 1
ATOM 6501 C CA . ALA B 1 390 ? 7.129 75.407 6.531 1.00 35.79 390 ALA B CA 1
ATOM 6502 C C . ALA B 1 390 ? 8.648 75.598 6.596 1.00 36.67 390 ALA B C 1
ATOM 6503 O O . ALA B 1 390 ? 9.170 76.627 6.141 1.00 36.51 390 ALA B O 1
ATOM 6505 N N . ARG B 1 391 ? 9.348 74.611 7.159 1.00 36.49 391 ARG B N 1
ATOM 6506 C CA . ARG B 1 391 ? 10.808 74.645 7.233 1.00 36.84 391 ARG B CA 1
ATOM 6507 C C . ARG B 1 391 ? 11.419 74.395 5.858 1.00 36.95 391 ARG B C 1
ATOM 6508 O O . ARG B 1 391 ? 12.566 74.765 5.601 1.00 37.19 391 ARG B O 1
ATOM 6516 N N . VAL B 1 392 ? 10.638 73.781 4.976 1.00 36.58 392 VAL B N 1
ATOM 6517 C CA . VAL B 1 392 ? 11.151 73.287 3.704 1.00 36.83 392 VAL B CA 1
ATOM 6518 C C . VAL B 1 392 ? 10.872 74.214 2.512 1.00 36.00 392 VAL B C 1
ATOM 6519 O O . VAL B 1 392 ? 11.680 74.282 1.581 1.00 36.03 392 VAL B O 1
ATOM 6523 N N . LEU B 1 393 ? 9.751 74.932 2.546 1.00 35.76 393 LEU B N 1
ATOM 6524 C CA . LEU B 1 393 ? 9.307 75.711 1.382 1.00 36.05 393 LEU B CA 1
ATOM 6525 C C . LEU B 1 393 ? 10.163 76.935 1.047 1.00 36.92 393 LEU B C 1
ATOM 6526 O O . LEU B 1 393 ? 10.695 77.020 -0.062 1.00 37.48 393 LEU B O 1
ATOM 6531 N N . ALA B 1 394 ? 10.291 77.872 1.988 1.00 37.25 394 ALA B N 1
ATOM 6532 C CA . ALA B 1 394 ? 11.148 79.065 1.809 1.00 38.55 394 ALA B CA 1
ATOM 6533 C C . ALA B 1 394 ? 11.193 80.068 2.975 1.00 38.76 394 ALA B C 1
ATOM 6534 O O . ALA B 1 394 ? 12.264 80.606 3.246 1.00 40.24 394 ALA B O 1
ATOM 6536 N N . GLY B 1 395 ? 10.081 80.348 3.665 1.00 38.49 395 GLY B N 1
ATOM 6537 C CA . GLY B 1 395 ? 8.786 79.688 3.505 1.00 38.77 395 GLY B CA 1
ATOM 6538 C C . GLY B 1 395 ? 7.875 80.249 2.428 1.00 38.75 395 GLY B C 1
ATOM 6539 O O . GLY B 1 395 ? 7.489 81.424 2.464 1.00 38.16 395 GLY B O 1
ATOM 6540 N N . ALA B 1 396 ? 7.552 79.389 1.463 1.00 38.41 396 ALA B N 1
ATOM 6541 C CA . ALA B 1 396 ? 6.541 79.651 0.446 1.00 38.48 396 ALA B CA 1
ATOM 6542 C C . ALA B 1 396 ? 5.271 78.914 0.866 1.00 38.83 396 ALA B C 1
ATOM 6543 O O . ALA B 1 396 ? 5.216 78.349 1.963 1.00 38.65 396 ALA B O 1
ATOM 6545 N N . GLU B 1 397 ? 4.247 78.927 0.017 1.00 39.52 397 GLU B N 1
ATOM 6546 C CA . GLU B 1 397 ? 3.031 78.178 0.310 1.00 40.07 397 GLU B CA 1
ATOM 6547 C C . GLU B 1 397 ? 3.091 76.822 -0.367 1.00 41.01 397 GLU B C 1
ATOM 6548 O O . GLU B 1 397 ? 3.666 76.682 -1.449 1.00 41.47 397 GLU B O 1
ATOM 6554 N N . ALA B 1 398 ? 2.492 75.829 0.282 1.00 41.68 398 ALA B N 1
ATOM 6555 C CA . ALA B 1 398 ? 2.484 74.459 -0.215 1.00 42.13 398 ALA B CA 1
ATOM 6556 C C . ALA B 1 398 ? 1.730 74.316 -1.539 1.00 42.57 398 ALA B C 1
ATOM 6557 O O . ALA B 1 398 ? 0.806 75.086 -1.825 1.00 41.33 398 ALA B O 1
ATOM 6559 N N . ILE B 1 399 ? 2.141 73.331 -2.341 1.00 43.03 399 ILE B N 1
ATOM 6560 C CA . ILE B 1 399 ? 1.423 72.968 -3.563 1.00 42.92 399 ILE B CA 1
ATOM 6561 C C . ILE B 1 399 ? 0.176 72.190 -3.167 1.00 42.88 399 ILE B C 1
ATOM 6562 O O . ILE B 1 399 ? 0.257 71.190 -2.446 1.00 43.15 399 ILE B O 1
ATOM 6567 N N . THR B 1 400 ? -0.975 72.669 -3.627 1.00 42.60 400 THR B N 1
ATOM 6568 C CA . THR B 1 400 ? -2.257 72.073 -3.265 1.00 43.00 400 THR B CA 1
ATOM 6569 C C . THR B 1 400 ? -3.037 71.568 -4.488 1.00 42.84 400 THR B C 1
ATOM 6570 O O . THR B 1 400 ? -4.208 71.190 -4.378 1.00 42.14 400 THR B O 1
ATOM 6574 N N . CYS B 1 401 ? -2.372 71.538 -5.643 1.00 42.99 401 CYS B N 1
ATOM 6575 C CA . CYS B 1 401 ? -2.989 71.061 -6.883 1.00 43.11 401 CYS B CA 1
ATOM 6576 C C . CYS B 1 401 ? -2.403 69.731 -7.383 1.00 43.41 401 CYS B C 1
ATOM 6577 O O . CYS B 1 401 ? -1.388 69.242 -6.867 1.00 43.19 401 CYS B O 1
ATOM 6580 N N . ARG B 1 402 ? -3.075 69.163 -8.387 1.00 42.27 402 ARG B N 1
ATOM 6581 C CA . ARG B 1 402 ? -2.594 68.014 -9.150 1.00 40.86 402 ARG B CA 1
ATOM 6582 C C . ARG B 1 402 ? -1.304 68.374 -9.900 1.00 40.09 402 ARG B C 1
ATOM 6583 O O . ARG B 1 402 ? -1.302 69.269 -10.748 1.00 39.95 402 ARG B O 1
ATOM 6591 N N . PRO B 1 403 ? -0.195 67.686 -9.571 1.00 39.54 403 PRO B N 1
ATOM 6592 C CA . PRO B 1 403 ? 1.135 67.995 -10.111 1.00 39.20 403 PRO B CA 1
ATOM 6593 C C . PRO B 1 403 ? 1.253 68.094 -11.642 1.00 38.43 403 PRO B C 1
ATOM 6594 O O . PRO B 1 403 ? 2.023 68.920 -12.135 1.00 37.53 403 PRO B O 1
ATOM 6598 N N . ALA B 1 404 ? 0.511 67.264 -12.379 1.00 37.11 404 ALA B N 1
ATOM 6599 C CA . ALA B 1 404 ? 0.563 67.276 -13.853 1.00 35.40 404 ALA B CA 1
ATOM 6600 C C . ALA B 1 404 ? -0.015 68.541 -14.495 1.00 33.98 404 ALA B C 1
ATOM 6601 O O . ALA B 1 404 ? 0.077 68.710 -15.714 1.00 32.73 404 ALA B O 1
ATOM 6603 N N . ASP B 1 405 ? -0.620 69.404 -13.676 1.00 33.02 405 ASP B N 1
ATOM 6604 C CA . ASP B 1 405 ? -1.107 70.715 -14.124 1.00 32.34 405 ASP B CA 1
ATOM 6605 C C . ASP B 1 405 ? 0.057 71.635 -14.469 1.00 32.28 405 ASP B C 1
ATOM 6606 O O . ASP B 1 405 ? -0.085 72.533 -15.296 1.00 32.91 405 ASP B O 1
ATOM 6611 N N . LEU B 1 406 ? 1.201 71.396 -13.827 1.00 32.14 406 LEU B N 1
ATOM 6612 C CA . LEU B 1 406 ? 2.372 72.270 -13.907 1.00 32.22 406 LEU B CA 1
ATOM 6613 C C . LEU B 1 406 ? 3.456 71.786 -14.876 1.00 31.50 406 LEU B C 1
ATOM 6614 O O . LEU B 1 406 ? 4.454 72.469 -15.085 1.00 31.89 406 LEU B O 1
ATOM 6619 N N . ILE B 1 407 ? 3.264 70.613 -15.465 1.00 31.05 407 ILE B N 1
ATOM 6620 C CA . ILE B 1 407 ? 4.258 70.064 -16.388 1.00 30.44 407 ILE B CA 1
ATOM 6621 C C . ILE B 1 407 ? 3.864 70.417 -17.826 1.00 31.04 407 ILE B C 1
ATOM 6622 O O . ILE B 1 407 ? 2.706 70.241 -18.215 1.00 30.50 407 ILE B O 1
ATOM 6627 N N . ALA B 1 408 ? 4.825 70.928 -18.598 1.00 30.79 408 ALA B N 1
ATOM 6628 C CA . ALA B 1 408 ? 4.589 71.286 -20.001 1.00 31.21 408 ALA B CA 1
ATOM 6629 C C . ALA B 1 408 ? 4.595 70.057 -20.910 1.00 30.98 408 ALA B C 1
ATOM 6630 O O . ALA B 1 408 ? 5.259 69.063 -20.613 1.00 31.47 408 ALA B O 1
ATOM 6632 N N . ALA B 1 409 ? 3.844 70.133 -22.008 1.00 31.53 409 ALA B N 1
ATOM 6633 C CA . ALA B 1 409 ? 3.693 69.015 -22.948 1.00 32.18 409 ALA B CA 1
ATOM 6634 C C . ALA B 1 409 ? 5.036 68.550 -23.528 1.00 32.14 409 ALA B C 1
ATOM 6635 O O . ALA B 1 409 ? 5.822 69.363 -24.025 1.00 32.41 409 ALA B O 1
ATOM 6637 N N . GLU B 1 410 ? 5.282 67.242 -23.473 1.00 31.79 410 GLU B N 1
ATOM 6638 C CA . GLU B 1 410 ? 6.613 66.699 -23.767 1.00 32.05 410 GLU B CA 1
ATOM 6639 C C . GLU B 1 410 ? 6.743 66.000 -25.118 1.00 30.77 410 GLU B C 1
ATOM 6640 O O . GLU B 1 410 ? 7.829 65.965 -25.686 1.00 31.50 410 GLU B O 1
ATOM 6646 N N . MET B 1 411 ? 5.649 65.436 -25.625 1.00 31.37 411 MET B N 1
ATOM 6647 C CA . MET B 1 411 ? 5.725 64.498 -26.765 1.00 32.59 411 MET B CA 1
ATOM 6648 C C . MET B 1 411 ? 6.320 65.026 -28.084 1.00 33.33 411 MET B C 1
ATOM 6649 O O . MET B 1 411 ? 7.103 64.312 -28.720 1.00 34.60 411 MET B O 1
ATOM 6654 N N . PRO B 1 412 ? 5.939 66.252 -28.516 1.00 33.25 412 PRO B N 1
ATOM 6655 C CA . PRO B 1 412 ? 6.583 66.784 -29.721 1.00 32.16 412 PRO B CA 1
ATOM 6656 C C . PRO B 1 412 ? 8.107 66.945 -29.576 1.00 31.27 412 PRO B C 1
ATOM 6657 O O . PRO B 1 412 ? 8.875 66.589 -30.524 1.00 30.00 412 PRO B O 1
ATOM 6661 N N . THR B 1 413 ? 8.541 67.463 -28.410 1.00 31.57 413 THR B N 1
ATOM 6662 C CA . THR B 1 413 ? 9.970 67.746 -28.208 1.00 33.24 413 THR B CA 1
ATOM 6663 C C . THR B 1 413 ? 10.773 66.472 -27.874 1.00 33.04 413 THR B C 1
ATOM 6664 O O . THR B 1 413 ? 12.002 66.452 -28.004 1.00 34.76 413 THR B O 1
ATOM 6668 N N . LEU B 1 414 ? 10.075 65.416 -27.453 1.00 33.73 414 LEU B N 1
ATOM 6669 C CA . LEU B 1 414 ? 10.708 64.125 -27.230 1.00 32.01 414 LEU B CA 1
ATOM 6670 C C . LEU B 1 414 ? 10.827 63.331 -28.531 1.00 31.60 414 LEU B C 1
ATOM 6671 O O . LEU B 1 414 ? 11.859 62.730 -28.797 1.00 30.67 414 LEU B O 1
ATOM 6676 N N . GLN B 1 415 ? 9.778 63.345 -29.346 1.00 32.97 415 GLN B N 1
ATOM 6677 C CA . GLN B 1 415 ? 9.779 62.635 -30.630 1.00 35.53 415 GLN B CA 1
ATOM 6678 C C . GLN B 1 415 ? 10.936 63.088 -31.538 1.00 35.49 415 GLN B C 1
ATOM 6679 O O . GLN B 1 415 ? 11.644 62.263 -32.127 1.00 33.59 415 GLN B O 1
ATOM 6685 N N . ASP B 1 416 ? 11.127 64.401 -31.636 1.00 37.38 416 ASP B N 1
ATOM 6686 C CA . ASP B 1 416 ? 12.227 64.955 -32.424 1.00 38.46 416 ASP B CA 1
ATOM 6687 C C . ASP B 1 416 ? 13.596 64.598 -31.834 1.00 38.72 416 ASP B C 1
ATOM 6688 O O . ASP B 1 416 ? 14.465 64.090 -32.545 1.00 39.84 416 ASP B O 1
ATOM 6693 N N . ARG B 1 417 ? 13.774 64.853 -30.538 1.00 38.40 417 ARG B N 1
ATOM 6694 C CA . ARG B 1 417 ? 15.019 64.530 -29.839 1.00 38.42 417 ARG B CA 1
ATOM 6695 C C . ARG B 1 417 ? 15.438 63.077 -30.073 1.00 37.49 417 ARG B C 1
ATOM 6696 O O . ARG B 1 417 ? 16.576 62.812 -30.461 1.00 36.99 417 ARG B O 1
ATOM 6704 N N . VAL B 1 418 ? 14.505 62.152 -29.856 1.00 34.41 418 VAL B N 1
ATOM 6705 C CA . VAL B 1 418 ? 14.761 60.718 -30.029 1.00 35.91 418 VAL B CA 1
ATOM 6706 C C . VAL B 1 418 ? 15.093 60.364 -31.484 1.00 36.76 418 VAL B C 1
ATOM 6707 O O . VAL B 1 418 ? 16.060 59.644 -31.736 1.00 38.95 418 VAL B O 1
ATOM 6711 N N . LEU B 1 419 ? 14.314 60.881 -32.435 1.00 36.90 419 LEU B N 1
ATOM 6712 C CA . LEU B 1 419 ? 14.501 60.544 -33.855 1.00 37.01 419 LEU B CA 1
ATOM 6713 C C . LEU B 1 419 ? 15.854 60.978 -34.408 1.00 36.70 419 LEU B C 1
ATOM 6714 O O . LEU B 1 419 ? 16.428 60.295 -35.259 1.00 35.91 419 LEU B O 1
ATOM 6719 N N . GLN B 1 420 ? 16.342 62.120 -33.923 1.00 36.74 420 GLN B N 1
ATOM 6720 C CA . GLN B 1 420 ? 17.608 62.697 -34.371 1.00 36.94 420 GLN B CA 1
ATOM 6721 C C . GLN B 1 420 ? 18.806 62.008 -33.712 1.00 35.16 420 GLN B C 1
ATOM 6722 O O . GLN B 1 420 ? 19.803 61.728 -34.381 1.00 33.33 420 GLN B O 1
ATOM 6728 N N . GLN B 1 421 ? 18.701 61.724 -32.411 1.00 34.34 421 GLN B N 1
ATOM 6729 C CA . GLN B 1 421 ? 19.731 60.949 -31.706 1.00 33.15 421 GLN B CA 1
ATOM 6730 C C . GLN B 1 421 ? 19.810 59.514 -32.242 1.00 33.14 421 GLN B C 1
ATOM 6731 O O . GLN B 1 421 ? 20.887 58.923 -32.276 1.00 32.40 421 GLN B O 1
ATOM 6737 N N . ALA B 1 422 ? 18.672 58.973 -32.678 1.00 33.21 422 ALA B N 1
ATOM 6738 C CA . ALA B 1 422 ? 18.613 57.616 -33.231 1.00 33.72 422 ALA B CA 1
ATOM 6739 C C . ALA B 1 422 ? 19.349 57.465 -34.562 1.00 34.31 422 ALA B C 1
ATOM 6740 O O . ALA B 1 422 ? 20.041 56.467 -34.783 1.00 33.77 422 ALA B O 1
ATOM 6742 N N . LYS B 1 423 ? 19.186 58.453 -35.442 1.00 35.26 423 LYS B N 1
ATOM 6743 C CA . LYS B 1 423 ? 19.807 58.436 -36.775 1.00 36.50 423 LYS B CA 1
ATOM 6744 C C . LYS B 1 423 ? 21.298 58.760 -36.724 1.00 36.25 423 LYS B C 1
ATOM 6745 O O . LYS B 1 423 ? 22.085 58.227 -37.513 1.00 36.85 423 LYS B O 1
ATOM 6751 N N . GLU B 1 424 ? 21.672 59.637 -35.793 1.00 36.62 424 GLU B N 1
ATOM 6752 C CA . GLU B 1 424 ? 23.065 60.060 -35.626 1.00 35.45 424 GLU B CA 1
ATOM 6753 C C . GLU B 1 424 ? 23.911 58.992 -34.936 1.00 35.91 424 GLU B C 1
ATOM 6754 O O . GLU B 1 424 ? 25.140 59.011 -35.036 1.00 36.68 424 GLU B O 1
ATOM 6760 N N . GLN B 1 425 ? 23.246 58.064 -34.242 1.00 35.97 425 GLN B N 1
ATOM 6761 C CA . GLN B 1 425 ? 23.930 56.961 -33.557 1.00 34.71 425 GLN B CA 1
ATOM 6762 C C . GLN B 1 425 ? 23.690 55.605 -34.237 1.00 34.48 425 GLN B C 1
ATOM 6763 O O . GLN B 1 425 ? 24.027 54.557 -33.685 1.00 35.31 425 GLN B O 1
ATOM 6769 N N . HIS B 1 426 ? 23.124 55.645 -35.446 1.00 35.24 426 HIS B N 1
ATOM 6770 C CA . HIS B 1 426 ? 22.881 54.454 -36.279 1.00 36.42 426 HIS B CA 1
ATOM 6771 C C . HIS B 1 426 ? 22.039 53.395 -35.557 1.00 36.86 426 HIS B C 1
ATOM 6772 O O . HIS B 1 426 ? 22.315 52.193 -35.639 1.00 37.14 426 HIS B O 1
ATOM 6779 N N . ILE B 1 427 ? 21.011 53.856 -34.848 1.00 36.35 427 ILE B N 1
ATOM 6780 C CA . ILE B 1 427 ? 20.141 52.972 -34.086 1.00 36.51 427 ILE B CA 1
ATOM 6781 C C . ILE B 1 427 ? 18.804 52.834 -34.800 1.00 38.19 427 ILE B C 1
ATOM 6782 O O . ILE B 1 427 ? 18.065 53.814 -34.953 1.00 38.79 427 ILE B O 1
ATOM 6787 N N . THR B 1 428 ? 18.512 51.616 -35.250 1.00 39.53 428 THR B N 1
ATOM 6788 C CA . THR B 1 428 ? 17.262 51.328 -35.946 1.00 40.78 428 THR B CA 1
ATOM 6789 C C . THR B 1 428 ? 16.094 51.397 -34.965 1.00 40.43 428 THR B C 1
ATOM 6790 O O . THR B 1 428 ? 16.111 50.753 -33.918 1.00 41.36 428 THR B O 1
ATOM 6794 N N . LEU B 1 429 ? 15.092 52.201 -35.304 1.00 39.76 429 LEU B N 1
ATOM 6795 C CA . LEU B 1 429 ? 13.897 52.312 -34.480 1.00 36.88 429 LEU B CA 1
ATOM 6796 C C . LEU B 1 429 ? 12.823 51.343 -34.947 1.00 37.50 429 LEU B C 1
ATOM 6797 O O . LEU B 1 429 ? 12.967 50.690 -35.985 1.00 37.50 429 LEU B O 1
ATOM 6802 N N . ALA B 1 430 ? 11.759 51.240 -34.156 1.00 36.14 430 ALA B N 1
ATOM 6803 C CA . ALA B 1 430 ? 10.681 50.302 -34.412 1.00 36.91 430 ALA B CA 1
ATOM 6804 C C . ALA B 1 430 ? 9.765 50.783 -35.531 1.00 36.75 430 ALA B C 1
ATOM 6805 O O . ALA B 1 430 ? 9.739 51.973 -35.865 1.00 37.27 430 ALA B O 1
ATOM 6807 N N . GLU B 1 431 ? 9.013 49.837 -36.089 1.00 36.72 431 GLU B N 1
ATOM 6808 C CA . GLU B 1 431 ? 7.997 50.101 -37.096 1.00 36.43 431 GLU B CA 1
ATOM 6809 C C . GLU B 1 431 ? 7.123 51.290 -36.694 1.00 34.90 431 GLU B C 1
ATOM 6810 O O . GLU B 1 431 ? 6.906 52.193 -37.496 1.00 33.36 431 GLU B O 1
ATOM 6816 N N . ASN B 1 432 ? 6.616 51.272 -35.462 1.00 32.63 432 ASN B N 1
ATOM 6817 C CA . ASN B 1 432 ? 6.005 52.451 -34.851 1.00 32.35 432 ASN B CA 1
ATOM 6818 C C . ASN B 1 432 ? 6.994 53.028 -33.862 1.00 31.70 432 ASN B C 1
ATOM 6819 O O . ASN B 1 432 ? 7.088 52.561 -32.719 1.00 30.11 432 ASN B O 1
ATOM 6824 N N . ALA B 1 433 ? 7.725 54.037 -34.311 1.00 30.11 433 ALA B N 1
ATOM 6825 C CA . ALA B 1 433 ? 8.859 54.618 -33.580 1.00 31.45 433 ALA B CA 1
ATOM 6826 C C . ALA B 1 433 ? 8.475 55.334 -32.283 1.00 31.10 433 ALA B C 1
ATOM 6827 O O . ALA B 1 433 ? 9.329 55.585 -31.435 1.00 31.05 433 ALA B O 1
ATOM 6829 N N . ILE B 1 434 ? 7.193 55.660 -32.133 1.00 31.67 434 ILE B N 1
ATOM 6830 C CA . ILE B 1 434 ? 6.706 56.346 -30.927 1.00 31.68 434 ILE B CA 1
ATOM 6831 C C . ILE B 1 434 ? 6.845 55.479 -29.664 1.00 31.43 434 ILE B C 1
ATOM 6832 O O . ILE B 1 434 ? 6.974 55.993 -28.546 1.00 32.03 434 ILE B O 1
ATOM 6837 N N . ASP B 1 435 ? 6.833 54.163 -29.865 1.00 31.15 435 ASP B N 1
ATOM 6838 C CA . ASP B 1 435 ? 7.014 53.191 -28.786 1.00 29.52 435 ASP B CA 1
ATOM 6839 C C . ASP B 1 435 ? 8.406 53.306 -28.154 1.00 29.92 435 ASP B C 1
ATOM 6840 O O . ASP B 1 435 ? 8.537 53.251 -26.928 1.00 29.62 435 ASP B O 1
ATOM 6845 N N . ASP B 1 436 ? 9.435 53.467 -28.991 1.00 28.70 436 ASP B N 1
ATOM 6846 C CA . ASP B 1 436 ? 10.811 53.687 -28.522 1.00 27.92 436 ASP B CA 1
ATOM 6847 C C . ASP B 1 436 ? 10.936 55.039 -27.838 1.00 29.44 436 ASP B C 1
ATOM 6848 O O . ASP B 1 436 ? 11.645 55.169 -26.833 1.00 28.62 436 ASP B O 1
ATOM 6853 N N . VAL B 1 437 ? 10.244 56.038 -28.397 1.00 27.32 437 VAL B N 1
ATOM 6854 C CA . VAL B 1 437 ? 10.217 57.384 -27.838 1.00 27.69 437 VAL B CA 1
ATOM 6855 C C . VAL B 1 437 ? 9.634 57.322 -26.442 1.00 25.88 437 VAL B C 1
ATOM 6856 O O . VAL B 1 437 ? 10.068 58.052 -25.554 1.00 26.27 437 VAL B O 1
ATOM 6860 N N . LEU B 1 438 ? 8.650 56.437 -26.268 1.00 26.86 438 LEU B N 1
ATOM 6861 C CA . LEU B 1 438 ? 8.063 56.129 -24.955 1.00 25.53 438 LEU B CA 1
ATOM 6862 C C . LEU B 1 438 ? 9.076 55.406 -24.063 1.00 22.73 438 LEU B C 1
ATOM 6863 O O . LEU B 1 438 ? 9.251 55.786 -22.900 1.00 21.96 438 LEU B O 1
ATOM 6868 N N . THR B 1 439 ? 9.766 54.411 -24.631 1.00 23.16 439 THR B N 1
ATOM 6869 C CA . THR B 1 439 ? 10.809 53.653 -23.912 1.00 24.97 439 THR B CA 1
ATOM 6870 C C . THR B 1 439 ? 11.868 54.599 -23.343 1.00 24.81 439 THR B C 1
ATOM 6871 O O . THR B 1 439 ? 12.266 54.473 -22.185 1.00 22.88 439 THR B O 1
ATOM 6875 N N . ILE B 1 440 ? 12.299 55.566 -24.155 1.00 24.46 440 ILE B N 1
ATOM 6876 C CA . ILE B 1 440 ? 13.282 56.558 -23.725 1.00 28.15 440 ILE B CA 1
ATOM 6877 C C . ILE B 1 440 ? 12.696 57.578 -22.740 1.00 28.85 440 ILE B C 1
ATOM 6878 O O . ILE B 1 440 ? 13.354 57.947 -21.757 1.00 28.95 440 ILE B O 1
ATOM 6883 N N . ALA B 1 441 ? 11.467 58.022 -22.999 1.00 28.52 441 ALA B N 1
ATOM 6884 C CA . ALA B 1 441 ? 10.773 58.919 -22.082 1.00 28.33 441 ALA B CA 1
ATOM 6885 C C . ALA B 1 441 ? 10.804 58.350 -20.665 1.00 30.67 441 ALA B C 1
ATOM 6886 O O . ALA B 1 441 ? 11.204 59.039 -19.722 1.00 31.64 441 ALA B O 1
ATOM 6888 N N . LEU B 1 442 ? 10.409 57.077 -20.553 1.00 31.15 442 LEU B N 1
ATOM 6889 C CA . LEU B 1 442 ? 10.260 56.357 -19.278 1.00 31.85 442 LEU B CA 1
ATOM 6890 C C . LEU B 1 442 ? 11.552 55.955 -18.562 1.00 31.66 442 LEU B C 1
ATOM 6891 O O . LEU B 1 442 ? 11.585 55.899 -17.327 1.00 30.50 442 LEU B O 1
ATOM 6896 N N . PHE B 1 443 ? 12.603 55.666 -19.327 1.00 31.62 443 PHE B N 1
ATOM 6897 C CA . PHE B 1 443 ? 13.817 55.070 -18.753 1.00 31.09 443 PHE B CA 1
ATOM 6898 C C . PHE B 1 443 ? 15.161 55.731 -19.095 1.00 32.70 443 PHE B C 1
ATOM 6899 O O . PHE B 1 443 ? 16.204 55.248 -18.652 1.00 32.82 443 PHE B O 1
ATOM 6907 N N . ASP B 1 444 ? 15.132 56.819 -19.872 1.00 33.72 444 ASP B N 1
ATOM 6908 C CA . ASP B 1 444 ? 16.341 57.602 -20.178 1.00 34.58 444 ASP B CA 1
ATOM 6909 C C . ASP B 1 444 ? 17.489 56.686 -20.657 1.00 34.95 444 ASP B C 1
ATOM 6910 O O . ASP B 1 444 ? 17.299 55.903 -21.597 1.00 34.30 444 ASP B O 1
ATOM 6915 N N . GLN B 1 445 ? 18.648 56.759 -19.987 1.00 34.60 445 GLN B N 1
ATOM 6916 C CA . GLN B 1 445 ? 19.869 56.031 -20.380 1.00 34.90 445 GLN B CA 1
ATOM 6917 C C . GLN B 1 445 ? 19.647 54.536 -20.606 1.00 33.71 445 GLN B C 1
ATOM 6918 O O . GLN B 1 445 ? 20.120 53.974 -21.599 1.00 34.18 445 GLN B O 1
ATOM 6924 N N . VAL B 1 446 ? 18.920 53.909 -19.681 1.00 33.67 446 VAL B N 1
ATOM 6925 C CA . VAL B 1 446 ? 18.668 52.470 -19.705 1.00 32.20 446 VAL B CA 1
ATOM 6926 C C . VAL B 1 446 ? 17.986 52.111 -21.023 1.00 31.44 446 VAL B C 1
ATOM 6927 O O . VAL B 1 446 ? 18.324 51.107 -21.660 1.00 29.05 446 VAL B O 1
ATOM 6931 N N . GLY B 1 447 ? 17.047 52.967 -21.429 1.00 31.70 447 GLY B N 1
ATOM 6932 C CA . GLY B 1 447 ? 16.339 52.829 -22.696 1.00 30.39 447 GLY B CA 1
ATOM 6933 C C . GLY B 1 447 ? 17.281 52.932 -23.876 1.00 30.71 447 GLY B C 1
ATOM 6934 O O . GLY B 1 447 ? 17.275 52.078 -24.762 1.00 31.41 447 GLY B O 1
ATOM 6935 N N . TRP B 1 448 ? 18.103 53.976 -23.876 1.00 29.20 448 TRP B N 1
ATOM 6936 C CA . TRP B 1 448 ? 19.111 54.163 -24.921 1.00 29.16 448 TRP B CA 1
ATOM 6937 C C . TRP B 1 448 ? 20.055 52.962 -25.046 1.00 28.45 448 TRP B C 1
ATOM 6938 O O . TRP B 1 448 ? 20.327 52.488 -26.158 1.00 26.21 448 TRP B O 1
ATOM 6949 N N . LYS B 1 449 ? 20.534 52.474 -23.900 1.00 28.32 449 LYS B N 1
ATOM 6950 C CA . LYS B 1 449 ? 21.385 51.288 -23.839 1.00 28.30 449 LYS B CA 1
ATOM 6951 C C . LYS B 1 449 ? 20.738 50.095 -2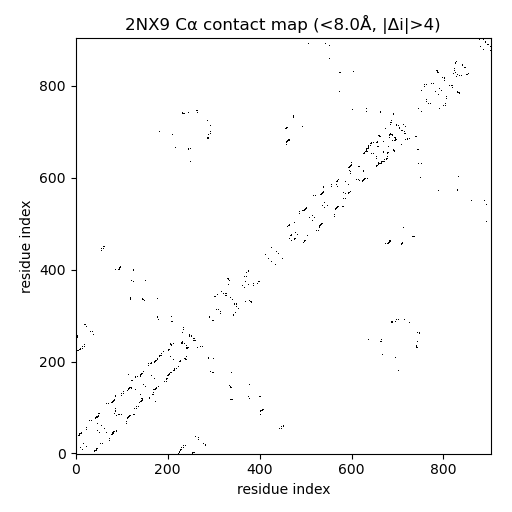4.550 1.00 26.91 449 LYS B C 1
ATOM 6952 O O . LYS B 1 449 ? 21.389 49.403 -25.333 1.00 26.89 449 LYS B O 1
ATOM 6958 N N . PHE B 1 450 ? 19.453 49.875 -24.289 1.00 25.34 450 PHE B N 1
ATOM 6959 C CA . PHE B 1 450 ? 18.734 48.761 -24.896 1.00 24.66 450 PHE B CA 1
ATOM 6960 C C . PHE B 1 450 ? 18.501 48.911 -26.398 1.00 25.95 450 PHE B C 1
ATOM 6961 O O . PHE B 1 450 ? 18.725 47.970 -27.168 1.00 26.45 450 PHE B O 1
ATOM 6969 N N . LEU B 1 451 ? 18.034 50.091 -26.802 1.00 27.05 451 LEU B N 1
ATOM 6970 C CA . LEU B 1 451 ? 17.843 50.419 -28.219 1.00 27.67 451 LEU B CA 1
ATOM 6971 C C . LEU B 1 451 ? 19.135 50.273 -29.027 1.00 27.12 451 LEU B C 1
ATOM 6972 O O . LEU B 1 451 ? 19.105 49.809 -30.171 1.00 27.75 451 LEU B O 1
ATOM 6977 N N . ALA B 1 452 ? 20.257 50.675 -28.427 1.00 27.39 452 ALA B N 1
ATOM 6978 C CA . ALA B 1 452 ? 21.578 50.578 -29.066 1.00 29.35 452 ALA B CA 1
ATOM 6979 C C . ALA B 1 452 ? 22.055 49.133 -29.274 1.00 30.54 452 ALA B C 1
ATOM 6980 O O . ALA B 1 452 ? 22.856 48.867 -30.174 1.00 28.47 452 ALA B O 1
ATOM 6982 N N . ASN B 1 453 ? 21.551 48.211 -28.451 1.00 32.06 453 ASN B N 1
ATOM 6983 C CA . ASN B 1 453 ? 21.948 46.793 -28.500 1.00 33.78 453 ASN B CA 1
ATOM 6984 C C . ASN B 1 453 ? 20.853 45.824 -28.972 1.00 33.73 453 ASN B C 1
ATOM 6985 O O . ASN B 1 453 ? 21.101 44.617 -29.073 1.00 34.07 453 ASN B O 1
ATOM 6990 N N . ARG B 1 454 ? 19.663 46.354 -29.268 1.00 32.32 454 ARG B N 1
ATOM 6991 C CA . ARG B 1 454 ? 18.486 45.543 -29.607 1.00 32.23 454 ARG B CA 1
ATOM 6992 C C . ARG B 1 454 ? 18.705 44.591 -30.790 1.00 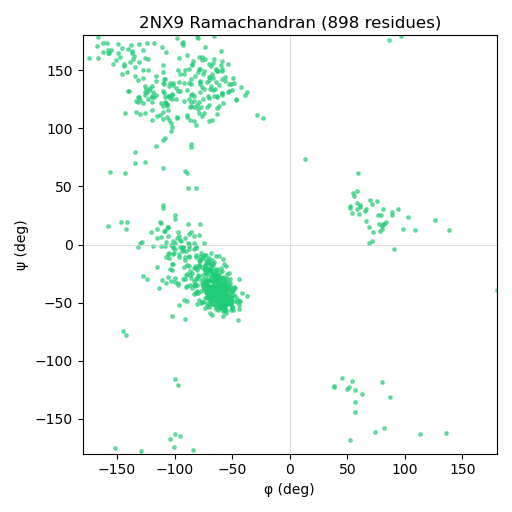32.49 454 ARG B C 1
ATOM 6993 O O . ARG B 1 454 ? 19.473 44.885 -31.710 1.00 35.62 454 ARG B O 1
#

CATH classification: 3.20.20.70